Protein AF-A0AAD5XAZ8-F1 (afdb_monomer)

Structure (mmCIF, N/CA/C/O backbone):
data_AF-A0AAD5XAZ8-F1
#
_entry.id   AF-A0AAD5XAZ8-F1
#
loop_
_atom_site.group_PDB
_atom_site.id
_atom_site.type_symbol
_atom_site.label_atom_id
_atom_site.label_alt_id
_atom_site.label_comp_id
_atom_site.label_asym_id
_atom_site.label_entity_id
_atom_site.label_seq_id
_atom_site.pdbx_PDB_ins_code
_atom_site.Cartn_x
_atom_site.Cartn_y
_atom_site.Cartn_z
_atom_site.occupancy
_atom_site.B_iso_or_equiv
_atom_site.auth_seq_id
_atom_site.auth_comp_id
_atom_site.auth_asym_id
_atom_site.auth_atom_id
_atom_site.pdbx_PDB_model_num
ATOM 1 N N . MET A 1 1 ? -7.446 -19.702 -5.631 1.00 97.00 1 MET A N 1
ATOM 2 C CA . MET A 1 1 ? -8.464 -20.771 -5.507 1.00 97.00 1 MET A CA 1
ATOM 3 C C . MET A 1 1 ? -9.709 -20.394 -6.298 1.00 97.00 1 MET A C 1
ATOM 5 O O . MET A 1 1 ? -10.242 -19.309 -6.096 1.00 97.00 1 MET A O 1
ATOM 9 N N . ILE A 1 2 ? -10.179 -21.262 -7.196 1.00 97.81 2 ILE A N 1
ATOM 10 C CA . ILE A 1 2 ? -11.350 -20.998 -8.049 1.00 97.81 2 ILE A CA 1
ATOM 11 C C . ILE A 1 2 ? -12.289 -22.202 -7.958 1.00 97.81 2 ILE A C 1
ATOM 13 O O . ILE A 1 2 ? -11.904 -23.303 -8.342 1.00 97.81 2 ILE A O 1
ATOM 17 N N . GLY A 1 3 ? -13.490 -22.002 -7.421 1.00 98.31 3 GLY A N 1
ATOM 18 C CA . GLY A 1 3 ? -14.563 -22.990 -7.459 1.00 98.31 3 GLY A CA 1
ATOM 19 C C . GLY A 1 3 ? -15.395 -22.882 -8.738 1.00 98.31 3 GLY A C 1
ATOM 20 O O . GLY A 1 3 ? -15.303 -21.898 -9.480 1.00 98.31 3 GLY A O 1
ATOM 21 N N . ASP A 1 4 ? -16.225 -23.891 -8.993 1.00 97.62 4 ASP A N 1
ATOM 22 C CA . ASP A 1 4 ? -17.149 -23.888 -10.128 1.00 97.62 4 ASP A CA 1
ATOM 23 C C . ASP A 1 4 ? -18.215 -22.791 -9.952 1.00 97.62 4 ASP A C 1
ATOM 25 O O . ASP A 1 4 ? -18.988 -22.790 -8.994 1.00 97.62 4 ASP A O 1
ATOM 29 N N . ALA A 1 5 ? -18.258 -21.846 -10.892 1.00 96.56 5 ALA A N 1
ATOM 30 C CA . ALA A 1 5 ? -19.189 -20.723 -10.880 1.00 96.56 5 ALA A CA 1
ATOM 31 C C . ALA A 1 5 ? -20.644 -21.111 -11.219 1.00 96.56 5 ALA A C 1
ATOM 33 O O . ALA A 1 5 ? -21.550 -20.329 -10.930 1.00 96.56 5 ALA A O 1
ATOM 34 N N . ASN A 1 6 ? -20.876 -22.280 -11.829 1.00 96.25 6 ASN A N 1
ATOM 35 C CA . ASN A 1 6 ? -22.208 -22.831 -12.104 1.00 96.25 6 ASN A CA 1
ATOM 36 C C . ASN A 1 6 ? -22.762 -23.639 -10.923 1.00 96.25 6 ASN A C 1
ATOM 38 O O . ASN A 1 6 ? -23.977 -23.786 -10.790 1.00 96.25 6 ASN A O 1
ATOM 42 N N . SER A 1 7 ? -21.884 -24.164 -10.067 1.00 97.44 7 SER A N 1
ATOM 43 C CA . SER A 1 7 ? -22.250 -24.977 -8.909 1.00 97.44 7 SER A CA 1
ATOM 44 C C . SER A 1 7 ? -21.228 -24.789 -7.791 1.00 97.44 7 SER A C 1
ATOM 46 O O . SER A 1 7 ? -20.277 -25.562 -7.683 1.00 97.44 7 SER A O 1
ATOM 48 N N . LEU A 1 8 ? -21.446 -23.773 -6.950 1.00 98.31 8 LEU A N 1
ATOM 49 C CA . LEU A 1 8 ? -20.491 -23.370 -5.915 1.00 98.31 8 LEU A CA 1
ATOM 50 C C . LEU A 1 8 ? -20.098 -24.553 -5.007 1.00 98.31 8 LEU A C 1
ATOM 52 O O . LEU A 1 8 ? -20.958 -25.067 -4.283 1.00 98.31 8 LEU A O 1
ATOM 56 N N . PRO A 1 9 ? -18.824 -24.986 -4.996 1.00 98.62 9 PRO A N 1
ATOM 57 C CA . PRO A 1 9 ? -18.359 -25.998 -4.057 1.00 98.62 9 PRO A CA 1
ATOM 58 C C . PRO A 1 9 ? -18.433 -25.501 -2.608 1.00 98.62 9 PRO A C 1
ATOM 60 O O . PRO A 1 9 ? -18.215 -24.321 -2.322 1.00 98.62 9 PRO A O 1
ATOM 63 N N . VAL A 1 10 ? -18.706 -26.430 -1.687 1.00 98.75 10 VAL A N 1
ATOM 64 C CA . VAL A 1 10 ? -18.794 -26.154 -0.247 1.00 98.75 10 VAL A CA 1
ATOM 65 C C . VAL A 1 10 ? -17.496 -26.557 0.451 1.00 98.75 10 VAL A C 1
ATOM 67 O O . VAL A 1 10 ? -17.138 -27.734 0.476 1.00 98.75 10 VAL A O 1
ATOM 70 N N . LEU A 1 11 ? -16.826 -25.596 1.082 1.00 98.56 11 LEU A N 1
ATOM 71 C CA . LEU A 1 11 ? -15.763 -25.830 2.055 1.00 98.56 11 LEU A CA 1
ATOM 72 C C . LEU A 1 11 ? -16.400 -25.937 3.442 1.00 98.56 11 LEU A C 1
ATOM 74 O O . LEU A 1 11 ? -16.709 -24.930 4.080 1.00 98.56 11 LEU A O 1
ATOM 78 N N . LYS A 1 12 ? -16.654 -27.174 3.879 1.00 98.06 12 LYS A N 1
ATOM 79 C CA . LYS A 1 12 ? -17.297 -27.471 5.163 1.00 98.06 12 LYS A CA 1
ATOM 80 C C . LYS A 1 12 ? -16.255 -27.686 6.256 1.00 98.06 12 LYS A C 1
ATOM 82 O O . LYS A 1 12 ? -15.464 -28.625 6.170 1.00 98.06 12 LYS A O 1
ATOM 87 N N . ALA A 1 13 ? -16.306 -26.884 7.316 1.00 97.44 13 ALA A N 1
ATOM 88 C CA . ALA A 1 13 ? -15.501 -27.128 8.506 1.00 97.44 13 ALA A CA 1
ATOM 89 C C . ALA A 1 13 ? -15.924 -28.439 9.188 1.00 97.44 13 ALA A C 1
ATOM 91 O O . ALA A 1 13 ? -17.114 -28.665 9.440 1.00 97.44 13 ALA A O 1
ATOM 92 N N . SER A 1 14 ? -14.958 -29.302 9.514 1.00 96.62 14 SER A N 1
ATOM 93 C CA . SER A 1 14 ? -15.217 -30.446 10.391 1.00 96.62 14 SER A CA 1
ATOM 94 C C . SER A 1 14 ? -15.480 -29.953 11.814 1.00 96.62 14 SER A C 1
ATOM 96 O O . SER A 1 14 ? -14.933 -28.936 12.225 1.00 96.62 14 SER A O 1
ATOM 98 N N . ALA A 1 15 ? -16.273 -30.680 12.604 1.00 94.50 15 ALA A N 1
ATOM 99 C CA . ALA A 1 15 ? -16.580 -30.273 13.981 1.00 94.50 15 ALA A CA 1
ATOM 100 C C . ALA A 1 15 ? -15.336 -30.150 14.887 1.00 94.50 15 ALA A C 1
ATOM 102 O O . ALA A 1 15 ? -15.384 -29.480 15.915 1.00 94.50 15 ALA A O 1
ATOM 103 N N . SER A 1 16 ? -14.229 -30.792 14.502 1.00 94.50 16 SER A N 1
ATOM 104 C CA . SER A 1 16 ? -12.941 -30.766 15.197 1.00 94.50 16 SER A CA 1
ATOM 105 C C . SER A 1 16 ? -11.898 -29.873 14.516 1.00 94.50 16 SER A C 1
ATOM 107 O O . SER A 1 16 ? -10.712 -30.023 14.805 1.00 94.50 16 SER A O 1
ATOM 109 N N . PHE A 1 17 ? -12.289 -29.019 13.563 1.00 96.94 17 PHE A N 1
ATOM 110 C CA . PHE A 1 17 ? -11.355 -28.113 12.898 1.00 96.94 17 PHE A CA 1
ATOM 111 C C . PHE A 1 17 ? -10.649 -27.219 13.925 1.00 96.94 17 PHE A C 1
ATOM 113 O O . PHE A 1 17 ? -11.262 -26.717 14.868 1.00 96.94 17 PHE A O 1
ATOM 120 N N . SER A 1 18 ? -9.355 -27.009 13.711 1.00 93.19 18 SER A N 1
ATOM 121 C CA . SER A 1 18 ? -8.515 -26.122 14.503 1.00 93.19 18 SER A CA 1
ATOM 122 C C . SER A 1 18 ? -7.542 -25.421 13.562 1.00 93.19 18 SER A C 1
ATOM 124 O O . SER A 1 18 ? -6.947 -26.064 12.700 1.00 93.19 18 SER A O 1
ATOM 126 N N . GLY A 1 19 ? -7.425 -24.106 13.706 1.00 93.00 19 GLY A N 1
ATOM 127 C CA . GLY A 1 19 ? -6.648 -23.236 12.831 1.00 93.00 19 GLY A CA 1
ATOM 128 C C . GLY A 1 19 ? -7.197 -21.813 12.881 1.00 93.00 19 GLY A C 1
ATOM 129 O O . GLY A 1 19 ? -8.274 -21.590 13.440 1.00 93.00 19 GLY A O 1
ATOM 130 N N . ILE A 1 20 ? -6.466 -20.862 12.299 1.00 95.12 20 ILE A N 1
ATOM 131 C CA . ILE A 1 20 ? -6.882 -19.454 12.264 1.00 95.12 20 ILE A CA 1
ATOM 132 C C . ILE A 1 20 ? -8.148 -19.254 11.419 1.00 95.12 20 ILE A C 1
ATOM 134 O O . ILE A 1 20 ? -9.040 -18.517 11.836 1.00 95.12 20 ILE A O 1
ATOM 138 N N . ALA A 1 21 ? -8.255 -19.957 10.281 1.00 98.25 21 ALA A N 1
ATOM 139 C CA . ALA A 1 21 ? -9.383 -19.934 9.349 1.00 98.25 21 ALA A CA 1
ATOM 140 C C . ALA A 1 21 ? -9.379 -21.151 8.401 1.00 98.25 21 ALA A C 1
ATOM 142 O O . ALA A 1 21 ? -8.353 -21.812 8.257 1.00 98.25 21 ALA A O 1
ATOM 143 N N . LEU A 1 22 ? -10.504 -21.444 7.728 1.00 98.06 22 LEU A N 1
ATOM 144 C CA . LEU A 1 22 ? -10.569 -22.518 6.715 1.00 98.06 22 LEU A CA 1
ATOM 145 C C . LEU A 1 22 ? -9.684 -22.251 5.492 1.00 98.06 22 LEU A C 1
ATOM 147 O O . LEU A 1 22 ? -9.173 -23.194 4.888 1.00 98.06 22 LEU A O 1
ATOM 151 N N . ILE A 1 23 ? -9.541 -20.982 5.114 1.00 98.75 23 ILE A N 1
ATOM 152 C CA . ILE A 1 23 ? -8.578 -20.526 4.113 1.00 98.75 23 ILE A CA 1
ATOM 153 C C . ILE A 1 23 ? -7.664 -19.521 4.794 1.00 98.75 23 ILE A C 1
ATOM 155 O O . ILE A 1 23 ? -8.148 -18.551 5.374 1.00 98.75 23 ILE A O 1
ATOM 159 N N . ASP A 1 24 ? -6.364 -19.750 4.684 1.00 98.38 24 ASP A N 1
ATOM 160 C CA . ASP A 1 24 ? -5.335 -18.890 5.244 1.00 98.38 24 ASP A CA 1
ATOM 161 C C . ASP A 1 24 ? -4.472 -18.321 4.111 1.00 98.38 24 ASP A C 1
ATOM 163 O O . ASP A 1 24 ? -3.846 -19.076 3.360 1.00 98.38 24 ASP A O 1
ATOM 167 N N . ALA A 1 25 ? -4.527 -17.002 3.917 1.00 97.81 25 ALA A N 1
ATOM 168 C CA . ALA A 1 25 ? -3.749 -16.311 2.894 1.00 97.81 25 ALA A CA 1
ATOM 169 C C . ALA A 1 25 ? -2.329 -15.957 3.358 1.00 97.81 25 ALA A C 1
ATOM 171 O O . ALA A 1 25 ? -1.488 -15.680 2.497 1.00 97.81 25 ALA A O 1
ATOM 172 N N . ASP A 1 26 ? -2.065 -15.996 4.665 1.00 97.44 26 ASP A N 1
ATOM 173 C CA . ASP A 1 26 ? -0.755 -15.722 5.243 1.00 97.44 26 ASP A CA 1
ATOM 174 C C . ASP A 1 26 ? -0.593 -16.439 6.588 1.00 97.44 26 ASP A C 1
ATOM 176 O O . ASP A 1 26 ? -1.217 -16.105 7.591 1.00 97.44 26 ASP A O 1
ATOM 180 N N . VAL A 1 27 ? 0.206 -17.500 6.593 1.00 95.56 27 VAL A N 1
ATOM 181 C CA . VAL A 1 27 ? 0.241 -18.424 7.724 1.00 95.56 27 VAL A CA 1
ATOM 182 C C . VAL A 1 27 ? 1.220 -17.916 8.772 1.00 95.56 27 VAL A C 1
ATOM 184 O O . VAL A 1 27 ? 2.419 -17.799 8.513 1.00 95.56 27 VAL A O 1
ATOM 187 N N . TYR A 1 28 ? 0.737 -17.745 10.000 1.00 84.56 28 TYR A N 1
ATOM 188 C CA . TYR A 1 28 ? 1.612 -17.579 11.156 1.00 84.56 28 TYR A CA 1
ATOM 189 C C . TYR A 1 28 ? 2.487 -18.814 11.358 1.00 84.56 28 TYR A C 1
ATOM 191 O O . TYR A 1 28 ? 1.994 -19.932 11.540 1.00 84.56 28 TYR A O 1
ATOM 199 N N . ILE A 1 29 ? 3.802 -18.611 11.385 1.00 82.62 29 ILE A N 1
ATOM 200 C CA . ILE A 1 29 ? 4.776 -19.675 11.604 1.00 82.62 29 ILE A CA 1
ATOM 201 C C . ILE A 1 29 ? 4.674 -20.129 13.069 1.00 82.62 29 ILE A C 1
ATOM 203 O O . ILE A 1 29 ? 4.911 -19.328 13.980 1.00 82.62 29 ILE A O 1
ATOM 207 N N . PRO A 1 30 ? 4.341 -21.407 13.349 1.00 80.25 30 PRO A N 1
ATOM 208 C CA . PRO A 1 30 ? 4.254 -21.896 14.720 1.00 80.25 30 PRO A CA 1
ATOM 209 C C . PRO A 1 30 ? 5.579 -21.711 15.468 1.00 80.25 30 PRO A C 1
ATOM 211 O O . PRO A 1 30 ? 6.621 -22.186 15.026 1.00 80.25 30 PRO A O 1
ATOM 214 N N . GLY A 1 31 ? 5.537 -21.023 16.612 1.00 73.12 31 GLY A N 1
ATOM 215 C CA . GLY A 1 31 ? 6.739 -20.685 17.383 1.00 73.12 31 GLY A CA 1
ATOM 216 C C . GLY A 1 31 ? 7.594 -19.558 16.785 1.00 73.12 31 GLY A C 1
ATOM 217 O O . GLY A 1 31 ? 8.662 -19.284 17.316 1.00 73.12 31 GLY A O 1
ATOM 218 N N . GLY A 1 32 ? 7.132 -18.891 15.722 1.00 59.06 32 GLY A N 1
ATOM 219 C CA . GLY A 1 32 ? 7.834 -17.799 15.042 1.00 59.06 32 GLY A CA 1
ATOM 220 C C . GLY A 1 32 ? 7.610 -16.406 15.640 1.00 59.06 32 GLY A C 1
ATOM 221 O O . GLY A 1 32 ? 7.909 -15.427 14.973 1.00 59.06 32 GLY A O 1
ATOM 222 N N . ASN A 1 33 ? 7.048 -16.286 16.851 1.00 71.44 33 ASN A N 1
ATOM 223 C CA . ASN A 1 33 ? 6.768 -15.004 17.528 1.00 71.44 33 ASN A CA 1
ATOM 224 C C . ASN A 1 33 ? 6.029 -13.956 16.666 1.00 71.44 33 ASN A C 1
ATOM 226 O O . ASN A 1 33 ? 6.310 -12.763 16.745 1.00 71.44 33 ASN A O 1
ATOM 230 N N . GLY A 1 34 ? 5.059 -14.400 15.863 1.00 73.44 34 GLY A N 1
ATOM 231 C CA . GLY A 1 34 ? 4.304 -13.527 14.958 1.00 73.44 34 GLY A CA 1
ATOM 232 C C . GLY A 1 34 ? 4.903 -13.408 13.557 1.00 73.44 34 GLY A C 1
ATOM 233 O O . GLY A 1 34 ? 4.327 -12.708 12.739 1.00 73.44 34 GLY A O 1
ATOM 234 N N . ALA A 1 35 ? 6.007 -14.104 13.261 1.00 71.06 35 ALA A N 1
ATOM 235 C CA . ALA A 1 35 ? 6.478 -14.264 11.892 1.00 71.06 35 ALA A CA 1
ATOM 236 C C . ALA A 1 35 ? 5.418 -14.966 11.032 1.00 71.06 35 ALA A C 1
ATOM 238 O O . ALA A 1 35 ? 4.795 -15.950 11.447 1.00 71.06 35 ALA A O 1
ATOM 239 N N . GLU A 1 36 ? 5.261 -14.451 9.825 1.00 88.06 36 GLU A N 1
ATOM 240 C CA . GLU A 1 36 ? 4.282 -14.857 8.823 1.00 88.06 36 GLU A CA 1
ATOM 241 C C . GLU A 1 36 ? 5.024 -15.481 7.630 1.00 88.06 36 GLU A C 1
ATOM 243 O O . GLU A 1 36 ? 6.251 -15.378 7.521 1.00 88.06 36 GLU A O 1
ATOM 248 N N . TRP A 1 37 ? 4.316 -16.185 6.747 1.00 91.69 37 TRP A N 1
ATOM 249 C CA . TRP A 1 37 ? 4.935 -16.726 5.530 1.00 91.69 37 TRP A CA 1
ATOM 250 C C . TRP A 1 37 ? 5.331 -15.619 4.563 1.00 91.69 37 TRP A C 1
ATOM 252 O O . TRP A 1 37 ? 6.312 -15.770 3.833 1.00 91.69 37 TRP A O 1
ATOM 262 N N . TYR A 1 38 ? 4.569 -14.530 4.557 1.00 92.38 38 TYR A N 1
ATOM 263 C CA . TYR A 1 38 ? 4.797 -13.383 3.705 1.00 92.38 38 TYR A CA 1
ATOM 264 C C . TYR A 1 38 ? 4.782 -12.108 4.545 1.00 92.38 38 TYR A C 1
ATOM 266 O O . TYR A 1 38 ? 4.091 -11.999 5.549 1.00 92.38 38 TYR A O 1
ATOM 274 N N . THR A 1 39 ? 5.542 -11.103 4.119 1.00 90.25 39 THR A N 1
ATOM 275 C CA . THR A 1 39 ? 5.297 -9.743 4.598 1.00 90.25 39 THR A CA 1
ATOM 276 C C . THR A 1 39 ? 3.933 -9.322 4.068 1.00 90.25 39 THR A C 1
ATOM 278 O O . THR A 1 39 ? 3.741 -9.293 2.852 1.00 90.25 39 THR A O 1
ATOM 281 N N . ASN A 1 40 ? 2.989 -8.982 4.945 1.00 89.19 40 ASN A N 1
ATOM 282 C CA . ASN A 1 40 ? 1.613 -8.680 4.545 1.00 89.19 40 ASN A CA 1
ATOM 283 C C . ASN A 1 40 ? 1.515 -7.596 3.452 1.00 89.19 40 ASN A C 1
ATOM 285 O O . ASN A 1 40 ? 0.736 -7.771 2.512 1.00 89.19 40 ASN A O 1
ATOM 289 N N . GLN A 1 41 ? 2.343 -6.540 3.497 1.00 91.62 41 GLN A N 1
ATOM 290 C CA . GLN A 1 41 ? 2.414 -5.491 2.464 1.00 91.62 41 GLN A CA 1
ATOM 291 C C . GLN A 1 41 ? 2.885 -6.011 1.097 1.00 91.62 41 GLN A C 1
ATOM 293 O O . GLN A 1 41 ? 2.573 -5.392 0.090 1.00 91.62 41 GLN A O 1
ATOM 298 N N . ASN A 1 42 ? 3.560 -7.165 1.057 1.00 95.88 42 ASN A N 1
ATOM 299 C CA . ASN A 1 42 ? 4.051 -7.823 -0.158 1.00 95.88 42 ASN A CA 1
ATOM 300 C C . ASN A 1 42 ? 3.213 -9.051 -0.555 1.00 95.88 42 ASN A C 1
ATOM 302 O O . ASN A 1 42 ? 3.559 -9.784 -1.485 1.00 95.88 42 ASN A O 1
ATOM 306 N N . ASN A 1 43 ? 2.105 -9.313 0.146 1.00 97.56 43 ASN A N 1
ATOM 307 C CA . ASN A 1 43 ? 1.283 -10.495 -0.082 1.00 97.56 43 ASN A CA 1
ATOM 308 C C . ASN A 1 43 ? 0.280 -10.284 -1.239 1.00 97.56 43 ASN A C 1
ATOM 310 O O . ASN A 1 43 ? -0.933 -10.151 -1.040 1.00 97.56 43 ASN A O 1
ATOM 314 N N . PHE A 1 44 ? 0.820 -10.197 -2.456 1.00 98.25 44 PHE A N 1
ATOM 315 C CA . PHE A 1 44 ? 0.128 -9.820 -3.693 1.00 98.25 44 PHE A CA 1
ATOM 316 C C . PHE A 1 44 ? -0.515 -11.002 -4.448 1.00 98.25 44 PHE A C 1
ATOM 318 O O . PHE A 1 44 ? -0.266 -12.170 -4.156 1.00 98.25 44 PHE A O 1
ATOM 325 N N . PHE A 1 45 ? -1.295 -10.693 -5.492 1.00 97.19 45 PHE A N 1
ATOM 326 C CA . PHE A 1 45 ? -1.711 -11.627 -6.556 1.00 97.19 45 PHE A CA 1
ATOM 327 C C . PHE A 1 45 ? -2.418 -12.916 -6.090 1.00 97.19 45 PHE A C 1
ATOM 329 O O . PHE A 1 45 ? -2.067 -14.042 -6.456 1.00 97.19 45 PHE A O 1
ATOM 336 N N . ARG A 1 46 ? -3.483 -12.752 -5.301 1.00 98.25 46 ARG A N 1
ATOM 337 C CA . ARG A 1 46 ? -4.311 -13.839 -4.760 1.00 98.25 46 ARG A CA 1
ATOM 338 C C . ARG A 1 46 ? -5.762 -13.686 -5.166 1.00 98.25 46 ARG A C 1
ATOM 340 O O . ARG A 1 46 ? -6.333 -12.607 -5.095 1.00 98.25 46 ARG A O 1
ATOM 347 N N . GLN A 1 47 ? -6.405 -14.800 -5.487 1.00 97.75 47 GLN A N 1
ATOM 348 C CA . GLN A 1 47 ? -7.844 -14.823 -5.733 1.00 97.75 47 GLN A CA 1
ATOM 349 C C . GLN A 1 47 ? -8.492 -15.978 -4.979 1.00 97.75 47 GLN A C 1
ATOM 351 O O . GLN A 1 47 ? -8.000 -17.111 -5.027 1.00 97.75 47 GLN A O 1
ATOM 356 N N . VAL A 1 48 ? -9.635 -15.721 -4.348 1.00 98.69 48 VAL A N 1
ATOM 357 C CA . VAL A 1 48 ? -10.587 -16.766 -3.950 1.00 98.69 48 VAL A CA 1
ATOM 358 C C . VAL A 1 48 ? -11.937 -16.410 -4.544 1.00 98.69 48 VAL A C 1
ATOM 360 O O . VAL A 1 48 ? -12.484 -15.340 -4.276 1.00 98.69 48 VAL A O 1
ATOM 363 N N . ARG A 1 49 ? -12.487 -17.307 -5.365 1.00 98.00 49 ARG A N 1
ATOM 364 C CA . ARG A 1 49 ? -13.800 -17.082 -5.967 1.00 98.00 49 ARG A CA 1
ATOM 365 C C . ARG A 1 49 ? -14.650 -18.328 -6.103 1.00 98.00 49 ARG A C 1
ATOM 367 O O . ARG A 1 49 ? -14.115 -19.409 -6.332 1.00 98.00 49 ARG A O 1
ATOM 374 N N . ASN A 1 50 ? -15.966 -18.131 -6.024 1.00 98.62 50 ASN A N 1
ATOM 375 C CA . ASN A 1 50 ? -17.007 -19.144 -6.222 1.00 98.62 50 ASN A CA 1
ATOM 376 C C . ASN A 1 50 ? -17.003 -20.259 -5.165 1.00 98.62 50 ASN A C 1
ATOM 378 O O . ASN A 1 50 ? -16.827 -21.428 -5.496 1.00 98.62 50 ASN A O 1
ATOM 382 N N . PHE A 1 51 ? -17.227 -19.922 -3.898 1.00 98.88 51 PHE A N 1
ATOM 383 C CA . PHE A 1 51 ? -17.310 -20.922 -2.827 1.00 98.88 51 PHE A CA 1
ATOM 384 C C . PHE A 1 51 ? -18.491 -20.669 -1.900 1.00 98.88 51 PHE A C 1
ATOM 386 O O . PHE A 1 51 ? -18.884 -19.530 -1.659 1.00 98.88 51 PHE A O 1
ATOM 393 N N . VAL A 1 52 ? -19.010 -21.743 -1.314 1.00 98.94 52 VAL A N 1
ATOM 394 C CA . VAL A 1 52 ? -19.720 -21.670 -0.038 1.00 98.94 52 VAL A CA 1
ATOM 395 C C . VAL A 1 52 ? -18.734 -22.071 1.055 1.00 98.94 52 VAL A C 1
ATOM 397 O O . VAL A 1 52 ? -18.144 -23.143 0.983 1.00 98.94 52 VAL A O 1
ATOM 400 N N . ILE A 1 53 ? -18.546 -21.235 2.067 1.00 98.88 53 ILE A N 1
ATOM 401 C CA . ILE A 1 53 ? -17.697 -21.516 3.226 1.00 98.88 53 ILE A CA 1
ATOM 402 C C . ILE A 1 53 ? -18.612 -21.730 4.425 1.00 98.88 53 ILE A C 1
ATOM 404 O O . ILE A 1 53 ? -19.306 -20.809 4.850 1.00 98.88 53 ILE A O 1
ATOM 408 N N . ASP A 1 54 ? -18.651 -22.954 4.945 1.00 98.81 54 ASP A N 1
ATOM 409 C CA . ASP A 1 54 ? -19.625 -23.371 5.952 1.00 98.81 54 ASP A CA 1
ATOM 410 C C . ASP A 1 54 ? -18.957 -23.723 7.288 1.00 98.81 54 ASP A C 1
ATOM 412 O O . ASP A 1 54 ? -18.308 -24.762 7.438 1.00 98.81 54 ASP A O 1
ATOM 416 N N . LEU A 1 55 ? -19.185 -22.852 8.275 1.00 98.69 55 LEU A N 1
ATOM 417 C CA . LEU A 1 55 ? -18.704 -22.950 9.655 1.00 98.69 55 LEU A CA 1
ATOM 418 C C . LEU A 1 55 ? -19.752 -23.529 10.615 1.00 98.69 55 LEU A C 1
ATOM 420 O O . LEU A 1 55 ? -19.464 -23.731 11.793 1.00 98.69 55 LEU A O 1
ATOM 424 N N . THR A 1 56 ? -20.966 -23.840 10.150 1.00 98.00 56 THR A N 1
ATOM 425 C CA . THR A 1 56 ? -22.076 -24.286 11.019 1.00 98.00 56 THR A CA 1
ATOM 426 C C . THR A 1 56 ? -21.833 -25.636 11.700 1.00 98.00 56 THR A C 1
ATOM 428 O O . THR A 1 56 ? -22.584 -26.017 12.592 1.00 98.00 56 THR A O 1
ATOM 431 N N . GLY A 1 57 ? -20.793 -26.372 11.287 1.00 94.75 57 GLY A N 1
ATOM 432 C CA . GLY A 1 57 ? -20.362 -27.608 11.945 1.00 94.75 57 GLY A CA 1
ATOM 433 C C . GLY A 1 57 ? -19.502 -27.391 13.196 1.00 94.75 57 GLY A C 1
ATOM 434 O O . GLY A 1 57 ? -19.293 -28.347 13.939 1.00 94.75 57 GLY A O 1
ATOM 435 N N . LEU A 1 58 ? -18.997 -26.173 13.420 1.00 96.62 58 LEU A N 1
ATOM 436 C CA . LEU A 1 58 ? -18.152 -25.817 14.564 1.00 96.62 58 LEU A CA 1
ATOM 437 C C . LEU A 1 58 ? -18.972 -25.439 15.798 1.00 96.62 58 LEU A C 1
ATOM 439 O O . LEU A 1 58 ? -20.171 -25.173 15.721 1.00 96.62 58 LEU A O 1
ATOM 443 N N . SER A 1 59 ? -18.298 -25.371 16.949 1.00 94.25 59 SER A N 1
ATOM 444 C CA . SER A 1 59 ? -18.863 -24.746 18.148 1.00 94.25 59 SER A CA 1
ATOM 445 C C . SER A 1 59 ? -19.243 -23.288 17.870 1.00 94.25 59 SER A C 1
ATOM 447 O O . SER A 1 59 ? -18.560 -22.586 17.125 1.00 94.25 59 SER A O 1
ATOM 449 N N . LEU A 1 60 ? -20.289 -22.808 18.548 1.00 95.44 60 LEU A N 1
ATOM 450 C CA . LEU A 1 60 ? -20.733 -21.413 18.507 1.00 95.44 60 LEU A CA 1
ATOM 451 C C . LEU A 1 60 ? -19.600 -20.421 18.822 1.00 95.44 60 LEU A C 1
ATOM 453 O O . LEU A 1 60 ? -19.597 -19.310 18.309 1.00 95.44 60 LEU A O 1
ATOM 457 N N . THR A 1 61 ? -18.638 -20.809 19.656 1.00 95.38 61 THR A N 1
ATOM 458 C CA . THR A 1 61 ? -17.608 -19.919 20.213 1.00 95.38 61 THR A CA 1
ATOM 459 C C . THR A 1 61 ? -16.358 -19.762 19.342 1.00 95.38 61 THR A C 1
ATOM 461 O O . THR A 1 61 ? -15.410 -19.121 19.784 1.00 95.38 61 THR A O 1
ATOM 464 N N . THR A 1 62 ? -16.287 -20.379 18.157 1.00 94.75 62 THR A N 1
ATOM 465 C CA . THR A 1 62 ? -15.076 -20.354 17.315 1.00 94.75 62 THR A CA 1
ATOM 466 C C . THR A 1 62 ? -15.380 -20.589 15.838 1.00 94.75 62 THR A C 1
ATOM 468 O O . THR A 1 62 ? -16.344 -21.274 15.495 1.00 94.75 62 THR A O 1
ATOM 471 N N . GLY A 1 63 ? -14.511 -20.070 14.971 1.00 97.06 63 GLY A N 1
ATOM 472 C CA . GLY A 1 63 ? -14.474 -20.374 13.546 1.00 97.06 63 GLY A CA 1
ATOM 473 C C . GLY A 1 63 ? -14.305 -19.124 12.694 1.00 97.06 63 GLY A C 1
ATOM 474 O O . GLY A 1 63 ? -15.105 -18.199 12.788 1.00 97.06 63 GLY A O 1
ATOM 475 N N . THR A 1 64 ? -13.318 -19.138 11.804 1.00 98.75 64 THR A N 1
ATOM 476 C CA . THR A 1 64 ? -13.135 -18.104 10.780 1.00 98.75 64 THR A CA 1
ATOM 477 C C . THR A 1 64 ? -13.232 -18.742 9.399 1.00 98.75 64 THR A C 1
ATOM 479 O O . THR A 1 64 ? -12.679 -19.820 9.168 1.00 98.75 64 THR A O 1
ATOM 482 N N . GLY A 1 65 ? -13.923 -18.088 8.468 1.00 98.81 65 GLY A N 1
ATOM 483 C CA . GLY A 1 65 ? -13.995 -18.544 7.082 1.00 98.81 65 GLY A CA 1
ATOM 484 C C . GLY A 1 65 ? -12.666 -18.344 6.359 1.00 98.81 65 GLY A C 1
ATOM 485 O O . GLY A 1 65 ? -12.041 -19.314 5.938 1.00 98.81 65 GLY A O 1
ATOM 486 N N . ILE A 1 66 ? -12.226 -17.091 6.243 1.00 98.88 66 ILE A N 1
ATOM 487 C CA . ILE A 1 66 ? -10.978 -16.720 5.565 1.00 98.88 66 ILE A CA 1
ATOM 488 C C . ILE A 1 66 ? -10.150 -15.791 6.460 1.00 98.88 66 ILE A C 1
ATOM 490 O O . ILE A 1 66 ? -10.666 -14.772 6.915 1.00 98.88 66 ILE A O 1
ATOM 494 N N . HIS A 1 67 ? -8.878 -16.126 6.668 1.00 98.69 67 HIS A N 1
ATOM 495 C CA . HIS A 1 67 ? -7.839 -15.197 7.104 1.00 98.69 67 HIS A CA 1
ATOM 496 C C . HIS A 1 67 ? -7.258 -14.545 5.841 1.00 98.69 67 HIS A C 1
ATOM 498 O O . HIS A 1 67 ? -6.651 -15.223 5.010 1.00 98.69 67 HIS A O 1
ATOM 504 N N . TRP A 1 68 ? -7.571 -13.265 5.624 1.00 98.75 68 TRP A N 1
ATOM 505 C CA . TRP A 1 68 ? -7.312 -12.547 4.371 1.00 98.75 68 TRP A CA 1
ATOM 506 C C . TRP A 1 68 ? -6.342 -11.379 4.567 1.00 98.75 68 TRP A C 1
ATOM 508 O O . TRP A 1 68 ? -6.640 -10.247 4.200 1.00 98.75 68 TRP A O 1
ATOM 518 N N . GLN A 1 69 ? -5.183 -11.657 5.155 1.00 98.19 69 GLN A N 1
ATOM 519 C CA . GLN A 1 69 ? -4.080 -10.711 5.314 1.00 98.19 69 GLN A CA 1
ATOM 520 C C . GLN A 1 69 ? -3.305 -10.578 3.995 1.00 98.19 69 GLN A C 1
ATOM 522 O O . GLN A 1 69 ? -2.460 -11.404 3.663 1.00 98.19 69 GLN A O 1
ATOM 527 N N . VAL A 1 70 ? -3.668 -9.586 3.178 1.00 98.62 70 VAL A N 1
ATOM 528 C CA . VAL A 1 70 ? -3.187 -9.451 1.791 1.00 98.62 70 VAL A CA 1
ATOM 529 C C . VAL A 1 70 ? -2.961 -7.995 1.378 1.00 98.62 70 VAL A C 1
ATOM 531 O O . VAL A 1 70 ? -3.399 -7.070 2.070 1.00 98.62 70 VAL A O 1
ATOM 534 N N . SER A 1 71 ? -2.359 -7.814 0.197 1.00 98.56 71 SER A N 1
ATOM 535 C CA . SER A 1 71 ? -2.117 -6.505 -0.426 1.00 98.56 71 SER A CA 1
ATOM 536 C C . SER A 1 71 ? -2.730 -6.356 -1.831 1.00 98.56 71 SER A C 1
ATOM 538 O O . SER A 1 71 ? -3.789 -6.938 -2.097 1.00 98.56 71 SER A O 1
ATOM 540 N N . GLN A 1 72 ? -2.169 -5.523 -2.713 1.00 98.50 72 GLN A N 1
ATOM 541 C CA . GLN A 1 72 ? -2.717 -5.210 -4.039 1.00 98.50 72 GLN A CA 1
ATOM 542 C C . GLN A 1 72 ? -2.826 -6.442 -4.965 1.00 98.50 72 GLN A C 1
ATOM 544 O O . GLN A 1 72 ? -2.258 -7.511 -4.724 1.00 98.50 72 GLN A O 1
ATOM 549 N N . ALA A 1 73 ? -3.602 -6.289 -6.048 1.00 98.25 73 ALA A N 1
ATOM 550 C CA . ALA A 1 73 ? -3.927 -7.349 -7.010 1.00 98.25 73 ALA A CA 1
ATOM 551 C C . ALA A 1 73 ? -4.516 -8.613 -6.360 1.00 98.25 73 ALA A C 1
ATOM 553 O O . ALA A 1 73 ? -4.304 -9.736 -6.818 1.00 98.25 73 ALA A O 1
ATOM 554 N N . THR A 1 74 ? -5.286 -8.432 -5.286 1.00 98.69 74 THR A N 1
ATOM 555 C CA . THR A 1 74 ? -5.990 -9.524 -4.617 1.00 98.69 74 THR A CA 1
ATOM 556 C C . THR A 1 74 ? -7.497 -9.326 -4.645 1.00 98.69 74 THR A C 1
ATOM 558 O O . THR A 1 74 ? -7.990 -8.200 -4.536 1.00 98.69 74 THR A O 1
ATOM 561 N N . SER A 1 75 ? -8.243 -10.422 -4.810 1.00 98.44 75 SER A N 1
ATOM 562 C CA . SER A 1 75 ? -9.703 -10.368 -4.837 1.00 98.44 75 SER A CA 1
ATOM 563 C C . SER A 1 75 ? -10.403 -11.532 -4.139 1.00 98.44 75 SER A C 1
ATOM 565 O O . SER A 1 75 ? -10.020 -12.701 -4.244 1.00 98.44 75 SER A O 1
ATOM 567 N N . LEU A 1 76 ? -11.497 -11.191 -3.452 1.00 98.88 76 LEU A N 1
ATOM 568 C CA . LEU A 1 76 ? -12.542 -12.135 -3.056 1.00 98.88 76 LEU A CA 1
ATOM 569 C C . LEU A 1 76 ? -13.784 -11.883 -3.908 1.00 98.88 76 LEU A C 1
ATOM 571 O O . LEU A 1 76 ? -14.283 -10.754 -3.952 1.00 98.88 76 LEU A O 1
ATOM 575 N N . GLN A 1 77 ? -14.301 -12.929 -4.557 1.00 98.56 77 GLN A N 1
ATOM 576 C CA . GLN A 1 77 ? -15.459 -12.807 -5.444 1.00 98.56 77 GLN A CA 1
ATOM 577 C C . GLN A 1 77 ? -16.460 -13.956 -5.297 1.00 98.56 77 GLN A C 1
ATOM 579 O O . GLN A 1 77 ? -16.092 -15.122 -5.384 1.00 98.56 77 GLN A O 1
ATOM 584 N N . ASN A 1 78 ? -17.759 -13.653 -5.210 1.00 98.56 78 ASN A N 1
ATOM 585 C CA . ASN A 1 78 ? -18.820 -14.670 -5.283 1.00 98.56 78 ASN A CA 1
ATOM 586 C C . ASN A 1 78 ? -18.663 -15.775 -4.217 1.00 98.56 78 ASN A C 1
ATOM 588 O O . ASN A 1 78 ? -18.581 -16.962 -4.538 1.00 98.56 78 ASN A O 1
ATOM 592 N N . ILE A 1 79 ? -18.567 -15.370 -2.949 1.00 98.94 79 ILE A N 1
ATOM 593 C CA . ILE A 1 79 ? -18.419 -16.285 -1.809 1.00 98.94 79 ILE A CA 1
ATOM 594 C C . ILE A 1 79 ? -19.620 -16.140 -0.878 1.00 98.94 79 ILE A C 1
ATOM 596 O O . ILE A 1 79 ? -20.030 -15.025 -0.553 1.00 98.94 79 ILE A O 1
ATOM 600 N N . ILE A 1 80 ? -20.166 -17.273 -0.437 1.00 98.94 80 ILE A N 1
ATOM 601 C CA . ILE A 1 80 ? -21.243 -17.340 0.551 1.00 98.94 80 ILE A CA 1
ATOM 602 C C . ILE A 1 80 ? -20.686 -17.920 1.849 1.00 98.94 80 ILE A C 1
ATOM 604 O O . ILE A 1 80 ? -20.294 -19.081 1.890 1.00 98.94 80 ILE A O 1
ATOM 608 N N . PHE A 1 81 ? -20.706 -17.146 2.925 1.00 98.94 81 PHE A N 1
ATOM 609 C CA . PHE A 1 81 ? -20.335 -17.587 4.264 1.00 98.94 81 PHE A CA 1
ATOM 610 C C . PHE A 1 81 ? -21.584 -18.043 5.021 1.00 98.94 81 PHE A C 1
ATOM 612 O O . PHE A 1 81 ? -22.549 -17.286 5.149 1.00 98.94 81 PHE A O 1
ATOM 619 N N . GLN A 1 82 ? -21.569 -19.279 5.517 1.00 98.88 82 GLN A N 1
ATOM 620 C CA . GLN A 1 82 ? -22.629 -19.868 6.334 1.00 98.88 82 GLN A CA 1
ATOM 621 C C . GLN A 1 82 ? -22.123 -20.077 7.760 1.00 98.88 82 GLN A C 1
ATOM 623 O O . GLN A 1 82 ? -21.219 -20.879 8.001 1.00 98.88 82 GLN A O 1
ATOM 628 N N . MET A 1 83 ? -22.718 -19.357 8.703 1.00 98.81 83 MET A N 1
ATOM 629 C CA . MET A 1 83 ? -22.344 -19.334 10.115 1.00 98.81 83 MET A CA 1
ATOM 630 C C . MET A 1 83 ? -23.580 -19.514 11.002 1.00 98.81 83 MET A C 1
ATOM 632 O O . MET A 1 83 ? -24.721 -19.343 10.568 1.00 98.81 83 MET A O 1
ATOM 636 N N . ILE A 1 84 ? -23.368 -19.871 12.267 1.00 98.31 84 ILE A N 1
ATOM 637 C CA . ILE A 1 84 ? -24.451 -20.028 13.244 1.00 98.31 84 ILE A CA 1
ATOM 638 C C . ILE A 1 84 ? -25.080 -18.659 13.529 1.00 98.31 84 ILE A C 1
ATOM 640 O O . ILE A 1 84 ? -24.377 -17.690 13.810 1.00 98.31 84 ILE A O 1
ATOM 644 N N . VAL A 1 85 ? -26.410 -18.574 13.463 1.00 96.75 85 VAL A N 1
ATOM 645 C CA . VAL A 1 85 ? -27.171 -17.331 13.670 1.00 96.75 85 VAL A CA 1
ATOM 646 C C . VAL A 1 85 ? -27.366 -17.043 15.163 1.00 96.75 85 VAL A C 1
ATOM 648 O O . VAL A 1 85 ? -27.839 -17.901 15.908 1.00 96.75 85 VAL A O 1
ATOM 651 N N . GLY A 1 86 ? -27.078 -15.807 15.582 1.00 89.88 86 GLY A N 1
ATOM 652 C CA . GLY A 1 86 ? -27.329 -15.315 16.940 1.00 89.88 86 GLY A CA 1
ATOM 653 C C . GLY A 1 86 ? -26.465 -15.967 18.028 1.00 89.88 86 GLY A C 1
ATOM 654 O O . GLY A 1 86 ? -25.393 -16.506 17.757 1.00 89.88 86 GLY A O 1
ATOM 655 N N . GLY A 1 87 ? -26.945 -15.900 19.276 1.00 84.50 87 GLY A N 1
ATOM 656 C CA . GLY A 1 87 ? -26.296 -16.478 20.459 1.00 84.50 87 GLY A CA 1
ATOM 657 C C . GLY A 1 87 ? -25.300 -15.537 21.151 1.00 84.50 87 GLY A C 1
ATOM 658 O O . GLY A 1 87 ? -24.425 -14.946 20.520 1.00 84.50 87 GLY A O 1
ATOM 659 N N . SER A 1 88 ? -25.413 -15.408 22.477 1.00 86.62 88 SER A N 1
ATOM 660 C CA . SER A 1 88 ? -24.412 -14.713 23.296 1.00 86.62 88 SER A CA 1
ATOM 661 C C . SER A 1 88 ? -23.107 -15.511 23.316 1.00 86.62 88 SER A C 1
ATOM 663 O O . SER A 1 88 ? -23.135 -16.700 23.631 1.00 86.62 88 SER A O 1
ATOM 665 N N . GLY A 1 89 ? -21.977 -14.869 23.017 1.00 88.56 89 GLY A N 1
ATOM 666 C CA . GLY A 1 89 ? -20.677 -15.547 22.939 1.00 88.56 89 GLY A CA 1
ATOM 667 C C . GLY A 1 89 ? -20.427 -16.274 21.614 1.00 88.56 89 GLY A C 1
ATOM 668 O O . GLY A 1 89 ? -19.543 -17.126 21.555 1.00 88.56 89 GLY A O 1
ATOM 669 N N . ASN A 1 90 ? -21.190 -15.954 20.561 1.00 96.69 90 ASN A N 1
ATOM 670 C CA . ASN A 1 90 ? -20.836 -16.360 19.206 1.00 96.69 90 ASN A CA 1
ATOM 671 C C . ASN A 1 90 ? -19.441 -15.815 18.861 1.00 96.69 90 ASN A C 1
ATOM 673 O O . ASN A 1 90 ? -19.189 -14.622 19.011 1.00 96.69 90 ASN A O 1
ATOM 677 N N . GLY A 1 91 ? -18.536 -16.702 18.460 1.00 96.38 91 GLY A N 1
ATOM 678 C CA . GLY A 1 91 ? -17.161 -16.386 18.073 1.00 96.38 91 GLY A CA 1
ATOM 679 C C . GLY A 1 91 ? -16.890 -16.626 16.590 1.00 96.38 91 GLY A C 1
ATOM 680 O O . GLY A 1 91 ? -15.736 -16.581 16.181 1.00 96.38 91 GLY A O 1
ATOM 681 N N . GLN A 1 92 ? -17.924 -16.918 15.792 1.00 98.50 92 GLN A N 1
ATOM 682 C CA . GLN A 1 92 ? -17.769 -17.147 14.359 1.00 98.50 92 GLN A CA 1
ATOM 683 C C . GLN A 1 92 ? -17.638 -15.834 13.592 1.00 98.50 92 GLN A C 1
ATOM 685 O O . GLN A 1 92 ? -18.382 -14.880 13.847 1.00 98.50 92 GLN A O 1
ATOM 690 N N . GLN A 1 93 ? -16.735 -15.815 12.616 1.00 98.31 93 GLN A N 1
ATOM 691 C CA . GLN A 1 93 ? -16.572 -14.701 11.693 1.00 98.31 93 GLN A CA 1
ATOM 692 C C . GLN A 1 93 ? -16.316 -15.162 10.255 1.00 98.31 93 GLN A C 1
ATOM 694 O O . GLN A 1 93 ? -15.656 -16.173 10.017 1.00 98.31 93 GLN A O 1
ATOM 699 N N . GLY A 1 94 ? -16.851 -14.438 9.271 1.00 98.81 94 GLY A N 1
ATOM 700 C CA . GLY A 1 94 ? -16.673 -14.797 7.863 1.00 98.81 94 GLY A CA 1
ATOM 701 C C . GLY A 1 94 ? -15.241 -14.538 7.405 1.00 98.81 94 GLY A C 1
ATOM 702 O O . GLY A 1 94 ? -14.542 -15.463 6.991 1.00 98.81 94 GLY A O 1
ATOM 703 N N . ILE A 1 95 ? -14.798 -13.288 7.533 1.00 98.94 95 ILE A N 1
ATOM 704 C CA . ILE A 1 95 ? -13.434 -12.855 7.204 1.00 98.94 95 ILE A CA 1
ATOM 705 C C . ILE A 1 95 ? -12.761 -12.279 8.447 1.00 98.94 95 ILE A C 1
ATOM 707 O O . ILE A 1 95 ? -13.372 -11.499 9.181 1.00 98.94 95 ILE A O 1
ATOM 711 N N . TYR A 1 96 ? -11.497 -12.637 8.630 1.00 98.81 96 TYR A N 1
ATOM 712 C CA . TYR A 1 96 ? -10.567 -11.989 9.539 1.00 98.81 96 TYR A CA 1
ATOM 713 C C . TYR A 1 96 ? -9.409 -11.406 8.734 1.00 98.81 96 TYR A C 1
ATOM 715 O O . TYR A 1 96 ? -8.851 -12.085 7.873 1.00 98.81 96 TYR A O 1
ATOM 723 N N . MET A 1 97 ? -9.104 -10.140 8.969 1.00 98.50 97 MET A N 1
ATOM 724 C CA . MET A 1 97 ? -7.980 -9.436 8.368 1.00 98.50 97 MET A CA 1
ATOM 725 C C . MET A 1 97 ? -7.486 -8.426 9.393 1.00 98.50 97 MET A C 1
ATOM 727 O O . MET A 1 97 ? -8.222 -7.527 9.786 1.00 98.50 97 MET A O 1
ATOM 731 N N . GLU A 1 98 ? -6.260 -8.589 9.845 1.00 95.31 98 GLU A N 1
ATOM 732 C CA . GLU A 1 98 ? -5.649 -7.800 10.905 1.00 95.31 98 GLU A CA 1
ATOM 733 C C . GLU A 1 98 ? -4.760 -6.685 10.374 1.00 95.31 98 GLU A C 1
ATOM 735 O O . GLU A 1 98 ? -4.545 -5.722 11.103 1.00 95.31 98 GLU A O 1
ATOM 740 N N . ASN A 1 99 ? -4.236 -6.800 9.150 1.00 94.38 99 ASN A N 1
ATOM 741 C CA . ASN A 1 99 ? -3.437 -5.786 8.458 1.00 94.38 99 ASN A CA 1
ATOM 742 C C . ASN A 1 99 ? -3.284 -6.125 6.949 1.00 94.38 99 ASN A C 1
ATOM 744 O O . ASN A 1 99 ? -3.952 -7.023 6.426 1.00 94.38 99 ASN A O 1
ATOM 748 N N . GLY A 1 100 ? -2.444 -5.359 6.244 1.00 97.06 100 GLY A N 1
ATOM 749 C CA . GLY A 1 100 ? -2.135 -5.482 4.813 1.00 97.06 100 GLY A CA 1
ATOM 750 C C . GLY A 1 100 ? -2.214 -4.137 4.074 1.00 97.06 100 GLY A C 1
ATOM 751 O O . GLY A 1 100 ? -2.445 -3.100 4.703 1.00 97.06 100 GLY A O 1
ATOM 752 N N . SER A 1 101 ? -2.050 -4.162 2.747 1.00 97.88 101 SER A N 1
ATOM 753 C CA . SER A 1 101 ? -2.171 -3.004 1.837 1.00 97.88 101 SER A CA 1
ATOM 754 C C . SER A 1 101 ? -3.072 -3.335 0.640 1.00 97.88 101 SER A C 1
ATOM 756 O O . SER A 1 101 ? -2.682 -3.352 -0.526 1.00 97.88 101 SER A O 1
ATOM 758 N N . GLY A 1 102 ? -4.299 -3.740 0.947 1.00 85.00 102 GLY A N 1
ATOM 759 C CA . GLY A 1 102 ? -5.261 -4.230 -0.025 1.00 85.00 102 GLY A CA 1
ATOM 760 C C . GLY A 1 102 ? -5.856 -3.131 -0.908 1.00 85.00 102 GLY A C 1
ATOM 761 O O . GLY A 1 102 ? -5.526 -1.952 -0.824 1.00 85.00 102 GLY A O 1
ATOM 762 N N . GLY A 1 103 ? -6.769 -3.452 -1.816 1.00 67.19 103 GLY A N 1
ATOM 763 C CA . GLY A 1 103 ? -7.299 -4.758 -2.208 1.00 67.19 103 GLY A CA 1
ATOM 764 C C . GLY A 1 103 ? -8.794 -4.655 -2.538 1.00 67.19 103 GLY A C 1
ATOM 765 O O . GLY A 1 103 ? -9.428 -3.637 -2.237 1.00 67.19 103 GLY A O 1
ATOM 766 N N . PHE A 1 104 ? -9.386 -5.680 -3.162 1.00 98.31 104 PHE A N 1
ATOM 767 C CA . PHE A 1 104 ? -10.768 -5.605 -3.655 1.00 98.31 104 PHE A CA 1
ATOM 768 C C . PHE A 1 104 ? -11.681 -6.758 -3.196 1.00 98.31 104 PHE A C 1
ATOM 770 O O . PHE A 1 104 ? -11.358 -7.932 -3.365 1.00 98.31 104 PHE A O 1
ATOM 777 N N . PHE A 1 105 ? -12.880 -6.445 -2.681 1.00 97.56 105 PHE A N 1
ATOM 778 C CA . PHE A 1 105 ? -13.967 -7.426 -2.495 1.00 97.56 105 PHE A CA 1
ATOM 779 C C . PHE A 1 105 ? -15.152 -7.118 -3.404 1.00 97.56 105 PHE A C 1
ATOM 781 O O . PHE A 1 105 ? -15.627 -5.980 -3.459 1.00 97.56 105 PHE A O 1
ATOM 788 N N . GLY A 1 106 ? -15.712 -8.157 -4.023 1.00 96.44 106 GLY A N 1
ATOM 789 C CA . GLY A 1 106 ? -16.917 -8.043 -4.834 1.00 96.44 106 GLY A CA 1
ATOM 790 C C . GLY A 1 106 ? -17.888 -9.199 -4.624 1.00 96.44 106 GLY A C 1
ATOM 791 O O . GLY A 1 106 ? -17.504 -10.359 -4.707 1.00 96.44 106 GLY A O 1
ATOM 792 N N . ASN A 1 107 ? -19.181 -8.908 -4.466 1.00 98.06 107 ASN A N 1
ATOM 793 C CA . ASN A 1 107 ? -20.237 -9.929 -4.527 1.00 98.06 107 ASN A CA 1
ATOM 794 C C . ASN A 1 107 ? -20.083 -11.039 -3.467 1.00 98.06 107 ASN A C 1
ATOM 796 O O . ASN A 1 107 ? -19.961 -12.212 -3.817 1.00 98.06 107 ASN A O 1
ATOM 800 N N . LEU A 1 108 ? -20.068 -10.685 -2.180 1.00 98.88 108 LEU A N 1
ATOM 801 C CA . LEU A 1 108 ? -20.012 -11.661 -1.080 1.00 98.88 108 LEU A CA 1
ATOM 802 C C . LEU A 1 108 ? -21.327 -11.666 -0.297 1.00 98.88 108 LEU A C 1
ATOM 804 O O . LEU A 1 108 ? -22.004 -10.645 -0.192 1.00 98.88 108 LEU A O 1
ATOM 808 N N . THR A 1 109 ? -21.689 -12.816 0.266 1.00 98.94 109 THR A N 1
ATOM 809 C CA . THR A 1 109 ? -22.870 -12.971 1.126 1.00 98.94 109 THR A CA 1
ATOM 810 C C . THR A 1 109 ? -22.478 -13.615 2.447 1.00 98.94 109 THR A C 1
ATOM 812 O O . THR A 1 109 ? -21.842 -14.661 2.453 1.00 98.94 109 THR A O 1
ATOM 815 N N . PHE A 1 110 ? -22.906 -13.035 3.562 1.00 98.94 110 PHE A N 1
ATOM 816 C CA . PHE A 1 110 ? -22.638 -13.507 4.915 1.00 98.94 110 PHE A CA 1
ATOM 817 C C . PHE A 1 110 ? -23.957 -13.822 5.615 1.00 98.94 110 PHE A C 1
ATOM 819 O O . PHE A 1 110 ? -24.822 -12.953 5.723 1.00 98.94 110 PHE A O 1
ATOM 826 N N . ASN A 1 111 ? -24.120 -15.053 6.095 1.00 98.88 111 ASN A N 1
ATOM 827 C CA . ASN A 1 111 ? -25.309 -15.488 6.822 1.00 98.88 111 ASN A CA 1
ATOM 828 C C . ASN A 1 111 ? -24.916 -15.963 8.225 1.00 98.88 111 ASN A C 1
ATOM 830 O O . ASN A 1 111 ? -24.148 -16.915 8.353 1.00 98.88 111 ASN A O 1
ATOM 834 N N . GLY A 1 112 ? -25.471 -15.334 9.264 1.00 98.31 112 GLY A N 1
ATOM 835 C CA . GLY A 1 112 ? -25.145 -15.645 10.659 1.00 98.31 112 GLY A CA 1
ATOM 836 C C . GLY A 1 112 ? -23.770 -15.133 11.102 1.00 98.31 112 GLY A C 1
ATOM 837 O O . GLY A 1 112 ? -23.141 -14.331 10.419 1.00 98.31 112 GLY A O 1
ATOM 838 N N . GLY A 1 113 ? -23.295 -15.618 12.248 1.00 98.44 113 GLY A N 1
ATOM 839 C CA . GLY A 1 113 ? -21.997 -15.269 12.824 1.00 98.44 113 GLY A CA 1
ATOM 840 C C . GLY A 1 113 ? -22.035 -14.051 13.745 1.00 98.44 113 GLY A C 1
ATOM 841 O O . GLY A 1 113 ? -22.999 -13.279 13.782 1.00 98.44 113 GLY A O 1
ATOM 842 N N . ASN A 1 114 ? -20.959 -13.884 14.510 1.00 98.38 114 ASN A N 1
ATOM 843 C CA . ASN A 1 114 ? -20.762 -12.695 15.326 1.00 98.38 114 ASN A CA 1
ATOM 844 C C . ASN A 1 114 ? -20.312 -11.510 14.474 1.00 98.38 114 ASN A C 1
ATOM 846 O O . ASN A 1 114 ? -20.901 -10.433 14.563 1.00 98.38 114 ASN A O 1
ATOM 850 N N . TYR A 1 115 ? -19.319 -11.744 13.614 1.00 98.62 115 TYR A N 1
ATOM 851 C CA . TYR A 1 115 ? -18.868 -10.779 12.621 1.00 98.62 115 TYR A CA 1
ATOM 852 C C . TYR A 1 115 ? -19.066 -11.325 11.212 1.00 98.62 115 TYR A C 1
ATOM 854 O O . TYR A 1 115 ? -18.698 -12.456 10.915 1.00 98.62 115 TYR A O 1
ATOM 862 N N . GLY A 1 116 ? -19.613 -10.518 10.307 1.00 98.81 116 GLY A N 1
ATOM 863 C CA . GLY A 1 116 ? -19.569 -10.855 8.884 1.00 98.81 116 GLY A CA 1
ATOM 864 C C . GLY A 1 116 ? -18.115 -10.806 8.434 1.00 98.81 116 GLY A C 1
ATOM 865 O O . GLY A 1 116 ? -17.559 -11.794 7.957 1.00 98.81 116 GLY A O 1
ATOM 866 N N . MET A 1 117 ? -17.471 -9.679 8.725 1.00 98.75 117 MET A N 1
ATOM 867 C CA . MET A 1 117 ? -16.029 -9.516 8.610 1.00 98.75 117 MET A CA 1
ATOM 868 C C . MET A 1 117 ? -15.470 -8.629 9.723 1.00 98.75 117 MET A C 1
ATOM 870 O O . MET A 1 117 ? -16.110 -7.656 10.128 1.00 98.75 117 MET A O 1
ATOM 874 N N . SER A 1 118 ? -14.277 -8.974 10.199 1.00 98.56 118 SER A N 1
ATOM 875 C CA . SER A 1 118 ? -13.466 -8.177 11.115 1.00 98.56 118 SER A CA 1
ATOM 876 C C . SER A 1 118 ? -12.162 -7.830 10.408 1.00 98.56 118 SER A C 1
ATOM 878 O O . SER A 1 118 ? -11.398 -8.729 10.068 1.00 98.56 118 SER A O 1
ATOM 880 N N . ILE A 1 119 ? -11.963 -6.547 10.119 1.00 98.75 119 ILE A N 1
ATOM 881 C CA . ILE A 1 119 ? -11.031 -6.076 9.092 1.00 98.75 119 ILE A CA 1
ATOM 882 C C . ILE A 1 119 ? -10.174 -4.909 9.584 1.00 98.75 119 ILE A C 1
ATOM 884 O O . ILE A 1 119 ? -10.680 -3.971 10.196 1.00 98.75 119 ILE A O 1
ATOM 888 N N . GLY A 1 120 ? -8.884 -4.953 9.278 1.00 98.25 120 GLY A N 1
ATOM 889 C CA . GLY A 1 120 ? -7.936 -3.871 9.455 1.00 98.25 120 GLY A CA 1
ATOM 890 C C . GLY A 1 120 ? -6.890 -3.910 8.350 1.00 98.25 120 GLY A C 1
ATOM 891 O O . GLY A 1 120 ? -6.372 -4.975 8.032 1.00 98.25 120 GLY A O 1
ATOM 892 N N . ASN A 1 121 ? -6.650 -2.781 7.694 1.00 98.50 121 ASN A N 1
ATOM 893 C CA . ASN A 1 121 ? -5.795 -2.698 6.508 1.00 98.50 121 ASN A CA 1
ATOM 894 C C . ASN A 1 121 ? -5.480 -1.230 6.199 1.00 98.50 121 ASN A C 1
ATOM 896 O O . ASN A 1 121 ? -6.276 -0.368 6.561 1.00 98.50 121 ASN A O 1
ATOM 900 N N . GLN A 1 122 ? -4.387 -0.923 5.495 1.00 98.25 122 GLN A N 1
ATOM 901 C CA . GLN A 1 122 ? -4.103 0.460 5.085 1.00 98.25 122 GLN A CA 1
ATOM 902 C C . GLN A 1 122 ? -5.279 1.059 4.304 1.00 98.25 122 GLN A C 1
ATOM 904 O O . GLN A 1 122 ? -5.830 2.097 4.686 1.00 98.25 122 GLN A O 1
ATOM 909 N N . GLN A 1 123 ? -5.710 0.364 3.252 1.00 98.50 123 GLN A N 1
ATOM 910 C CA . GLN A 1 123 ? -6.857 0.762 2.457 1.00 98.50 123 GLN A CA 1
ATOM 911 C C . GLN A 1 123 ? -7.560 -0.424 1.809 1.00 98.50 123 GLN A C 1
ATOM 913 O O . GLN A 1 123 ? -6.979 -1.492 1.645 1.00 98.50 123 GLN A O 1
ATOM 918 N N . PHE A 1 124 ? -8.817 -0.240 1.407 1.00 98.75 124 PHE A N 1
ATOM 919 C CA . PHE A 1 124 ? -9.528 -1.266 0.647 1.00 98.75 124 PHE A CA 1
ATOM 920 C C . PHE A 1 124 ? -10.758 -0.715 -0.080 1.00 98.75 124 PHE A C 1
ATOM 922 O O . PHE A 1 124 ? -11.405 0.246 0.352 1.00 98.75 124 PHE A O 1
ATOM 929 N N . THR A 1 125 ? -11.146 -1.398 -1.159 1.00 98.81 125 THR A N 1
ATOM 930 C CA . THR A 1 125 ? -12.436 -1.190 -1.827 1.00 98.81 125 THR A CA 1
ATOM 931 C C . THR A 1 125 ? -13.294 -2.433 -1.719 1.00 98.81 125 THR A C 1
ATOM 933 O O . THR A 1 125 ? -12.892 -3.528 -2.104 1.00 98.81 125 THR A O 1
ATOM 936 N N . THR A 1 126 ? -14.526 -2.270 -1.251 1.00 98.50 126 THR A N 1
ATOM 937 C CA . THR A 1 126 ? -15.465 -3.385 -1.140 1.00 98.50 126 THR A CA 1
ATOM 938 C C . THR A 1 126 ? -16.813 -2.996 -1.703 1.00 98.50 126 THR A C 1
ATOM 940 O O . THR A 1 126 ? -17.344 -1.922 -1.404 1.00 98.50 126 THR A O 1
ATOM 943 N N . ARG A 1 127 ? -17.386 -3.864 -2.540 1.00 98.25 127 ARG A N 1
ATOM 944 C CA . ARG A 1 127 ? -18.699 -3.596 -3.114 1.00 98.25 127 ARG A CA 1
ATOM 945 C C . ARG A 1 127 ? -19.603 -4.808 -3.238 1.00 98.25 127 ARG A C 1
ATOM 947 O O . ARG A 1 127 ? -19.146 -5.935 -3.421 1.00 98.25 127 ARG A O 1
ATOM 954 N N . ASN A 1 128 ? -20.907 -4.536 -3.241 1.00 98.31 128 ASN A N 1
ATOM 955 C CA . ASN A 1 128 ? -21.953 -5.540 -3.414 1.00 98.31 128 ASN A CA 1
ATOM 956 C C . ASN A 1 128 ? -21.833 -6.660 -2.364 1.00 98.31 128 ASN A C 1
ATOM 958 O O . ASN A 1 128 ? -21.595 -7.818 -2.703 1.00 98.31 128 ASN A O 1
ATOM 962 N N . LEU A 1 129 ? -21.918 -6.292 -1.084 1.00 98.88 129 LEU A N 1
ATOM 963 C CA . LEU A 1 129 ? -21.833 -7.235 0.033 1.00 98.88 129 LEU A CA 1
ATOM 964 C C . LEU A 1 129 ? -23.190 -7.352 0.726 1.00 98.88 129 LEU A C 1
ATOM 966 O O . LEU A 1 129 ? -23.821 -6.340 1.035 1.00 98.88 129 LEU A O 1
ATOM 970 N N . ILE A 1 130 ? -23.619 -8.581 0.994 1.00 98.94 130 ILE A N 1
ATOM 971 C CA . ILE A 1 130 ? -24.898 -8.881 1.642 1.00 98.94 130 ILE A CA 1
ATOM 972 C C . ILE A 1 130 ? -24.632 -9.510 3.007 1.00 98.94 130 ILE A C 1
ATOM 974 O O . ILE A 1 130 ? -23.909 -10.495 3.096 1.00 98.94 130 ILE A O 1
ATOM 978 N N . PHE A 1 131 ? -25.254 -8.991 4.062 1.00 98.94 131 PHE A N 1
ATOM 979 C CA . PHE A 1 131 ? -25.143 -9.516 5.422 1.00 98.94 131 PHE A CA 1
ATOM 980 C C . PHE A 1 131 ? -26.535 -9.819 5.965 1.00 98.94 131 PHE A C 1
ATOM 982 O O . PHE A 1 131 ? -27.389 -8.936 5.989 1.00 98.94 131 PHE A O 1
ATOM 989 N N . ASN A 1 132 ? -26.769 -11.051 6.410 1.00 98.88 132 ASN A N 1
ATOM 990 C CA . ASN A 1 132 ? -28.064 -11.504 6.904 1.00 98.88 132 ASN A CA 1
ATOM 991 C C . ASN A 1 132 ? -27.929 -12.119 8.296 1.00 98.88 132 ASN A C 1
ATOM 993 O O . ASN A 1 132 ? -27.264 -13.144 8.467 1.00 98.88 132 ASN A O 1
ATOM 997 N N . ASN A 1 133 ? -28.649 -11.560 9.270 1.00 98.56 133 ASN A N 1
ATOM 998 C CA . ASN A 1 133 ? -28.753 -12.104 10.630 1.00 98.56 133 ASN A CA 1
ATOM 999 C C . ASN A 1 133 ? -27.387 -12.264 11.327 1.00 98.56 133 ASN A C 1
ATOM 1001 O O . ASN A 1 133 ? -27.152 -13.238 12.044 1.00 98.56 133 ASN A O 1
ATOM 1005 N N . VAL A 1 134 ? -26.479 -11.324 11.073 1.00 98.31 134 VAL A N 1
ATOM 1006 C CA . VAL A 1 134 ? -25.159 -11.239 11.709 1.00 98.31 134 VAL A CA 1
ATOM 1007 C C . VAL A 1 134 ? -25.281 -10.364 12.959 1.00 98.31 134 VAL A C 1
ATOM 1009 O O . VAL A 1 134 ? -26.026 -9.385 12.936 1.00 98.31 134 VAL A O 1
ATOM 1012 N N . ASN A 1 135 ? -24.558 -10.648 14.046 1.00 98.12 135 ASN A N 1
ATOM 1013 C CA . ASN A 1 135 ? -24.599 -9.745 15.207 1.00 98.12 135 ASN A CA 1
ATOM 1014 C C . ASN A 1 135 ? -24.066 -8.348 14.830 1.00 98.12 135 ASN A C 1
ATOM 1016 O O . ASN A 1 135 ? -24.780 -7.355 14.981 1.00 98.12 135 ASN A O 1
ATOM 1020 N N . THR A 1 136 ? -22.858 -8.295 14.267 1.00 98.56 136 THR A N 1
ATOM 1021 C CA . THR A 1 136 ? -22.242 -7.092 13.698 1.00 98.56 136 THR A CA 1
ATOM 1022 C C . THR A 1 136 ? -21.784 -7.396 12.275 1.00 98.56 136 THR A C 1
ATOM 1024 O O . THR A 1 136 ? -20.935 -8.260 12.074 1.00 98.56 136 THR A O 1
ATOM 1027 N N . ALA A 1 137 ? -22.329 -6.716 11.265 1.00 98.88 137 ALA A N 1
ATOM 1028 C CA . ALA A 1 137 ? -21.987 -7.040 9.878 1.00 98.88 137 ALA A CA 1
ATOM 1029 C C . ALA A 1 137 ? -20.499 -6.781 9.575 1.00 98.88 137 ALA A C 1
ATOM 1031 O O . ALA A 1 137 ? -19.821 -7.663 9.045 1.00 98.88 137 ALA A O 1
ATOM 1032 N N . ILE A 1 138 ? -19.981 -5.612 9.960 1.00 98.94 138 ILE A N 1
ATOM 1033 C CA . ILE A 1 138 ? -18.602 -5.195 9.683 1.00 98.94 138 ILE A CA 1
ATOM 1034 C C . ILE A 1 138 ? -17.969 -4.605 10.946 1.00 98.94 138 ILE A C 1
ATOM 1036 O O . ILE A 1 138 ? -18.485 -3.638 11.507 1.00 98.94 138 ILE A O 1
ATOM 1040 N N . ASN A 1 139 ? -16.834 -5.160 11.364 1.00 98.69 139 ASN A N 1
ATOM 1041 C CA . ASN A 1 139 ? -15.975 -4.603 12.404 1.00 98.69 139 ASN A CA 1
ATOM 1042 C C . ASN A 1 139 ? -14.687 -4.057 11.782 1.00 98.69 139 ASN A C 1
ATOM 1044 O O . ASN A 1 139 ? -13.837 -4.838 11.369 1.00 98.69 139 ASN A O 1
ATOM 1048 N N . VAL A 1 140 ? -14.550 -2.732 11.710 1.00 98.62 140 VAL A N 1
ATOM 1049 C CA . VAL A 1 140 ? -13.323 -2.065 11.254 1.00 98.62 140 VAL A CA 1
ATOM 1050 C C . VAL A 1 140 ? -12.419 -1.840 12.463 1.00 98.62 140 VAL A C 1
ATOM 1052 O O . VAL A 1 140 ? -12.709 -1.011 13.329 1.00 98.62 140 VAL A O 1
ATOM 1055 N N . ILE A 1 141 ? -11.345 -2.624 12.531 1.00 97.25 141 ILE A N 1
ATOM 1056 C CA . ILE A 1 141 ? -10.368 -2.637 13.621 1.00 97.25 141 ILE A CA 1
ATOM 1057 C C . ILE A 1 141 ? -9.444 -1.421 13.496 1.00 97.25 141 ILE A C 1
ATOM 1059 O O . ILE A 1 141 ? -9.274 -0.679 14.459 1.00 97.25 141 ILE A O 1
ATOM 1063 N N . TRP A 1 142 ? -8.876 -1.198 12.310 1.00 98.12 142 TRP A N 1
ATOM 1064 C CA . TRP A 1 142 ? -8.052 -0.032 11.990 1.00 98.12 142 TRP A CA 1
ATOM 1065 C C . TRP A 1 142 ? -7.981 0.182 10.474 1.00 98.12 142 TRP A C 1
ATOM 1067 O O . TRP A 1 142 ? -8.102 -0.777 9.721 1.00 98.12 142 TRP A O 1
ATOM 1077 N N . ASP A 1 143 ? -7.772 1.415 10.018 1.00 98.56 143 ASP A N 1
ATOM 1078 C CA . ASP A 1 143 ? -7.423 1.692 8.618 1.00 98.56 143 ASP A CA 1
ATOM 1079 C C . ASP A 1 143 ? -6.764 3.066 8.440 1.00 98.56 143 ASP A C 1
ATOM 1081 O O . ASP A 1 143 ? -6.614 3.845 9.394 1.00 98.56 143 ASP A O 1
ATOM 1085 N N . TRP A 1 144 ? -6.358 3.373 7.207 1.00 98.44 144 TRP A N 1
ATOM 1086 C CA . TRP A 1 144 ? -6.166 4.754 6.758 1.00 98.44 144 TRP A CA 1
ATOM 1087 C C . TRP A 1 144 ? -7.397 5.233 5.983 1.00 98.44 144 TRP A C 1
ATOM 1089 O O . TRP A 1 144 ? -7.893 6.337 6.242 1.00 98.44 144 TRP A O 1
ATOM 1099 N N . GLY A 1 145 ? -7.935 4.388 5.095 1.00 98.19 145 GLY A N 1
ATOM 1100 C CA . GLY A 1 145 ? -9.221 4.647 4.457 1.00 98.19 145 GLY A CA 1
ATOM 1101 C C . GLY A 1 145 ? -9.869 3.455 3.759 1.00 98.19 145 GLY A C 1
ATOM 1102 O O . GLY A 1 145 ? -9.225 2.734 3.007 1.00 98.19 145 GLY A O 1
ATOM 1103 N N . TRP A 1 146 ? -11.178 3.289 3.943 1.00 98.75 146 TRP A N 1
ATOM 1104 C CA . TRP A 1 146 ? -11.942 2.183 3.365 1.00 98.75 146 TRP A CA 1
ATOM 1105 C C . TRP A 1 146 ? -13.198 2.665 2.640 1.00 98.75 146 TRP A C 1
ATOM 1107 O O . TRP A 1 146 ? -13.991 3.438 3.180 1.00 98.75 146 TRP A O 1
ATOM 1117 N N . THR A 1 147 ? -13.435 2.164 1.424 1.00 98.88 147 THR A N 1
ATOM 1118 C CA . THR A 1 147 ? -14.663 2.469 0.671 1.00 98.88 147 THR A CA 1
ATOM 1119 C C . THR A 1 147 ? -15.589 1.260 0.567 1.00 98.88 147 THR A C 1
ATOM 1121 O O . THR A 1 147 ? -15.234 0.220 0.007 1.00 98.88 147 THR A O 1
ATOM 1124 N N . PHE A 1 148 ? -16.804 1.413 1.092 1.00 98.88 148 PHE A N 1
ATOM 1125 C CA . PHE A 1 148 ? -17.903 0.456 1.022 1.00 98.88 148 PHE A CA 1
ATOM 1126 C C . PHE A 1 148 ? -18.982 0.960 0.061 1.00 98.88 148 PHE A C 1
ATOM 1128 O O . PHE A 1 148 ? -19.498 2.070 0.211 1.00 98.88 148 PHE A O 1
ATOM 1135 N N . LYS A 1 149 ? -19.382 0.131 -0.905 1.00 98.44 149 LYS A N 1
ATOM 1136 C CA . LYS A 1 149 ? -20.457 0.465 -1.851 1.00 98.44 149 LYS A CA 1
ATOM 1137 C C . LYS A 1 149 ? -21.453 -0.676 -2.019 1.00 98.44 149 LYS A C 1
ATOM 1139 O O . LYS A 1 149 ? -21.062 -1.830 -2.151 1.00 98.44 149 LYS A O 1
ATOM 1144 N N . GLY A 1 150 ? -22.746 -0.379 -2.119 1.00 98.38 150 GLY A N 1
ATOM 1145 C CA . GLY A 1 150 ? -23.728 -1.419 -2.430 1.00 98.38 150 GLY A CA 1
ATOM 1146 C C . GLY A 1 150 ? -23.849 -2.455 -1.317 1.00 98.38 150 GLY A C 1
ATOM 1147 O O . GLY A 1 150 ? -23.934 -3.649 -1.603 1.00 98.38 150 GLY A O 1
ATOM 1148 N N . LEU A 1 151 ? -23.782 -2.030 -0.054 1.00 98.88 151 LEU A N 1
ATOM 1149 C CA . LEU A 1 151 ? -24.031 -2.918 1.075 1.00 98.88 151 LEU A CA 1
ATOM 1150 C C . LEU A 1 151 ? -25.531 -3.185 1.196 1.00 98.88 151 LEU A C 1
ATOM 1152 O O . LEU A 1 151 ? -26.340 -2.264 1.108 1.00 98.88 151 LEU A O 1
ATOM 1156 N N . THR A 1 152 ? -25.895 -4.436 1.457 1.00 98.88 152 THR A N 1
ATOM 1157 C CA . THR A 1 152 ? -27.244 -4.824 1.882 1.00 98.88 152 THR A CA 1
ATOM 1158 C C . THR A 1 152 ? -27.138 -5.516 3.235 1.00 98.88 152 THR A C 1
ATOM 1160 O O . THR A 1 152 ? -26.712 -6.665 3.312 1.00 98.88 152 THR A O 1
ATOM 1163 N N . ILE A 1 153 ? -27.490 -4.819 4.313 1.00 98.94 153 ILE A N 1
ATOM 1164 C CA . ILE A 1 153 ? -27.368 -5.329 5.685 1.00 98.94 153 ILE A CA 1
ATOM 1165 C C . ILE A 1 153 ? -28.765 -5.553 6.256 1.00 98.94 153 ILE A C 1
ATOM 1167 O O . ILE A 1 153 ? -29.535 -4.605 6.395 1.00 98.94 153 ILE A O 1
ATOM 1171 N N . ASN A 1 154 ? -29.086 -6.800 6.597 1.00 98.88 154 ASN A N 1
ATOM 1172 C CA . ASN A 1 154 ? -30.421 -7.233 6.991 1.00 98.88 154 ASN A CA 1
ATOM 1173 C C . ASN A 1 154 ? -30.419 -7.907 8.365 1.00 98.88 154 ASN A C 1
ATOM 1175 O O . ASN A 1 154 ? -29.718 -8.899 8.579 1.00 98.88 154 ASN A O 1
ATOM 1179 N N . ASN A 1 155 ? -31.306 -7.442 9.247 1.00 98.62 155 ASN A N 1
ATOM 1180 C CA . ASN A 1 155 ? -31.594 -8.065 10.543 1.00 98.62 155 ASN A CA 1
ATOM 1181 C C . ASN A 1 155 ? -30.342 -8.223 11.432 1.00 98.62 155 ASN A C 1
ATOM 1183 O O . ASN A 1 155 ? -30.160 -9.259 12.071 1.00 98.62 155 ASN A O 1
ATOM 1187 N N . CYS A 1 156 ? -29.464 -7.218 11.442 1.00 98.50 156 CYS A N 1
ATOM 1188 C CA . CYS A 1 156 ? -28.241 -7.223 12.247 1.00 98.50 156 CYS A CA 1
ATOM 1189 C C . CYS A 1 156 ? -28.402 -6.391 13.528 1.00 98.50 156 CYS A C 1
ATOM 1191 O O . CYS A 1 156 ? -29.193 -5.449 13.577 1.00 98.50 156 CYS A O 1
ATOM 1193 N N . GLY A 1 157 ? -27.621 -6.691 14.567 1.00 97.50 157 GLY A N 1
ATOM 1194 C CA . GLY A 1 157 ? -27.546 -5.825 15.750 1.00 97.50 157 GLY A CA 1
ATOM 1195 C C . GLY A 1 157 ? -26.900 -4.485 15.396 1.00 97.50 157 GLY A C 1
ATOM 1196 O O . GLY A 1 157 ? -27.526 -3.430 15.518 1.00 97.50 157 GLY A O 1
ATOM 1197 N N . THR A 1 158 ? -25.682 -4.558 14.864 1.00 98.56 158 THR A N 1
ATOM 1198 C CA . THR A 1 158 ? -24.919 -3.418 14.348 1.00 98.56 158 THR A CA 1
ATOM 1199 C C . THR A 1 158 ? -24.581 -3.645 12.877 1.00 98.56 158 THR A C 1
ATOM 1201 O O . THR A 1 158 ? -24.228 -4.752 12.471 1.00 98.56 158 THR A O 1
ATOM 1204 N N . GLY A 1 159 ? -24.679 -2.604 12.054 1.00 98.81 159 GLY A N 1
ATOM 1205 C CA . GLY A 1 159 ? -24.199 -2.654 10.678 1.00 98.81 159 GLY A CA 1
ATOM 1206 C C . GLY A 1 159 ? -22.675 -2.577 10.633 1.00 98.81 159 GLY A C 1
ATOM 1207 O O . GLY A 1 159 ? -22.005 -3.595 10.488 1.00 98.81 159 GLY A O 1
ATOM 1208 N N . ILE A 1 160 ? -22.124 -1.379 10.798 1.00 98.94 160 ILE A N 1
ATOM 1209 C CA . ILE A 1 160 ? -20.678 -1.135 10.784 1.00 98.94 160 ILE A CA 1
ATOM 1210 C C . ILE A 1 160 ? -20.249 -0.599 12.143 1.00 98.94 160 ILE A C 1
ATOM 1212 O O . ILE A 1 160 ? -20.852 0.338 12.658 1.00 98.94 160 ILE A O 1
ATOM 1216 N N . THR A 1 161 ? -19.180 -1.142 12.709 1.00 98.38 161 THR A N 1
ATOM 1217 C CA . THR A 1 161 ? -18.470 -0.487 13.807 1.00 98.38 161 THR A CA 1
ATOM 1218 C C . THR A 1 161 ? -17.104 -0.020 13.330 1.00 98.38 161 THR A C 1
ATOM 1220 O O . THR A 1 161 ? -16.319 -0.804 12.810 1.00 98.38 161 THR A O 1
ATOM 1223 N N . MET A 1 162 ? -16.841 1.273 13.495 1.00 97.62 162 MET A N 1
ATOM 1224 C CA . MET A 1 162 ? -15.550 1.922 13.255 1.00 97.62 162 MET A CA 1
ATOM 1225 C C . MET A 1 162 ? -15.007 2.467 14.581 1.00 97.62 162 MET A C 1
ATOM 1227 O O . MET A 1 162 ? -14.726 3.656 14.742 1.00 97.62 162 MET A O 1
ATOM 1231 N N . SER A 1 163 ? -14.974 1.593 15.586 1.00 93.62 163 SER A N 1
ATOM 1232 C CA . SER A 1 163 ? -14.668 1.940 16.977 1.00 93.62 163 SER A CA 1
ATOM 1233 C C . SER A 1 163 ? -13.365 1.324 17.487 1.00 93.62 163 SER A C 1
ATOM 1235 O O . SER A 1 163 ? -13.223 1.111 18.688 1.00 93.62 163 SER A O 1
ATOM 1237 N N . GLY A 1 164 ? -12.412 1.049 16.594 1.00 92.19 164 GLY A N 1
ATOM 1238 C CA . GLY A 1 164 ? -11.056 0.663 16.976 1.00 92.19 164 GLY A CA 1
ATOM 1239 C C . GLY A 1 164 ? -10.360 1.740 17.813 1.00 92.19 164 GLY A C 1
ATOM 1240 O O . GLY A 1 164 ? -10.360 2.923 17.453 1.00 92.19 164 GLY A O 1
ATOM 1241 N N . GLY A 1 165 ? -9.757 1.332 18.930 1.00 93.81 165 GLY A N 1
ATOM 1242 C CA . GLY A 1 165 ? -9.058 2.217 19.861 1.00 93.81 165 GLY A CA 1
ATOM 1243 C C . GLY A 1 165 ? -9.976 2.937 20.857 1.00 93.81 165 GLY A C 1
ATOM 1244 O O . GLY A 1 165 ? -10.877 2.346 21.449 1.00 93.81 165 GLY A O 1
ATOM 1245 N N . SER A 1 166 ? -9.708 4.223 21.095 1.00 95.25 166 SER A N 1
ATOM 1246 C CA . SER A 1 166 ? -10.477 5.069 22.022 1.00 95.25 166 SER A CA 1
ATOM 1247 C C . SER A 1 166 ? -10.741 6.450 21.425 1.00 95.25 166 SER A C 1
ATOM 1249 O O . SER A 1 166 ? -10.139 6.827 20.426 1.00 95.25 166 SER A O 1
ATOM 1251 N N . THR A 1 167 ? -11.594 7.263 22.052 1.00 94.31 167 THR A N 1
ATOM 1252 C CA . THR A 1 167 ? -11.802 8.651 21.605 1.00 94.31 167 THR A CA 1
ATOM 1253 C C . THR A 1 167 ? -10.522 9.492 21.651 1.00 94.31 167 THR A C 1
ATOM 1255 O O . THR A 1 167 ? -10.452 10.499 20.959 1.00 94.31 167 THR A O 1
ATOM 1258 N N . ALA A 1 168 ? -9.525 9.116 22.459 1.00 93.56 168 ALA A N 1
ATOM 1259 C CA . ALA A 1 168 ? -8.231 9.797 22.545 1.00 93.56 168 ALA A CA 1
ATOM 1260 C C . ALA A 1 168 ? -7.165 9.207 21.599 1.00 93.56 168 ALA A C 1
ATOM 1262 O O . ALA A 1 168 ? -6.109 9.807 21.428 1.00 93.56 168 ALA A O 1
ATOM 1263 N N . ALA A 1 169 ? -7.431 8.040 21.010 1.00 91.50 169 ALA A N 1
ATOM 1264 C CA . ALA A 1 169 ? -6.518 7.314 20.134 1.00 91.50 169 ALA A CA 1
ATOM 1265 C C . ALA A 1 169 ? -7.333 6.406 19.202 1.00 91.50 169 ALA A C 1
ATOM 1267 O O . ALA A 1 169 ? -7.389 5.188 19.390 1.00 91.50 169 ALA A O 1
ATOM 1268 N N . GLN A 1 170 ? -8.054 7.011 18.260 1.00 97.00 170 GLN A N 1
ATOM 1269 C CA . GLN A 1 170 ? -8.824 6.269 17.264 1.00 97.00 170 GLN A CA 1
ATOM 1270 C C . GLN A 1 170 ? -7.869 5.523 16.326 1.00 97.00 170 GLN A C 1
ATOM 1272 O O . GLN A 1 170 ? -6.867 6.091 15.897 1.00 97.00 170 GLN A O 1
ATOM 1277 N N . GLN A 1 171 ? -8.197 4.274 15.995 1.00 95.69 171 GLN A N 1
ATOM 1278 C CA . GLN A 1 171 ? -7.410 3.436 15.079 1.00 95.69 171 GLN A CA 1
ATOM 1279 C C . GLN A 1 171 ? -8.000 3.362 13.665 1.00 95.69 171 GLN A C 1
ATOM 1281 O O . GLN A 1 171 ? -7.323 2.919 12.745 1.00 95.69 171 GLN A O 1
ATOM 1286 N N . VAL A 1 172 ? -9.238 3.818 13.469 1.00 98.50 172 VAL A N 1
ATOM 1287 C CA . VAL A 1 172 ? -9.863 3.908 12.142 1.00 98.50 172 VAL A CA 1
ATOM 1288 C C . VAL A 1 172 ? -9.637 5.307 11.579 1.00 98.50 172 VAL A C 1
ATOM 1290 O O . VAL A 1 172 ? -10.024 6.302 12.202 1.00 98.50 172 VAL A O 1
ATOM 1293 N N . GLY A 1 173 ? -8.999 5.390 10.417 1.00 98.38 173 GLY A N 1
ATOM 1294 C CA . GLY A 1 173 ? -8.700 6.633 9.728 1.00 98.38 173 GLY A CA 1
ATOM 1295 C C . GLY A 1 173 ? -9.941 7.195 9.048 1.00 98.38 173 GLY A C 1
ATOM 1296 O O . GLY A 1 173 ? -10.400 8.284 9.413 1.00 98.38 173 GLY A O 1
ATOM 1297 N N . SER A 1 174 ? -10.504 6.457 8.088 1.00 98.56 174 SER A N 1
ATOM 1298 C CA . SER A 1 174 ? -11.688 6.899 7.348 1.00 98.56 174 SER A CA 1
ATOM 1299 C C . SER A 1 174 ? -12.519 5.771 6.747 1.00 98.56 174 SER A C 1
ATOM 1301 O O . SER A 1 174 ? -11.992 4.788 6.248 1.00 98.56 174 SER A O 1
ATOM 1303 N N . ALA A 1 175 ? -13.838 5.953 6.714 1.00 98.56 175 ALA A N 1
ATOM 1304 C CA . ALA A 1 175 ? -14.753 5.038 6.042 1.00 98.56 175 ALA A CA 1
ATOM 1305 C C . ALA A 1 175 ? -15.724 5.786 5.122 1.00 98.56 175 ALA A C 1
ATOM 1307 O O . ALA A 1 175 ? -16.174 6.892 5.414 1.00 98.56 175 ALA A O 1
ATOM 1308 N N . ILE A 1 176 ? -16.112 5.167 4.015 1.00 98.81 176 ILE A N 1
ATOM 1309 C CA . ILE A 1 176 ? -17.126 5.701 3.103 1.00 98.81 176 ILE A CA 1
ATOM 1310 C C . ILE A 1 176 ? -18.191 4.638 2.874 1.00 98.81 176 ILE A C 1
ATOM 1312 O O . ILE A 1 176 ? -17.856 3.500 2.573 1.00 98.81 176 ILE A O 1
ATOM 1316 N N . VAL A 1 177 ? -19.469 5.009 2.967 1.00 98.88 177 VAL A N 1
ATOM 1317 C CA . VAL A 1 177 ? -20.609 4.129 2.682 1.00 98.88 177 VAL A CA 1
ATOM 1318 C C . VAL A 1 177 ? -21.481 4.748 1.592 1.00 98.88 177 VAL A C 1
ATOM 1320 O O . VAL A 1 177 ? -22.071 5.814 1.778 1.00 98.88 177 VAL A O 1
ATOM 1323 N N . LEU A 1 178 ? -21.555 4.061 0.453 1.00 98.19 178 LEU A N 1
ATOM 1324 C CA . LEU A 1 178 ? -22.205 4.512 -0.779 1.00 98.19 178 LEU A CA 1
ATOM 1325 C C . LEU A 1 178 ? -23.314 3.559 -1.221 1.00 98.19 178 LEU A C 1
ATOM 1327 O O . LEU A 1 178 ? -23.134 2.341 -1.149 1.00 98.19 178 LEU A O 1
ATOM 1331 N N . ASP A 1 179 ? -24.408 4.091 -1.766 1.00 98.25 179 ASP A N 1
ATOM 1332 C CA . ASP A 1 179 ? -25.441 3.327 -2.491 1.00 98.25 179 ASP A CA 1
ATOM 1333 C C . ASP A 1 179 ? -25.893 2.059 -1.738 1.00 98.25 179 ASP A C 1
ATOM 1335 O O . ASP A 1 179 ? -25.885 0.959 -2.287 1.00 98.25 179 ASP A O 1
ATOM 1339 N N . SER A 1 180 ? -26.177 2.181 -0.442 1.00 98.88 180 SER A N 1
ATOM 1340 C CA . SER A 1 180 ? -26.336 1.035 0.467 1.00 98.88 180 SER A CA 1
ATOM 1341 C C . SER A 1 180 ? -27.701 1.014 1.152 1.00 98.88 180 SER A C 1
ATOM 1343 O O . SER A 1 180 ? -28.375 2.037 1.262 1.00 98.88 180 SER A O 1
ATOM 1345 N N . VAL A 1 181 ? -28.110 -0.151 1.655 1.00 98.88 181 VAL A N 1
ATOM 1346 C CA . VAL A 1 181 ? -29.380 -0.338 2.366 1.00 98.88 181 VAL A CA 1
ATOM 1347 C C . VAL A 1 181 ? -29.165 -1.124 3.659 1.00 98.88 181 VAL A C 1
ATOM 1349 O O . VAL A 1 181 ? -28.567 -2.198 3.663 1.00 98.88 181 VAL A O 1
ATOM 1352 N N . PHE A 1 182 ? -29.694 -0.589 4.758 1.00 98.94 182 PHE A N 1
ATOM 1353 C CA . PHE A 1 182 ? -29.670 -1.180 6.094 1.00 98.94 182 PHE A CA 1
ATOM 1354 C C . PHE A 1 182 ? -31.118 -1.422 6.528 1.00 98.94 182 PHE A C 1
ATOM 1356 O O . PHE A 1 182 ? -31.852 -0.468 6.787 1.00 98.94 182 PHE A O 1
ATOM 1363 N N . THR A 1 183 ? -31.539 -2.684 6.596 1.00 98.94 183 THR A N 1
ATOM 1364 C CA . THR A 1 183 ? -32.922 -3.081 6.887 1.00 98.94 183 THR A CA 1
ATOM 1365 C C . THR A 1 183 ? -33.016 -3.831 8.211 1.00 98.94 183 THR A C 1
ATOM 1367 O O . THR A 1 183 ? -32.361 -4.856 8.394 1.00 98.94 183 THR A O 1
ATOM 1370 N N . ASN A 1 184 ? -33.878 -3.360 9.118 1.00 98.75 184 ASN A N 1
ATOM 1371 C CA . ASN A 1 184 ? -34.083 -3.941 10.452 1.00 98.75 184 ASN A CA 1
ATOM 1372 C C . ASN A 1 184 ? -32.772 -4.072 11.252 1.00 98.75 184 ASN A C 1
ATOM 1374 O O . ASN A 1 184 ? -32.510 -5.113 11.857 1.00 98.75 184 ASN A O 1
ATOM 1378 N N . VAL A 1 185 ? -31.923 -3.045 11.218 1.00 98.81 185 VAL A N 1
ATOM 1379 C CA . VAL A 1 185 ? -30.654 -3.023 11.952 1.00 98.81 185 VAL A CA 1
ATOM 1380 C C . VAL A 1 185 ? -30.835 -2.227 13.245 1.00 98.81 185 VAL A C 1
ATOM 1382 O O . VAL A 1 185 ? -31.472 -1.176 13.238 1.00 98.81 185 VAL A O 1
ATOM 1385 N N . GLY A 1 186 ? -30.296 -2.700 14.370 1.00 98.38 186 GLY A N 1
ATOM 1386 C CA . GLY A 1 186 ? -30.390 -1.971 15.644 1.00 98.38 186 GLY A CA 1
ATOM 1387 C C . GLY A 1 186 ? -29.694 -0.607 15.579 1.00 98.38 186 GLY A C 1
ATOM 1388 O O . GLY A 1 186 ? -30.306 0.430 15.847 1.00 98.38 186 GLY A O 1
ATOM 1389 N N . VAL A 1 187 ? -28.426 -0.613 15.163 1.00 98.75 187 VAL A N 1
ATOM 1390 C CA . VAL A 1 187 ? -27.614 0.583 14.899 1.00 98.75 187 VAL A CA 1
ATOM 1391 C C . VAL A 1 187 ? -26.907 0.438 13.556 1.00 98.75 187 VAL A C 1
ATOM 1393 O O . VAL A 1 187 ? -26.178 -0.524 13.337 1.00 98.75 187 VAL A O 1
ATOM 1396 N N . GLY A 1 188 ? -27.092 1.404 12.659 1.00 98.81 188 GLY A N 1
ATOM 1397 C CA . GLY A 1 188 ? -26.450 1.434 11.348 1.00 98.81 188 GLY A CA 1
ATOM 1398 C C . GLY A 1 188 ? -24.927 1.452 11.453 1.00 98.81 188 GLY A C 1
ATOM 1399 O O . GLY A 1 188 ? -24.275 0.486 11.064 1.00 98.81 188 GLY A O 1
ATOM 1400 N N . ILE A 1 189 ? -24.369 2.538 11.992 1.00 98.88 189 ILE A N 1
ATOM 1401 C CA . ILE A 1 189 ? -22.925 2.747 12.133 1.00 98.88 189 ILE A CA 1
ATOM 1402 C C . ILE A 1 189 ? -22.588 3.233 13.550 1.00 98.88 189 ILE A C 1
ATOM 1404 O O . ILE A 1 189 ? -23.193 4.188 14.038 1.00 98.88 189 ILE A O 1
ATOM 1408 N N . THR A 1 190 ? -21.610 2.614 14.213 1.00 98.69 190 THR A N 1
ATOM 1409 C CA . THR A 1 190 ? -21.028 3.106 15.476 1.00 98.69 190 THR A CA 1
ATOM 1410 C C . THR A 1 190 ? -19.644 3.696 15.248 1.00 98.69 190 THR A C 1
ATOM 1412 O O . THR A 1 190 ? -18.822 3.118 14.542 1.00 98.69 190 THR A O 1
ATOM 1415 N N . THR A 1 191 ? -19.367 4.844 15.865 1.00 98.56 191 THR A N 1
ATOM 1416 C CA . THR A 1 191 ? -18.101 5.573 15.724 1.00 98.56 191 THR A CA 1
ATOM 1417 C C . THR A 1 191 ? -17.594 6.096 17.068 1.00 98.56 191 THR A C 1
ATOM 1419 O O . THR A 1 191 ? -18.374 6.329 17.991 1.00 98.56 191 THR A O 1
ATOM 1422 N N . LEU A 1 192 ? -16.276 6.286 17.180 1.00 97.62 192 LEU A N 1
ATOM 1423 C CA . LEU A 1 192 ? -15.636 6.987 18.303 1.00 97.62 192 LEU A CA 1
ATOM 1424 C C . LEU A 1 192 ? -15.461 8.490 18.044 1.00 97.62 192 LEU A C 1
ATOM 1426 O O . LEU A 1 192 ? -14.972 9.223 18.908 1.00 97.62 192 LEU A O 1
ATOM 1430 N N . PHE A 1 193 ? -15.873 8.968 16.872 1.00 97.94 193 PHE A N 1
ATOM 1431 C CA . PHE A 1 193 ? -15.756 10.371 16.529 1.00 97.94 193 PHE A CA 1
ATOM 1432 C C . PHE A 1 193 ? -16.630 11.240 17.435 1.00 97.94 193 PHE A C 1
ATOM 1434 O O . PHE A 1 193 ? -17.834 11.017 17.608 1.00 97.94 193 PHE A O 1
ATOM 1441 N N . THR A 1 194 ? -16.012 12.285 17.968 1.00 94.44 194 THR A N 1
ATOM 1442 C CA . THR A 1 194 ? -16.657 13.421 18.637 1.00 94.44 194 THR A CA 1
ATOM 1443 C C . THR A 1 194 ? -15.888 14.674 18.254 1.00 94.44 194 THR A C 1
ATOM 1445 O O . THR A 1 194 ? -14.752 14.548 17.815 1.00 94.44 194 THR A O 1
ATOM 1448 N N . SER A 1 195 ? -16.410 15.882 18.484 1.00 89.69 195 SER A N 1
ATOM 1449 C CA . SER A 1 195 ? -15.698 17.136 18.164 1.00 89.69 195 SER A CA 1
ATOM 1450 C C . SER A 1 195 ? -14.320 17.288 18.833 1.00 89.69 195 SER A C 1
ATOM 1452 O O . SER A 1 195 ? -13.507 18.062 18.332 1.00 89.69 195 SER A O 1
ATOM 1454 N N . GLY A 1 196 ? -14.039 16.535 19.904 1.00 93.06 196 GLY A N 1
ATOM 1455 C CA . GLY A 1 196 ? -12.749 16.507 20.602 1.00 93.06 196 GLY A CA 1
ATOM 1456 C C . GLY A 1 196 ? -11.967 15.195 20.481 1.00 93.06 196 GLY A C 1
ATOM 1457 O O . GLY A 1 196 ? -10.963 15.052 21.172 1.00 93.06 196 GLY A O 1
ATOM 1458 N N . SER A 1 197 ? -12.414 14.230 19.666 1.00 96.38 197 SER A N 1
ATOM 1459 C CA . SER A 1 197 ? -11.678 12.972 19.502 1.00 96.38 197 SER A CA 1
ATOM 1460 C C . SER A 1 197 ? -10.353 13.165 18.758 1.00 96.38 197 SER A C 1
ATOM 1462 O O . SER A 1 197 ? -10.220 14.061 17.920 1.00 96.38 197 SER A O 1
ATOM 1464 N N . LEU A 1 198 ? -9.387 12.306 19.076 1.00 96.00 198 LEU A N 1
ATOM 1465 C CA . LEU A 1 198 ? -8.029 12.315 18.550 1.00 96.00 198 LEU A CA 1
ATOM 1466 C C . LEU A 1 198 ? -7.674 10.963 17.906 1.00 96.00 198 LEU A C 1
ATOM 1468 O O . LEU A 1 198 ? -8.230 9.934 18.303 1.00 96.00 198 LEU A O 1
ATOM 1472 N N . PRO A 1 199 ? -6.733 10.945 16.949 1.00 96.62 199 PRO A N 1
ATOM 1473 C CA . PRO A 1 199 ? -6.158 12.108 16.257 1.00 96.62 199 PRO A CA 1
ATOM 1474 C C . PRO A 1 199 ? -7.207 12.906 15.458 1.00 96.62 199 PRO A C 1
ATOM 1476 O O . PRO A 1 199 ? -8.292 12.400 15.170 1.00 96.62 199 PRO A O 1
ATOM 1479 N N . THR A 1 200 ? -6.939 14.180 15.152 1.00 94.88 200 THR A N 1
ATOM 1480 C CA . THR A 1 200 ? -7.954 15.118 14.625 1.00 94.88 200 THR A CA 1
ATOM 1481 C C . THR A 1 200 ? -8.584 14.661 13.306 1.00 94.88 200 THR A C 1
ATOM 1483 O O . THR A 1 200 ? -9.794 14.830 13.121 1.00 94.88 200 THR A O 1
ATOM 1486 N N . GLY A 1 201 ? -7.780 14.082 12.411 1.00 96.19 201 GLY A N 1
ATOM 1487 C CA . GLY A 1 201 ? -8.219 13.541 11.124 1.00 96.19 201 GLY A CA 1
ATOM 1488 C C . GLY A 1 201 ? -8.836 12.140 11.200 1.00 96.19 201 GLY A C 1
ATOM 1489 O O . GLY A 1 201 ? -9.389 11.682 10.206 1.00 96.19 201 GLY A O 1
ATOM 1490 N N . ALA A 1 202 ? -8.765 11.462 12.350 1.00 98.00 202 ALA A N 1
ATOM 1491 C CA . ALA A 1 202 ? -9.237 10.088 12.499 1.00 98.00 202 ALA A CA 1
ATOM 1492 C C . ALA A 1 202 ? -10.747 9.998 12.747 1.00 98.00 202 ALA A C 1
ATOM 1494 O O . ALA A 1 202 ? -11.376 10.899 13.322 1.00 98.00 202 ALA A O 1
ATOM 1495 N N . GLY A 1 203 ? -11.320 8.861 12.358 1.00 98.19 203 GLY A N 1
ATOM 1496 C CA . GLY A 1 203 ? -12.749 8.590 12.437 1.00 98.19 203 GLY A CA 1
ATOM 1497 C C . GLY A 1 203 ? -13.572 9.335 11.385 1.00 98.19 203 GLY A C 1
ATOM 1498 O O . GLY A 1 203 ? -14.752 9.595 11.626 1.00 98.19 203 GLY A O 1
ATOM 1499 N N . SER A 1 204 ? -12.973 9.706 10.249 1.00 98.44 204 SER A N 1
ATOM 1500 C CA . SER A 1 204 ? -13.705 10.320 9.133 1.00 98.44 204 SER A CA 1
ATOM 1501 C C . SER A 1 204 ? -14.764 9.352 8.601 1.00 98.44 204 SER A C 1
ATOM 1503 O O . SER A 1 204 ? -14.508 8.152 8.505 1.00 98.44 204 SER A O 1
ATOM 1505 N N . LEU A 1 205 ? -15.957 9.843 8.274 1.00 98.75 205 LEU A N 1
ATOM 1506 C CA . LEU A 1 205 ? -17.007 9.005 7.701 1.00 98.75 205 LEU A CA 1
ATOM 1507 C C . LEU A 1 205 ? -17.861 9.784 6.705 1.00 98.75 205 LEU A C 1
ATOM 1509 O O . LEU A 1 205 ? -18.456 10.798 7.073 1.00 98.75 205 LEU A O 1
ATOM 1513 N N . ARG A 1 206 ? -18.022 9.220 5.502 1.00 98.38 206 ARG A N 1
ATOM 1514 C CA . ARG A 1 206 ? -18.989 9.658 4.487 1.00 98.38 206 ARG A CA 1
ATOM 1515 C C . ARG A 1 206 ? -20.154 8.680 4.382 1.00 98.38 206 ARG A C 1
ATOM 1517 O O . ARG A 1 206 ? -19.947 7.479 4.237 1.00 98.38 206 ARG A O 1
ATOM 1524 N N . ILE A 1 207 ? -21.376 9.202 4.352 1.00 98.75 207 ILE A N 1
ATOM 1525 C CA . ILE A 1 207 ? -22.599 8.468 4.003 1.00 98.75 207 ILE A CA 1
ATOM 1526 C C . ILE A 1 207 ? -23.242 9.175 2.810 1.00 98.75 207 ILE A C 1
ATOM 1528 O O . ILE A 1 207 ? -23.584 10.355 2.901 1.00 98.75 207 ILE A O 1
ATOM 1532 N N . ASP A 1 208 ? -23.412 8.471 1.694 1.00 97.75 208 ASP A N 1
ATOM 1533 C CA . ASP A 1 208 ? -23.963 9.044 0.464 1.00 97.75 208 ASP A CA 1
ATOM 1534 C C . ASP A 1 208 ? -24.906 8.052 -0.225 1.00 97.75 208 ASP A C 1
ATOM 1536 O O . ASP A 1 208 ? -24.507 6.935 -0.553 1.00 97.75 208 ASP A O 1
ATOM 1540 N N . ASN A 1 209 ? -26.165 8.452 -0.413 1.00 97.69 209 ASN A N 1
ATOM 1541 C CA . ASN A 1 209 ? -27.232 7.596 -0.939 1.00 97.69 209 ASN A CA 1
ATOM 1542 C C . ASN A 1 209 ? -27.391 6.272 -0.151 1.00 97.69 209 ASN A C 1
ATOM 1544 O O . ASN A 1 209 ? -27.286 5.176 -0.701 1.00 97.69 209 ASN A O 1
ATOM 1548 N N . VAL A 1 210 ? -27.626 6.366 1.164 1.00 98.75 210 VAL A N 1
ATOM 1549 C CA . VAL A 1 210 ? -27.786 5.190 2.042 1.00 98.75 210 VAL A CA 1
ATOM 1550 C C . VAL A 1 210 ? -29.154 5.177 2.707 1.00 98.75 210 VAL A C 1
ATOM 1552 O O . VAL A 1 210 ? -29.521 6.115 3.415 1.00 98.75 210 VAL A O 1
ATOM 1555 N N . ASN A 1 211 ? -29.916 4.107 2.495 1.00 98.69 211 ASN A N 1
ATOM 1556 C CA . ASN A 1 211 ? -31.263 3.961 3.031 1.00 98.69 211 ASN A CA 1
ATOM 1557 C C . ASN A 1 211 ? -31.276 3.124 4.314 1.00 98.69 211 ASN A C 1
ATOM 1559 O O . ASN A 1 211 ? -30.905 1.952 4.307 1.00 98.69 211 ASN A O 1
ATOM 1563 N N . PHE A 1 212 ? -31.756 3.713 5.404 1.00 98.88 212 PHE A N 1
ATOM 1564 C CA . PHE A 1 212 ? -31.960 3.034 6.679 1.00 98.88 212 PHE A CA 1
ATOM 1565 C C . PHE A 1 212 ? -33.447 2.715 6.832 1.00 98.88 212 PHE A C 1
ATOM 1567 O O . PHE A 1 212 ? -34.238 3.591 7.161 1.00 98.88 212 PHE A O 1
ATOM 1574 N N . VAL A 1 213 ? -33.841 1.464 6.604 1.00 98.81 213 VAL A N 1
ATOM 1575 C CA . VAL A 1 213 ? -35.232 0.989 6.676 1.00 98.81 213 VAL A CA 1
ATOM 1576 C C . VAL A 1 213 ? -35.435 0.231 7.983 1.00 98.81 213 VAL A C 1
ATOM 1578 O O . VAL A 1 213 ? -34.721 -0.730 8.255 1.00 98.81 213 VAL A O 1
ATOM 1581 N N . ASN A 1 214 ? -36.394 0.647 8.817 1.00 98.62 214 ASN A N 1
ATOM 1582 C CA . ASN A 1 214 ? -36.613 0.073 10.158 1.00 98.62 214 ASN A CA 1
ATOM 1583 C C . ASN A 1 214 ? -35.326 -0.014 11.004 1.00 98.62 214 ASN A C 1
ATOM 1585 O O . ASN A 1 214 ? -35.148 -0.925 11.809 1.00 98.62 214 ASN A O 1
ATOM 1589 N N . THR A 1 215 ? -34.420 0.932 10.784 1.00 98.75 215 THR A N 1
ATOM 1590 C CA . THR A 1 215 ? -33.145 1.073 11.475 1.00 98.75 215 THR A CA 1
ATOM 1591 C C . THR A 1 215 ? -33.184 2.437 12.157 1.00 98.75 215 THR A C 1
ATOM 1593 O O . THR A 1 215 ? -32.969 3.444 11.483 1.00 98.75 215 THR A O 1
ATOM 1596 N N . PRO A 1 216 ? -33.548 2.525 13.450 1.00 98.50 216 PRO A N 1
ATOM 1597 C CA . PRO A 1 216 ? -33.870 3.799 14.098 1.00 98.50 216 PRO A CA 1
ATOM 1598 C C . PRO A 1 216 ? -32.657 4.716 14.292 1.00 98.50 216 PRO A C 1
ATOM 1600 O O . PRO A 1 216 ? -32.813 5.936 14.337 1.00 98.50 216 PRO A O 1
ATOM 1603 N N . ILE A 1 217 ? -31.453 4.150 14.380 1.00 98.81 217 ILE A N 1
ATOM 1604 C CA . ILE A 1 217 ? -30.203 4.881 14.594 1.00 98.81 217 ILE A CA 1
ATOM 1605 C C . ILE A 1 217 ? -29.314 4.639 13.376 1.00 98.81 217 ILE A C 1
ATOM 1607 O O . ILE A 1 217 ? -28.828 3.527 13.194 1.00 98.81 217 ILE A O 1
ATOM 1611 N N . ALA A 1 218 ? -29.097 5.657 12.541 1.00 98.81 218 ALA A N 1
ATOM 1612 C CA . ALA A 1 218 ? -28.177 5.556 11.407 1.00 98.81 218 ALA A CA 1
ATOM 1613 C C . ALA A 1 218 ? -26.720 5.664 11.872 1.00 98.81 218 ALA A C 1
ATOM 1615 O O . ALA A 1 218 ? -25.895 4.849 11.471 1.00 98.81 218 ALA A O 1
ATOM 1616 N N . VAL A 1 219 ? -26.418 6.625 12.754 1.00 98.81 219 VAL A N 1
ATOM 1617 C CA . VAL A 1 219 ? -25.079 6.806 13.340 1.00 98.81 219 VAL A CA 1
ATOM 1618 C C . VAL A 1 219 ? -25.182 6.997 14.850 1.00 98.81 219 VAL A C 1
ATOM 1620 O O . VAL A 1 219 ? -26.013 7.772 15.332 1.00 98.81 219 VAL A O 1
ATOM 1623 N N . SER A 1 220 ? -24.314 6.312 15.590 1.00 98.25 220 SER A N 1
ATOM 1624 C CA . SER A 1 220 ? -24.169 6.385 17.045 1.00 98.25 220 SER A CA 1
ATOM 1625 C C . SER A 1 220 ? -22.723 6.690 17.436 1.00 98.25 220 SER A C 1
ATOM 1627 O O . SER A 1 220 ? -21.791 6.145 16.847 1.00 98.25 220 SER A O 1
ATOM 1629 N N . SER A 1 221 ? -22.542 7.528 18.456 1.00 96.25 221 SER A N 1
ATOM 1630 C CA . SER A 1 221 ? -21.248 7.785 19.097 1.00 96.25 221 SER A CA 1
ATOM 1631 C C . SER A 1 221 ? -21.414 7.731 20.612 1.00 96.25 221 SER A C 1
ATOM 1633 O O . SER A 1 221 ? -22.328 8.346 21.164 1.00 96.25 221 SER A O 1
ATOM 1635 N N . SER A 1 222 ? -20.566 6.953 21.294 1.00 88.25 222 SER A N 1
ATOM 1636 C CA . SER A 1 222 ? -20.630 6.738 22.753 1.00 88.25 222 SER A CA 1
ATOM 1637 C C . SER A 1 222 ? -22.035 6.369 23.273 1.00 88.25 222 SER A C 1
ATOM 1639 O O . SER A 1 222 ? -22.489 6.874 24.298 1.00 88.25 222 SER A O 1
ATOM 1641 N N . GLY A 1 223 ? -22.768 5.530 22.530 1.00 88.50 223 GLY A N 1
ATOM 1642 C CA . GLY A 1 223 ? -24.131 5.098 22.878 1.00 88.50 223 GLY A CA 1
ATOM 1643 C C . GLY A 1 223 ? -25.231 6.142 22.638 1.00 88.50 223 GLY A C 1
ATOM 1644 O O . GLY A 1 223 ? -26.404 5.847 22.858 1.00 88.50 223 GLY A O 1
ATOM 1645 N N . SER A 1 224 ? -24.882 7.340 22.162 1.00 95.31 224 SER A N 1
ATOM 1646 C CA . SER A 1 224 ? -25.828 8.405 21.818 1.00 95.31 224 SER A CA 1
ATOM 1647 C C . SER A 1 224 ? -26.110 8.431 20.317 1.00 95.31 224 SER A C 1
ATOM 1649 O O . SER A 1 224 ? -25.214 8.220 19.502 1.00 95.31 224 SER A O 1
ATOM 1651 N N . THR A 1 225 ? -27.356 8.726 19.936 1.00 98.31 225 THR A N 1
ATOM 1652 C CA . THR A 1 225 ? -27.728 8.901 18.522 1.00 98.31 225 THR A CA 1
ATOM 1653 C C . THR A 1 225 ? -27.147 10.206 17.985 1.00 98.31 225 THR A C 1
ATOM 1655 O O . THR A 1 225 ? -27.461 11.278 18.493 1.00 98.31 225 THR A O 1
ATOM 1658 N N . VAL A 1 226 ? -26.330 10.101 16.938 1.00 98.06 226 VAL A N 1
ATOM 1659 C CA . VAL A 1 226 ? -25.745 11.229 16.197 1.00 98.06 226 VAL A CA 1
ATOM 1660 C C . VAL A 1 226 ? -26.592 11.561 14.968 1.00 98.06 226 VAL A C 1
ATOM 1662 O O . VAL A 1 226 ? -26.845 12.727 14.676 1.00 98.06 226 VAL A O 1
ATOM 1665 N N . LEU A 1 227 ? -27.057 10.530 14.259 1.00 98.62 227 LEU A N 1
ATOM 1666 C CA . LEU A 1 227 ? -27.929 10.655 13.095 1.00 98.62 227 LEU A CA 1
ATOM 1667 C C . LEU A 1 227 ? -29.087 9.667 13.230 1.00 98.62 227 LEU A C 1
ATOM 1669 O O . LEU A 1 227 ? -28.872 8.456 13.339 1.00 98.62 227 LEU A O 1
ATOM 1673 N N . ALA A 1 228 ? -30.316 10.183 13.214 1.00 98.62 228 ALA A N 1
ATOM 1674 C CA . ALA A 1 228 ? -31.517 9.356 13.195 1.00 98.62 228 ALA A CA 1
ATOM 1675 C C . ALA A 1 228 ? -31.614 8.580 11.871 1.00 98.62 228 ALA A C 1
ATOM 1677 O O . ALA A 1 228 ? -31.326 9.127 10.806 1.00 98.62 228 ALA A O 1
ATOM 1678 N N . GLY A 1 229 ? -32.023 7.315 11.937 1.00 98.44 229 GLY A N 1
ATOM 1679 C CA . GLY A 1 229 ? -32.271 6.486 10.758 1.00 98.44 229 GLY A CA 1
ATOM 1680 C C . GLY A 1 229 ? -33.730 6.540 10.302 1.00 98.44 229 GLY A C 1
ATOM 1681 O O . GLY A 1 229 ? -34.354 7.598 10.355 1.00 98.44 229 GLY A O 1
ATOM 1682 N N . ASN A 1 230 ? -34.273 5.408 9.845 1.00 98.62 230 ASN A N 1
ATOM 1683 C CA . ASN A 1 230 ? -35.614 5.295 9.246 1.00 98.62 230 ASN A CA 1
ATOM 1684 C C . ASN A 1 230 ? -35.852 6.253 8.065 1.00 98.62 230 ASN A C 1
ATOM 1686 O O . ASN A 1 230 ? -36.959 6.758 7.873 1.00 98.62 230 ASN A O 1
ATOM 1690 N N . GLN A 1 231 ? -34.803 6.522 7.289 1.00 98.50 231 GLN A N 1
ATOM 1691 C CA . GLN A 1 231 ? -34.824 7.445 6.162 1.00 98.50 231 GLN A CA 1
ATOM 1692 C C . GLN A 1 231 ? -33.691 7.156 5.172 1.00 98.50 231 GLN A C 1
ATOM 1694 O O . GLN A 1 231 ? -32.682 6.531 5.512 1.00 98.50 231 GLN A O 1
ATOM 1699 N N . LEU A 1 232 ? -33.847 7.685 3.958 1.00 98.06 232 LEU A N 1
ATOM 1700 C CA . LEU A 1 232 ? -32.764 7.806 2.992 1.00 98.06 232 LEU A CA 1
ATOM 1701 C C . LEU A 1 232 ? -31.865 8.987 3.371 1.00 98.06 232 LEU A C 1
ATOM 1703 O O . LEU A 1 232 ? -32.317 10.130 3.426 1.00 98.06 232 LEU A O 1
ATOM 1707 N N . ILE A 1 233 ? -30.582 8.714 3.582 1.00 98.19 233 ILE A N 1
ATOM 1708 C CA . ILE A 1 233 ? -29.548 9.724 3.789 1.00 98.19 233 ILE A CA 1
ATOM 1709 C C . ILE A 1 233 ? -28.889 10.019 2.443 1.00 98.19 233 ILE A C 1
ATOM 1711 O O . ILE A 1 233 ? -28.155 9.194 1.903 1.00 98.19 233 ILE A O 1
ATOM 1715 N N . GLY A 1 234 ? -29.162 11.207 1.897 1.00 95.25 234 GLY A N 1
ATOM 1716 C CA . GLY A 1 234 ? -28.590 11.650 0.623 1.00 95.25 234 GLY A CA 1
ATOM 1717 C C . GLY A 1 234 ? -27.097 11.970 0.723 1.00 95.25 234 GLY A C 1
ATOM 1718 O O . GLY A 1 234 ? -26.314 11.451 -0.061 1.00 95.25 234 GLY A O 1
ATOM 1719 N N . ALA A 1 235 ? -26.704 12.805 1.690 1.00 95.69 235 ALA A N 1
ATOM 1720 C CA . ALA A 1 235 ? -25.307 13.123 1.983 1.00 95.69 235 ALA A CA 1
ATOM 1721 C C . ALA A 1 235 ? -25.138 13.557 3.446 1.00 95.69 235 ALA A C 1
ATOM 1723 O O . ALA A 1 235 ? -25.739 14.532 3.903 1.00 95.69 235 ALA A O 1
ATOM 1724 N N . TRP A 1 236 ? -24.296 12.847 4.181 1.00 98.38 236 TRP A N 1
ATOM 1725 C CA . TRP A 1 236 ? -23.932 13.152 5.559 1.00 98.38 236 TRP A CA 1
ATOM 1726 C C . TRP A 1 236 ? -22.473 12.772 5.777 1.00 98.38 236 TRP A C 1
ATOM 1728 O O . TRP A 1 236 ? -21.966 11.859 5.126 1.00 98.38 236 TRP A O 1
ATOM 1738 N N . GLY A 1 237 ? -21.791 13.450 6.689 1.00 97.44 237 GLY A N 1
ATOM 1739 C CA . GLY A 1 237 ? -20.472 13.001 7.090 1.00 97.44 237 GLY A CA 1
ATOM 1740 C C . GLY A 1 237 ? -19.967 13.608 8.381 1.00 97.44 237 GLY A C 1
ATOM 1741 O O . GLY A 1 237 ? -20.562 14.514 8.971 1.00 97.44 237 GLY A O 1
ATOM 1742 N N . GLN A 1 238 ? -18.829 13.084 8.807 1.00 98.19 238 GLN A N 1
ATOM 1743 C CA . GLN A 1 238 ? -18.067 13.569 9.942 1.00 98.19 238 GLN A CA 1
ATOM 1744 C C . GLN A 1 238 ? -16.578 13.559 9.621 1.00 98.19 238 GLN A C 1
ATOM 1746 O O . GLN A 1 238 ? -16.107 12.707 8.875 1.00 98.19 238 GLN A O 1
ATOM 1751 N N . GLY A 1 239 ? -15.846 14.503 10.197 1.00 97.56 239 GLY A N 1
ATOM 1752 C CA . GLY A 1 239 ? -14.428 14.702 9.919 1.00 97.56 239 GLY A CA 1
ATOM 1753 C C . GLY A 1 239 ? -14.115 16.146 9.560 1.00 97.56 239 GLY A C 1
ATOM 1754 O O . GLY A 1 239 ? -14.924 17.052 9.776 1.00 97.56 239 GLY A O 1
ATOM 1755 N N . SER A 1 240 ? -12.911 16.373 9.052 1.00 96.12 240 SER A N 1
ATOM 1756 C CA . SER A 1 240 ? -12.457 17.703 8.647 1.00 96.12 240 SER A CA 1
ATOM 1757 C C . SER A 1 240 ? -12.871 17.992 7.211 1.00 96.12 240 SER A C 1
ATOM 1759 O O . SER A 1 240 ? -12.507 17.251 6.304 1.00 96.12 240 SER A O 1
ATOM 1761 N N . VAL A 1 241 ? -13.591 19.088 6.987 1.00 95.06 241 VAL A N 1
ATOM 1762 C CA . VAL A 1 241 ? -13.982 19.543 5.647 1.00 95.06 241 VAL A CA 1
ATOM 1763 C C . VAL A 1 241 ? -13.243 20.816 5.276 1.00 95.06 241 VAL A C 1
ATOM 1765 O O . VAL A 1 241 ? -12.985 21.669 6.128 1.00 95.06 241 VAL A O 1
ATOM 1768 N N . TYR A 1 242 ? -12.900 20.945 4.000 1.00 91.75 242 TYR A N 1
ATOM 1769 C CA . TYR A 1 242 ? -12.292 22.152 3.461 1.00 91.75 242 TYR A CA 1
ATOM 1770 C C . TYR A 1 242 ? -13.323 23.283 3.376 1.00 91.75 242 TYR A C 1
ATOM 1772 O O . TYR A 1 242 ? -14.419 23.084 2.853 1.00 91.75 242 TYR A O 1
ATOM 1780 N N . SER A 1 243 ? -12.974 24.473 3.870 1.00 79.38 243 SER A N 1
ATOM 1781 C CA . SER A 1 243 ? -13.858 25.651 3.851 1.00 79.38 243 SER A CA 1
ATOM 1782 C C . SER A 1 243 ? -13.267 26.829 3.071 1.00 79.38 243 SER A C 1
ATOM 1784 O O . SER A 1 243 ? -13.979 27.493 2.319 1.00 79.38 243 SER A O 1
ATOM 1786 N N . SER A 1 244 ? -11.965 27.074 3.206 1.00 77.56 244 SER A N 1
ATOM 1787 C CA . SER A 1 244 ? -11.200 28.067 2.444 1.00 77.56 244 SER A CA 1
ATOM 1788 C C . SER A 1 244 ? -9.715 27.684 2.440 1.00 77.56 244 SER A C 1
ATOM 1790 O O . SER A 1 244 ? -9.331 26.788 3.194 1.00 77.56 244 SER A O 1
ATOM 1792 N N . PRO A 1 245 ? -8.843 28.335 1.642 1.00 77.25 245 PRO A N 1
ATOM 1793 C CA . PRO A 1 245 ? -7.414 28.023 1.641 1.00 77.25 245 PRO A CA 1
ATOM 1794 C C . PRO A 1 245 ? -6.826 27.983 3.056 1.00 77.25 245 PRO A C 1
ATOM 1796 O O . PRO A 1 245 ? -7.080 28.869 3.875 1.00 77.25 245 PRO A O 1
ATOM 1799 N N . SER A 1 246 ? -6.093 26.910 3.345 1.00 75.81 246 SER A N 1
ATOM 1800 C CA . SER A 1 246 ? -5.457 26.601 4.631 1.00 75.81 246 SER A CA 1
ATOM 1801 C C . SER A 1 246 ? -6.408 26.498 5.828 1.00 75.81 246 SER A C 1
ATOM 1803 O O . SER A 1 246 ? -5.954 26.484 6.969 1.00 75.81 246 SER A O 1
ATOM 1805 N N . THR A 1 247 ? -7.721 26.427 5.591 1.00 82.62 247 THR A N 1
ATOM 1806 C CA . THR A 1 247 ? -8.743 26.397 6.639 1.00 82.62 247 THR A CA 1
ATOM 1807 C C . THR A 1 247 ? -9.631 25.174 6.472 1.00 82.62 247 THR A C 1
ATOM 1809 O O . THR A 1 247 ? -10.221 24.939 5.414 1.00 82.62 247 THR A O 1
ATOM 1812 N N . THR A 1 248 ? -9.761 24.412 7.550 1.00 90.81 248 THR A N 1
ATOM 1813 C CA . THR A 1 248 ? -10.699 23.299 7.652 1.00 90.81 248 THR A CA 1
ATOM 1814 C C . THR A 1 248 ? -11.636 23.521 8.828 1.00 90.81 248 THR A C 1
ATOM 1816 O O . THR A 1 248 ? -11.313 24.224 9.786 1.00 90.81 248 THR A O 1
ATOM 1819 N N . SER A 1 249 ? -12.824 22.934 8.758 1.00 91.62 249 SER A N 1
ATOM 1820 C CA . SER A 1 249 ? -13.740 22.860 9.894 1.00 91.62 249 SER A CA 1
ATOM 1821 C C . SER A 1 249 ? -14.099 21.415 10.170 1.00 91.62 249 SER A C 1
ATOM 1823 O O . SER A 1 249 ? -14.386 20.658 9.246 1.00 91.62 249 SER A O 1
ATOM 1825 N N . ARG A 1 250 ? -14.115 21.036 11.444 1.00 94.50 250 ARG A N 1
ATOM 1826 C CA . ARG A 1 250 ? -14.513 19.697 11.865 1.00 94.50 250 ARG A CA 1
ATOM 1827 C C . ARG A 1 250 ? -16.027 19.642 12.019 1.00 94.50 250 ARG A C 1
ATOM 1829 O O . ARG A 1 250 ? -16.605 20.485 12.703 1.00 94.50 250 ARG A O 1
ATOM 1836 N N . VAL A 1 251 ? -16.665 18.682 11.364 1.00 95.81 251 VAL A N 1
ATOM 1837 C CA . VAL A 1 251 ? -18.128 18.574 11.284 1.00 95.81 251 VAL A CA 1
ATOM 1838 C C . VAL A 1 251 ? -18.595 17.176 11.672 1.00 95.81 251 VAL A C 1
ATOM 1840 O O . VAL A 1 251 ? -17.816 16.226 11.661 1.00 95.81 251 VAL A O 1
ATOM 1843 N N . GLN A 1 252 ? -19.872 17.073 12.033 1.00 97.12 252 GLN A N 1
ATOM 1844 C CA . GLN A 1 252 ? -20.614 15.826 12.213 1.00 97.12 252 GLN A CA 1
ATOM 1845 C C . GLN A 1 252 ? -22.076 16.130 11.876 1.00 97.12 252 GLN A C 1
ATOM 1847 O O . GLN A 1 252 ? -22.838 16.602 12.719 1.00 97.12 252 GLN A O 1
ATOM 1852 N N . GLY A 1 253 ? -22.439 15.997 10.603 1.00 96.56 253 GLY A N 1
ATOM 1853 C CA . GLY A 1 253 ? -23.690 16.551 10.100 1.00 96.56 253 GLY A CA 1
ATOM 1854 C C . GLY A 1 253 ? -23.891 16.381 8.599 1.00 96.56 253 GLY A C 1
ATOM 1855 O O . GLY A 1 253 ? -23.115 15.734 7.900 1.00 96.56 253 GLY A O 1
ATOM 1856 N N . THR A 1 254 ? -24.967 16.984 8.098 1.00 94.62 254 THR A N 1
ATOM 1857 C CA . THR A 1 254 ? -25.266 17.024 6.665 1.00 94.62 254 THR A CA 1
ATOM 1858 C C . THR A 1 254 ? -24.125 17.690 5.902 1.00 94.62 254 THR A C 1
ATOM 1860 O O . THR A 1 254 ? -23.674 18.776 6.267 1.00 94.62 254 THR A O 1
ATOM 1863 N N . LEU A 1 255 ? -23.696 17.051 4.817 1.00 90.69 255 LEU A N 1
ATOM 1864 C CA . LEU A 1 255 ? -22.693 17.579 3.897 1.00 90.69 255 LEU A CA 1
ATOM 1865 C C . LEU A 1 255 ? -23.332 17.899 2.543 1.00 90.69 255 LEU A C 1
ATOM 1867 O O . LEU A 1 255 ? -24.406 17.378 2.238 1.00 90.69 255 LEU A O 1
ATOM 1871 N N . PRO A 1 256 ? -22.681 18.720 1.700 1.00 86.31 256 PRO A N 1
ATOM 1872 C CA . PRO A 1 256 ? -23.128 18.911 0.330 1.00 86.31 256 PRO A CA 1
ATOM 1873 C C . PRO A 1 256 ? -23.247 17.572 -0.408 1.00 86.31 256 PRO A C 1
ATOM 1875 O O . PRO A 1 256 ? -22.348 16.720 -0.364 1.00 86.31 256 PRO A O 1
ATOM 1878 N N . SER A 1 257 ? -24.370 17.390 -1.099 1.00 83.31 257 SER A N 1
ATOM 1879 C CA . SER A 1 257 ? -24.529 16.295 -2.050 1.00 83.31 257 SER A CA 1
ATOM 1880 C C . SER A 1 257 ? -23.624 16.539 -3.251 1.00 83.31 257 SER A C 1
ATOM 1882 O O . SER A 1 257 ? -23.622 17.627 -3.826 1.00 83.31 257 SER A O 1
ATOM 1884 N N . VAL A 1 258 ? -22.872 15.515 -3.645 1.00 86.81 258 VAL A N 1
ATOM 1885 C CA . VAL A 1 258 ? -22.098 15.550 -4.885 1.00 86.81 258 VAL A CA 1
ATOM 1886 C C . VAL A 1 258 ? -23.033 15.167 -6.025 1.00 86.81 258 VAL A C 1
ATOM 1888 O O . VAL A 1 258 ? -23.585 14.064 -6.034 1.00 86.81 258 VAL A O 1
ATOM 1891 N N . SER A 1 259 ? -23.242 16.087 -6.968 1.00 88.31 259 SER A N 1
ATOM 1892 C CA . SER A 1 259 ? -24.012 15.798 -8.179 1.00 88.31 259 SER A CA 1
ATOM 1893 C C . SER A 1 259 ? -23.258 14.771 -9.017 1.00 88.31 259 SER A C 1
ATOM 1895 O O . SER A 1 259 ? -22.110 15.004 -9.392 1.00 88.31 259 SER A O 1
ATOM 1897 N N . LYS A 1 260 ? -23.898 13.635 -9.299 1.00 94.06 260 LYS A N 1
ATOM 1898 C CA . LYS A 1 260 ? -23.322 12.555 -10.102 1.00 94.06 260 LYS A CA 1
ATOM 1899 C C . LYS A 1 260 ? -23.968 12.583 -11.494 1.00 94.06 260 LYS A C 1
ATOM 1901 O O . LYS A 1 260 ? -25.185 12.408 -11.577 1.00 94.06 260 LYS A O 1
ATOM 1906 N N . PRO A 1 261 ? -23.210 12.829 -12.580 1.00 95.62 261 PRO A N 1
ATOM 1907 C CA . PRO A 1 261 ? -23.731 12.769 -13.944 1.00 95.62 261 PRO A CA 1
ATOM 1908 C C . PRO A 1 261 ? -24.476 11.463 -14.221 1.00 95.62 261 PRO A C 1
ATOM 1910 O O . PRO A 1 261 ? -23.975 10.391 -13.895 1.00 95.62 261 PRO A O 1
ATOM 1913 N N . SER A 1 262 ? -25.633 11.530 -14.884 1.00 96.75 262 SER A N 1
ATOM 1914 C CA . SER A 1 262 ? -26.466 10.348 -15.166 1.00 96.75 262 SER A CA 1
ATOM 1915 C C . SER A 1 262 ? -25.746 9.268 -15.974 1.00 96.75 262 SER A C 1
ATOM 1917 O O . SER A 1 262 ? -26.055 8.093 -15.826 1.00 96.75 262 SER A O 1
ATOM 1919 N N . ILE A 1 263 ? -24.750 9.643 -16.782 1.00 97.00 263 ILE A N 1
ATOM 1920 C CA . ILE A 1 263 ? -23.923 8.700 -17.546 1.00 97.00 263 ILE A CA 1
ATOM 1921 C C . ILE A 1 263 ? -23.104 7.754 -16.645 1.00 97.00 263 ILE A C 1
ATOM 1923 O O . ILE A 1 263 ? -22.761 6.655 -17.076 1.00 97.00 263 ILE A O 1
ATOM 1927 N N . LEU A 1 264 ? -22.840 8.153 -15.393 1.00 98.38 264 LEU A N 1
ATOM 1928 C CA . LEU A 1 264 ? -22.160 7.349 -14.372 1.00 98.38 264 LEU A CA 1
ATOM 1929 C C . LEU A 1 264 ? -23.114 6.477 -13.545 1.00 98.38 264 LEU A C 1
ATOM 1931 O O . LEU A 1 264 ? -22.643 5.661 -12.749 1.00 98.38 264 LEU A O 1
ATOM 1935 N N . LEU A 1 265 ? -24.429 6.662 -13.695 1.00 98.19 265 LEU A N 1
ATOM 1936 C CA . LEU A 1 265 ? -25.448 6.036 -12.858 1.00 98.19 265 LEU A CA 1
ATOM 1937 C C . LEU A 1 265 ? -26.179 4.915 -13.599 1.00 98.19 265 LEU A C 1
ATOM 1939 O O . LEU A 1 265 ? -26.406 5.002 -14.804 1.00 98.19 265 LEU A O 1
ATOM 1943 N N . ASP A 1 266 ? -26.573 3.878 -12.867 1.00 97.31 266 ASP A N 1
ATOM 1944 C CA . ASP A 1 266 ? -27.481 2.845 -13.352 1.00 97.31 266 ASP A CA 1
ATOM 1945 C C . ASP A 1 266 ? -28.947 3.327 -13.357 1.00 97.31 266 ASP A C 1
ATOM 1947 O O . ASP A 1 266 ? -29.277 4.446 -12.953 1.00 97.31 266 ASP A O 1
ATOM 1951 N N . SER A 1 267 ? -29.867 2.467 -13.804 1.00 96.00 267 SER A N 1
ATOM 1952 C CA . SER A 1 267 ? -31.301 2.784 -13.871 1.00 96.00 267 SER A CA 1
ATOM 1953 C C . SER A 1 267 ? -31.959 3.053 -12.513 1.00 96.00 267 SER A C 1
ATOM 1955 O O . SER A 1 267 ? -33.071 3.574 -12.474 1.00 96.00 267 SER A O 1
ATOM 1957 N N . SER A 1 268 ? -31.307 2.672 -11.413 1.00 94.62 268 SER A N 1
ATOM 1958 C CA . SER A 1 268 ? -31.773 2.904 -10.042 1.00 94.62 268 SER A CA 1
ATOM 1959 C C . SER A 1 268 ? -31.208 4.201 -9.453 1.00 94.62 268 SER A C 1
ATOM 1961 O O . SER A 1 268 ? -31.549 4.552 -8.327 1.00 94.62 268 SER A O 1
ATOM 1963 N N . GLY A 1 269 ? -30.356 4.918 -10.197 1.00 94.75 269 GLY A N 1
ATOM 1964 C CA . GLY A 1 269 ? -29.687 6.135 -9.741 1.00 94.75 269 GLY A CA 1
ATOM 1965 C C . GLY A 1 269 ? -28.450 5.886 -8.874 1.00 94.75 269 GLY A C 1
ATOM 1966 O O . GLY A 1 269 ? -27.873 6.849 -8.372 1.00 94.75 269 GLY A O 1
ATOM 1967 N N . ASN A 1 270 ? -28.024 4.630 -8.712 1.00 97.12 270 ASN A N 1
ATOM 1968 C CA . ASN A 1 270 ? -26.773 4.291 -8.035 1.00 97.12 270 ASN A CA 1
ATOM 1969 C C . ASN A 1 270 ? -25.612 4.431 -9.013 1.00 97.12 270 ASN A C 1
ATOM 1971 O O . ASN A 1 270 ? -25.806 4.330 -10.222 1.00 97.12 270 ASN A O 1
ATOM 1975 N N . VAL A 1 271 ? -24.386 4.597 -8.523 1.00 98.19 271 VAL A N 1
ATOM 1976 C CA . VAL A 1 271 ? -23.230 4.563 -9.424 1.00 98.19 271 VAL A CA 1
ATOM 1977 C C . VAL A 1 271 ? -23.107 3.165 -10.024 1.00 98.19 271 VAL A C 1
ATOM 1979 O O . VAL A 1 271 ? -23.130 2.167 -9.292 1.00 98.19 271 VAL A O 1
ATOM 1982 N N . PHE A 1 272 ? -22.994 3.107 -11.351 1.00 98.50 272 PHE A N 1
ATOM 1983 C CA . PHE A 1 272 ? -22.946 1.861 -12.102 1.00 98.50 272 PHE A CA 1
ATOM 1984 C C . PHE A 1 272 ? -21.789 0.967 -11.636 1.00 98.50 272 PHE A C 1
ATOM 1986 O O . PHE A 1 272 ? -20.672 1.428 -11.415 1.00 98.50 272 PHE A O 1
ATOM 1993 N N . GLN A 1 273 ? -22.056 -0.331 -11.514 1.00 96.69 273 GLN A N 1
ATOM 1994 C CA . GLN A 1 273 ? -21.076 -1.333 -11.104 1.00 96.69 273 GLN A CA 1
ATOM 1995 C C . GLN A 1 273 ? -21.259 -2.624 -11.901 1.00 96.69 273 GLN A C 1
ATOM 1997 O O . GLN A 1 273 ? -22.380 -2.994 -12.254 1.00 96.69 273 GLN A O 1
ATOM 2002 N N . ARG A 1 274 ? -20.163 -3.349 -12.137 1.00 96.50 274 ARG A N 1
ATOM 2003 C CA . ARG A 1 274 ? -20.175 -4.622 -12.861 1.00 96.50 274 ARG A CA 1
ATOM 2004 C C . ARG A 1 274 ? -19.128 -5.581 -12.300 1.00 96.50 274 ARG A C 1
ATOM 2006 O O . ARG A 1 274 ? -17.949 -5.248 -12.232 1.00 96.50 274 ARG A O 1
ATOM 2013 N N . ASN A 1 275 ? -19.563 -6.788 -11.935 1.00 95.62 275 ASN A N 1
ATOM 2014 C CA . ASN A 1 275 ? -18.672 -7.865 -11.492 1.00 95.62 275 ASN A CA 1
ATOM 2015 C C . ASN A 1 275 ? -17.765 -8.342 -12.627 1.00 95.62 275 ASN A C 1
ATOM 2017 O O . ASN A 1 275 ? -18.207 -8.410 -13.777 1.00 95.62 275 ASN A O 1
ATOM 2021 N N . LYS A 1 276 ? -16.554 -8.779 -12.265 1.00 97.00 276 LYS A N 1
ATOM 2022 C CA . LYS A 1 276 ? -15.661 -9.514 -13.162 1.00 97.00 276 LYS A CA 1
ATOM 2023 C C . LYS A 1 276 ? -16.408 -10.648 -13.878 1.00 97.00 276 LYS A C 1
ATOM 2025 O O . LYS A 1 276 ? -16.986 -11.504 -13.189 1.00 97.00 276 LYS A O 1
ATOM 2030 N N . PRO A 1 277 ? -16.425 -10.666 -15.225 1.00 96.81 277 PRO A N 1
ATOM 2031 C CA . PRO A 1 277 ? -17.084 -11.717 -15.986 1.00 96.81 277 PRO A CA 1
ATOM 2032 C C . PRO A 1 277 ? -16.379 -13.064 -15.778 1.00 96.81 277 PRO A C 1
ATOM 2034 O O . PRO A 1 277 ? -15.158 -13.135 -15.695 1.00 96.81 277 PRO A O 1
ATOM 2037 N N . GLN A 1 278 ? -17.164 -14.140 -15.684 1.00 97.25 278 GLN A N 1
ATOM 2038 C CA . GLN A 1 278 ? -16.653 -15.512 -15.526 1.00 97.25 278 GLN A CA 1
ATOM 2039 C C . GLN A 1 278 ? -17.152 -16.470 -16.620 1.00 97.25 278 GLN A C 1
ATOM 2041 O O . GLN A 1 278 ? -16.840 -17.655 -16.593 1.00 97.25 278 GLN A O 1
ATOM 2046 N N . TYR A 1 279 ? -17.929 -15.959 -17.581 1.00 97.06 279 TYR A N 1
ATOM 2047 C CA . TYR A 1 279 ? -18.363 -16.670 -18.790 1.00 97.06 279 TYR A CA 1
ATOM 2048 C C . TYR A 1 279 ? -19.071 -18.017 -18.552 1.00 97.06 279 TYR A C 1
ATOM 2050 O O . TYR A 1 279 ? -18.980 -18.916 -19.380 1.00 97.06 279 TYR A O 1
ATOM 2058 N N . GLN A 1 280 ? -19.839 -18.148 -17.467 1.00 95.56 280 GLN A N 1
ATOM 2059 C CA . GLN A 1 280 ? -20.483 -19.404 -17.046 1.00 95.56 280 GLN A CA 1
ATOM 2060 C C . GLN A 1 280 ? -21.368 -20.073 -18.110 1.00 95.56 280 GLN A C 1
ATOM 2062 O O . GLN A 1 280 ? -21.543 -21.289 -18.091 1.00 95.56 280 GLN A O 1
ATOM 2067 N N . SER A 1 281 ? -21.937 -19.281 -19.025 1.00 95.25 281 SER A N 1
ATOM 2068 C CA . SER A 1 281 ? -22.803 -19.751 -20.109 1.00 95.25 281 SER A CA 1
ATOM 2069 C C . SER A 1 281 ? -22.054 -20.225 -21.361 1.00 95.25 281 SER A C 1
ATOM 2071 O O . SER A 1 281 ? -22.699 -20.688 -22.302 1.00 95.25 281 SER A O 1
ATOM 2073 N N . TYR A 1 282 ? -20.726 -20.095 -21.410 1.00 96.56 282 TYR A N 1
ATOM 2074 C CA . TYR A 1 282 ? -19.915 -20.487 -22.561 1.00 96.56 282 TYR A CA 1
ATOM 2075 C C . TYR A 1 282 ? -19.446 -21.935 -22.422 1.00 96.56 282 TYR A C 1
ATOM 2077 O O . TYR A 1 282 ? -19.027 -22.384 -21.358 1.00 96.56 282 TYR A O 1
ATOM 2085 N N . SER A 1 283 ? -19.494 -22.671 -23.530 1.00 96.00 283 SER A N 1
ATOM 2086 C CA . SER A 1 283 ? -18.917 -24.015 -23.620 1.00 96.00 283 SER A CA 1
ATOM 2087 C C . SER A 1 283 ? -17.410 -23.961 -23.881 1.00 96.00 283 SER A C 1
ATOM 2089 O O . SER A 1 283 ? -16.912 -23.000 -24.467 1.00 96.00 283 SER A O 1
ATOM 2091 N N . ALA A 1 284 ? -16.685 -25.034 -23.550 1.00 94.62 284 ALA A N 1
ATOM 2092 C CA . ALA A 1 284 ? -15.250 -25.142 -23.831 1.00 94.62 284 ALA A CA 1
ATOM 2093 C C . ALA A 1 284 ? -14.907 -24.945 -25.323 1.00 94.62 284 ALA A C 1
ATOM 2095 O O . ALA A 1 284 ? -13.882 -24.358 -25.645 1.00 94.62 284 ALA A O 1
ATOM 2096 N N . SER A 1 285 ? -15.787 -25.350 -26.249 1.00 96.50 285 SER A N 1
ATOM 2097 C CA . SER A 1 285 ? -15.593 -25.135 -27.694 1.00 96.50 285 SER A CA 1
ATOM 2098 C C . SER A 1 285 ? -15.656 -23.668 -28.135 1.00 96.50 285 SER A C 1
ATOM 2100 O O . SER A 1 285 ? -15.271 -23.350 -29.257 1.00 96.50 285 SER A O 1
ATOM 2102 N N . GLN A 1 286 ? -16.163 -22.774 -27.284 1.00 98.19 286 GLN A N 1
ATOM 2103 C CA . GLN A 1 286 ? -16.185 -21.331 -27.536 1.00 98.19 286 GLN A CA 1
ATOM 2104 C C . GLN A 1 286 ? -14.974 -20.613 -26.929 1.00 98.19 286 GLN A C 1
ATOM 2106 O O . GLN A 1 286 ? -14.857 -19.395 -27.070 1.00 98.19 286 GLN A O 1
ATOM 2111 N N . ILE A 1 287 ? -14.083 -21.348 -26.264 1.00 98.00 287 ILE A N 1
ATOM 2112 C CA . ILE A 1 287 ? -12.851 -20.824 -25.688 1.00 98.00 287 ILE A CA 1
ATOM 2113 C C . ILE A 1 287 ? -11.721 -21.008 -26.703 1.00 98.00 287 ILE A C 1
ATOM 2115 O O . ILE A 1 287 ? -11.434 -22.119 -27.146 1.00 98.00 287 ILE A O 1
ATOM 2119 N N . LEU A 1 288 ? -11.094 -19.902 -27.094 1.00 98.19 288 LEU A N 1
ATOM 2120 C CA . LEU A 1 288 ? -10.015 -19.862 -28.077 1.00 98.19 288 LEU A CA 1
ATOM 2121 C C . LEU A 1 288 ? -8.669 -19.741 -27.354 1.00 98.19 288 LEU A C 1
ATOM 2123 O O . LEU A 1 288 ? -8.231 -18.636 -27.048 1.00 98.19 288 LEU A O 1
ATOM 2127 N N . SER A 1 289 ? -8.033 -20.880 -27.066 1.00 98.62 289 SER A N 1
ATOM 2128 C CA . SER A 1 289 ? -6.703 -20.929 -26.431 1.00 98.62 289 SER A CA 1
ATOM 2129 C C . SER A 1 289 ? -5.638 -20.284 -27.322 1.00 98.62 289 SER A C 1
ATOM 2131 O O . SER A 1 289 ? -5.551 -20.585 -28.516 1.00 98.62 289 SER A O 1
ATOM 2133 N N . ALA A 1 290 ? -4.810 -19.421 -26.740 1.00 98.81 290 ALA A N 1
ATOM 2134 C CA . ALA A 1 290 ? -3.710 -18.766 -27.430 1.00 98.81 290 ALA A CA 1
ATOM 2135 C C . ALA A 1 290 ? -2.664 -19.777 -27.914 1.00 98.81 290 ALA A C 1
ATOM 2137 O O . ALA A 1 290 ? -2.264 -19.733 -29.083 1.00 98.81 290 ALA A O 1
ATOM 2138 N N . LYS A 1 291 ? -2.290 -20.746 -27.069 1.00 98.69 291 LYS A N 1
ATOM 2139 C CA . LYS A 1 291 ? -1.321 -21.791 -27.434 1.00 98.69 291 LYS A CA 1
ATOM 2140 C C . LYS A 1 291 ? -1.841 -22.717 -28.526 1.00 98.69 291 LYS A C 1
ATOM 2142 O O . LYS A 1 291 ? -1.119 -23.031 -29.472 1.00 98.69 291 LYS A O 1
ATOM 2147 N N . ALA A 1 292 ? -3.120 -23.089 -28.467 1.00 98.31 292 ALA A N 1
ATOM 2148 C CA . ALA A 1 292 ? -3.751 -23.886 -29.520 1.00 98.31 292 ALA A CA 1
ATOM 2149 C C . ALA A 1 292 ? -3.828 -23.153 -30.876 1.00 98.31 292 ALA A C 1
ATOM 2151 O O . ALA A 1 292 ? -3.976 -23.799 -31.912 1.00 98.31 292 ALA A O 1
ATOM 2152 N N . ASN A 1 293 ? -3.709 -21.822 -30.876 1.00 98.38 293 ASN A N 1
ATOM 2153 C CA . ASN A 1 293 ? -3.734 -20.970 -32.067 1.00 98.38 293 ASN A CA 1
ATOM 2154 C C . ASN A 1 293 ? -2.352 -20.385 -32.416 1.00 98.38 293 ASN A C 1
ATOM 2156 O O . ASN A 1 293 ? -2.260 -19.378 -33.116 1.00 98.38 293 ASN A O 1
ATOM 2160 N N . GLY A 1 294 ? -1.276 -21.043 -31.977 1.00 98.25 294 GLY A N 1
ATOM 2161 C CA . GLY A 1 294 ? 0.079 -20.795 -32.469 1.00 98.25 294 GLY A CA 1
ATOM 2162 C C . GLY A 1 294 ? 0.916 -19.808 -31.660 1.00 98.25 294 GLY A C 1
ATOM 2163 O O . GLY A 1 294 ? 2.032 -19.523 -32.083 1.00 98.25 294 GLY A O 1
ATOM 2164 N N . CYS A 1 295 ? 0.423 -19.309 -30.523 1.00 98.75 295 CYS A N 1
ATOM 2165 C CA . CYS A 1 295 ? 1.261 -18.564 -29.582 1.00 98.75 295 CYS A CA 1
ATOM 2166 C C . CYS A 1 295 ? 2.129 -19.544 -28.773 1.00 98.75 295 CYS A C 1
ATOM 2168 O O . CYS A 1 295 ? 1.649 -20.596 -28.354 1.00 98.75 295 CYS A O 1
ATOM 2170 N N . ALA A 1 296 ? 3.388 -19.215 -28.520 1.00 98.56 296 ALA A N 1
ATOM 2171 C CA . ALA A 1 296 ? 4.288 -20.033 -27.719 1.00 98.56 296 ALA A CA 1
ATOM 2172 C C . ALA A 1 296 ? 4.096 -19.786 -26.215 1.00 98.56 296 ALA A C 1
ATOM 2174 O O . ALA A 1 296 ? 3.951 -20.741 -25.445 1.00 98.56 296 ALA A O 1
ATOM 2175 N N . GLY A 1 297 ? 4.067 -18.517 -25.791 1.00 98.19 297 GLY A N 1
ATOM 2176 C CA . GLY A 1 297 ? 3.963 -18.140 -24.380 1.00 98.19 297 GLY A CA 1
ATOM 2177 C C . GLY A 1 297 ? 5.149 -18.611 -23.528 1.00 98.19 297 GLY A C 1
ATOM 2178 O O . GLY A 1 297 ? 4.966 -18.941 -22.355 1.00 98.19 297 GLY A O 1
ATOM 2179 N N . ASP A 1 298 ? 6.342 -18.708 -24.119 1.00 97.75 298 ASP A N 1
ATOM 2180 C CA . ASP A 1 298 ? 7.552 -19.294 -23.523 1.00 97.75 298 ASP A CA 1
ATOM 2181 C C . ASP A 1 298 ? 8.558 -18.259 -22.977 1.00 97.75 298 ASP A C 1
ATOM 2183 O O . ASP A 1 298 ? 9.608 -18.632 -22.455 1.00 97.75 298 ASP A O 1
ATOM 2187 N N . GLY A 1 299 ? 8.258 -16.963 -23.087 1.00 96.81 299 GLY A N 1
ATOM 2188 C CA . GLY A 1 299 ? 9.138 -15.882 -22.645 1.00 96.81 299 GLY A CA 1
ATOM 2189 C C . GLY A 1 299 ? 10.307 -15.580 -23.591 1.00 96.81 299 GLY A C 1
ATOM 2190 O O . GLY A 1 299 ? 11.186 -14.793 -23.234 1.00 96.81 299 GLY A O 1
ATOM 2191 N N . VAL A 1 300 ? 10.343 -16.182 -24.786 1.00 96.50 300 VAL A N 1
ATOM 2192 C CA . VAL A 1 300 ? 11.452 -16.044 -25.746 1.00 96.50 300 VAL A CA 1
ATOM 2193 C C . VAL A 1 300 ? 10.960 -15.821 -27.175 1.00 96.50 300 VAL A C 1
ATOM 2195 O O . VAL A 1 300 ? 11.495 -14.969 -27.885 1.00 96.50 300 VAL A O 1
ATOM 2198 N N . THR A 1 301 ? 9.966 -16.587 -27.611 1.00 98.31 301 THR A N 1
ATOM 2199 C CA . THR A 1 301 ? 9.389 -16.520 -28.950 1.00 98.31 301 THR A CA 1
ATOM 2200 C C . THR A 1 301 ? 8.576 -15.238 -29.108 1.00 98.31 301 THR A C 1
ATOM 2202 O O . THR A 1 301 ? 7.763 -14.891 -28.255 1.00 98.31 301 THR A O 1
ATOM 2205 N N . ASP A 1 302 ? 8.790 -14.531 -30.218 1.00 98.50 302 ASP A N 1
ATOM 2206 C CA . ASP A 1 302 ? 7.980 -13.370 -30.583 1.00 98.50 302 ASP A CA 1
ATOM 2207 C C . ASP A 1 302 ? 6.587 -13.823 -31.045 1.00 98.50 302 ASP A C 1
ATOM 2209 O O . ASP A 1 302 ? 6.403 -14.311 -32.163 1.00 98.50 302 ASP A O 1
ATOM 2213 N N . ASP A 1 303 ? 5.603 -13.636 -30.172 1.00 98.88 303 ASP A N 1
ATOM 2214 C CA . ASP A 1 303 ? 4.216 -14.043 -30.363 1.00 98.88 303 ASP A CA 1
ATOM 2215 C C . ASP A 1 303 ? 3.370 -12.982 -31.078 1.00 98.88 303 ASP A C 1
ATOM 2217 O O . ASP A 1 303 ? 2.173 -13.185 -31.290 1.00 98.88 303 ASP A O 1
ATOM 2221 N N . THR A 1 304 ? 3.960 -11.863 -31.517 1.00 98.88 304 THR A N 1
ATOM 2222 C CA . THR A 1 304 ? 3.210 -10.718 -32.067 1.00 98.88 304 THR A CA 1
ATOM 2223 C C . THR A 1 304 ? 2.271 -11.119 -33.203 1.00 98.88 304 THR A C 1
ATOM 2225 O O . THR A 1 304 ? 1.087 -10.774 -33.208 1.00 98.88 304 THR A O 1
ATOM 2228 N N . ALA A 1 305 ? 2.787 -11.867 -34.182 1.00 98.81 305 ALA A N 1
ATOM 2229 C CA . ALA A 1 305 ? 2.009 -12.275 -35.348 1.00 98.81 305 ALA A CA 1
ATOM 2230 C C . ALA A 1 305 ? 0.924 -13.305 -34.991 1.00 98.81 305 ALA A C 1
ATOM 2232 O O . ALA A 1 305 ? -0.190 -13.223 -35.514 1.00 98.81 305 ALA A O 1
ATOM 2233 N N . ALA A 1 306 ? 1.236 -14.245 -34.094 1.00 98.81 306 ALA A N 1
ATOM 2234 C CA . ALA A 1 306 ? 0.309 -15.282 -33.653 1.00 98.81 306 ALA A CA 1
ATOM 2235 C C . ALA A 1 306 ? -0.843 -14.685 -32.834 1.00 98.81 306 ALA A C 1
ATOM 2237 O O . ALA A 1 306 ? -2.008 -14.945 -33.134 1.00 98.81 306 ALA A O 1
ATOM 2238 N N . ILE A 1 307 ? -0.533 -13.794 -31.887 1.00 98.94 307 ILE A N 1
ATOM 2239 C CA . ILE A 1 307 ? -1.529 -13.050 -31.110 1.00 98.94 307 ILE A CA 1
ATOM 2240 C C . ILE A 1 307 ? -2.411 -12.226 -32.038 1.00 98.94 307 ILE A C 1
ATOM 2242 O O . ILE A 1 307 ? -3.636 -12.297 -31.950 1.00 98.94 307 ILE A O 1
ATOM 2246 N N . GLN A 1 308 ? -1.825 -11.466 -32.966 1.00 98.88 308 GLN A N 1
ATOM 2247 C CA . GLN A 1 308 ? -2.624 -10.645 -33.870 1.00 98.88 308 GLN A CA 1
ATOM 2248 C C . GLN A 1 308 ? -3.561 -11.501 -34.737 1.00 98.88 308 GLN A C 1
ATOM 2250 O O . GLN A 1 308 ? -4.71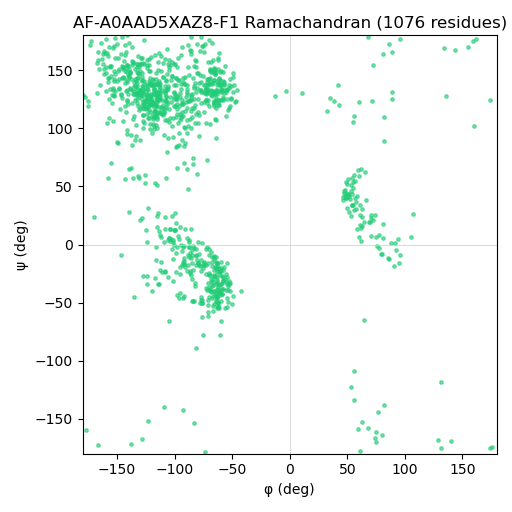8 -11.125 -34.937 1.00 98.88 308 GLN A O 1
ATOM 2255 N N . ALA A 1 309 ? -3.094 -12.650 -35.237 1.00 98.81 309 ALA A N 1
ATOM 2256 C CA . ALA A 1 309 ? -3.918 -13.587 -35.997 1.00 98.81 309 ALA A CA 1
ATOM 2257 C C . ALA A 1 309 ? -5.053 -14.179 -35.144 1.00 98.81 309 ALA A C 1
ATOM 2259 O O . ALA A 1 309 ? -6.201 -14.200 -35.596 1.00 98.81 309 ALA A O 1
ATOM 2260 N N . LEU A 1 310 ? -4.758 -14.579 -33.904 1.00 98.81 310 LEU A N 1
ATOM 2261 C CA . LEU A 1 310 ? -5.742 -15.060 -32.936 1.00 98.81 310 LEU A CA 1
ATOM 2262 C C . LEU A 1 310 ? -6.844 -14.022 -32.708 1.00 98.81 310 LEU A C 1
ATOM 2264 O O . LEU A 1 310 ? -8.018 -14.328 -32.926 1.00 98.81 310 LEU A O 1
ATOM 2268 N N . LEU A 1 311 ? -6.479 -12.787 -32.345 1.00 98.81 311 LEU A N 1
ATOM 2269 C CA . LEU A 1 311 ? -7.451 -11.722 -32.083 1.00 98.81 311 LEU A CA 1
ATOM 2270 C C . LEU A 1 311 ? -8.283 -11.382 -33.326 1.00 98.81 311 LEU A C 1
ATOM 2272 O O . LEU A 1 311 ? -9.481 -11.141 -33.207 1.00 98.81 311 LEU A O 1
ATOM 2276 N N . ASN A 1 312 ? -7.681 -11.410 -34.518 1.00 98.50 312 ASN A N 1
ATOM 2277 C CA . ASN A 1 312 ? -8.394 -11.175 -35.777 1.00 98.50 312 ASN A CA 1
ATOM 2278 C C . ASN A 1 312 ? -9.386 -12.295 -36.126 1.00 98.50 312 ASN A C 1
ATOM 2280 O O . ASN A 1 312 ? -10.378 -12.041 -36.807 1.00 98.50 312 ASN A O 1
ATOM 2284 N N . SER A 1 313 ? -9.105 -13.532 -35.707 1.00 97.94 313 SER A N 1
ATOM 2285 C CA . SER A 1 313 ? -9.946 -14.700 -35.997 1.00 97.94 313 SER A CA 1
ATOM 2286 C C . SER A 1 313 ? -11.116 -14.874 -35.023 1.00 97.94 313 SER A C 1
ATOM 2288 O O . SER A 1 313 ? -12.099 -15.538 -35.358 1.00 97.94 313 SER A O 1
ATOM 2290 N N . ALA A 1 314 ? -11.020 -14.288 -33.826 1.00 98.00 314 ALA A N 1
ATOM 2291 C CA . ALA A 1 314 ? -12.015 -14.441 -32.777 1.00 98.00 314 ALA A CA 1
ATOM 2292 C C . ALA A 1 314 ? -13.354 -13.791 -33.161 1.00 98.00 314 ALA A C 1
ATOM 2294 O O . ALA A 1 314 ? -13.421 -12.637 -33.584 1.00 98.00 314 ALA A O 1
ATOM 2295 N N . THR A 1 315 ? -14.450 -14.526 -32.970 1.00 97.44 315 THR A N 1
ATOM 2296 C CA . THR A 1 315 ? -15.811 -14.000 -33.151 1.00 97.44 315 THR A CA 1
ATOM 2297 C C . THR A 1 315 ? -16.395 -13.502 -31.829 1.00 97.44 315 THR A C 1
ATOM 2299 O O . THR A 1 315 ? -15.971 -13.902 -30.747 1.00 97.44 315 THR A O 1
ATOM 2302 N N . THR A 1 316 ? -17.458 -12.697 -31.884 1.00 95.44 316 THR A N 1
ATOM 2303 C CA . THR A 1 316 ? -18.152 -12.187 -30.682 1.00 95.44 316 THR A CA 1
ATOM 2304 C C . THR A 1 316 ? -18.808 -13.276 -29.822 1.00 95.44 316 THR A C 1
ATOM 2306 O O . THR A 1 316 ? -19.161 -13.018 -28.666 1.00 95.44 316 THR A O 1
ATOM 2309 N N . SER A 1 317 ? -18.968 -14.483 -30.378 1.00 96.38 317 SER A N 1
ATOM 2310 C CA . SER A 1 317 ? -19.517 -15.670 -29.712 1.00 96.38 317 SER A CA 1
ATOM 2311 C C . SER A 1 317 ? -18.469 -16.505 -28.966 1.00 96.38 317 SER A C 1
ATOM 2313 O O . SER A 1 317 ? -18.820 -17.508 -28.340 1.00 96.38 317 SER A O 1
ATOM 2315 N N . GLN A 1 318 ? -17.200 -16.099 -29.042 1.00 98.50 318 GLN A N 1
ATOM 2316 C CA . GLN A 1 318 ? -16.053 -16.772 -28.443 1.00 98.50 318 GLN A CA 1
ATOM 2317 C C . GLN A 1 318 ? -15.384 -15.887 -27.385 1.00 98.50 318 GLN A C 1
ATOM 2319 O O . GLN A 1 318 ? -15.603 -14.673 -27.334 1.00 98.50 318 GLN A O 1
ATOM 2324 N N . VAL A 1 319 ? -14.567 -16.515 -26.543 1.00 98.75 319 VAL A N 1
ATOM 2325 C CA . VAL A 1 319 ? -13.686 -15.851 -25.576 1.00 98.75 319 VAL A CA 1
ATOM 2326 C C . VAL A 1 319 ? -12.257 -16.257 -25.905 1.00 98.75 319 VAL A C 1
ATOM 2328 O O . VAL A 1 319 ? -11.948 -17.447 -25.942 1.00 98.75 319 VAL A O 1
ATOM 2331 N N . VAL A 1 320 ? -11.390 -15.281 -26.162 1.00 98.88 320 VAL A N 1
ATOM 2332 C CA . VAL A 1 320 ? -9.953 -15.521 -26.311 1.00 98.88 320 VAL A CA 1
ATOM 2333 C C . VAL A 1 320 ? -9.374 -15.825 -24.937 1.00 98.88 320 VAL A C 1
ATOM 2335 O O . VAL A 1 320 ? -9.610 -15.089 -23.980 1.00 98.88 320 VAL A O 1
ATOM 2338 N N . PHE A 1 321 ? -8.626 -16.913 -24.845 1.00 98.81 321 PHE A N 1
ATOM 2339 C CA . PHE A 1 321 ? -8.065 -17.416 -23.605 1.00 98.81 321 PHE A CA 1
ATOM 2340 C C . PHE A 1 321 ? -6.549 -17.446 -23.704 1.00 98.81 321 PHE A C 1
ATOM 2342 O O . PHE A 1 321 ? -5.988 -18.235 -24.462 1.00 98.81 321 PHE A O 1
ATOM 2349 N N . PHE A 1 322 ? -5.889 -16.576 -22.949 1.00 98.88 322 PHE A N 1
ATOM 2350 C CA . PHE A 1 322 ? -4.444 -16.628 -22.805 1.00 98.88 322 PHE A CA 1
ATOM 2351 C C . PHE A 1 322 ? -4.098 -17.671 -21.749 1.00 98.88 322 PHE A C 1
ATOM 2353 O O . PHE A 1 322 ? -4.263 -17.437 -20.551 1.00 98.88 322 PHE A O 1
ATOM 2360 N N . ASP A 1 323 ? -3.628 -18.826 -22.216 1.00 98.75 323 ASP A N 1
ATOM 2361 C CA . ASP A 1 323 ? -3.058 -19.863 -21.359 1.00 98.75 323 ASP A CA 1
ATOM 2362 C C . ASP A 1 323 ? -1.897 -19.278 -20.539 1.00 98.75 323 ASP A C 1
ATOM 2364 O O . ASP A 1 323 ? -1.229 -18.342 -20.989 1.00 98.75 323 ASP A O 1
ATOM 2368 N N . HIS A 1 324 ? -1.602 -19.832 -19.365 1.00 98.62 324 HIS A N 1
ATOM 2369 C CA . HIS A 1 324 ? -0.499 -19.346 -18.536 1.00 98.62 324 HIS A CA 1
ATOM 2370 C C . HIS A 1 324 ? 0.830 -19.368 -19.316 1.00 98.62 324 HIS A C 1
ATOM 2372 O O . HIS A 1 324 ? 1.175 -20.364 -19.968 1.00 98.62 324 HIS A O 1
ATOM 2378 N N . GLY A 1 325 ? 1.589 -18.276 -19.254 1.00 97.94 325 GLY A N 1
ATOM 2379 C CA . GLY A 1 325 ? 2.844 -18.128 -19.989 1.00 97.94 325 GLY A CA 1
ATOM 2380 C C . GLY A 1 325 ? 3.262 -16.675 -20.178 1.00 97.94 325 GLY A C 1
ATOM 2381 O O . GLY A 1 325 ? 2.529 -15.753 -19.826 1.00 97.94 325 GLY A O 1
ATOM 2382 N N . ALA A 1 326 ? 4.442 -16.482 -20.759 1.00 98.31 326 ALA A N 1
ATOM 2383 C CA . ALA A 1 326 ? 5.009 -15.175 -21.067 1.00 98.31 326 ALA A CA 1
ATOM 2384 C C . ALA A 1 326 ? 5.051 -14.972 -22.587 1.00 98.31 326 ALA A C 1
ATOM 2386 O O . ALA A 1 326 ? 5.779 -15.663 -23.295 1.00 98.31 326 ALA A O 1
ATOM 2387 N N . TYR A 1 327 ? 4.259 -14.037 -23.093 1.00 98.75 327 TYR A N 1
ATOM 2388 C CA . TYR A 1 327 ? 4.055 -13.799 -24.516 1.00 98.75 327 TYR A CA 1
ATOM 2389 C C . TYR A 1 327 ? 4.782 -12.525 -24.936 1.00 98.75 327 TYR A C 1
ATOM 2391 O O . TYR A 1 327 ? 4.357 -11.417 -24.592 1.00 98.75 327 TYR A O 1
ATOM 2399 N N . LEU A 1 328 ? 5.889 -12.665 -25.666 1.00 98.62 328 LEU A N 1
ATOM 2400 C CA . LEU A 1 328 ? 6.654 -11.505 -26.120 1.00 98.62 328 LEU A CA 1
ATOM 2401 C C . LEU A 1 328 ? 5.956 -10.868 -27.312 1.00 98.62 328 LEU A C 1
ATOM 2403 O O . LEU A 1 328 ? 5.606 -11.539 -28.279 1.00 98.62 328 LEU A O 1
ATOM 2407 N N . VAL A 1 329 ? 5.816 -9.551 -27.260 1.00 98.75 329 VAL A N 1
ATOM 2408 C CA . VAL A 1 329 ? 5.307 -8.743 -28.364 1.00 98.75 329 VAL A CA 1
ATOM 2409 C C . VAL A 1 329 ? 6.346 -7.695 -28.733 1.00 98.75 329 VAL A C 1
ATOM 2411 O O . VAL A 1 329 ? 6.840 -6.966 -27.875 1.00 98.75 329 VAL A O 1
ATOM 2414 N N . SER A 1 330 ? 6.731 -7.642 -30.003 1.00 98.50 330 SER A N 1
ATOM 2415 C CA . SER A 1 330 ? 7.762 -6.744 -30.534 1.00 98.50 330 SER A CA 1
ATOM 2416 C C . SER A 1 330 ? 7.193 -5.536 -31.281 1.00 98.50 330 SER A C 1
ATOM 2418 O O . SER A 1 330 ? 7.944 -4.662 -31.719 1.00 98.50 330 SER A O 1
ATOM 2420 N N . ASN A 1 331 ? 5.866 -5.481 -31.439 1.00 98.62 331 ASN A N 1
ATOM 2421 C CA . ASN A 1 331 ? 5.139 -4.391 -32.080 1.00 98.62 331 ASN A CA 1
ATOM 2422 C C . ASN A 1 331 ? 3.696 -4.306 -31.547 1.00 98.62 331 ASN A C 1
ATOM 2424 O O . ASN A 1 331 ? 3.232 -5.209 -30.852 1.00 98.62 331 ASN A O 1
ATOM 2428 N N . THR A 1 332 ? 2.988 -3.224 -31.873 1.00 98.88 332 THR A N 1
ATOM 2429 C CA . THR A 1 332 ? 1.601 -2.985 -31.459 1.00 98.88 332 THR A CA 1
ATOM 2430 C C . THR A 1 332 ? 0.678 -4.140 -31.846 1.00 98.88 332 THR A C 1
ATOM 2432 O O . THR A 1 332 ? 0.523 -4.455 -33.029 1.00 98.88 332 THR A O 1
ATOM 2435 N N . ILE A 1 333 ? -0.028 -4.684 -30.858 1.00 98.94 333 ILE A N 1
ATOM 2436 C CA . ILE A 1 333 ? -1.180 -5.561 -31.045 1.00 98.94 333 ILE A CA 1
ATOM 2437 C C . ILE A 1 333 ? -2.445 -4.711 -31.132 1.00 98.94 333 ILE A C 1
ATOM 2439 O O . ILE A 1 333 ? -2.775 -3.952 -30.220 1.00 98.94 333 ILE A O 1
ATOM 2443 N N . LYS A 1 334 ? -3.181 -4.858 -32.232 1.00 98.81 334 LYS A N 1
ATOM 2444 C CA . LYS A 1 334 ? -4.468 -4.197 -32.457 1.00 98.81 334 LYS A CA 1
ATOM 2445 C C . LYS A 1 334 ? -5.593 -5.106 -32.001 1.00 98.81 334 LYS A C 1
ATOM 2447 O O . LYS A 1 334 ? -5.877 -6.123 -32.637 1.00 98.81 334 LYS A O 1
ATOM 2452 N N . VAL A 1 335 ? -6.258 -4.716 -30.923 1.00 98.88 335 VAL A N 1
ATOM 2453 C CA . VAL A 1 335 ? -7.381 -5.454 -30.353 1.00 98.88 335 VAL A CA 1
ATOM 2454 C C . VAL A 1 335 ? -8.691 -4.959 -30.976 1.00 98.88 335 VAL A C 1
ATOM 2456 O O . VAL A 1 335 ? -8.953 -3.752 -30.969 1.00 98.88 335 VAL A O 1
ATOM 2459 N N . PRO A 1 336 ? -9.532 -5.855 -31.526 1.00 98.56 336 PRO A N 1
ATOM 2460 C CA . PRO A 1 336 ? -10.824 -5.479 -32.093 1.00 98.56 336 PRO A CA 1
ATOM 2461 C C . PRO A 1 336 ? -11.756 -4.825 -31.066 1.00 98.56 336 PRO A C 1
ATOM 2463 O O . PRO A 1 336 ? -11.777 -5.203 -29.900 1.00 98.56 336 PRO A O 1
ATOM 2466 N N . ALA A 1 337 ? -12.618 -3.913 -31.520 1.00 98.00 337 ALA A N 1
ATOM 2467 C CA . ALA A 1 337 ? -13.590 -3.236 -30.655 1.00 98.00 337 ALA A CA 1
ATOM 2468 C C . ALA A 1 337 ? -14.703 -4.154 -30.104 1.00 98.00 337 ALA A C 1
ATOM 2470 O O . ALA A 1 337 ? -15.516 -3.702 -29.309 1.00 98.00 337 ALA A O 1
ATOM 2471 N N . ASN A 1 338 ? -14.789 -5.418 -30.532 1.00 98.44 338 ASN A N 1
ATOM 2472 C CA . ASN A 1 338 ? -15.782 -6.379 -30.045 1.00 98.44 338 ASN A CA 1
ATOM 2473 C C . ASN A 1 338 ? -15.117 -7.723 -29.750 1.00 98.44 338 ASN A C 1
ATOM 2475 O O . ASN A 1 338 ? -15.024 -8.570 -30.638 1.00 98.44 338 ASN A O 1
ATOM 2479 N N . ILE A 1 339 ? -14.641 -7.909 -28.522 1.00 98.69 339 ILE A N 1
ATOM 2480 C CA . ILE A 1 339 ? -13.874 -9.092 -28.132 1.00 98.69 339 ILE A CA 1
ATOM 2481 C C . ILE A 1 339 ? -13.967 -9.344 -26.626 1.00 98.69 339 ILE A C 1
ATOM 2483 O O . ILE A 1 339 ? -14.154 -8.422 -25.835 1.00 98.69 339 ILE A O 1
ATOM 2487 N N . LYS A 1 340 ? -13.830 -10.606 -26.228 1.00 98.81 340 LYS A N 1
ATOM 2488 C CA . LYS A 1 340 ? -13.695 -11.013 -24.828 1.00 98.81 340 LYS A CA 1
ATOM 2489 C C . LYS A 1 340 ? -12.373 -11.742 -24.684 1.00 98.81 340 LYS A C 1
ATOM 2491 O O . LYS A 1 340 ? -12.098 -12.639 -25.480 1.00 98.81 340 LYS A O 1
ATOM 2496 N N . ILE A 1 341 ? -11.569 -11.345 -23.712 1.00 98.88 341 ILE A N 1
ATOM 2497 C CA . ILE A 1 341 ? -10.237 -11.875 -23.447 1.00 98.88 341 ILE A CA 1
ATOM 2498 C C . ILE A 1 341 ? -10.163 -12.221 -21.964 1.00 98.88 341 ILE A C 1
ATOM 2500 O O . ILE A 1 341 ? -10.549 -11.421 -21.115 1.00 98.88 341 ILE A O 1
ATOM 2504 N N . THR A 1 342 ? -9.668 -13.408 -21.640 1.00 98.75 342 THR A N 1
ATOM 2505 C CA . THR A 1 342 ? -9.362 -13.771 -20.258 1.00 98.75 342 THR A CA 1
ATOM 2506 C C . THR A 1 342 ? -8.074 -14.566 -20.172 1.00 98.75 342 THR A C 1
ATOM 2508 O O . THR A 1 342 ? -7.698 -15.240 -21.130 1.00 98.75 342 THR A O 1
ATOM 2511 N N . GLY A 1 343 ? -7.413 -14.498 -19.026 1.00 98.50 343 GLY A N 1
ATOM 2512 C CA . GLY A 1 343 ? -6.205 -15.254 -18.759 1.00 98.50 343 GLY A CA 1
ATOM 2513 C C . GLY A 1 343 ? -6.353 -16.406 -17.774 1.00 98.50 343 GLY A C 1
ATOM 2514 O O . GLY A 1 343 ? -7.271 -16.449 -16.952 1.00 98.50 343 GLY A O 1
ATOM 2515 N N . GLU A 1 344 ? -5.411 -17.340 -17.849 1.00 97.69 344 GLU A N 1
ATOM 2516 C CA . GLU A 1 344 ? -5.244 -18.431 -16.894 1.00 97.69 344 GLU A CA 1
ATOM 2517 C C . GLU A 1 344 ? -4.286 -18.034 -15.764 1.00 97.69 344 GLU A C 1
ATOM 2519 O O . GLU A 1 344 ? -3.090 -18.313 -15.833 1.00 97.69 344 GLU A O 1
ATOM 2524 N N . ILE A 1 345 ? -4.812 -17.413 -14.702 1.00 90.75 345 ILE A N 1
ATOM 2525 C CA . ILE A 1 345 ? -4.069 -16.999 -13.493 1.00 90.75 345 ILE A CA 1
ATOM 2526 C C . ILE A 1 345 ? -3.002 -15.925 -13.776 1.00 90.75 345 ILE A C 1
ATOM 2528 O O . ILE A 1 345 ? -3.120 -14.822 -13.259 1.00 90.75 345 ILE A O 1
ATOM 2532 N N . TRP A 1 346 ? -1.970 -16.245 -14.561 1.00 91.25 346 TRP A N 1
ATOM 2533 C CA . TRP A 1 346 ? -0.786 -15.416 -14.794 1.00 91.25 346 TRP A CA 1
ATOM 2534 C C . TRP A 1 346 ? -0.238 -15.465 -16.238 1.00 91.25 346 TRP A C 1
ATOM 2536 O O . TRP A 1 346 ? 0.920 -15.826 -16.452 1.00 91.25 346 TRP A O 1
ATOM 2546 N N . PRO A 1 347 ? -1.031 -15.162 -17.276 1.00 97.94 347 PRO A N 1
ATOM 2547 C CA . PRO A 1 347 ? -0.475 -14.842 -18.583 1.00 97.94 347 PRO A CA 1
ATOM 2548 C C . PRO A 1 347 ? 0.081 -13.415 -18.610 1.00 97.94 347 PRO A C 1
ATOM 2550 O O . PRO A 1 347 ? -0.576 -12.453 -18.200 1.00 97.94 347 PRO A O 1
ATOM 2553 N N . ILE A 1 348 ? 1.292 -13.291 -19.140 1.00 98.31 348 ILE A N 1
ATOM 2554 C CA . ILE A 1 348 ? 2.052 -12.047 -19.175 1.00 98.31 348 ILE A CA 1
ATOM 2555 C C . ILE A 1 348 ? 2.244 -11.622 -20.627 1.00 98.31 348 ILE A C 1
ATOM 2557 O O . ILE A 1 348 ? 2.824 -12.366 -21.413 1.00 98.31 348 ILE A O 1
ATOM 2561 N N . ILE A 1 349 ? 1.794 -10.424 -20.987 1.00 98.75 349 ILE A N 1
ATOM 2562 C CA . ILE A 1 349 ? 2.107 -9.790 -22.269 1.00 98.75 349 ILE A CA 1
ATOM 2563 C C . ILE A 1 349 ? 3.336 -8.903 -22.068 1.00 98.75 349 ILE A C 1
ATOM 2565 O O . ILE A 1 349 ? 3.277 -7.912 -21.340 1.00 98.75 349 ILE A O 1
ATOM 2569 N N . ILE A 1 350 ? 4.454 -9.256 -22.704 1.00 98.62 350 ILE A N 1
ATOM 2570 C CA . ILE A 1 350 ? 5.750 -8.612 -22.469 1.00 98.62 350 ILE A CA 1
ATOM 2571 C C . ILE A 1 350 ? 6.167 -7.801 -23.695 1.00 98.62 350 ILE A C 1
ATOM 2573 O O . ILE A 1 350 ? 6.503 -8.357 -24.743 1.00 98.62 350 ILE A O 1
ATOM 2577 N N . ALA A 1 351 ? 6.204 -6.477 -23.556 1.00 98.62 351 ALA A N 1
ATOM 2578 C CA . ALA A 1 351 ? 6.740 -5.592 -24.583 1.00 98.62 351 ALA A CA 1
ATOM 2579 C C . ALA A 1 351 ? 8.245 -5.824 -24.769 1.00 98.62 351 ALA A C 1
ATOM 2581 O O . ALA A 1 351 ? 9.014 -5.822 -23.808 1.00 98.62 351 ALA A O 1
ATOM 2582 N N . SER A 1 352 ? 8.678 -6.012 -26.009 1.00 96.62 352 SER A N 1
ATOM 2583 C CA . SER A 1 352 ? 10.057 -6.345 -26.362 1.00 96.62 352 SER A CA 1
ATOM 2584 C C . SER A 1 352 ? 10.466 -5.707 -27.695 1.00 96.62 352 SER A C 1
ATOM 2586 O O . SER A 1 352 ? 9.680 -5.040 -28.362 1.00 96.62 352 SER A O 1
ATOM 2588 N N . GLY A 1 353 ? 11.714 -5.913 -28.114 1.00 92.88 353 GLY A N 1
ATOM 2589 C CA . GLY A 1 353 ? 12.186 -5.442 -29.416 1.00 92.88 353 GLY A CA 1
ATOM 2590 C C . GLY A 1 353 ? 12.447 -3.933 -29.482 1.00 92.88 353 GLY A C 1
ATOM 2591 O O . GLY A 1 353 ? 12.523 -3.235 -28.472 1.00 92.88 353 GLY A O 1
ATOM 2592 N N . THR A 1 354 ? 12.678 -3.435 -30.698 1.00 96.50 354 THR A N 1
ATOM 2593 C CA . THR A 1 354 ? 13.147 -2.059 -30.939 1.00 96.50 354 THR A CA 1
ATOM 2594 C C . THR A 1 354 ? 12.023 -1.047 -31.153 1.00 96.50 354 THR A C 1
ATOM 2596 O O . THR A 1 354 ? 12.271 0.153 -31.038 1.00 96.50 354 THR A O 1
ATOM 2599 N N . ALA A 1 355 ? 10.797 -1.498 -31.442 1.00 97.94 355 ALA A N 1
ATOM 2600 C CA . ALA A 1 355 ? 9.669 -0.616 -31.744 1.00 97.94 355 ALA A CA 1
ATOM 2601 C C . ALA A 1 355 ? 9.297 0.289 -30.556 1.00 97.94 355 ALA A C 1
ATOM 2603 O O . ALA A 1 355 ? 8.916 1.440 -30.754 1.00 97.94 355 ALA A O 1
ATOM 2604 N N . PHE A 1 356 ? 9.486 -0.199 -29.327 1.00 98.50 356 PHE A N 1
ATOM 2605 C CA . PHE A 1 356 ? 9.129 0.506 -28.094 1.00 98.50 356 PHE A CA 1
ATOM 2606 C C . PHE A 1 356 ? 10.310 1.214 -27.411 1.00 98.50 356 PHE A C 1
ATOM 2608 O O . PHE A 1 356 ? 10.242 1.542 -26.230 1.00 98.50 356 PHE A O 1
ATOM 2615 N N . GLN A 1 357 ? 11.411 1.466 -28.121 1.00 97.69 357 GLN A N 1
ATOM 2616 C CA . GLN A 1 357 ? 12.613 2.075 -27.528 1.00 97.69 357 GLN A CA 1
ATOM 2617 C C . GLN A 1 357 ? 12.608 3.609 -27.550 1.00 97.69 357 GLN A C 1
ATOM 2619 O O . GLN A 1 357 ? 13.383 4.244 -26.839 1.00 97.69 357 GLN A O 1
ATOM 2624 N N . ASN A 1 358 ? 11.769 4.237 -28.378 1.00 96.38 358 ASN A N 1
ATOM 2625 C CA . ASN A 1 358 ? 11.818 5.682 -28.586 1.00 96.38 358 ASN A CA 1
ATOM 2626 C C . ASN A 1 358 ? 10.812 6.438 -27.704 1.00 96.38 358 ASN A C 1
ATOM 2628 O O . ASN A 1 358 ? 9.665 6.638 -28.095 1.00 96.38 358 ASN A O 1
ATOM 2632 N N . ALA A 1 359 ? 11.265 6.945 -26.557 1.00 95.50 359 ALA A N 1
ATOM 2633 C CA . ALA A 1 359 ? 10.445 7.757 -25.651 1.00 95.50 359 ALA A CA 1
ATOM 2634 C C . ALA A 1 359 ? 9.915 9.071 -26.265 1.00 95.50 359 ALA A C 1
ATOM 2636 O O . ALA A 1 359 ? 8.941 9.632 -25.769 1.00 95.50 359 ALA A O 1
ATOM 2637 N N . ALA A 1 360 ? 10.540 9.583 -27.333 1.00 94.56 360 ALA A N 1
ATOM 2638 C CA . ALA A 1 360 ? 10.073 10.788 -28.025 1.00 94.56 360 ALA A CA 1
ATOM 2639 C C . ALA A 1 360 ? 8.928 10.507 -29.015 1.00 94.56 360 ALA A C 1
ATOM 2641 O O . ALA A 1 360 ? 8.230 11.433 -29.425 1.00 94.56 360 ALA A O 1
ATOM 2642 N N . ALA A 1 361 ? 8.734 9.244 -29.399 1.00 96.19 361 ALA A N 1
ATOM 2643 C CA . ALA A 1 361 ? 7.648 8.792 -30.262 1.00 96.19 361 ALA A CA 1
ATOM 2644 C C . ALA A 1 361 ? 7.075 7.475 -29.711 1.00 96.19 361 ALA A C 1
ATOM 2646 O O . ALA A 1 361 ? 7.254 6.426 -30.336 1.00 96.19 361 ALA A O 1
ATOM 2647 N N . PRO A 1 362 ? 6.455 7.512 -28.518 1.00 98.31 362 PRO A N 1
ATOM 2648 C CA . PRO A 1 362 ? 5.962 6.309 -27.874 1.00 98.31 362 PRO A CA 1
ATOM 2649 C C . PRO A 1 362 ? 4.780 5.722 -28.655 1.00 98.31 362 PRO A C 1
ATOM 2651 O O . PRO A 1 362 ? 4.013 6.459 -29.279 1.00 98.31 362 PRO A O 1
ATOM 2654 N N . ILE A 1 363 ? 4.638 4.397 -28.626 1.00 98.62 363 ILE A N 1
ATOM 2655 C CA . ILE A 1 363 ? 3.582 3.661 -29.335 1.00 98.62 363 ILE A CA 1
ATOM 2656 C C . ILE A 1 363 ? 2.912 2.637 -28.407 1.00 98.62 363 ILE A C 1
ATOM 2658 O O . ILE A 1 363 ? 3.559 2.138 -27.478 1.00 98.62 363 ILE A O 1
ATOM 2662 N N . PRO A 1 364 ? 1.638 2.283 -28.653 1.00 98.81 364 PRO A N 1
ATOM 2663 C CA . PRO A 1 364 ? 0.943 1.290 -27.849 1.00 98.81 364 PRO A CA 1
ATOM 2664 C C . PRO A 1 364 ? 1.471 -0.124 -28.070 1.00 98.81 364 PRO A C 1
ATOM 2666 O O . PRO A 1 364 ? 1.681 -0.550 -29.204 1.00 98.81 364 PRO A O 1
ATOM 2669 N N . VAL A 1 365 ? 1.622 -0.881 -26.989 1.00 98.88 365 VAL A N 1
ATOM 2670 C CA . VAL A 1 365 ? 1.835 -2.332 -27.013 1.00 98.88 365 VAL A CA 1
ATOM 2671 C C . VAL A 1 365 ? 0.496 -3.011 -27.272 1.00 98.88 365 VAL A C 1
ATOM 2673 O O . VAL A 1 365 ? 0.372 -3.798 -28.208 1.00 98.88 365 VAL A O 1
ATOM 2676 N N . TRP A 1 366 ? -0.527 -2.644 -26.498 1.00 98.88 366 TRP A N 1
ATOM 2677 C CA . TRP A 1 366 ? -1.887 -3.156 -26.611 1.00 98.88 366 TRP A CA 1
ATOM 2678 C C . TRP A 1 366 ? -2.853 -2.024 -26.964 1.00 98.88 366 TRP A C 1
ATOM 2680 O O . TRP A 1 366 ? -3.223 -1.214 -26.115 1.00 98.88 366 TRP A O 1
ATOM 2690 N N . GLN A 1 367 ? -3.251 -1.943 -28.234 1.00 98.88 367 GLN A N 1
ATOM 2691 C CA . GLN A 1 367 ? -4.159 -0.908 -28.727 1.00 98.88 367 GLN A CA 1
ATOM 2692 C C . GLN A 1 367 ? -5.598 -1.436 -28.765 1.00 98.88 367 GLN A C 1
ATOM 2694 O O . GLN A 1 367 ? -5.965 -2.199 -29.662 1.00 98.88 367 GLN A O 1
ATOM 2699 N N . VAL A 1 368 ? -6.423 -1.019 -27.803 1.00 98.88 368 VAL A N 1
ATOM 2700 C CA . VAL A 1 368 ? -7.807 -1.483 -27.646 1.00 98.88 368 VAL A CA 1
ATOM 2701 C C . VAL A 1 368 ? -8.783 -0.640 -28.446 1.00 98.88 368 VAL A C 1
ATOM 2703 O O . VAL A 1 368 ? -9.185 0.450 -28.034 1.00 98.88 368 VAL A O 1
ATOM 2706 N N . GLY A 1 369 ? -9.199 -1.186 -29.589 1.00 98.38 369 GLY A N 1
ATOM 2707 C CA . GLY A 1 369 ? -9.989 -0.468 -30.578 1.00 98.38 369 GLY A CA 1
ATOM 2708 C C . GLY A 1 369 ? -9.193 0.650 -31.254 1.00 98.38 369 GLY A C 1
ATOM 2709 O O . GLY A 1 369 ? -8.027 0.906 -30.959 1.00 98.38 369 GLY A O 1
ATOM 2710 N N . GLN A 1 370 ? -9.838 1.325 -32.195 1.00 97.12 370 GLN A N 1
ATOM 2711 C CA . GLN A 1 370 ? -9.330 2.546 -32.819 1.00 97.12 370 GLN A CA 1
ATOM 2712 C C . GLN A 1 370 ? -10.096 3.756 -32.281 1.00 97.12 370 GLN A C 1
ATOM 2714 O O . GLN A 1 370 ? -11.245 3.624 -31.854 1.00 97.12 370 GLN A O 1
ATOM 2719 N N . SER A 1 371 ? -9.478 4.937 -32.324 1.00 95.44 371 SER A N 1
ATOM 2720 C CA . SER A 1 371 ? -10.132 6.179 -31.894 1.00 95.44 371 SER A CA 1
ATOM 2721 C C . SER A 1 371 ? -11.484 6.372 -32.597 1.00 95.44 371 SER A C 1
ATOM 2723 O O . SER A 1 371 ? -11.622 6.131 -33.799 1.00 95.44 371 SER A O 1
ATOM 2725 N N . GLY A 1 372 ? -12.500 6.756 -31.821 1.00 95.06 372 GLY A N 1
ATOM 2726 C CA . GLY A 1 372 ? -13.879 6.918 -32.284 1.00 95.06 372 GLY A CA 1
ATOM 2727 C C . GLY A 1 372 ? -14.682 5.622 -32.464 1.00 95.06 372 GLY A C 1
ATOM 2728 O O . GLY A 1 372 ? -15.867 5.700 -32.784 1.00 95.06 372 GLY A O 1
ATOM 2729 N N . GLN A 1 373 ? -14.099 4.435 -32.260 1.00 98.00 373 GLN A N 1
ATOM 2730 C CA . GLN A 1 373 ? -14.864 3.187 -32.311 1.00 98.00 373 GLN A CA 1
ATOM 2731 C C . GLN A 1 373 ? -15.712 2.990 -31.054 1.00 98.00 373 GLN A C 1
ATOM 2733 O O . GLN A 1 373 ? -15.305 3.313 -29.942 1.00 98.00 373 GLN A O 1
ATOM 2738 N N . THR A 1 374 ? -16.887 2.392 -31.235 1.00 98.56 374 THR A N 1
ATOM 2739 C CA . THR A 1 374 ? -17.754 1.925 -30.150 1.00 98.56 374 THR A CA 1
ATOM 2740 C C . THR A 1 374 ? -17.877 0.409 -30.219 1.00 98.56 374 THR A C 1
ATOM 2742 O O . THR A 1 374 ? -18.020 -0.151 -31.309 1.00 98.56 374 THR A O 1
ATOM 2745 N N . GLY A 1 375 ? -17.845 -0.267 -29.075 1.00 97.69 375 GLY A N 1
ATOM 2746 C CA . GLY A 1 375 ? -18.000 -1.712 -29.029 1.00 97.69 375 GLY A CA 1
ATOM 2747 C C . GLY A 1 375 ? -18.007 -2.294 -27.620 1.00 97.69 375 GLY A C 1
ATOM 2748 O O . GLY A 1 375 ? -18.341 -1.613 -26.651 1.00 97.69 375 GLY A O 1
ATOM 2749 N N . ASN A 1 376 ? -17.715 -3.588 -27.533 1.00 98.06 376 ASN A N 1
ATOM 2750 C CA . ASN A 1 376 ? -17.770 -4.385 -26.314 1.00 98.06 376 ASN A CA 1
ATOM 2751 C C . ASN A 1 376 ? -16.442 -5.109 -26.123 1.00 98.06 376 ASN A C 1
ATOM 2753 O O . ASN A 1 376 ? -16.158 -6.064 -26.847 1.00 98.06 376 ASN A O 1
ATOM 2757 N N . VAL A 1 377 ? -15.638 -4.653 -25.168 1.00 98.75 377 VAL A N 1
ATOM 2758 C CA . VAL A 1 377 ? -14.322 -5.230 -24.891 1.00 98.75 377 VAL A CA 1
ATOM 2759 C C . VAL A 1 377 ? -14.223 -5.628 -23.429 1.00 98.75 377 VAL A C 1
ATOM 2761 O O . VAL A 1 377 ? -14.267 -4.786 -22.541 1.00 98.75 377 VAL A O 1
ATOM 2764 N N . GLU A 1 378 ? -14.056 -6.917 -23.175 1.00 98.81 378 GLU A N 1
ATOM 2765 C CA . GLU A 1 378 ? -13.860 -7.447 -21.827 1.00 98.81 378 GLU A CA 1
ATOM 2766 C C . GLU A 1 378 ? -12.465 -8.045 -21.744 1.00 98.81 378 GLU A C 1
ATOM 2768 O O . GLU A 1 378 ? -12.129 -8.901 -22.561 1.00 98.81 378 GLU A O 1
ATOM 2773 N N . ILE A 1 379 ? -11.652 -7.589 -20.791 1.00 98.88 379 ILE A N 1
ATOM 2774 C CA . ILE A 1 379 ? -10.329 -8.163 -20.531 1.00 98.88 379 ILE A CA 1
ATOM 2775 C C . ILE A 1 379 ? -10.219 -8.482 -19.043 1.00 98.88 379 ILE A C 1
ATOM 2777 O O . ILE A 1 379 ? -10.489 -7.624 -18.198 1.00 98.88 379 ILE A O 1
ATOM 2781 N N . SER A 1 380 ? -9.822 -9.711 -18.728 1.00 98.69 380 SER A N 1
ATOM 2782 C CA . SER A 1 380 ? -9.609 -10.146 -17.351 1.00 98.69 380 SER A CA 1
ATOM 2783 C C . SER A 1 380 ? -8.405 -11.062 -17.172 1.00 98.69 380 SER A C 1
ATOM 2785 O O . SER A 1 380 ? -8.041 -11.783 -18.095 1.00 98.69 380 SER A O 1
ATOM 2787 N N . ASP A 1 381 ? -7.832 -11.086 -15.967 1.00 98.56 381 ASP A N 1
ATOM 2788 C CA . ASP A 1 381 ? -6.752 -12.009 -15.582 1.00 98.56 381 ASP A CA 1
ATOM 2789 C C . ASP A 1 381 ? -5.490 -11.896 -16.473 1.00 98.56 381 ASP A C 1
ATOM 2791 O O . ASP A 1 381 ? -4.919 -12.910 -16.859 1.00 98.56 381 ASP A O 1
ATOM 2795 N N . LEU A 1 382 ? -5.057 -10.678 -16.831 1.00 98.69 382 LEU A N 1
ATOM 2796 C CA . LEU A 1 382 ? -3.838 -10.441 -17.631 1.00 98.69 382 LEU A CA 1
ATOM 2797 C C . LEU A 1 382 ? -2.835 -9.542 -16.902 1.00 98.69 382 LEU A C 1
ATOM 2799 O O . LEU A 1 382 ? -3.223 -8.617 -16.187 1.00 98.69 382 LEU A O 1
ATOM 2803 N N . ILE A 1 383 ? -1.546 -9.747 -17.172 1.00 98.81 383 ILE A N 1
ATOM 2804 C CA . ILE A 1 383 ? -0.465 -8.871 -16.706 1.00 98.81 383 ILE A CA 1
ATOM 2805 C C . ILE A 1 383 ? 0.300 -8.312 -17.909 1.00 98.81 383 ILE A C 1
ATOM 2807 O O . ILE A 1 383 ? 0.581 -9.036 -18.862 1.00 98.81 383 ILE A O 1
ATOM 2811 N N . PHE A 1 384 ? 0.635 -7.024 -17.872 1.00 98.81 384 PHE A N 1
ATOM 2812 C CA . PHE A 1 384 ? 1.443 -6.340 -18.882 1.00 98.81 384 PHE A CA 1
ATOM 2813 C C . PHE A 1 384 ? 2.798 -5.926 -18.303 1.00 98.81 384 PHE A C 1
ATOM 2815 O O . PHE A 1 384 ? 2.857 -5.297 -17.245 1.00 98.81 384 PHE A O 1
ATOM 2822 N N . GLU A 1 385 ? 3.882 -6.242 -19.014 1.00 97.94 385 GLU A N 1
ATOM 2823 C CA . GLU A 1 385 ? 5.261 -5.982 -18.579 1.00 97.94 385 GLU A CA 1
ATOM 2824 C C . GLU A 1 385 ? 6.164 -5.536 -19.738 1.00 97.94 385 GLU A C 1
ATOM 2826 O O . GLU A 1 385 ? 5.754 -5.453 -20.900 1.00 97.94 385 GLU A O 1
ATOM 2831 N N . THR A 1 386 ? 7.433 -5.278 -19.422 1.00 98.19 386 THR A N 1
ATOM 2832 C CA . THR A 1 386 ? 8.489 -4.953 -20.384 1.00 98.19 386 THR A CA 1
ATOM 2833 C C . THR A 1 386 ? 9.683 -5.892 -20.218 1.00 98.19 386 THR A C 1
ATOM 2835 O O . THR A 1 386 ? 10.125 -6.164 -19.103 1.00 98.19 386 THR A O 1
ATOM 2838 N N . LEU A 1 387 ? 10.254 -6.349 -21.335 1.00 97.31 387 LEU A N 1
ATOM 2839 C CA . LEU A 1 387 ? 11.535 -7.049 -21.361 1.00 97.31 387 LEU A CA 1
ATOM 2840 C C . LEU A 1 387 ? 12.666 -6.021 -21.433 1.00 97.31 387 LEU A C 1
ATOM 2842 O O . LEU A 1 387 ? 12.992 -5.507 -22.509 1.00 97.31 387 LEU A O 1
ATOM 2846 N N . GLY A 1 388 ? 13.284 -5.760 -20.287 1.00 93.44 388 GLY A N 1
ATOM 2847 C CA . GLY A 1 388 ? 14.315 -4.750 -20.111 1.00 93.44 388 GLY A CA 1
ATOM 2848 C C . GLY A 1 388 ? 13.779 -3.345 -20.394 1.00 93.44 388 GLY A C 1
ATOM 2849 O O . GLY A 1 388 ? 12.575 -3.105 -20.261 1.00 93.44 388 GLY A O 1
ATOM 2850 N N . PRO A 1 389 ? 14.657 -2.419 -20.812 1.00 96.94 389 PRO A N 1
ATOM 2851 C CA . PRO A 1 389 ? 14.253 -1.056 -21.099 1.00 96.94 389 PRO A CA 1
ATOM 2852 C C . PRO A 1 389 ? 13.309 -0.984 -22.297 1.00 96.94 389 PRO A C 1
ATOM 2854 O O . PRO A 1 389 ? 13.673 -1.432 -23.380 1.00 96.94 389 PRO A O 1
ATOM 2857 N N . GLN A 1 390 ? 12.117 -0.405 -22.119 1.00 98.31 390 GLN A N 1
ATOM 2858 C CA . GLN A 1 390 ? 11.156 -0.116 -23.200 1.00 98.31 390 GLN A CA 1
ATOM 2859 C C . GLN A 1 390 ? 10.550 1.296 -23.054 1.00 98.31 390 GLN A C 1
ATOM 2861 O O . GLN A 1 390 ? 9.330 1.447 -22.981 1.00 98.31 390 GLN A O 1
ATOM 2866 N N . PRO A 1 391 ? 11.367 2.365 -23.010 1.00 98.44 391 PRO A N 1
ATOM 2867 C CA . PRO A 1 391 ? 10.926 3.704 -22.600 1.00 98.44 391 PRO A CA 1
ATOM 2868 C C . PRO A 1 391 ? 9.991 4.413 -23.595 1.00 98.44 391 PRO A C 1
ATOM 2870 O O . PRO A 1 391 ? 9.529 5.513 -23.313 1.00 98.44 391 PRO A O 1
ATOM 2873 N N . GLY A 1 392 ? 9.718 3.820 -24.758 1.00 98.56 392 GLY A N 1
ATOM 2874 C CA . GLY A 1 392 ? 8.707 4.248 -25.728 1.00 98.56 392 GLY A CA 1
ATOM 2875 C C . GLY A 1 392 ? 7.431 3.394 -25.721 1.00 98.56 392 GLY A C 1
ATOM 2876 O O . GLY A 1 392 ? 6.570 3.604 -26.570 1.00 98.56 392 GLY A O 1
ATOM 2877 N N . ALA A 1 393 ? 7.285 2.427 -24.812 1.00 98.88 393 ALA A N 1
ATOM 2878 C CA . ALA A 1 393 ? 6.065 1.629 -24.702 1.00 98.88 393 ALA A CA 1
ATOM 2879 C C . ALA A 1 393 ? 4.944 2.405 -23.995 1.00 98.88 393 ALA A C 1
ATOM 2881 O O . ALA A 1 393 ? 5.142 2.917 -22.893 1.00 98.88 393 ALA A O 1
ATOM 2882 N N . ILE A 1 394 ? 3.750 2.412 -24.583 1.00 98.94 394 ILE A N 1
ATOM 2883 C CA . ILE A 1 394 ? 2.487 2.632 -23.866 1.00 98.94 394 ILE A CA 1
ATOM 2884 C C . ILE A 1 394 ? 1.858 1.249 -23.692 1.00 98.94 394 ILE A C 1
ATOM 2886 O O . ILE A 1 394 ? 1.467 0.658 -24.694 1.00 98.94 394 ILE A O 1
ATOM 2890 N N . LEU A 1 395 ? 1.805 0.670 -22.488 1.00 98.88 395 LEU A N 1
ATOM 2891 C CA . LEU A 1 395 ? 1.420 -0.753 -22.381 1.00 98.88 395 LEU A CA 1
ATOM 2892 C C . LEU A 1 395 ? -0.007 -0.987 -22.876 1.00 98.88 395 LEU A C 1
ATOM 2894 O O . LEU A 1 395 ? -0.247 -1.897 -23.667 1.00 98.88 395 LEU A O 1
ATOM 2898 N N . ILE A 1 396 ? -0.937 -0.132 -22.454 1.00 98.94 396 ILE A N 1
ATOM 2899 C CA . ILE A 1 396 ? -2.335 -0.189 -22.871 1.00 98.94 396 ILE A CA 1
ATOM 2900 C C . ILE A 1 396 ? -2.764 1.191 -23.368 1.00 98.94 396 ILE A C 1
ATOM 2902 O O . ILE A 1 396 ? -2.764 2.160 -22.614 1.00 98.94 396 ILE A O 1
ATOM 2906 N N . GLU A 1 397 ? -3.188 1.278 -24.625 1.00 98.94 397 GLU A N 1
ATOM 2907 C CA . GLU A 1 397 ? -3.926 2.430 -25.147 1.00 98.94 397 GLU A CA 1
ATOM 2908 C C . GLU A 1 397 ? -5.378 2.013 -25.366 1.00 98.94 397 GLU A C 1
ATOM 2910 O O . GLU A 1 397 ? -5.682 1.130 -26.170 1.00 98.94 397 GLU A O 1
ATOM 2915 N N . TRP A 1 398 ? -6.285 2.639 -24.627 1.00 98.88 398 TRP A N 1
ATOM 2916 C CA . TRP A 1 398 ? -7.704 2.331 -24.634 1.00 98.88 398 TRP A CA 1
ATOM 2917 C C . TRP A 1 398 ? -8.477 3.387 -25.416 1.00 98.88 398 TRP A C 1
ATOM 2919 O O . TRP A 1 398 ? -8.634 4.521 -24.963 1.00 98.88 398 TRP A O 1
ATOM 2929 N N . ASN A 1 399 ? -8.977 3.002 -26.591 1.00 98.88 399 ASN A N 1
ATOM 2930 C CA . ASN A 1 399 ? -9.646 3.910 -27.525 1.00 98.88 399 ASN A CA 1
ATOM 2931 C C . ASN A 1 399 ? -11.156 3.707 -27.620 1.00 98.88 399 ASN A C 1
ATOM 2933 O O . ASN A 1 399 ? -11.881 4.611 -28.044 1.00 98.88 399 ASN A O 1
ATOM 2937 N N . VAL A 1 400 ? -11.622 2.504 -27.285 1.00 98.44 400 VAL A N 1
ATOM 2938 C CA . VAL A 1 400 ? -13.001 2.089 -27.522 1.00 98.44 400 VAL A CA 1
ATOM 2939 C C . VAL A 1 400 ? -13.968 2.781 -26.559 1.00 98.44 400 VAL A C 1
ATOM 2941 O O . VAL A 1 400 ? -13.753 2.844 -25.348 1.00 98.44 400 VAL A O 1
ATOM 2944 N N . GLN A 1 401 ? -15.068 3.290 -27.103 1.00 98.38 401 GLN A N 1
ATOM 2945 C CA . GLN A 1 401 ? -16.245 3.662 -26.327 1.00 98.38 401 GLN A CA 1
ATOM 2946 C C . GLN A 1 401 ? -17.117 2.426 -26.093 1.00 98.38 401 GLN A C 1
ATOM 2948 O O . GLN A 1 401 ? -17.278 1.581 -26.974 1.00 98.38 401 GLN A O 1
ATOM 2953 N N . GLN A 1 402 ? -17.726 2.325 -24.922 1.00 97.56 402 GLN A N 1
ATOM 2954 C CA . GLN A 1 402 ? -18.638 1.231 -24.610 1.00 97.56 402 GLN A CA 1
ATOM 2955 C C . GLN A 1 402 ? -19.960 1.354 -25.381 1.00 97.56 402 GLN A C 1
ATOM 2957 O O . GLN A 1 402 ? -20.530 2.440 -25.491 1.00 97.56 402 GLN A O 1
ATOM 2962 N N . SER A 1 403 ? -20.475 0.238 -25.900 1.00 97.69 403 SER A N 1
ATOM 2963 C CA . SER A 1 403 ? -21.800 0.217 -26.542 1.00 97.69 403 SER A CA 1
ATOM 2964 C C . SER A 1 403 ? -22.958 0.227 -25.533 1.00 97.69 403 SER A C 1
ATOM 2966 O O . SER A 1 403 ? -24.062 0.664 -25.854 1.00 97.69 403 SER A O 1
ATOM 2968 N N . SER A 1 404 ? -22.693 -0.202 -24.297 1.00 97.25 404 SER A N 1
ATOM 2969 C CA . SER A 1 404 ? -23.587 -0.097 -23.141 1.00 97.25 404 SER A CA 1
ATOM 2970 C C . SER A 1 404 ? -22.765 0.046 -21.858 1.00 97.25 404 SER A C 1
ATOM 2972 O O . SER A 1 404 ? -21.595 -0.328 -21.847 1.00 97.25 404 SER A O 1
ATOM 2974 N N . GLN A 1 405 ? -23.358 0.546 -20.768 1.00 96.44 405 GLN A N 1
ATOM 2975 C CA . GLN A 1 405 ? -22.630 0.754 -19.508 1.00 96.44 405 GLN A CA 1
ATOM 2976 C C . GLN A 1 405 ? -21.859 -0.502 -19.061 1.00 96.44 405 GLN A C 1
ATOM 2978 O O . GLN A 1 405 ? -22.417 -1.598 -18.985 1.00 96.44 405 GLN A O 1
ATOM 2983 N N . GLY A 1 406 ? -20.559 -0.344 -18.814 1.00 96.00 406 GLY A N 1
ATOM 2984 C CA . GLY A 1 406 ? -19.648 -1.400 -18.382 1.00 96.00 406 GLY A CA 1
ATOM 2985 C C . GLY A 1 406 ? -19.312 -2.459 -19.428 1.00 96.00 406 GLY A C 1
ATOM 2986 O O . GLY A 1 406 ? -18.685 -3.453 -19.068 1.00 96.00 406 GLY A O 1
ATOM 2987 N N . SER A 1 407 ? -19.719 -2.311 -20.692 1.00 97.75 407 SER A N 1
ATOM 2988 C CA . SER A 1 407 ? -19.435 -3.312 -21.732 1.00 97.75 407 SER A CA 1
ATOM 2989 C C . SER A 1 407 ? -18.014 -3.243 -22.295 1.00 97.75 407 SER A C 1
ATOM 2991 O O . SER A 1 407 ? -17.609 -4.133 -23.041 1.00 97.75 407 SER A O 1
ATOM 2993 N N . ALA A 1 408 ? -17.266 -2.204 -21.927 1.00 98.44 408 ALA A N 1
ATOM 2994 C CA . ALA A 1 408 ? -15.857 -2.033 -22.229 1.00 98.44 408 ALA A CA 1
ATOM 2995 C C . ALA A 1 408 ? -15.090 -1.837 -20.904 1.00 98.44 408 ALA A C 1
ATOM 2997 O O . ALA A 1 408 ? -15.309 -0.838 -20.216 1.00 98.44 408 ALA A O 1
ATOM 2998 N N . GLY A 1 409 ? -14.239 -2.790 -20.509 1.00 98.62 409 GLY A N 1
ATOM 2999 C CA . GLY A 1 409 ? -13.553 -2.720 -19.219 1.00 98.62 409 GLY A CA 1
ATOM 3000 C C . GLY A 1 409 ? -12.479 -3.772 -18.934 1.00 98.62 409 GLY A C 1
ATOM 3001 O O . GLY A 1 409 ? -12.265 -4.707 -19.711 1.00 98.62 409 GLY A O 1
ATOM 3002 N N . LEU A 1 410 ? -11.823 -3.580 -17.788 1.00 98.88 410 LEU A N 1
ATOM 3003 C CA . LEU A 1 410 ? -10.711 -4.357 -17.243 1.00 98.88 410 LEU A CA 1
ATOM 3004 C C . LEU A 1 410 ? -11.066 -4.882 -15.840 1.00 98.88 410 LEU A C 1
ATOM 3006 O O . LEU A 1 410 ? -11.513 -4.104 -14.994 1.00 98.88 410 LEU A O 1
ATOM 3010 N N . TRP A 1 411 ? -10.822 -6.170 -15.579 1.00 98.75 411 TRP A N 1
ATOM 3011 C CA . TRP A 1 411 ? -11.010 -6.796 -14.259 1.00 98.75 411 TRP A CA 1
ATOM 3012 C C . TRP A 1 411 ? -9.849 -7.721 -13.901 1.00 98.75 411 TRP A C 1
ATOM 3014 O O . TRP A 1 411 ? -9.634 -8.699 -14.613 1.00 98.75 411 TRP A O 1
ATOM 3024 N N . ASP A 1 412 ? -9.150 -7.481 -12.788 1.00 98.56 412 ASP A N 1
ATOM 3025 C CA . ASP A 1 412 ? -7.910 -8.214 -12.465 1.00 98.56 412 ASP A CA 1
ATOM 3026 C C . ASP A 1 412 ? -6.913 -8.148 -13.641 1.00 98.56 412 ASP A C 1
ATOM 3028 O O . ASP A 1 412 ? -6.461 -9.162 -14.174 1.00 98.56 412 ASP A O 1
ATOM 3032 N N . VAL A 1 413 ? -6.661 -6.929 -14.129 1.00 98.81 413 VAL A N 1
ATOM 3033 C CA . VAL A 1 413 ? -5.673 -6.651 -15.178 1.00 98.81 413 VAL A CA 1
ATOM 3034 C C . VAL A 1 413 ? -4.646 -5.681 -14.622 1.00 98.81 413 VAL A C 1
ATOM 3036 O O . VAL A 1 413 ? -5.006 -4.610 -14.128 1.00 98.81 413 VAL A O 1
ATOM 3039 N N . HIS A 1 414 ? -3.374 -6.053 -14.696 1.00 98.75 414 HIS A N 1
ATOM 3040 C CA . HIS A 1 414 ? -2.309 -5.364 -13.973 1.00 98.75 414 HIS A CA 1
ATOM 3041 C C . HIS A 1 414 ? -1.158 -4.973 -14.910 1.00 98.75 414 HIS A C 1
ATOM 3043 O O . HIS A 1 414 ? -0.864 -5.675 -15.875 1.00 98.75 414 HIS A O 1
ATOM 3049 N N . GLY A 1 415 ? -0.498 -3.854 -14.624 1.00 98.31 415 GLY A N 1
ATOM 3050 C CA . GLY A 1 415 ? 0.844 -3.546 -15.112 1.00 98.31 415 GLY A CA 1
ATOM 3051 C C . GLY A 1 415 ? 1.858 -3.894 -14.024 1.00 98.31 415 GLY A C 1
ATOM 3052 O O . GLY A 1 415 ? 1.682 -3.464 -12.885 1.00 98.31 415 GLY A O 1
ATOM 3053 N N . ARG A 1 416 ? 2.887 -4.684 -14.349 1.00 98.12 416 ARG A N 1
ATOM 3054 C CA . ARG A 1 416 ? 3.929 -5.109 -13.397 1.00 98.12 416 ARG A CA 1
ATOM 3055 C C . ARG A 1 416 ? 5.315 -4.860 -13.987 1.00 98.12 416 ARG A C 1
ATOM 3057 O O . ARG A 1 416 ? 5.864 -5.685 -14.710 1.00 98.12 416 ARG A O 1
ATOM 3064 N N . ILE A 1 417 ? 5.872 -3.678 -13.748 1.00 98.38 417 ILE A N 1
ATOM 3065 C CA . ILE A 1 417 ? 7.079 -3.243 -14.458 1.00 98.38 417 ILE A CA 1
ATOM 3066 C C . ILE A 1 417 ? 8.329 -3.622 -13.686 1.00 98.38 417 ILE A C 1
ATOM 3068 O O . ILE A 1 417 ? 8.738 -2.922 -12.764 1.00 98.38 417 ILE A O 1
ATOM 3072 N N . GLY A 1 418 ? 8.959 -4.706 -14.132 1.00 96.81 418 GLY A N 1
ATOM 3073 C CA . GLY A 1 418 ? 10.165 -5.238 -13.516 1.00 96.81 418 GLY A CA 1
ATOM 3074 C C . GLY A 1 418 ? 9.894 -5.954 -12.201 1.00 96.81 418 GLY A C 1
ATOM 3075 O O . GLY A 1 418 ? 8.777 -6.412 -11.959 1.00 96.81 418 GLY A O 1
ATOM 3076 N N . GLY A 1 419 ? 10.945 -6.133 -11.398 1.00 94.44 419 GLY A N 1
ATOM 3077 C CA . GLY A 1 419 ? 10.860 -6.823 -10.110 1.00 94.44 419 GLY A CA 1
ATOM 3078 C C . GLY A 1 419 ? 10.422 -8.284 -10.216 1.00 94.44 419 GLY A C 1
ATOM 3079 O O . GLY A 1 419 ? 10.028 -8.868 -9.223 1.00 94.44 419 GLY A O 1
ATOM 3080 N N . SER A 1 420 ? 10.444 -8.884 -11.405 1.00 95.19 420 SER A N 1
ATOM 3081 C CA . SER A 1 420 ? 10.057 -10.280 -11.601 1.00 95.19 420 SER A CA 1
ATOM 3082 C C . SER A 1 420 ? 10.889 -10.963 -12.679 1.00 95.19 420 SER A C 1
ATOM 3084 O O . SER A 1 420 ? 11.463 -10.323 -13.574 1.00 95.19 420 SER A O 1
ATOM 3086 N N . ALA A 1 421 ? 11.020 -12.279 -12.557 1.00 93.56 421 ALA A N 1
ATOM 3087 C CA . ALA A 1 421 ? 11.851 -13.107 -13.405 1.00 93.56 421 ALA A CA 1
ATOM 3088 C C . ALA A 1 421 ? 11.454 -12.954 -14.879 1.00 93.56 421 ALA A C 1
ATOM 3090 O O . ALA A 1 421 ? 10.283 -12.926 -15.243 1.00 93.56 421 ALA A O 1
ATOM 3091 N N . GLY A 1 422 ? 12.459 -12.852 -15.750 1.00 90.94 422 GLY A N 1
ATOM 3092 C CA . GLY A 1 422 ? 12.255 -12.637 -17.184 1.00 90.94 422 GLY A CA 1
ATOM 3093 C C . GLY A 1 422 ? 12.220 -11.167 -17.605 1.00 90.94 422 GLY A C 1
ATOM 3094 O O . GLY A 1 422 ? 12.529 -10.886 -18.757 1.00 90.94 422 GLY A O 1
ATOM 3095 N N . THR A 1 423 ? 11.991 -10.213 -16.698 1.00 95.81 423 THR A N 1
ATOM 3096 C CA . THR A 1 423 ? 11.940 -8.778 -17.053 1.00 95.81 423 THR A CA 1
ATOM 3097 C C . THR A 1 423 ? 13.307 -8.145 -17.313 1.00 95.81 423 THR A C 1
ATOM 3099 O O . THR A 1 423 ? 13.378 -7.099 -17.942 1.00 95.81 423 THR A O 1
ATOM 3102 N N . LYS A 1 424 ? 14.411 -8.732 -16.823 1.00 95.19 424 LYS A N 1
ATOM 3103 C CA . LYS A 1 424 ? 15.770 -8.126 -16.786 1.00 95.19 424 LYS A CA 1
ATOM 3104 C C . LYS A 1 424 ? 15.880 -6.822 -15.975 1.00 95.19 424 LYS A C 1
ATOM 3106 O O . LYS A 1 424 ? 16.956 -6.222 -15.948 1.00 95.19 424 LYS A O 1
ATOM 3111 N N . LEU A 1 425 ? 14.810 -6.432 -15.291 1.00 96.56 425 LEU A N 1
ATOM 3112 C CA . LEU A 1 425 ? 14.708 -5.278 -14.404 1.00 96.56 425 LEU A CA 1
ATOM 3113 C C . LEU A 1 425 ? 14.644 -5.772 -12.950 1.00 96.56 425 LEU A C 1
ATOM 3115 O O . LEU A 1 425 ? 13.666 -5.558 -12.240 1.00 96.56 425 LEU A O 1
ATOM 3119 N N . LEU A 1 426 ? 15.671 -6.524 -12.556 1.00 94.38 426 LEU A N 1
ATOM 3120 C CA . LEU A 1 426 ? 15.803 -7.179 -11.252 1.00 94.38 426 LEU A CA 1
ATOM 3121 C C . LEU A 1 426 ? 16.843 -6.461 -10.393 1.00 94.38 426 LEU A C 1
ATOM 3123 O O . LEU A 1 426 ? 17.643 -5.672 -10.908 1.00 94.38 426 LEU A O 1
ATOM 3127 N N . SER A 1 427 ? 16.893 -6.798 -9.108 1.00 91.75 427 SER A N 1
ATOM 3128 C CA . SER A 1 427 ? 17.888 -6.294 -8.149 1.00 91.75 427 SER A CA 1
ATOM 3129 C C . SER A 1 427 ? 19.333 -6.451 -8.631 1.00 91.75 427 SER A C 1
ATOM 3131 O O . SER A 1 427 ? 20.150 -5.561 -8.423 1.00 91.75 427 SER A O 1
ATOM 3133 N N . THR A 1 428 ? 19.649 -7.501 -9.393 1.00 88.50 428 THR A N 1
ATOM 3134 C CA . THR A 1 428 ? 20.992 -7.707 -9.966 1.00 88.50 428 THR A CA 1
ATOM 3135 C C . THR A 1 428 ? 21.448 -6.595 -10.918 1.00 88.50 428 THR A C 1
ATOM 3137 O O . THR A 1 428 ? 22.647 -6.400 -11.095 1.00 88.50 428 THR A O 1
ATOM 3140 N N . ASN A 1 429 ? 20.509 -5.884 -11.554 1.00 89.50 429 ASN A N 1
ATOM 3141 C CA . ASN A 1 429 ? 20.794 -4.845 -12.550 1.00 89.50 429 ASN A CA 1
ATOM 3142 C C . ASN A 1 429 ? 20.362 -3.450 -12.083 1.00 89.50 429 ASN A C 1
ATOM 3144 O O . ASN A 1 429 ? 21.001 -2.457 -12.432 1.00 89.50 429 ASN A O 1
ATOM 3148 N N . CYS A 1 430 ? 19.275 -3.390 -11.318 1.00 95.31 430 CYS A N 1
ATOM 3149 C CA . CYS A 1 430 ? 18.552 -2.176 -10.966 1.00 95.31 430 CYS A CA 1
ATOM 3150 C C . CYS A 1 430 ? 18.445 -2.002 -9.451 1.00 95.31 430 CYS A C 1
ATOM 3152 O O . CYS A 1 430 ? 17.445 -1.476 -8.986 1.00 95.31 430 CYS A O 1
ATOM 3154 N N . ILE A 1 431 ? 19.433 -2.461 -8.675 1.00 94.12 431 ILE A N 1
ATOM 3155 C CA . ILE A 1 431 ? 19.462 -2.293 -7.213 1.00 94.12 431 ILE A CA 1
ATOM 3156 C C . ILE A 1 431 ? 19.189 -0.837 -6.797 1.00 94.12 431 ILE A C 1
ATOM 3158 O O . ILE A 1 431 ? 19.606 0.099 -7.486 1.00 94.12 431 ILE A O 1
ATOM 3162 N N . ALA A 1 432 ? 18.490 -0.651 -5.676 1.00 90.75 432 ALA A N 1
ATOM 3163 C CA . ALA A 1 432 ? 18.161 0.659 -5.124 1.00 90.75 432 ALA A CA 1
ATOM 3164 C C . ALA A 1 432 ? 19.355 1.631 -5.109 1.00 90.75 432 ALA A C 1
ATOM 3166 O O . ALA A 1 432 ? 20.469 1.288 -4.714 1.00 90.75 432 ALA A O 1
ATOM 3167 N N . GLY A 1 433 ? 19.109 2.860 -5.566 1.00 88.12 433 GLY A N 1
ATOM 3168 C CA . GLY A 1 433 ? 20.101 3.934 -5.653 1.00 88.12 433 GLY A CA 1
ATOM 3169 C C . GLY A 1 433 ? 20.936 3.917 -6.938 1.00 88.12 433 GLY A C 1
ATOM 3170 O O . GLY A 1 433 ? 21.608 4.905 -7.239 1.00 88.12 433 GLY A O 1
ATOM 3171 N N . ASN A 1 434 ? 20.881 2.846 -7.740 1.00 86.94 434 ASN A N 1
ATOM 3172 C CA . ASN A 1 434 ? 21.577 2.787 -9.022 1.00 86.94 434 ASN A CA 1
ATOM 3173 C C . ASN A 1 434 ? 20.779 3.493 -10.134 1.00 86.94 434 ASN A C 1
ATOM 3175 O O . ASN A 1 434 ? 19.744 3.014 -10.593 1.00 86.94 434 ASN A O 1
ATOM 3179 N N . LEU A 1 435 ? 21.300 4.618 -10.630 1.00 90.25 435 LEU A N 1
ATOM 3180 C CA . LEU A 1 435 ? 20.652 5.452 -11.650 1.00 90.25 435 LEU A CA 1
ATOM 3181 C C . LEU A 1 435 ? 20.998 5.039 -13.093 1.00 90.25 435 LEU A C 1
ATOM 3183 O O . LEU A 1 435 ? 21.354 5.870 -13.932 1.00 90.25 435 LEU A O 1
ATOM 3187 N N . ASN A 1 436 ? 20.906 3.744 -13.402 1.00 93.62 436 ASN A N 1
ATOM 3188 C CA . ASN A 1 436 ? 21.187 3.200 -14.735 1.00 93.62 436 ASN A CA 1
ATOM 3189 C C . ASN A 1 436 ? 19.965 3.312 -15.662 1.00 93.62 436 ASN A C 1
ATOM 3191 O O . ASN A 1 436 ? 19.297 2.325 -15.973 1.00 93.62 436 ASN A O 1
ATOM 3195 N N . TYR A 1 437 ? 19.669 4.524 -16.133 1.00 94.56 437 TYR A N 1
ATOM 3196 C CA . TYR A 1 437 ? 18.503 4.782 -16.988 1.00 94.56 437 TYR A CA 1
ATOM 3197 C C . TYR A 1 437 ? 18.499 3.950 -18.277 1.00 94.56 437 TYR A C 1
ATOM 3199 O O . TYR A 1 437 ? 17.435 3.585 -18.770 1.00 94.56 437 TYR A O 1
ATOM 3207 N N . GLN A 1 438 ? 19.672 3.624 -18.826 1.00 91.69 438 GLN A N 1
ATOM 3208 C CA . GLN A 1 438 ? 19.782 2.851 -20.063 1.00 91.69 438 GLN A CA 1
ATOM 3209 C C . GLN A 1 438 ? 19.279 1.419 -19.897 1.00 91.69 438 GLN A C 1
ATOM 3211 O O . GLN A 1 438 ? 18.764 0.860 -20.857 1.00 91.69 438 GLN A O 1
ATOM 3216 N N . SER A 1 439 ? 19.439 0.832 -18.709 1.00 95.06 439 SER A N 1
ATOM 3217 C CA . SER A 1 439 ? 19.096 -0.575 -18.460 1.00 95.06 439 SER A CA 1
ATOM 3218 C C . SER A 1 439 ? 17.846 -0.744 -17.600 1.00 95.06 439 SER A C 1
ATOM 3220 O O . SER A 1 439 ? 17.213 -1.790 -17.682 1.00 95.06 439 SER A O 1
ATOM 3222 N N . CYS A 1 440 ? 17.490 0.273 -16.809 1.00 97.44 440 CYS A N 1
ATOM 3223 C CA . CYS A 1 440 ? 16.447 0.206 -15.784 1.00 97.44 440 CYS A CA 1
ATOM 3224 C C . CYS A 1 440 ? 15.220 1.082 -16.078 1.00 97.44 440 CYS A C 1
ATOM 3226 O O . CYS A 1 440 ? 14.386 1.295 -15.201 1.00 97.44 440 CYS A O 1
ATOM 3228 N N . SER A 1 441 ? 15.088 1.623 -17.292 1.00 97.44 441 SER A N 1
ATOM 3229 C CA . SER A 1 441 ? 13.853 2.319 -17.676 1.00 97.44 441 SER A CA 1
ATOM 3230 C C . SER A 1 441 ? 12.706 1.327 -17.877 1.00 97.44 441 SER A C 1
ATOM 3232 O O . SER A 1 441 ? 12.871 0.318 -18.542 1.00 97.44 441 SER A O 1
ATOM 3234 N N . GLY A 1 442 ? 11.533 1.622 -17.341 1.00 98.00 442 GLY A N 1
ATOM 3235 C CA . GLY A 1 442 ? 10.276 0.957 -17.666 1.00 98.00 442 GLY A CA 1
ATOM 3236 C C . GLY A 1 442 ? 9.629 1.533 -18.937 1.00 98.00 442 GLY A C 1
ATOM 3237 O O . GLY A 1 442 ? 10.331 2.077 -19.797 1.00 98.00 442 GLY A O 1
ATOM 3238 N N . PRO A 1 443 ? 8.293 1.437 -19.078 1.00 98.69 443 PRO A N 1
ATOM 3239 C CA . PRO A 1 443 ? 7.548 2.026 -20.181 1.00 98.69 443 PRO A CA 1
ATOM 3240 C C . PRO A 1 443 ? 7.407 3.551 -20.070 1.00 98.69 443 PRO A C 1
ATOM 3242 O O . PRO A 1 443 ? 7.605 4.162 -19.017 1.00 98.69 443 PRO A O 1
ATOM 3245 N N . PHE A 1 444 ? 7.001 4.174 -21.178 1.00 98.88 444 PHE A N 1
ATOM 3246 C CA . PHE A 1 444 ? 6.631 5.589 -21.232 1.00 98.88 444 PHE A CA 1
ATOM 3247 C C . PHE A 1 444 ? 5.385 5.890 -20.383 1.00 98.88 444 PHE A C 1
ATOM 3249 O O . PHE A 1 444 ? 5.316 6.924 -19.709 1.00 98.88 444 PHE A O 1
ATOM 3256 N N . LEU A 1 445 ? 4.390 5.002 -20.466 1.00 98.94 445 LEU A N 1
ATOM 3257 C CA . LEU A 1 445 ? 3.076 5.119 -19.838 1.00 98.94 445 LEU A CA 1
ATOM 3258 C C . LEU A 1 445 ? 2.464 3.723 -19.664 1.00 98.94 445 LEU A C 1
ATOM 3260 O O . LEU A 1 445 ? 2.480 2.927 -20.603 1.00 98.94 445 LEU A O 1
ATOM 3264 N N . GLN A 1 446 ? 1.916 3.408 -18.490 1.00 98.88 446 GLN A N 1
ATOM 3265 C CA . GLN A 1 446 ? 1.284 2.101 -18.284 1.00 98.88 446 GLN A CA 1
ATOM 3266 C C . GLN A 1 446 ? -0.098 2.025 -18.950 1.00 98.88 446 GLN A C 1
ATOM 3268 O O . GLN A 1 446 ? -0.352 1.090 -19.706 1.00 98.88 446 GLN A O 1
ATOM 3273 N N . ILE A 1 447 ? -0.971 3.019 -18.759 1.00 98.88 447 ILE A N 1
ATOM 3274 C CA . ILE A 1 447 ? -2.270 3.056 -19.451 1.00 98.88 447 ILE A CA 1
ATOM 3275 C C . ILE A 1 447 ? -2.685 4.464 -19.888 1.00 98.88 447 ILE A C 1
ATOM 3277 O O . ILE A 1 447 ? -2.656 5.418 -19.111 1.00 98.88 447 ILE A O 1
ATOM 3281 N N . HIS A 1 448 ? -3.129 4.569 -21.141 1.00 98.94 448 HIS A N 1
ATOM 3282 C CA . HIS A 1 448 ? -3.712 5.768 -21.738 1.00 98.94 448 HIS A CA 1
ATOM 3283 C C . HIS A 1 448 ? -5.169 5.520 -22.120 1.00 98.94 448 HIS A C 1
ATOM 3285 O O . HIS A 1 448 ? -5.447 4.767 -23.048 1.00 98.94 448 HIS A O 1
ATOM 3291 N N . VAL A 1 449 ? -6.110 6.166 -21.437 1.00 98.94 449 VAL A N 1
ATOM 3292 C CA . VAL A 1 449 ? -7.525 6.172 -21.828 1.00 98.94 449 VAL A CA 1
ATOM 3293 C C . VAL A 1 449 ? -7.792 7.430 -22.644 1.00 98.94 449 VAL A C 1
ATOM 3295 O O . VAL A 1 449 ? -7.823 8.537 -22.099 1.00 98.94 449 VAL A O 1
ATOM 3298 N N . THR A 1 450 ? -7.971 7.265 -23.952 1.00 98.75 450 THR A N 1
ATOM 3299 C CA . THR A 1 450 ? -8.040 8.395 -24.884 1.00 98.75 450 THR A CA 1
ATOM 3300 C C . THR A 1 450 ? -9.396 9.100 -24.844 1.00 98.75 450 THR A C 1
ATOM 3302 O O . THR A 1 450 ? -10.379 8.608 -24.283 1.00 98.75 450 THR A O 1
ATOM 3305 N N . SER A 1 451 ? -9.464 10.293 -25.436 1.00 98.25 451 SER A N 1
ATOM 3306 C CA . SER A 1 451 ? -10.600 11.209 -25.274 1.00 98.25 451 SER A CA 1
ATOM 3307 C C . SER A 1 451 ? -11.954 10.661 -25.729 1.00 98.25 451 SER A C 1
ATOM 3309 O O . SER A 1 451 ? -12.973 10.959 -25.103 1.00 98.25 451 SER A O 1
ATOM 3311 N N . SER A 1 452 ? -11.985 9.833 -26.776 1.00 96.06 452 SER A N 1
ATOM 3312 C CA . SER A 1 452 ? -13.223 9.229 -27.287 1.00 96.06 452 SER A CA 1
ATOM 3313 C C . SER A 1 452 ? -13.688 8.001 -26.508 1.00 96.06 452 SER A C 1
ATOM 3315 O O . SER A 1 452 ? -14.777 7.500 -26.780 1.00 96.06 452 SER A O 1
ATOM 3317 N N . ALA A 1 453 ? -12.860 7.475 -25.608 1.00 98.44 453 ALA A N 1
ATOM 3318 C CA . ALA A 1 453 ? -13.087 6.179 -24.997 1.00 98.44 453 ALA A CA 1
ATOM 3319 C C . ALA A 1 453 ? -13.998 6.261 -23.767 1.00 98.44 453 ALA A C 1
ATOM 3321 O O . ALA A 1 453 ? -14.180 7.327 -23.185 1.00 98.44 453 ALA A O 1
ATOM 3322 N N . GLY A 1 454 ? -14.526 5.119 -23.337 1.00 98.38 454 GLY A N 1
ATOM 3323 C CA . GLY A 1 454 ? -15.151 4.943 -22.026 1.00 98.38 454 GLY A CA 1
ATOM 3324 C C . GLY A 1 454 ? -14.740 3.592 -21.459 1.00 98.38 454 GLY A C 1
ATOM 3325 O O . GLY A 1 454 ? -14.522 2.643 -22.218 1.00 98.38 454 GLY A O 1
ATOM 3326 N N . ILE A 1 455 ? -14.565 3.515 -20.142 1.00 98.69 455 ILE A N 1
ATOM 3327 C CA . ILE A 1 455 ? -13.936 2.346 -19.522 1.00 98.69 455 ILE A CA 1
ATOM 3328 C C . ILE A 1 455 ? -14.441 2.093 -18.103 1.00 98.69 455 ILE A C 1
ATOM 3330 O O . ILE A 1 455 ? -14.642 3.012 -17.308 1.00 98.69 455 ILE A O 1
ATOM 3334 N N . TYR A 1 456 ? -14.615 0.816 -17.785 1.00 98.88 456 TYR A N 1
ATOM 3335 C CA . TYR A 1 456 ? -14.796 0.316 -16.429 1.00 98.88 456 TYR A CA 1
ATOM 3336 C C . TYR A 1 456 ? -13.524 -0.414 -15.984 1.00 98.88 456 TYR A C 1
ATOM 3338 O O . TYR A 1 456 ? -13.095 -1.338 -16.667 1.00 98.88 456 TYR A O 1
ATOM 3346 N N . MET A 1 457 ? -12.919 -0.029 -14.864 1.00 98.88 457 MET A N 1
ATOM 3347 C CA . MET A 1 457 ? -11.717 -0.668 -14.322 1.00 98.88 457 MET A CA 1
ATOM 3348 C C . MET A 1 457 ? -11.976 -1.128 -12.896 1.00 98.88 457 MET A C 1
ATOM 3350 O O . MET A 1 457 ? -12.452 -0.354 -12.066 1.00 98.88 457 MET A O 1
ATOM 3354 N N . GLU A 1 458 ? -11.655 -2.384 -12.609 1.00 98.69 458 GLU A N 1
ATOM 3355 C CA . GLU A 1 458 ? -11.838 -2.971 -11.289 1.00 98.69 458 GLU A CA 1
ATOM 3356 C C . GLU A 1 458 ? -10.683 -3.885 -10.910 1.00 98.69 458 GLU A C 1
ATOM 3358 O O . GLU A 1 458 ? -10.308 -4.778 -11.671 1.00 98.69 458 GLU A O 1
ATOM 3363 N N . ASN A 1 459 ? -10.144 -3.660 -9.711 1.00 98.69 459 ASN A N 1
ATOM 3364 C CA . ASN A 1 459 ? -8.960 -4.347 -9.210 1.00 98.69 459 ASN A CA 1
ATOM 3365 C C . ASN A 1 459 ? -7.812 -4.349 -10.233 1.00 98.69 459 ASN A C 1
ATOM 3367 O O . ASN A 1 459 ? -7.306 -5.394 -10.637 1.00 98.69 459 ASN A O 1
ATOM 3371 N N . THR A 1 460 ? -7.441 -3.162 -10.711 1.00 98.88 460 THR A N 1
ATOM 3372 C CA . THR A 1 460 ? -6.320 -2.982 -11.641 1.00 98.88 460 THR A CA 1
ATOM 3373 C C . THR A 1 460 ? -5.163 -2.312 -10.920 1.00 98.88 460 THR A C 1
ATOM 3375 O O . THR A 1 460 ? -5.360 -1.273 -10.284 1.00 98.88 460 THR A O 1
ATOM 3378 N N . TRP A 1 461 ? -3.964 -2.872 -11.050 1.00 98.88 461 TRP A N 1
ATOM 3379 C CA . TRP A 1 461 ? -2.767 -2.378 -10.369 1.00 98.88 461 TRP A CA 1
ATOM 3380 C C . TRP A 1 461 ? -1.676 -2.079 -11.389 1.00 98.88 461 TRP A C 1
ATOM 3382 O O . TRP A 1 461 ? -1.266 -2.982 -12.107 1.00 98.88 461 TRP A O 1
ATOM 3392 N N . PHE A 1 462 ? -1.254 -0.821 -11.491 1.00 98.88 462 PHE A N 1
ATOM 3393 C CA . PHE A 1 462 ? -0.210 -0.345 -12.399 1.00 98.88 462 PHE A CA 1
ATOM 3394 C C . PHE A 1 462 ? 1.055 -0.045 -11.599 1.00 98.88 462 PHE A C 1
ATOM 3396 O O . PHE A 1 462 ? 1.346 1.103 -11.247 1.00 98.88 462 PHE A O 1
ATOM 3403 N N . TRP A 1 463 ? 1.783 -1.105 -11.278 1.00 98.88 463 TRP A N 1
ATOM 3404 C CA . TRP A 1 463 ? 2.924 -1.089 -10.377 1.00 98.88 463 TRP A CA 1
ATOM 3405 C C . TRP A 1 463 ? 4.235 -1.043 -11.150 1.00 98.88 463 TRP A C 1
ATOM 3407 O O . TRP A 1 463 ? 4.505 -1.891 -12.004 1.00 98.88 463 TRP A O 1
ATOM 3417 N N . THR A 1 464 ? 5.061 -0.050 -10.839 1.00 98.81 464 THR A N 1
ATOM 3418 C CA . THR A 1 464 ? 6.480 -0.077 -11.201 1.00 98.81 464 THR A CA 1
ATOM 3419 C C . THR A 1 464 ? 7.261 -0.616 -10.025 1.00 98.81 464 THR A C 1
ATOM 3421 O O . THR A 1 464 ? 7.099 -0.090 -8.934 1.00 98.81 464 THR A O 1
ATOM 3424 N N . ALA A 1 465 ? 8.088 -1.641 -10.231 1.00 98.69 465 ALA A N 1
ATOM 3425 C CA . ALA A 1 465 ? 8.658 -2.341 -9.096 1.00 98.69 465 ALA A CA 1
ATOM 3426 C C . ALA A 1 465 ? 9.529 -1.432 -8.231 1.00 98.69 465 ALA A C 1
ATOM 3428 O O . ALA A 1 465 ? 10.482 -0.817 -8.717 1.00 98.69 465 ALA A O 1
ATOM 3429 N N . ASP A 1 466 ? 9.195 -1.369 -6.949 1.00 98.25 466 ASP A N 1
ATOM 3430 C CA . ASP A 1 466 ? 10.008 -0.764 -5.901 1.00 98.25 466 ASP A CA 1
ATOM 3431 C C . ASP A 1 466 ? 10.955 -1.790 -5.255 1.00 98.25 466 ASP A C 1
ATOM 3433 O O . ASP A 1 466 ? 11.986 -1.406 -4.700 1.00 98.25 466 ASP A O 1
ATOM 3437 N N . HIS A 1 467 ? 10.660 -3.088 -5.403 1.00 97.44 467 HIS A N 1
ATOM 3438 C CA . HIS A 1 467 ? 11.495 -4.208 -4.973 1.00 97.44 467 HIS A CA 1
ATOM 3439 C C . HIS A 1 467 ? 11.392 -5.432 -5.895 1.00 97.44 467 HIS A C 1
ATOM 3441 O O . HIS A 1 467 ? 10.507 -5.550 -6.742 1.00 97.44 467 HIS A O 1
ATOM 3447 N N . ASP A 1 468 ? 12.351 -6.343 -5.750 1.00 95.31 468 ASP A N 1
ATOM 3448 C CA . ASP A 1 468 ? 12.422 -7.604 -6.484 1.00 95.31 468 ASP A CA 1
ATOM 3449 C C . ASP A 1 468 ? 11.548 -8.687 -5.821 1.00 95.31 468 ASP A C 1
ATOM 3451 O O . ASP A 1 468 ? 11.697 -8.988 -4.639 1.00 95.31 468 ASP A O 1
ATOM 3455 N N . LEU A 1 469 ? 10.627 -9.291 -6.569 1.00 94.44 469 LEU A N 1
ATOM 3456 C CA . LEU A 1 469 ? 9.708 -10.322 -6.079 1.00 94.44 469 LEU A CA 1
ATOM 3457 C C . LEU A 1 469 ? 10.311 -11.728 -6.125 1.00 94.44 469 LEU A C 1
ATOM 3459 O O . LEU A 1 469 ? 9.893 -12.582 -5.349 1.00 94.44 469 LEU A O 1
ATOM 3463 N N . ASP A 1 470 ? 11.265 -11.983 -7.024 1.00 91.81 470 ASP A N 1
ATOM 3464 C CA . ASP A 1 470 ? 11.696 -13.348 -7.358 1.00 91.81 470 ASP A CA 1
ATOM 3465 C C . ASP A 1 470 ? 13.135 -13.657 -6.917 1.00 91.81 470 ASP A C 1
ATOM 3467 O O . ASP A 1 470 ? 13.494 -14.825 -6.738 1.00 91.81 470 ASP A O 1
ATOM 3471 N N . THR A 1 471 ? 13.974 -12.637 -6.717 1.00 86.12 471 THR A N 1
ATOM 3472 C CA . THR A 1 471 ? 15.325 -12.826 -6.170 1.00 86.12 471 THR A CA 1
ATOM 3473 C C . THR A 1 471 ? 15.287 -12.923 -4.642 1.00 86.12 471 THR A C 1
ATOM 3475 O O . THR A 1 471 ? 14.584 -12.171 -3.967 1.00 86.12 471 THR A O 1
ATOM 3478 N N . ALA A 1 472 ? 16.085 -13.839 -4.080 1.00 75.69 472 ALA A N 1
ATOM 3479 C CA . ALA A 1 472 ? 16.212 -14.009 -2.635 1.00 75.69 472 ALA A CA 1
ATOM 3480 C C . ALA A 1 472 ? 16.593 -12.688 -1.942 1.00 75.69 472 ALA A C 1
ATOM 3482 O O . ALA A 1 472 ? 17.506 -11.992 -2.383 1.00 75.69 472 ALA A O 1
ATOM 3483 N N . GLY A 1 473 ? 15.897 -12.368 -0.848 1.00 71.94 473 GLY A N 1
ATOM 3484 C CA . GLY A 1 473 ? 16.105 -11.145 -0.066 1.00 71.94 473 GLY A CA 1
ATOM 3485 C C . GLY A 1 473 ? 15.229 -9.960 -0.479 1.00 71.94 473 GLY A C 1
ATOM 3486 O O . GLY A 1 473 ? 15.279 -8.936 0.191 1.00 71.94 473 GLY A O 1
ATOM 3487 N N . HIS A 1 474 ? 14.431 -10.086 -1.547 1.00 85.25 474 HIS A N 1
ATOM 3488 C CA . HIS A 1 474 ? 13.422 -9.103 -1.963 1.00 85.25 474 HIS A CA 1
ATOM 3489 C C . HIS A 1 474 ? 13.907 -7.646 -1.960 1.00 85.25 474 HIS A C 1
ATOM 3491 O O . HIS A 1 474 ? 13.218 -6.733 -1.503 1.00 85.25 474 HIS A O 1
ATOM 3497 N N . SER A 1 475 ? 15.142 -7.429 -2.419 1.00 89.19 475 SER A N 1
ATOM 3498 C CA . SER A 1 475 ? 15.803 -6.131 -2.303 1.00 89.19 475 SER A CA 1
ATOM 3499 C C . SER A 1 475 ? 15.095 -5.055 -3.121 1.00 89.19 475 SER A C 1
ATOM 3501 O O . SER A 1 475 ? 14.591 -5.314 -4.216 1.00 89.19 475 SER A O 1
ATOM 3503 N N . GLN A 1 476 ? 15.125 -3.824 -2.614 1.00 94.12 476 GLN A N 1
ATOM 3504 C CA . GLN A 1 476 ? 14.597 -2.661 -3.320 1.00 94.12 476 GLN A CA 1
ATOM 3505 C C . GLN A 1 476 ? 15.324 -2.418 -4.653 1.00 94.12 476 GLN A C 1
ATOM 3507 O O . GLN A 1 476 ? 16.530 -2.659 -4.784 1.00 94.12 476 GLN A O 1
ATOM 3512 N N . VAL A 1 477 ? 14.597 -1.887 -5.635 1.00 96.00 477 VAL A N 1
ATOM 3513 C CA . VAL A 1 477 ? 15.089 -1.585 -6.985 1.00 96.00 477 VAL A CA 1
ATOM 3514 C C . VAL A 1 477 ? 14.751 -0.153 -7.414 1.00 96.00 477 VAL A C 1
ATOM 3516 O O . VAL A 1 477 ? 13.824 0.475 -6.905 1.00 96.00 477 VAL A O 1
ATOM 3519 N N . SER A 1 478 ? 15.535 0.395 -8.343 1.00 97.69 478 SER A N 1
ATOM 3520 C CA . SER A 1 478 ? 15.318 1.680 -9.015 1.00 97.69 478 SER A CA 1
ATOM 3521 C C . SER A 1 478 ? 14.931 1.440 -10.476 1.00 97.69 478 SER A C 1
ATOM 3523 O O . SER A 1 478 ? 15.797 1.285 -11.339 1.00 97.69 478 SER A O 1
ATOM 3525 N N . ILE A 1 479 ? 13.626 1.408 -10.756 1.00 98.50 479 ILE A N 1
ATOM 3526 C CA . ILE A 1 479 ? 13.072 1.276 -12.111 1.00 98.50 479 ILE A CA 1
ATOM 3527 C C . ILE A 1 479 ? 12.336 2.555 -12.488 1.00 98.50 479 ILE A C 1
ATOM 3529 O O . ILE A 1 479 ? 11.524 3.067 -11.723 1.00 98.50 479 ILE A O 1
ATOM 3533 N N . PHE A 1 480 ? 12.603 3.066 -13.688 1.00 98.38 480 PHE A N 1
ATOM 3534 C CA . PHE A 1 480 ? 12.118 4.376 -14.115 1.00 98.38 480 PHE A CA 1
ATOM 3535 C C . PHE A 1 480 ? 10.980 4.233 -15.126 1.00 98.38 480 PHE A C 1
ATOM 3537 O O . PHE A 1 480 ? 11.231 4.156 -16.326 1.00 98.38 480 PHE A O 1
ATOM 3544 N N . THR A 1 481 ? 9.730 4.208 -14.672 1.00 98.69 481 THR A N 1
ATOM 3545 C CA . THR A 1 481 ? 8.544 4.271 -15.551 1.00 98.69 481 THR A CA 1
ATOM 3546 C C . THR A 1 481 ? 8.068 5.709 -15.675 1.00 98.69 481 THR A C 1
ATOM 3548 O O . THR A 1 481 ? 7.943 6.394 -14.667 1.00 98.69 481 THR A O 1
ATOM 3551 N N . GLY A 1 482 ? 7.762 6.193 -16.880 1.00 98.75 482 GLY A N 1
ATOM 3552 C CA . GLY A 1 482 ? 7.397 7.599 -17.075 1.00 98.75 482 GLY A CA 1
ATOM 3553 C C . GLY A 1 482 ? 6.113 8.012 -16.344 1.00 98.75 482 GLY A C 1
ATOM 3554 O O . GLY A 1 482 ? 6.112 8.986 -15.585 1.00 98.75 482 GLY A O 1
ATOM 3555 N N . ARG A 1 483 ? 5.012 7.294 -16.592 1.00 98.81 483 ARG A N 1
ATOM 3556 C CA . ARG A 1 483 ? 3.645 7.656 -16.171 1.00 98.81 483 ARG A CA 1
ATOM 3557 C C . ARG A 1 483 ? 2.834 6.409 -15.813 1.00 98.81 483 ARG A C 1
ATOM 3559 O O . ARG A 1 483 ? 2.954 5.391 -16.492 1.00 98.81 483 ARG A O 1
ATOM 3566 N N . GLY A 1 484 ? 1.965 6.519 -14.811 1.00 98.88 484 GLY A N 1
ATOM 3567 C CA . GLY A 1 484 ? 1.031 5.452 -14.441 1.00 98.88 484 GLY A CA 1
ATOM 3568 C C . GLY A 1 484 ? -0.207 5.436 -15.339 1.00 98.88 484 GLY A C 1
ATOM 3569 O O . GLY A 1 484 ? -0.239 4.771 -16.375 1.00 98.88 484 GLY A O 1
ATOM 3570 N N . VAL A 1 485 ? -1.227 6.191 -14.936 1.00 98.94 485 VAL A N 1
ATOM 3571 C CA . VAL A 1 485 ? -2.562 6.221 -15.544 1.00 98.94 485 VAL A CA 1
ATOM 3572 C C . VAL A 1 485 ? -2.858 7.619 -16.080 1.00 98.94 485 VAL A C 1
ATOM 3574 O O . VAL A 1 485 ? -2.920 8.579 -15.311 1.00 98.94 485 VAL A O 1
ATOM 3577 N N . LEU A 1 486 ? -3.092 7.739 -17.388 1.00 98.94 486 LEU A N 1
ATOM 3578 C CA . LEU A 1 486 ? -3.568 8.966 -18.032 1.00 98.94 486 LEU A CA 1
ATOM 3579 C C . LEU A 1 486 ? -4.989 8.765 -18.559 1.00 98.94 486 LEU A C 1
ATOM 3581 O O . LEU A 1 486 ? -5.230 7.870 -19.369 1.00 98.94 486 LEU A O 1
ATOM 3585 N N . ILE A 1 487 ? -5.917 9.629 -18.149 1.00 98.94 487 ILE A N 1
ATOM 3586 C CA . ILE A 1 487 ? -7.304 9.624 -18.621 1.00 98.94 487 ILE A CA 1
ATOM 3587 C C . ILE A 1 487 ? -7.634 10.970 -19.250 1.00 98.94 487 ILE A C 1
ATOM 3589 O O . ILE A 1 487 ? -7.597 12.000 -18.582 1.00 98.94 487 ILE A O 1
ATOM 3593 N N . GLU A 1 488 ? -8.015 10.936 -20.523 1.00 98.88 488 GLU A N 1
ATOM 3594 C CA . GLU A 1 488 ? -8.523 12.089 -21.281 1.00 98.88 488 GLU A CA 1
ATOM 3595 C C . GLU A 1 488 ? -9.977 11.901 -21.733 1.00 98.88 488 GLU A C 1
ATOM 3597 O O . GLU A 1 488 ? -10.578 12.777 -22.362 1.00 98.88 488 GLU A O 1
ATOM 3602 N N . SER A 1 489 ? -10.543 10.733 -21.423 1.00 98.69 489 SER A N 1
ATOM 3603 C CA . SER A 1 489 ? -11.910 10.327 -21.735 1.00 98.69 489 SER A CA 1
ATOM 3604 C C . SER A 1 489 ? -12.939 11.396 -21.360 1.00 98.69 489 SER A C 1
ATOM 3606 O O . SER A 1 489 ? -12.911 11.970 -20.271 1.00 98.69 489 SER A O 1
ATOM 3608 N N . GLN A 1 490 ? -13.905 11.617 -22.254 1.00 98.19 490 GLN A N 1
ATOM 3609 C CA . GLN A 1 490 ? -15.112 12.403 -21.959 1.00 98.19 490 GLN A CA 1
ATOM 3610 C C . GLN A 1 490 ? -16.177 11.599 -21.185 1.00 98.19 490 GLN A C 1
ATOM 3612 O O . GLN A 1 490 ? -17.264 12.103 -20.883 1.00 98.19 490 GLN A O 1
ATOM 3617 N N . GLY A 1 491 ? -15.854 10.351 -20.857 1.00 95.88 491 GLY A N 1
ATOM 3618 C CA . GLY A 1 491 ? -16.629 9.458 -20.026 1.00 95.88 491 GLY A CA 1
ATOM 3619 C C . GLY A 1 491 ? -17.552 8.495 -20.784 1.00 95.88 491 GLY A C 1
ATOM 3620 O O . GLY A 1 491 ? -17.685 8.545 -22.012 1.00 95.88 491 GLY A O 1
ATOM 3621 N N . PRO A 1 492 ? -18.221 7.612 -20.027 1.00 98.56 492 PRO A N 1
ATOM 3622 C CA . PRO A 1 492 ? -18.054 7.454 -18.582 1.00 98.56 492 PRO A CA 1
ATOM 3623 C C . PRO A 1 492 ? -16.808 6.624 -18.230 1.00 98.56 492 PRO A C 1
ATOM 3625 O O . PRO A 1 492 ? -16.422 5.709 -18.965 1.00 98.56 492 PRO A O 1
ATOM 3628 N N . VAL A 1 493 ? -16.203 6.955 -17.087 1.00 98.88 493 VAL A N 1
ATOM 3629 C CA . VAL A 1 493 ? -15.070 6.232 -16.495 1.00 98.88 493 VAL A CA 1
ATOM 3630 C C . VAL A 1 493 ? -15.411 5.825 -15.066 1.00 98.88 493 VAL A C 1
ATOM 3632 O O . VAL A 1 493 ? -15.803 6.677 -14.265 1.00 98.88 493 VAL A O 1
ATOM 3635 N N . TRP A 1 494 ? -15.205 4.550 -14.732 1.00 98.88 494 TRP A N 1
ATOM 3636 C CA . TRP A 1 494 ? -15.303 4.048 -13.358 1.00 98.88 494 TRP A CA 1
ATOM 3637 C C . TRP A 1 494 ? -14.013 3.353 -12.945 1.00 98.88 494 TRP A C 1
ATOM 3639 O O . TRP A 1 494 ? -13.579 2.425 -13.625 1.00 98.88 494 TRP A O 1
ATOM 3649 N N . LEU A 1 495 ? -13.441 3.779 -11.821 1.00 98.88 495 LEU A N 1
ATOM 3650 C CA . LEU A 1 495 ? -12.251 3.186 -11.216 1.00 98.88 495 LEU A CA 1
ATOM 3651 C C . LEU A 1 495 ? -12.623 2.592 -9.853 1.00 98.88 495 LEU A C 1
ATOM 3653 O O . LEU A 1 495 ? -12.883 3.337 -8.906 1.00 98.88 495 LEU A O 1
ATOM 3657 N N . TYR A 1 496 ? -12.667 1.264 -9.758 1.00 98.81 496 TYR A N 1
ATOM 3658 C CA . TYR A 1 496 ? -12.976 0.534 -8.530 1.00 98.81 496 TYR A CA 1
ATOM 3659 C C . TYR A 1 496 ? -11.747 -0.187 -7.977 1.00 98.81 496 TYR A C 1
ATOM 3661 O O . TYR A 1 496 ? -11.283 -1.161 -8.569 1.00 98.81 496 TYR A O 1
ATOM 3669 N N . GLY A 1 497 ? -11.241 0.261 -6.826 1.00 98.44 497 GLY A N 1
ATOM 3670 C CA . GLY A 1 497 ? -10.069 -0.335 -6.178 1.00 98.44 497 GLY A CA 1
ATOM 3671 C C . GLY A 1 497 ? -8.856 -0.395 -7.103 1.00 98.44 497 GLY A C 1
ATOM 3672 O O . GLY A 1 497 ? -8.275 -1.464 -7.277 1.00 98.44 497 GLY A O 1
ATOM 3673 N N . THR A 1 498 ? -8.528 0.720 -7.761 1.00 98.88 498 THR A N 1
ATOM 3674 C CA . THR A 1 498 ? -7.393 0.785 -8.691 1.00 98.88 498 THR A CA 1
ATOM 3675 C C . THR A 1 498 ? -6.174 1.395 -8.008 1.00 98.88 498 THR A C 1
ATOM 3677 O O . THR A 1 498 ? -6.292 2.354 -7.249 1.00 98.88 498 THR A O 1
ATOM 3680 N N . ALA A 1 499 ? -4.978 0.905 -8.314 1.00 98.88 499 ALA A N 1
ATOM 3681 C CA . ALA A 1 499 ? -3.730 1.446 -7.780 1.00 98.88 499 ALA A CA 1
ATOM 3682 C C . ALA A 1 499 ? -2.736 1.740 -8.908 1.00 98.88 499 ALA A C 1
ATOM 3684 O O . ALA A 1 499 ? -2.702 1.026 -9.912 1.00 98.88 499 ALA A O 1
ATOM 3685 N N . ALA A 1 500 ? -1.955 2.807 -8.759 1.00 98.88 500 ALA A N 1
ATOM 3686 C CA . ALA A 1 500 ? -0.846 3.126 -9.652 1.00 98.88 500 ALA A CA 1
ATOM 3687 C C . ALA A 1 500 ? 0.304 3.683 -8.819 1.00 98.88 500 ALA A C 1
ATOM 3689 O O . ALA A 1 500 ? 0.113 4.644 -8.074 1.00 98.88 500 ALA A O 1
ATOM 3690 N N . GLU A 1 501 ? 1.478 3.071 -8.922 1.00 98.94 501 GLU A N 1
ATOM 3691 C CA . GLU A 1 501 ? 2.561 3.314 -7.970 1.00 98.94 501 GLU A CA 1
ATOM 3692 C C . GLU A 1 501 ? 3.922 3.413 -8.659 1.00 98.94 501 GLU A C 1
ATOM 3694 O O . GLU A 1 501 ? 4.182 2.770 -9.682 1.00 98.94 501 GLU A O 1
ATOM 3699 N N . HIS A 1 502 ? 4.780 4.243 -8.064 1.00 98.88 502 HIS A N 1
ATOM 3700 C CA . HIS A 1 502 ? 6.195 4.400 -8.389 1.00 98.88 502 HIS A CA 1
ATOM 3701 C C . HIS A 1 502 ? 6.476 4.863 -9.825 1.00 98.88 502 HIS A C 1
ATOM 3703 O O . HIS A 1 502 ? 7.497 4.532 -10.424 1.00 98.88 502 HIS A O 1
ATOM 3709 N N . ASN A 1 503 ? 5.593 5.695 -10.379 1.00 98.88 503 ASN A N 1
ATOM 3710 C CA . ASN A 1 503 ? 5.785 6.298 -11.698 1.00 98.88 503 ASN A CA 1
ATOM 3711 C C . ASN A 1 503 ? 6.461 7.673 -11.579 1.00 98.88 503 ASN A C 1
ATOM 3713 O O . ASN A 1 503 ? 6.167 8.434 -10.660 1.00 98.88 503 ASN A O 1
ATOM 3717 N N . GLN A 1 504 ? 7.348 8.019 -12.511 1.00 98.31 504 GLN A N 1
ATOM 3718 C CA . GLN A 1 504 ? 8.260 9.162 -12.421 1.00 98.31 504 GLN A CA 1
ATOM 3719 C C . GLN A 1 504 ? 7.538 10.520 -12.337 1.00 98.31 504 GLN A C 1
ATOM 3721 O O . GLN A 1 504 ? 7.865 11.328 -11.467 1.00 98.31 504 GLN A O 1
ATOM 3726 N N . LEU A 1 505 ? 6.585 10.787 -13.237 1.00 98.81 505 LEU A N 1
ATOM 3727 C CA . LEU A 1 505 ? 5.915 12.093 -13.352 1.00 98.81 505 LEU A CA 1
ATOM 3728 C C . LEU A 1 505 ? 4.620 12.173 -12.539 1.00 98.81 505 LEU A C 1
ATOM 3730 O O . LEU A 1 505 ? 4.353 13.178 -11.875 1.00 98.81 505 LEU A O 1
ATOM 3734 N N . TYR A 1 506 ? 3.792 11.136 -12.651 1.00 98.94 506 TYR A N 1
ATOM 3735 C CA . TYR A 1 506 ? 2.530 11.001 -11.936 1.00 98.94 506 TYR A CA 1
ATOM 3736 C C . TYR A 1 506 ? 2.055 9.551 -11.930 1.00 98.94 506 TYR A C 1
ATOM 3738 O O . TYR A 1 506 ? 2.283 8.794 -12.881 1.00 98.94 506 TYR A O 1
ATOM 3746 N N . ASN A 1 507 ? 1.316 9.203 -10.884 1.00 98.94 507 ASN A N 1
ATOM 3747 C CA . ASN A 1 507 ? 0.599 7.944 -10.768 1.00 98.94 507 ASN A CA 1
ATOM 3748 C C . ASN A 1 507 ? -0.766 8.015 -11.461 1.00 98.94 507 ASN A C 1
ATOM 3750 O O . ASN A 1 507 ? -1.047 7.180 -12.315 1.00 98.94 507 ASN A O 1
ATOM 3754 N N . TYR A 1 508 ? -1.560 9.057 -11.193 1.00 98.94 508 TYR A N 1
ATOM 3755 C CA . TYR A 1 508 ? -2.791 9.353 -11.931 1.00 98.94 508 TYR A CA 1
ATOM 3756 C C . TYR A 1 508 ? -2.792 10.775 -12.484 1.00 98.94 508 TYR A C 1
ATOM 3758 O O . TYR A 1 508 ? -2.536 11.741 -11.760 1.00 98.94 508 TYR A O 1
ATOM 3766 N N . GLN A 1 509 ? -3.179 10.911 -13.751 1.00 98.94 509 GLN A N 1
ATOM 3767 C CA . GLN A 1 509 ? -3.509 12.189 -14.361 1.00 98.94 509 GLN A CA 1
ATOM 3768 C C . GLN A 1 509 ? -4.849 12.129 -15.092 1.00 98.94 509 GLN A C 1
ATOM 3770 O O . GLN A 1 509 ? -5.052 11.303 -15.981 1.00 98.94 509 GLN A O 1
ATOM 3775 N N . PHE A 1 510 ? -5.745 13.057 -14.762 1.00 98.88 510 PHE A N 1
ATOM 3776 C CA . PHE A 1 510 ? -6.976 13.308 -15.510 1.00 98.88 510 PHE A CA 1
ATOM 3777 C C . PHE A 1 510 ? -6.809 14.625 -16.257 1.00 98.88 510 PHE A C 1
ATOM 3779 O O . PHE A 1 510 ? -6.567 15.659 -15.635 1.00 98.88 510 PHE A O 1
ATOM 3786 N N . SER A 1 511 ? -6.869 14.590 -17.583 1.00 98.56 511 SER A N 1
ATOM 3787 C CA . SER A 1 511 ? -6.490 15.724 -18.420 1.00 98.56 511 SER A CA 1
ATOM 3788 C C . SER A 1 511 ? -7.539 16.001 -19.475 1.00 98.56 511 SER A C 1
ATOM 3790 O O . SER A 1 511 ? -7.825 15.141 -20.297 1.00 98.56 511 SER A O 1
ATOM 3792 N N . ASN A 1 512 ? -8.131 17.196 -19.459 1.00 98.38 512 ASN A N 1
ATOM 3793 C CA . ASN A 1 512 ? -9.250 17.540 -20.340 1.00 98.38 512 ASN A CA 1
ATOM 3794 C C . ASN A 1 512 ? -10.412 16.528 -20.259 1.00 98.38 512 ASN A C 1
ATOM 3796 O O . ASN A 1 512 ? -11.163 16.373 -21.219 1.00 98.38 512 ASN A O 1
ATOM 3800 N N . ALA A 1 513 ? -10.536 15.811 -19.141 1.00 98.56 513 ALA A N 1
ATOM 3801 C CA . ALA A 1 513 ? -11.399 14.650 -19.003 1.00 98.56 513 ALA A CA 1
ATOM 3802 C C . ALA A 1 513 ? -12.737 15.016 -18.359 1.00 98.56 513 ALA A C 1
ATOM 3804 O O . ALA A 1 513 ? -12.864 16.050 -17.693 1.00 98.56 513 ALA A O 1
ATOM 3805 N N . GLN A 1 514 ? -13.748 14.167 -18.543 1.00 97.81 514 GLN A N 1
ATOM 3806 C CA . GLN A 1 514 ? -15.065 14.386 -17.951 1.00 97.81 514 GLN A CA 1
ATOM 3807 C C . GLN A 1 514 ? -15.734 13.104 -17.471 1.00 97.81 514 GLN A C 1
ATOM 3809 O O . GLN A 1 514 ? -15.545 12.037 -18.047 1.00 97.81 514 GLN A O 1
ATOM 3814 N N . ASN A 1 515 ? -16.596 13.249 -16.459 1.00 98.06 515 ASN A N 1
ATOM 3815 C CA . ASN A 1 515 ? -17.478 12.190 -15.959 1.00 98.06 515 ASN A CA 1
ATOM 3816 C C . ASN A 1 515 ? -16.681 10.968 -15.479 1.00 98.06 515 ASN A C 1
ATOM 3818 O O . ASN A 1 515 ? -16.786 9.873 -16.038 1.00 98.06 515 ASN A O 1
ATOM 3822 N N . ILE A 1 516 ? -15.885 11.188 -14.432 1.00 98.75 516 ILE A N 1
ATOM 3823 C CA . ILE A 1 516 ? -15.035 10.171 -13.811 1.00 98.75 516 ILE A CA 1
ATOM 3824 C C . ILE A 1 516 ? -15.562 9.881 -12.411 1.00 98.75 516 ILE A C 1
ATOM 3826 O O . ILE A 1 516 ? -15.727 10.799 -11.606 1.00 98.75 516 ILE A O 1
ATOM 3830 N N . PHE A 1 517 ? -15.782 8.604 -12.117 1.00 98.81 517 PHE A N 1
ATOM 3831 C CA . PHE A 1 517 ? -16.057 8.114 -10.775 1.00 98.81 517 PHE A CA 1
ATOM 3832 C C . PHE A 1 517 ? -14.906 7.242 -10.264 1.00 98.81 517 PHE A C 1
ATOM 3834 O O . PHE A 1 517 ? -14.430 6.358 -10.976 1.00 98.81 517 PHE A O 1
ATOM 3841 N N . VAL A 1 518 ? -14.506 7.454 -9.010 1.00 98.88 518 VAL A N 1
ATOM 3842 C CA . VAL A 1 518 ? -13.418 6.725 -8.347 1.00 98.88 518 VAL A CA 1
ATOM 3843 C C . VAL A 1 518 ? -13.862 6.209 -6.978 1.00 98.88 518 VAL A C 1
ATOM 3845 O O . VAL A 1 518 ? -14.422 6.980 -6.198 1.00 98.88 518 VAL A O 1
ATOM 3848 N N . ALA A 1 519 ? -13.585 4.933 -6.683 1.00 98.25 519 ALA A N 1
ATOM 3849 C CA . ALA A 1 519 ? -13.817 4.313 -5.379 1.00 98.25 519 ALA A CA 1
ATOM 3850 C C . ALA A 1 519 ? -12.974 3.049 -5.134 1.00 98.25 519 ALA A C 1
ATOM 3852 O O . ALA A 1 519 ? -13.318 1.984 -5.630 1.00 98.25 519 ALA A O 1
ATOM 3853 N N . MET A 1 520 ? -11.919 3.063 -4.331 1.00 98.06 520 MET A N 1
ATOM 3854 C CA . MET A 1 520 ? -10.984 4.174 -4.150 1.00 98.06 520 MET A CA 1
ATOM 3855 C C . MET A 1 520 ? -9.787 4.012 -5.095 1.00 98.06 520 MET A C 1
ATOM 3857 O O . MET A 1 520 ? -9.620 2.948 -5.697 1.00 98.06 520 MET A O 1
ATOM 3861 N N . ILE A 1 521 ? -8.951 5.049 -5.201 1.00 98.62 521 ILE A N 1
ATOM 3862 C CA . ILE A 1 521 ? -7.606 4.916 -5.782 1.00 98.62 521 ILE A CA 1
ATOM 3863 C C . ILE A 1 521 ? -6.523 4.946 -4.706 1.00 98.62 521 ILE A C 1
ATOM 3865 O O . ILE A 1 521 ? -6.701 5.576 -3.661 1.00 98.62 521 ILE A O 1
ATOM 3869 N N . GLN A 1 522 ? -5.389 4.310 -4.991 1.00 98.81 522 GLN A N 1
ATOM 3870 C CA . GLN A 1 522 ? -4.195 4.366 -4.151 1.00 98.81 522 GLN A CA 1
ATOM 3871 C C . GLN A 1 522 ? -2.929 4.643 -4.986 1.00 98.81 522 GLN A C 1
ATOM 3873 O O . GLN A 1 522 ? -2.879 4.286 -6.170 1.00 98.81 522 GLN A O 1
ATOM 3878 N N . THR A 1 523 ? -1.945 5.338 -4.393 1.00 98.94 523 THR A N 1
ATOM 3879 C CA . THR A 1 523 ? -0.658 5.651 -5.035 1.00 98.94 523 THR A CA 1
ATOM 3880 C C . THR A 1 523 ? 0.526 5.726 -4.077 1.00 98.94 523 THR A C 1
ATOM 3882 O O . THR A 1 523 ? 0.385 6.289 -2.989 1.00 98.94 523 THR A O 1
ATOM 3885 N N . GLU A 1 524 ? 1.721 5.415 -4.582 1.00 98.94 524 GLU A N 1
ATOM 3886 C CA . GLU A 1 524 ? 3.007 5.700 -3.936 1.00 98.94 524 GLU A CA 1
ATOM 3887 C C . GLU A 1 524 ? 3.987 6.430 -4.859 1.00 98.94 524 GLU A C 1
ATOM 3889 O O . GLU A 1 524 ? 4.083 6.155 -6.060 1.00 98.94 524 GLU A O 1
ATOM 3894 N N . THR A 1 525 ? 4.740 7.371 -4.297 1.00 98.88 525 THR A N 1
ATOM 3895 C CA . THR A 1 525 ? 5.868 8.029 -4.973 1.00 98.88 525 THR A CA 1
ATOM 3896 C C . THR A 1 525 ? 7.048 7.045 -5.106 1.00 98.88 525 THR A C 1
ATOM 3898 O O . THR A 1 525 ? 7.303 6.291 -4.166 1.00 98.88 525 THR A O 1
ATOM 3901 N N . PRO A 1 526 ? 7.789 7.006 -6.236 1.00 98.69 526 PRO A N 1
ATOM 3902 C CA . PRO A 1 526 ? 8.944 6.114 -6.369 1.00 98.69 526 PRO A CA 1
ATOM 3903 C C . PRO A 1 526 ? 10.005 6.393 -5.297 1.00 98.69 526 PRO A C 1
ATOM 3905 O O . PRO A 1 526 ? 10.373 7.548 -5.079 1.00 98.69 526 PRO A O 1
ATOM 3908 N N . TYR A 1 527 ? 10.531 5.347 -4.656 1.00 98.38 527 TYR A N 1
ATOM 3909 C CA . TYR A 1 527 ? 11.340 5.481 -3.433 1.00 98.38 527 TYR A CA 1
ATOM 3910 C C . TYR A 1 527 ? 12.677 6.200 -3.639 1.00 98.38 527 TYR A C 1
ATOM 3912 O O . TYR A 1 527 ? 13.187 6.845 -2.722 1.00 98.38 527 TYR A O 1
ATOM 3920 N N . TYR A 1 528 ? 13.222 6.143 -4.856 1.00 96.12 528 TYR A N 1
ATOM 3921 C CA . TYR A 1 528 ? 14.433 6.872 -5.225 1.00 96.12 528 TYR A CA 1
ATOM 3922 C C . TYR A 1 528 ? 14.216 8.391 -5.306 1.00 96.12 528 TYR A C 1
ATOM 3924 O O . TYR A 1 528 ? 15.166 9.153 -5.129 1.00 96.12 528 TYR A O 1
ATOM 3932 N N . GLN A 1 529 ? 12.990 8.881 -5.543 1.00 97.69 529 GLN A N 1
ATOM 3933 C CA . GLN A 1 529 ? 12.760 10.325 -5.590 1.00 97.69 529 GLN A CA 1
ATOM 3934 C C . GLN A 1 529 ? 13.059 10.936 -4.216 1.00 97.69 529 GLN A C 1
ATOM 3936 O O . GLN A 1 529 ? 12.726 10.375 -3.180 1.00 97.69 529 GLN A O 1
ATOM 3941 N N . SER A 1 530 ? 13.737 12.076 -4.132 1.00 93.75 530 SER A N 1
ATOM 3942 C CA . SER A 1 530 ? 13.983 13.101 -5.155 1.00 93.75 530 SER A CA 1
ATOM 3943 C C . SER A 1 530 ? 15.252 12.949 -6.010 1.00 93.75 530 SER A C 1
ATOM 3945 O O . SER A 1 530 ? 15.626 13.898 -6.706 1.00 93.75 530 SER A O 1
ATOM 3947 N N . VAL A 1 531 ? 15.919 11.790 -5.990 1.00 92.12 531 VAL A N 1
ATOM 3948 C CA . VAL A 1 531 ? 17.173 11.547 -6.717 1.00 92.12 531 VAL A CA 1
ATOM 3949 C C . VAL A 1 531 ? 17.026 10.366 -7.700 1.00 92.12 531 VAL A C 1
ATOM 3951 O O . VAL A 1 531 ? 17.149 9.213 -7.305 1.00 92.12 531 VAL A O 1
ATOM 3954 N N . PRO A 1 532 ? 16.801 10.627 -9.002 1.00 95.00 532 PRO A N 1
ATOM 3955 C CA . PRO A 1 532 ? 16.564 11.936 -9.596 1.00 95.00 532 PRO A CA 1
ATOM 3956 C C . PRO A 1 532 ? 15.150 12.461 -9.300 1.00 95.00 532 PRO A C 1
ATOM 3958 O O . PRO A 1 532 ? 14.277 11.741 -8.814 1.00 95.00 532 PRO A O 1
ATOM 3961 N N . ASN A 1 533 ? 14.911 13.729 -9.637 1.00 95.75 533 ASN A N 1
ATOM 3962 C CA . ASN A 1 533 ? 13.583 14.330 -9.546 1.00 95.75 533 ASN A CA 1
ATOM 3963 C C . ASN A 1 533 ? 12.625 13.763 -10.616 1.00 95.75 533 ASN A C 1
ATOM 3965 O O . ASN A 1 533 ? 13.023 13.012 -11.508 1.00 95.75 533 ASN A O 1
ATOM 3969 N N . ALA A 1 534 ? 11.360 14.175 -10.583 1.00 97.62 534 ALA A N 1
ATOM 3970 C CA . ALA A 1 534 ? 10.311 13.693 -11.484 1.00 97.62 534 ALA A CA 1
ATOM 3971 C C . ALA A 1 534 ? 10.552 13.916 -12.994 1.00 97.62 534 ALA A C 1
ATOM 3973 O O . ALA A 1 534 ? 9.877 13.295 -13.804 1.00 97.62 534 ALA A O 1
ATOM 3974 N N . LEU A 1 535 ? 11.500 14.760 -13.412 1.00 96.88 535 LEU A N 1
ATOM 3975 C CA . LEU A 1 535 ? 11.747 15.068 -14.832 1.00 96.88 535 LEU A CA 1
ATOM 3976 C C . LEU A 1 535 ? 12.889 14.250 -15.458 1.00 96.88 535 LEU A C 1
ATOM 3978 O O . LEU A 1 535 ? 13.321 14.539 -16.573 1.00 96.88 535 LEU A O 1
ATOM 3982 N N . THR A 1 536 ? 13.438 13.269 -14.743 1.00 96.00 536 THR A N 1
ATOM 3983 C CA . THR A 1 536 ? 14.536 12.420 -15.230 1.00 96.00 536 THR A CA 1
ATOM 3984 C C . THR A 1 536 ? 14.244 10.957 -14.902 1.00 96.00 536 THR A C 1
ATOM 3986 O O . THR A 1 536 ? 13.891 10.676 -13.764 1.00 96.00 536 THR A O 1
ATOM 3989 N N . PRO A 1 537 ? 14.392 10.016 -15.853 1.00 96.12 537 PRO A N 1
ATOM 3990 C CA . PRO A 1 537 ? 14.920 10.201 -17.209 1.00 96.12 537 PRO A CA 1
ATOM 3991 C C . PRO A 1 537 ? 13.892 10.714 -18.234 1.00 96.12 537 PRO A C 1
ATOM 3993 O O . PRO A 1 537 ? 14.255 10.972 -19.380 1.00 96.12 537 PRO A O 1
ATOM 3996 N N . PHE A 1 538 ? 12.624 10.889 -17.848 1.00 96.62 538 PHE A N 1
ATOM 3997 C CA . PHE A 1 538 ? 11.568 11.348 -18.753 1.00 96.62 538 PHE A CA 1
ATOM 3998 C C . PHE A 1 538 ? 11.360 12.857 -18.664 1.00 96.62 538 PHE A C 1
ATOM 4000 O O . PHE A 1 538 ? 10.832 13.367 -17.678 1.00 96.62 538 PHE A O 1
ATOM 4007 N N . ALA A 1 539 ? 11.699 13.562 -19.742 1.00 94.69 539 ALA A N 1
ATOM 4008 C CA . ALA A 1 539 ? 11.308 14.954 -19.900 1.00 94.69 539 ALA A CA 1
ATOM 4009 C C . ALA A 1 539 ? 9.779 15.088 -20.027 1.00 94.69 539 ALA A C 1
ATOM 4011 O O . ALA A 1 539 ? 9.100 14.197 -20.550 1.00 94.69 539 ALA A O 1
ATOM 4012 N N . ALA A 1 540 ? 9.250 16.235 -19.597 1.00 96.81 540 ALA A N 1
ATOM 4013 C CA . ALA A 1 540 ? 7.849 16.579 -19.806 1.00 96.81 540 ALA A CA 1
ATOM 4014 C C . ALA A 1 540 ? 7.526 16.644 -21.309 1.00 96.81 540 ALA A C 1
ATOM 4016 O O . ALA A 1 540 ? 8.231 17.290 -22.087 1.00 96.81 540 ALA A O 1
ATOM 4017 N N . ASN A 1 541 ? 6.435 15.997 -21.708 1.00 97.44 541 ASN A N 1
ATOM 4018 C CA . ASN A 1 541 ? 5.915 15.958 -23.063 1.00 97.44 541 ASN A CA 1
ATOM 4019 C C . ASN A 1 541 ? 4.526 16.615 -23.094 1.00 97.44 541 ASN A C 1
ATOM 4021 O O . ASN A 1 541 ? 3.560 16.138 -22.496 1.00 97.44 541 ASN A O 1
ATOM 4025 N N . SER A 1 542 ? 4.411 17.728 -23.818 1.00 96.62 542 SER A N 1
ATOM 4026 C CA . SER A 1 542 ? 3.166 18.498 -23.897 1.00 96.62 542 SER A CA 1
ATOM 4027 C C . SER A 1 542 ? 2.027 17.754 -24.597 1.00 96.62 542 SER A C 1
ATOM 4029 O O . SER A 1 542 ? 0.871 18.071 -24.330 1.00 96.62 542 SER A O 1
ATOM 4031 N N . VAL A 1 543 ? 2.322 16.752 -25.438 1.00 96.44 543 VAL A N 1
ATOM 4032 C CA . VAL A 1 543 ? 1.300 15.908 -26.086 1.00 96.44 543 VAL A CA 1
ATOM 4033 C C . VAL A 1 543 ? 0.481 15.136 -25.049 1.00 96.44 543 VAL A C 1
ATOM 4035 O O . VAL A 1 543 ? -0.715 14.967 -25.236 1.00 96.44 543 VAL A O 1
ATOM 4038 N N . TYR A 1 544 ? 1.104 14.740 -23.936 1.00 97.69 544 TYR A N 1
ATOM 4039 C CA . TYR A 1 544 ? 0.465 14.008 -22.833 1.00 97.69 544 TYR A CA 1
ATOM 4040 C C . TYR A 1 544 ? 0.109 14.924 -21.649 1.00 97.69 544 TYR A C 1
ATOM 4042 O O . TYR A 1 544 ? -0.204 14.452 -20.556 1.00 97.69 544 TYR A O 1
ATOM 4050 N N . ASN A 1 545 ? 0.174 16.246 -21.866 1.00 97.50 545 ASN A N 1
ATOM 4051 C CA . ASN A 1 545 ? -0.055 17.296 -20.874 1.00 97.50 545 ASN A CA 1
ATOM 4052 C C . ASN A 1 545 ? 0.724 17.077 -19.565 1.00 97.50 545 ASN A C 1
ATOM 4054 O O . ASN A 1 545 ? 0.171 17.203 -18.471 1.00 97.50 545 ASN A O 1
ATOM 4058 N N . ASP A 1 546 ? 1.995 16.692 -19.668 1.00 98.62 546 ASP A N 1
ATOM 4059 C CA . ASP A 1 546 ? 2.796 16.358 -18.492 1.00 98.62 546 ASP A CA 1
ATOM 4060 C C . ASP A 1 546 ? 3.049 17.547 -17.560 1.00 98.62 546 ASP A C 1
ATOM 4062 O O . ASP A 1 546 ? 3.150 18.694 -18.014 1.00 98.62 546 ASP A O 1
ATOM 4066 N N . PRO A 1 547 ? 3.223 17.287 -16.252 1.00 97.81 547 PRO A N 1
ATOM 4067 C CA . PRO A 1 547 ? 3.676 18.305 -15.318 1.00 97.81 547 PRO A CA 1
ATOM 4068 C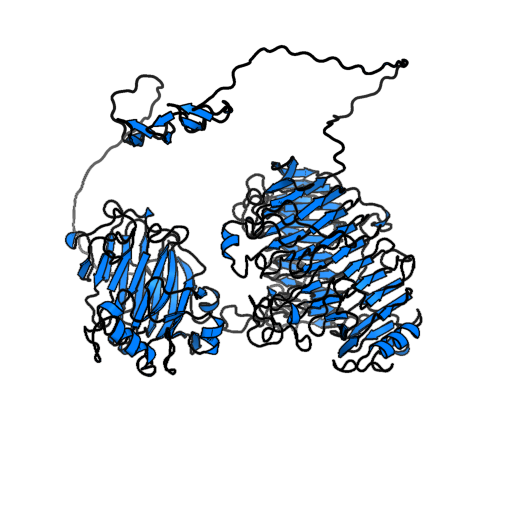 C . PRO A 1 547 ? 5.087 18.782 -15.688 1.00 97.81 547 PRO A C 1
ATOM 4070 O O . PRO A 1 547 ? 6.016 17.993 -15.850 1.00 97.81 547 PRO A O 1
ATOM 4073 N N . THR A 1 548 ? 5.266 20.099 -15.778 1.00 96.12 548 THR A N 1
ATOM 4074 C CA . THR A 1 548 ? 6.572 20.723 -16.060 1.00 96.12 548 THR A CA 1
ATOM 4075 C C . THR A 1 548 ? 7.356 21.068 -14.797 1.00 96.12 548 THR A C 1
ATOM 4077 O O . THR A 1 548 ? 8.534 21.398 -14.885 1.00 96.12 548 THR A O 1
ATOM 4080 N N . PHE A 1 549 ? 6.695 21.057 -13.632 1.00 95.31 549 PHE A N 1
ATOM 4081 C CA . PHE A 1 549 ? 7.243 21.484 -12.338 1.00 95.31 549 PHE A CA 1
ATOM 4082 C C . PHE A 1 549 ? 7.898 22.880 -12.360 1.00 95.31 549 PHE A C 1
ATOM 4084 O O . PHE A 1 549 ? 8.763 23.181 -11.542 1.00 95.31 549 PHE A O 1
ATOM 4091 N N . SER A 1 550 ? 7.460 23.775 -13.254 1.00 89.38 550 SER A N 1
ATOM 4092 C CA . SER A 1 550 ? 8.083 25.092 -13.466 1.00 89.38 550 SER A CA 1
ATOM 4093 C C . SER A 1 550 ? 8.034 26.035 -12.253 1.00 89.38 550 SER A C 1
ATOM 4095 O O . SER A 1 550 ? 8.752 27.029 -12.225 1.00 89.38 550 SER A O 1
ATOM 4097 N N . GLY A 1 551 ? 7.186 25.748 -11.260 1.00 85.56 551 GLY A N 1
ATOM 4098 C CA . GLY A 1 551 ? 7.112 26.479 -9.988 1.00 85.56 551 GLY A CA 1
ATOM 4099 C C . GLY A 1 551 ? 8.060 25.963 -8.897 1.00 85.56 551 GLY A C 1
ATOM 4100 O O . GLY A 1 551 ? 8.085 26.526 -7.804 1.00 85.56 551 GLY A O 1
ATOM 4101 N N . CYS A 1 552 ? 8.820 24.899 -9.160 1.00 93.44 552 CYS A N 1
ATOM 4102 C CA . CYS A 1 552 ? 9.746 24.315 -8.198 1.00 93.44 552 CYS A CA 1
ATOM 4103 C C . CYS A 1 552 ? 11.132 24.949 -8.312 1.00 93.44 552 CYS A C 1
ATOM 4105 O O . CYS A 1 552 ? 11.766 24.914 -9.366 1.00 93.44 552 CYS A O 1
ATOM 4107 N N . ALA A 1 553 ? 11.625 25.508 -7.206 1.00 89.75 553 ALA A N 1
ATOM 4108 C CA . ALA A 1 553 ? 13.010 25.949 -7.120 1.00 89.75 553 ALA A CA 1
ATOM 4109 C C . ALA A 1 553 ? 13.946 24.734 -7.192 1.00 89.75 553 ALA A C 1
ATOM 4111 O O . ALA A 1 553 ? 13.675 23.711 -6.569 1.00 89.75 553 ALA A O 1
ATOM 4112 N N . SER A 1 554 ? 15.080 24.859 -7.883 1.00 82.31 554 SER A N 1
ATOM 4113 C CA . SER A 1 554 ? 16.068 23.774 -7.996 1.00 82.31 554 SER A CA 1
ATOM 4114 C C . SER A 1 554 ? 16.654 23.334 -6.649 1.00 82.31 554 SER A C 1
ATOM 4116 O O . SER A 1 554 ? 17.157 22.224 -6.537 1.00 82.31 554 SER A O 1
ATOM 4118 N N . SER A 1 555 ? 16.598 24.198 -5.632 1.00 87.38 555 SER A N 1
ATOM 4119 C CA . SER A 1 555 ? 17.010 23.896 -4.258 1.00 87.38 555 SER A CA 1
ATOM 4120 C C . SER A 1 555 ? 15.964 23.114 -3.456 1.00 87.38 555 SER A C 1
ATOM 4122 O O . SER A 1 555 ? 16.284 22.599 -2.391 1.00 87.38 555 SER A O 1
ATOM 4124 N N . ASP A 1 556 ? 14.713 23.058 -3.918 1.00 91.69 556 ASP A N 1
ATOM 4125 C CA . ASP A 1 556 ? 13.624 22.361 -3.237 1.00 91.69 556 ASP A CA 1
ATOM 4126 C C . ASP A 1 556 ? 13.448 20.960 -3.823 1.00 91.69 556 ASP A C 1
ATOM 4128 O O . ASP A 1 556 ? 12.635 20.721 -4.722 1.00 91.69 556 ASP A O 1
ATOM 4132 N N . LEU A 1 557 ? 14.236 20.026 -3.292 1.00 91.31 557 LEU A N 1
ATOM 4133 C CA . LEU A 1 557 ? 14.266 18.638 -3.749 1.00 91.31 557 LEU A CA 1
ATOM 4134 C C . LEU A 1 557 ? 12.910 17.933 -3.584 1.00 91.31 557 LEU A C 1
ATOM 4136 O O . LEU A 1 557 ? 12.608 17.002 -4.318 1.00 91.31 557 LEU A O 1
ATOM 4140 N N . THR A 1 558 ? 12.063 18.401 -2.668 1.00 94.69 558 THR A N 1
ATOM 4141 C CA . THR A 1 558 ? 10.766 17.779 -2.356 1.00 94.69 558 THR A CA 1
ATOM 4142 C C . THR A 1 558 ? 9.625 18.262 -3.253 1.00 94.69 558 THR A C 1
ATOM 4144 O O . THR A 1 558 ? 8.505 17.755 -3.169 1.00 94.69 558 THR A O 1
ATOM 4147 N N . CYS A 1 559 ? 9.876 19.273 -4.093 1.00 96.31 559 CYS A N 1
ATOM 4148 C CA . CYS A 1 559 ? 8.848 19.908 -4.914 1.00 96.31 559 CYS A CA 1
ATOM 4149 C C . CYS A 1 559 ? 8.595 19.169 -6.231 1.00 96.31 559 CYS A C 1
ATOM 4151 O O . CYS A 1 559 ? 7.442 18.916 -6.577 1.00 96.31 559 CYS A O 1
ATOM 4153 N N . ALA A 1 560 ? 9.658 18.827 -6.964 1.00 97.25 560 ALA A N 1
ATOM 4154 C CA . ALA A 1 560 ? 9.567 18.152 -8.258 1.00 97.25 560 ALA A CA 1
ATOM 4155 C C . ALA A 1 560 ? 9.556 16.625 -8.082 1.00 97.25 560 ALA A C 1
ATOM 4157 O O . ALA A 1 560 ? 10.491 15.934 -8.482 1.00 97.25 560 ALA A O 1
ATOM 4158 N N . MET A 1 561 ? 8.504 16.118 -7.446 1.00 98.44 561 MET A N 1
ATOM 4159 C CA . MET A 1 561 ? 8.263 14.691 -7.213 1.00 98.44 561 MET A CA 1
ATOM 4160 C C . MET A 1 561 ? 6.940 14.266 -7.854 1.00 98.44 561 MET A C 1
ATOM 4162 O O . MET A 1 561 ? 6.101 15.109 -8.175 1.00 98.44 561 MET A O 1
ATOM 4166 N N . SER A 1 562 ? 6.775 12.963 -8.062 1.00 98.62 562 SER A N 1
ATOM 4167 C CA . SER A 1 562 ? 5.628 12.377 -8.751 1.00 98.62 562 SER A CA 1
ATOM 4168 C C . SER A 1 562 ? 4.304 12.786 -8.116 1.00 98.62 562 SER A C 1
ATOM 4170 O O . SER A 1 562 ? 4.128 12.683 -6.903 1.00 98.62 562 SER A O 1
ATOM 4172 N N . TRP A 1 563 ? 3.344 13.238 -8.920 1.00 98.88 563 TRP A N 1
ATOM 4173 C CA . TRP A 1 563 ? 1.998 13.486 -8.408 1.00 98.88 563 TRP A CA 1
ATOM 4174 C C . TRP A 1 563 ? 1.292 12.165 -8.105 1.00 98.88 563 TRP A C 1
ATOM 4176 O O . TRP A 1 563 ? 1.192 11.305 -8.979 1.00 98.88 563 TRP A O 1
ATOM 4186 N N . GLY A 1 564 ? 0.712 12.032 -6.909 1.00 98.81 564 GLY A N 1
ATOM 4187 C CA . GLY A 1 564 ? -0.250 10.961 -6.644 1.00 98.81 564 GLY A CA 1
ATOM 4188 C C . GLY A 1 564 ? -1.452 11.113 -7.577 1.00 98.81 564 GLY A C 1
ATOM 4189 O O . GLY A 1 564 ? -1.747 10.237 -8.387 1.00 98.81 564 GLY A O 1
ATOM 4190 N N . LEU A 1 565 ? -2.071 12.296 -7.555 1.00 98.88 565 LEU A N 1
ATOM 4191 C CA . LEU A 1 565 ? -3.149 12.661 -8.470 1.00 98.88 565 LEU A CA 1
ATOM 4192 C C . LEU A 1 565 ? -2.946 14.072 -9.026 1.00 98.88 565 LEU A C 1
ATOM 4194 O O . LEU A 1 565 ? -2.800 15.031 -8.271 1.00 98.88 565 LEU A O 1
ATOM 4198 N N . ARG A 1 566 ? -3.030 14.219 -10.349 1.00 98.81 566 ARG A N 1
ATOM 4199 C CA . ARG A 1 566 ? -3.094 15.518 -11.026 1.00 98.81 566 ARG A CA 1
ATOM 4200 C C . ARG A 1 566 ? -4.351 15.618 -11.891 1.00 98.81 566 ARG A C 1
ATOM 4202 O O . ARG A 1 566 ? -4.560 14.809 -12.786 1.00 98.81 566 ARG A O 1
ATOM 4209 N N . VAL A 1 567 ? -5.186 16.624 -11.651 1.00 98.75 567 VAL A N 1
ATOM 4210 C CA . VAL A 1 567 ? -6.421 16.869 -12.412 1.00 98.75 567 VAL A CA 1
ATOM 4211 C C . VAL A 1 567 ? -6.302 18.202 -13.137 1.00 98.75 567 VAL A C 1
ATOM 4213 O O . VAL A 1 567 ? -6.133 19.232 -12.493 1.00 98.75 567 VAL A O 1
ATOM 4216 N N . VAL A 1 568 ? -6.382 18.191 -14.466 1.00 98.25 568 VAL A N 1
ATOM 4217 C CA . VAL A 1 568 ? -6.126 19.355 -15.323 1.00 98.25 568 VAL A CA 1
ATOM 4218 C C . VAL A 1 568 ? -7.289 19.565 -16.275 1.00 98.25 568 VAL A C 1
ATOM 4220 O O . VAL A 1 568 ? -7.644 18.653 -17.021 1.00 98.25 568 VAL A O 1
ATOM 4223 N N . ASN A 1 569 ? -7.860 20.770 -16.276 1.00 97.62 569 ASN A N 1
ATOM 4224 C CA . ASN A 1 569 ? -8.946 21.178 -17.171 1.00 97.62 569 ASN A CA 1
ATOM 4225 C C . ASN A 1 569 ? -10.082 20.137 -17.288 1.00 97.62 569 ASN A C 1
ATOM 4227 O O . ASN A 1 569 ? -10.582 19.860 -18.376 1.00 97.62 569 ASN A O 1
ATOM 4231 N N . SER A 1 570 ? -10.433 19.484 -16.181 1.00 97.88 570 SER A N 1
ATOM 4232 C CA . SER A 1 570 ? -11.360 18.350 -16.163 1.00 97.88 570 SER A CA 1
ATOM 4233 C C . SER A 1 570 ? -12.622 18.684 -15.373 1.00 97.88 570 SER A C 1
ATOM 4235 O O . SER A 1 570 ? -12.573 19.432 -14.398 1.00 97.88 570 SER A O 1
ATOM 4237 N N . ASN A 1 571 ? -13.760 18.122 -15.774 1.00 95.88 571 ASN A N 1
ATOM 4238 C CA . ASN A 1 571 ? -15.065 18.422 -15.175 1.00 95.88 571 ASN A CA 1
ATOM 4239 C C . ASN A 1 571 ? -15.749 17.146 -14.673 1.00 95.88 571 ASN A C 1
ATOM 4241 O O . ASN A 1 571 ? -15.554 16.065 -15.221 1.00 95.88 571 ASN A O 1
ATOM 4245 N N . ASN A 1 572 ? -16.599 17.262 -13.653 1.00 95.25 572 ASN A N 1
ATOM 4246 C CA . ASN A 1 572 ? -17.320 16.124 -13.066 1.00 95.25 572 ASN A CA 1
ATOM 4247 C C . ASN A 1 572 ? -16.395 14.963 -12.642 1.00 95.25 572 ASN A C 1
ATOM 4249 O O . ASN A 1 572 ? -16.667 13.799 -12.949 1.00 95.25 572 ASN A O 1
ATOM 4253 N N . VAL A 1 573 ? -15.296 15.286 -11.955 1.00 97.94 573 VAL A N 1
ATOM 4254 C CA . VAL A 1 573 ? -14.412 14.291 -11.334 1.00 97.94 573 VAL A CA 1
ATOM 4255 C C . VAL A 1 573 ? -14.877 14.051 -9.899 1.00 97.94 573 VAL A C 1
ATOM 4257 O O . VAL A 1 573 ? -14.849 14.959 -9.065 1.00 97.94 573 VAL A O 1
ATOM 4260 N N . ILE A 1 574 ? -15.333 12.832 -9.622 1.00 98.06 574 ILE A N 1
ATOM 4261 C CA . ILE A 1 574 ? -15.975 12.454 -8.362 1.00 98.06 574 ILE A CA 1
ATOM 4262 C C . ILE A 1 574 ? -15.186 11.315 -7.728 1.00 98.06 574 ILE A C 1
ATOM 4264 O O . ILE A 1 574 ? -15.146 10.205 -8.258 1.00 98.06 574 ILE A O 1
ATOM 4268 N N . ILE A 1 575 ? -14.571 11.596 -6.583 1.00 98.69 575 ILE A N 1
ATOM 4269 C CA . ILE A 1 575 ? -13.666 10.677 -5.899 1.00 98.69 575 ILE A CA 1
ATOM 4270 C C . ILE A 1 575 ? -14.216 10.370 -4.513 1.00 98.69 575 ILE A C 1
ATOM 4272 O O . ILE A 1 575 ? -14.383 11.267 -3.690 1.00 98.69 575 ILE A O 1
ATOM 4276 N N . TYR A 1 576 ? -14.473 9.094 -4.254 1.00 98.56 576 TYR A N 1
ATOM 4277 C CA . TYR A 1 576 ? -14.804 8.578 -2.936 1.00 98.56 576 TYR A CA 1
ATOM 4278 C C . TYR A 1 576 ? -13.698 7.634 -2.485 1.00 98.56 576 TYR A C 1
ATOM 4280 O O . TYR A 1 576 ? -13.645 6.481 -2.894 1.00 98.56 576 TYR A O 1
ATOM 4288 N N . GLY A 1 577 ? -12.821 8.143 -1.633 1.00 98.25 577 GLY A N 1
ATOM 4289 C CA . GLY A 1 577 ? -11.657 7.440 -1.135 1.00 98.25 577 GLY A CA 1
ATOM 4290 C C . GLY A 1 577 ? -10.469 7.664 -2.058 1.00 98.25 577 GLY A C 1
ATOM 4291 O O . GLY A 1 577 ? -10.523 7.401 -3.263 1.00 98.25 577 GLY A O 1
ATOM 4292 N N . ILE A 1 578 ? -9.376 8.141 -1.478 1.00 98.38 578 ILE A N 1
ATOM 4293 C CA . ILE A 1 578 ? -8.080 8.230 -2.140 1.00 98.38 578 ILE A CA 1
ATOM 4294 C C . ILE A 1 578 ? -6.971 8.154 -1.090 1.00 98.38 578 ILE A C 1
ATOM 4296 O O . ILE A 1 578 ? -6.995 8.902 -0.115 1.00 98.38 578 ILE A O 1
ATOM 4300 N N . GLY A 1 579 ? -6.004 7.266 -1.309 1.00 98.69 579 GLY A N 1
ATOM 4301 C CA . GLY A 1 579 ? -4.786 7.155 -0.507 1.00 98.69 579 GLY A CA 1
ATOM 4302 C C . GLY A 1 579 ? -3.551 7.502 -1.336 1.00 98.69 579 GLY A C 1
ATOM 4303 O O . GLY A 1 579 ? -3.238 6.782 -2.275 1.00 98.69 579 GLY A O 1
ATOM 4304 N N . THR A 1 580 ? -2.844 8.592 -1.033 1.00 98.69 580 THR A N 1
ATOM 4305 C CA . THR A 1 580 ? -1.615 8.962 -1.768 1.00 98.69 580 THR A CA 1
ATOM 4306 C C . THR A 1 580 ? -0.425 9.125 -0.834 1.00 98.69 580 THR A C 1
ATOM 4308 O O . THR A 1 580 ? -0.444 9.992 0.046 1.00 98.69 580 THR A O 1
ATOM 4311 N N . TYR A 1 581 ? 0.617 8.318 -1.015 1.00 98.75 581 TYR A N 1
ATOM 4312 C CA . TYR A 1 581 ? 1.673 8.154 -0.021 1.00 98.75 581 TYR A CA 1
ATOM 4313 C C . TYR A 1 581 ? 3.055 8.517 -0.573 1.00 98.75 581 TYR A C 1
ATOM 4315 O O . TYR A 1 581 ? 3.417 8.166 -1.694 1.00 98.75 581 TYR A O 1
ATOM 4323 N N . SER A 1 582 ? 3.847 9.208 0.245 1.00 98.69 582 SER A N 1
ATOM 4324 C CA . SER A 1 582 ? 5.262 9.463 -0.008 1.00 98.69 582 SER A CA 1
ATOM 4325 C C . SER A 1 582 ? 6.059 9.034 1.215 1.00 98.69 582 SER A C 1
ATOM 4327 O O . SER A 1 582 ? 6.119 9.761 2.203 1.00 98.69 582 SER A O 1
ATOM 4329 N N . PHE A 1 583 ? 6.672 7.856 1.152 1.00 97.44 583 PHE A N 1
ATOM 4330 C CA . PHE A 1 583 ? 7.383 7.274 2.294 1.00 97.44 583 PHE A CA 1
ATOM 4331 C C . PHE A 1 583 ? 8.854 7.662 2.385 1.00 97.44 583 PHE A C 1
ATOM 4333 O O . PHE A 1 583 ? 9.429 7.598 3.471 1.00 97.44 583 PHE A O 1
ATOM 4340 N N . PHE A 1 584 ? 9.453 8.054 1.260 1.00 93.62 584 PHE A N 1
ATOM 4341 C CA . PHE A 1 584 ? 10.897 8.164 1.137 1.00 93.62 584 PHE A CA 1
ATOM 4342 C C . PHE A 1 584 ? 11.343 9.501 0.552 1.00 93.62 584 PHE A C 1
ATOM 4344 O O . PHE A 1 584 ? 10.624 10.157 -0.203 1.00 93.62 584 PHE A O 1
ATOM 4351 N N . GLN A 1 585 ? 12.581 9.851 0.885 1.00 91.44 585 GLN A N 1
ATOM 4352 C CA . GLN A 1 585 ? 13.449 10.700 0.085 1.00 91.44 585 GLN A CA 1
ATOM 4353 C C . GLN A 1 585 ? 14.722 9.912 -0.201 1.00 91.44 585 GLN A C 1
ATOM 4355 O O . GLN A 1 585 ? 15.522 9.691 0.711 1.00 91.44 585 GLN A O 1
ATOM 4360 N N . ASN A 1 586 ? 14.905 9.481 -1.452 1.00 92.31 586 ASN A N 1
ATOM 4361 C CA . ASN A 1 586 ? 16.072 8.703 -1.875 1.00 92.31 586 ASN A CA 1
ATOM 4362 C C . ASN A 1 586 ? 16.323 7.490 -0.954 1.00 92.31 586 ASN A C 1
ATOM 4364 O O . ASN A 1 586 ? 17.374 7.382 -0.326 1.00 92.31 586 ASN A O 1
ATOM 4368 N N . TYR A 1 587 ? 15.308 6.634 -0.809 1.00 88.62 587 TYR A N 1
ATOM 4369 C CA . TYR A 1 587 ? 15.292 5.446 0.059 1.00 88.62 587 TYR A CA 1
ATOM 4370 C C . TYR A 1 587 ? 15.455 5.698 1.569 1.00 88.62 587 TYR A C 1
ATOM 4372 O O . TYR A 1 587 ? 15.403 4.756 2.354 1.00 88.62 587 TYR A O 1
ATOM 4380 N N . THR A 1 588 ? 15.540 6.954 2.020 1.00 83.94 588 THR A N 1
ATOM 4381 C CA . THR A 1 588 ? 15.516 7.292 3.453 1.00 83.94 588 THR A CA 1
ATOM 4382 C C . THR A 1 588 ? 14.115 7.679 3.917 1.00 83.94 588 THR A C 1
ATOM 4384 O O . THR A 1 588 ? 13.395 8.378 3.206 1.00 83.94 588 THR A O 1
ATOM 4387 N N . GLN A 1 589 ? 13.731 7.263 5.126 1.00 85.38 589 GLN A N 1
ATOM 4388 C CA . GLN A 1 589 ? 12.399 7.527 5.694 1.00 85.38 589 GLN A CA 1
ATOM 4389 C C . GLN A 1 589 ? 12.387 8.607 6.784 1.00 85.38 589 GLN A C 1
ATOM 4391 O O . GLN A 1 589 ? 11.342 8.876 7.372 1.00 85.38 589 GLN A O 1
ATOM 4396 N N . THR A 1 590 ? 13.516 9.277 7.048 1.00 79.44 590 THR A N 1
ATOM 4397 C CA . THR A 1 590 ? 13.635 10.314 8.095 1.00 79.44 590 THR A CA 1
ATOM 4398 C C . THR A 1 590 ? 12.560 11.401 7.964 1.00 79.44 590 THR A C 1
ATOM 4400 O O . THR A 1 590 ? 12.034 11.895 8.962 1.00 79.44 590 THR A O 1
ATOM 4403 N N . CYS A 1 591 ? 12.174 11.716 6.727 1.00 82.06 591 CYS A N 1
ATOM 4404 C CA . CYS A 1 591 ? 11.148 12.693 6.370 1.00 82.06 591 CYS A CA 1
ATOM 4405 C C . CYS A 1 591 ? 9.722 12.359 6.857 1.00 82.06 591 CYS A C 1
ATOM 4407 O O . CYS A 1 591 ? 8.867 13.250 6.890 1.00 82.06 591 CYS A O 1
ATOM 4409 N N . LEU A 1 592 ? 9.441 11.107 7.248 1.00 80.81 592 LEU A N 1
ATOM 4410 C CA . LEU A 1 592 ? 8.140 10.708 7.796 1.00 80.81 592 LEU A CA 1
ATOM 4411 C C . LEU A 1 592 ? 7.878 11.347 9.161 1.00 80.81 592 LEU A C 1
ATOM 4413 O O . LEU A 1 592 ? 6.753 11.755 9.433 1.00 80.81 592 LEU A O 1
ATOM 4417 N N . THR A 1 593 ? 8.920 11.513 9.982 1.00 76.94 593 THR A N 1
ATOM 4418 C CA . THR A 1 593 ? 8.814 12.129 11.320 1.00 76.94 593 THR A CA 1
ATOM 4419 C C . THR A 1 593 ? 8.358 13.589 11.264 1.00 76.94 593 THR A C 1
ATOM 4421 O O . THR A 1 593 ? 7.705 14.090 12.178 1.00 76.94 593 THR A O 1
ATOM 4424 N N . THR A 1 594 ? 8.669 14.264 10.158 1.00 80.44 594 THR A N 1
ATOM 4425 C CA . THR A 1 594 ? 8.331 15.660 9.874 1.00 80.44 594 THR A CA 1
ATOM 4426 C C . THR A 1 594 ? 7.206 15.812 8.850 1.00 80.44 594 THR A C 1
ATOM 4428 O O . THR A 1 594 ? 6.872 16.939 8.487 1.00 80.44 594 THR A O 1
ATOM 4431 N N . TYR A 1 595 ? 6.610 14.704 8.392 1.00 86.25 595 TYR A N 1
ATOM 4432 C CA . TYR A 1 595 ? 5.524 14.668 7.407 1.00 86.25 595 TYR A CA 1
ATOM 4433 C C . TYR A 1 595 ? 5.830 15.457 6.121 1.00 86.25 595 TYR A C 1
ATOM 4435 O O . TYR A 1 595 ? 4.966 16.150 5.589 1.00 86.25 595 TYR A O 1
ATOM 4443 N N . ASN A 1 596 ? 7.068 15.401 5.624 1.00 91.81 596 ASN A N 1
ATOM 4444 C CA . ASN A 1 596 ? 7.528 16.258 4.524 1.00 91.81 596 ASN A CA 1
ATOM 4445 C C . ASN A 1 596 ? 8.425 15.535 3.505 1.00 91.81 596 ASN A C 1
ATOM 4447 O O . ASN A 1 596 ? 9.248 16.180 2.855 1.00 91.81 596 ASN A O 1
ATOM 4451 N N . CYS A 1 597 ? 8.253 14.222 3.334 1.00 95.00 597 CYS A N 1
ATOM 4452 C CA . CYS A 1 597 ? 8.918 13.456 2.278 1.00 95.00 597 CYS A CA 1
ATOM 4453 C C . CYS A 1 597 ? 8.702 14.090 0.902 1.00 95.00 597 CYS A C 1
ATOM 4455 O O . CYS A 1 597 ? 9.653 14.244 0.142 1.00 95.00 597 CYS A O 1
ATOM 4457 N N . GLN A 1 598 ? 7.490 14.583 0.651 1.00 97.56 598 GLN A N 1
ATOM 4458 C CA . GLN A 1 598 ? 7.132 15.303 -0.565 1.00 97.56 598 GLN A CA 1
ATOM 4459 C C . GLN A 1 598 ? 6.371 16.594 -0.253 1.00 97.56 598 GLN A C 1
ATOM 4461 O O . GLN A 1 598 ? 5.515 16.642 0.631 1.00 97.56 598 GLN A O 1
ATOM 4466 N N . LYS A 1 599 ? 6.616 17.660 -1.018 1.00 97.06 599 LYS A N 1
ATOM 4467 C CA . LYS A 1 599 ? 5.987 18.965 -0.778 1.00 97.06 599 LYS A CA 1
ATOM 4468 C C . LYS A 1 599 ? 4.493 18.987 -1.085 1.00 97.06 599 LYS A C 1
ATOM 4470 O O . LYS A 1 599 ? 3.735 19.564 -0.310 1.00 97.06 599 LYS A O 1
ATOM 4475 N N . ASN A 1 600 ? 4.092 18.422 -2.221 1.00 97.50 600 ASN A N 1
ATOM 4476 C CA . ASN A 1 600 ? 2.719 18.433 -2.728 1.00 97.50 600 ASN A CA 1
ATOM 4477 C C . ASN A 1 600 ? 2.420 17.090 -3.402 1.00 97.50 600 ASN A C 1
ATOM 4479 O O . ASN A 1 600 ? 3.278 16.622 -4.147 1.00 97.50 600 ASN A O 1
ATOM 4483 N N . ILE A 1 601 ? 1.226 16.518 -3.203 1.00 98.50 601 ILE A N 1
ATOM 4484 C CA . ILE A 1 601 ? 0.896 15.186 -3.753 1.00 98.50 601 ILE A CA 1
ATOM 4485 C C . ILE A 1 601 ? -0.402 15.114 -4.577 1.00 98.50 601 ILE A C 1
ATOM 4487 O O . ILE A 1 601 ? -0.473 14.309 -5.507 1.00 98.50 601 ILE A O 1
ATOM 4491 N N . VAL A 1 602 ? -1.385 15.990 -4.325 1.00 98.75 602 VAL A N 1
ATOM 4492 C CA . VAL A 1 602 ? -2.557 16.181 -5.200 1.00 98.75 602 VAL A CA 1
ATOM 4493 C C . VAL A 1 602 ? -2.525 17.576 -5.825 1.00 98.75 602 VAL A C 1
ATOM 4495 O O . VAL A 1 602 ? -2.437 18.574 -5.107 1.00 98.75 602 VAL A O 1
ATOM 4498 N N . SER A 1 603 ? -2.635 17.658 -7.153 1.00 98.31 603 SER A N 1
ATOM 4499 C CA . SER A 1 603 ? -2.765 18.914 -7.904 1.00 98.31 603 SER A CA 1
ATOM 4500 C C . SER A 1 603 ? -4.119 18.992 -8.605 1.00 98.31 603 SER A C 1
ATOM 4502 O O . SER A 1 603 ? -4.517 18.064 -9.309 1.00 98.31 603 SER A O 1
ATOM 4504 N N . ILE A 1 604 ? -4.823 20.110 -8.437 1.00 97.81 604 ILE A N 1
ATOM 4505 C CA . ILE A 1 604 ? -6.077 20.413 -9.131 1.00 97.81 604 ILE A CA 1
ATOM 4506 C C . ILE A 1 604 ? -5.898 21.728 -9.885 1.00 97.81 604 ILE A C 1
ATOM 4508 O O . ILE A 1 604 ? -5.643 22.775 -9.293 1.00 97.81 604 ILE A O 1
ATOM 4512 N N . GLU A 1 605 ? -6.040 21.681 -11.203 1.00 96.19 605 GLU A N 1
ATOM 4513 C CA . GLU A 1 605 ? -5.732 22.772 -12.121 1.00 96.19 605 GLU A CA 1
ATOM 4514 C C . GLU A 1 605 ? -6.943 23.033 -13.018 1.00 96.19 605 GLU A C 1
ATOM 4516 O O . GLU A 1 605 ? -7.303 22.202 -13.851 1.00 96.19 605 GLU A O 1
ATOM 4521 N N . SER A 1 606 ? -7.595 24.185 -12.841 1.00 95.19 606 SER A N 1
ATOM 4522 C CA . SER A 1 606 ? -8.755 24.631 -13.634 1.00 95.19 606 SER A CA 1
ATOM 4523 C C . SER A 1 606 ? -9.828 23.547 -13.820 1.00 95.19 606 SER A C 1
ATOM 4525 O O . SER A 1 606 ? -10.273 23.301 -14.934 1.00 95.19 606 SER A O 1
ATOM 4527 N N . SER A 1 607 ? -10.189 22.847 -12.741 1.00 95.31 607 SER A N 1
ATOM 4528 C CA . SER A 1 607 ? -11.034 21.647 -12.797 1.00 95.31 607 SER A CA 1
ATOM 4529 C C . SER A 1 607 ? -12.158 21.667 -11.763 1.00 95.31 607 SER A C 1
ATOM 4531 O O . SER A 1 607 ? -12.022 22.285 -10.704 1.00 95.31 607 SER A O 1
ATOM 4533 N N . THR A 1 608 ? -13.235 20.932 -12.045 1.00 93.00 608 THR A N 1
ATOM 4534 C CA . THR A 1 608 ? -14.347 20.658 -11.123 1.00 93.00 608 THR A CA 1
ATOM 4535 C C . THR A 1 608 ? -14.153 19.283 -10.491 1.00 93.00 608 THR A C 1
ATOM 4537 O O . THR A 1 608 ? -14.279 18.253 -11.161 1.00 93.00 608 THR A O 1
ATOM 4540 N N . VAL A 1 609 ? -13.846 19.259 -9.194 1.00 95.31 609 VAL A N 1
ATOM 4541 C CA . VAL A 1 609 ? -13.508 18.027 -8.467 1.00 95.31 609 VAL A CA 1
ATOM 4542 C C . VAL A 1 609 ? -14.232 18.004 -7.130 1.00 95.31 609 VAL A C 1
ATOM 4544 O O . VAL A 1 609 ? -14.248 19.011 -6.421 1.00 95.31 609 VAL A O 1
ATOM 4547 N N . ALA A 1 610 ? -14.790 16.849 -6.773 1.00 96.12 610 ALA A N 1
ATOM 4548 C CA . ALA A 1 610 ? -15.250 16.544 -5.424 1.00 96.12 610 ALA A CA 1
ATOM 4549 C C . ALA A 1 610 ? -14.515 15.305 -4.905 1.00 96.12 610 ALA A C 1
ATOM 45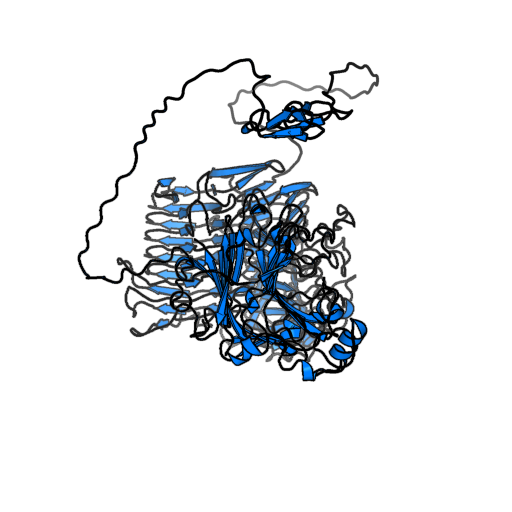51 O O . ALA A 1 610 ? -14.476 14.279 -5.584 1.00 96.12 610 ALA A O 1
ATOM 4552 N N . ILE A 1 611 ? -13.935 15.412 -3.711 1.00 97.88 611 ILE A N 1
ATOM 4553 C CA . ILE A 1 611 ? -13.174 14.349 -3.057 1.00 97.88 611 ILE A CA 1
ATOM 4554 C C . ILE A 1 611 ? -13.759 14.125 -1.669 1.00 97.88 611 ILE A C 1
ATOM 4556 O O . ILE A 1 611 ? -13.805 15.055 -0.864 1.00 97.88 611 ILE A O 1
ATOM 4560 N N . SER A 1 612 ? -14.174 12.894 -1.391 1.00 97.69 612 SER A N 1
ATOM 4561 C CA . SER A 1 612 ? -14.494 12.410 -0.052 1.00 97.69 612 SER A CA 1
ATOM 4562 C C . SER A 1 612 ? -13.421 11.438 0.425 1.00 97.69 612 SER A C 1
ATOM 4564 O O . SER A 1 612 ? -13.020 10.580 -0.353 1.00 97.69 612 SER A O 1
ATOM 4566 N N . GLY A 1 613 ? -12.973 11.550 1.677 1.00 97.56 613 GLY A N 1
ATOM 4567 C CA . GLY A 1 613 ? -11.975 10.653 2.273 1.00 97.56 613 GLY A CA 1
ATOM 4568 C C . GLY A 1 613 ? -10.618 10.685 1.561 1.00 97.56 613 GLY A C 1
ATOM 4569 O O . GLY A 1 613 ? -10.206 9.691 0.965 1.00 97.56 613 GLY A O 1
ATOM 4570 N N . LEU A 1 614 ? -9.935 11.834 1.600 1.00 98.62 614 LEU A N 1
ATOM 4571 C CA . LEU A 1 614 ? -8.551 11.966 1.135 1.00 98.62 614 LEU A CA 1
ATOM 4572 C C . LEU A 1 614 ? -7.582 11.681 2.272 1.00 98.62 614 LEU A C 1
ATOM 4574 O O . LEU A 1 614 ? -7.523 12.457 3.226 1.00 98.62 614 LEU A O 1
ATOM 4578 N N . SER A 1 615 ? -6.771 10.642 2.111 1.00 98.69 615 SER A N 1
ATOM 4579 C CA . SER A 1 615 ? -5.690 10.282 3.019 1.00 98.69 615 SER A CA 1
ATOM 4580 C C . SER A 1 615 ? -4.331 10.433 2.345 1.00 98.69 615 SER A C 1
ATOM 4582 O O . SER A 1 615 ? -4.112 9.957 1.232 1.00 98.69 615 SER A O 1
ATOM 4584 N N . THR A 1 616 ? -3.394 11.095 3.024 1.00 98.69 616 THR A N 1
ATOM 4585 C CA . THR A 1 616 ? -2.028 11.288 2.523 1.00 98.69 616 THR A CA 1
ATOM 4586 C C . THR A 1 616 ? -0.983 10.940 3.569 1.00 98.69 616 THR A C 1
ATOM 4588 O O . THR A 1 616 ? -1.155 11.296 4.732 1.00 98.69 616 THR A O 1
ATOM 4591 N N . VAL A 1 617 ? 0.135 10.348 3.158 1.00 98.25 617 VAL A N 1
ATOM 4592 C CA . VAL A 1 617 ? 1.268 10.024 4.043 1.00 98.25 617 VAL A CA 1
ATOM 4593 C C . VAL A 1 617 ? 2.508 10.795 3.604 1.00 98.25 617 VAL A C 1
ATOM 4595 O O . VAL A 1 617 ? 2.783 10.889 2.408 1.00 98.25 617 VAL A O 1
ATOM 4598 N N . GLY A 1 618 ? 3.257 11.336 4.572 1.00 94.75 618 GLY A N 1
ATOM 4599 C CA . GLY A 1 618 ? 4.580 11.923 4.337 1.00 94.75 618 GLY A CA 1
ATOM 4600 C C . GLY A 1 618 ? 4.594 13.136 3.402 1.00 94.75 618 GLY A C 1
ATOM 4601 O O . GLY A 1 618 ? 5.622 13.436 2.802 1.00 94.75 618 GLY A O 1
ATOM 4602 N N . THR A 1 619 ? 3.475 13.852 3.259 1.00 96.38 619 THR A N 1
ATOM 4603 C CA . THR A 1 619 ? 3.399 15.054 2.420 1.00 96.38 619 THR A CA 1
ATOM 4604 C C . THR A 1 619 ? 3.166 16.314 3.237 1.00 96.38 619 THR A C 1
ATOM 4606 O O . THR A 1 619 ? 2.349 16.303 4.154 1.00 96.38 619 THR A O 1
ATOM 4609 N N . ALA A 1 620 ? 3.818 17.421 2.876 1.00 96.25 620 ALA A N 1
ATOM 4610 C CA . ALA A 1 620 ? 3.593 18.705 3.538 1.00 96.25 620 ALA A CA 1
ATOM 4611 C C . ALA A 1 620 ? 2.226 19.313 3.165 1.00 96.25 620 ALA A C 1
ATOM 4613 O O . ALA A 1 620 ? 1.554 19.910 4.010 1.00 96.25 620 ALA A O 1
ATOM 4614 N N . ASN A 1 621 ? 1.795 19.150 1.908 1.00 97.25 621 ASN A N 1
ATOM 4615 C CA . ASN A 1 621 ? 0.539 19.689 1.390 1.00 97.25 621 ASN A CA 1
ATOM 4616 C C . ASN A 1 621 ? -0.261 18.603 0.675 1.00 97.25 621 ASN A C 1
ATOM 4618 O O . ASN A 1 621 ? 0.142 18.087 -0.369 1.00 97.25 621 ASN A O 1
ATOM 4622 N N . MET A 1 622 ? -1.443 18.320 1.217 1.00 98.19 622 MET A N 1
ATOM 4623 C CA . MET A 1 622 ? -2.366 17.324 0.690 1.00 98.19 622 MET A CA 1
ATOM 4624 C C . MET A 1 622 ? -2.919 17.754 -0.670 1.00 98.19 622 MET A C 1
ATOM 4626 O O . MET A 1 622 ? -2.947 16.945 -1.587 1.00 98.19 622 MET A O 1
ATOM 4630 N N . ILE A 1 623 ? -3.320 19.026 -0.819 1.00 98.00 623 ILE A N 1
ATOM 4631 C CA . ILE A 1 623 ? -3.893 19.577 -2.059 1.00 98.00 623 ILE A CA 1
ATOM 4632 C C . ILE A 1 623 ? -3.209 20.893 -2.433 1.00 98.00 623 ILE A C 1
ATOM 4634 O O . ILE A 1 623 ? -3.116 21.829 -1.631 1.00 98.00 623 ILE A O 1
ATOM 4638 N N . SER A 1 624 ? -2.806 20.975 -3.699 1.00 95.38 624 SER A N 1
ATOM 4639 C CA . SER A 1 624 ? -2.485 22.211 -4.406 1.00 95.38 624 SER A CA 1
ATOM 4640 C C . SER A 1 624 ? -3.590 22.545 -5.408 1.00 95.38 624 SER A C 1
ATOM 4642 O O . SER A 1 624 ? -4.025 21.688 -6.172 1.00 95.38 624 SER A O 1
ATOM 4644 N N . LEU A 1 625 ? -4.038 23.798 -5.417 1.00 93.81 625 LEU A N 1
ATOM 4645 C CA . LEU A 1 625 ? -5.066 24.311 -6.318 1.00 93.81 625 LEU A CA 1
ATOM 4646 C C . LEU A 1 625 ? -4.461 25.406 -7.198 1.00 93.81 625 LEU A C 1
ATOM 4648 O O . LEU A 1 625 ? -4.058 26.453 -6.695 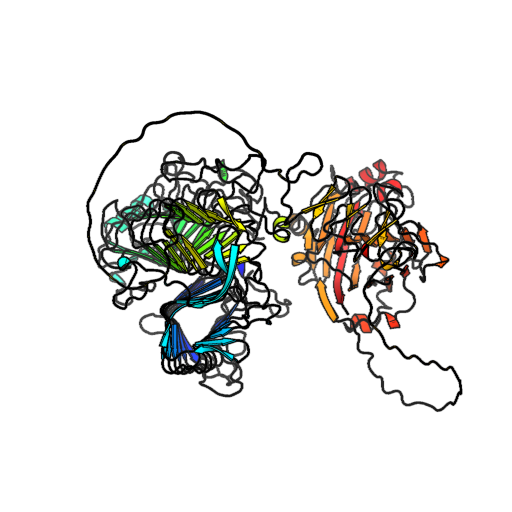1.00 93.81 625 LEU A O 1
ATOM 4652 N N . ASN A 1 626 ? -4.392 25.171 -8.509 1.00 92.44 626 ASN A N 1
ATOM 4653 C CA . ASN A 1 626 ? -3.793 26.082 -9.493 1.00 92.44 626 ASN A CA 1
ATOM 4654 C C . ASN A 1 626 ? -2.373 26.539 -9.100 1.00 92.44 626 ASN A C 1
ATOM 4656 O O . ASN A 1 626 ? -2.030 27.716 -9.206 1.00 92.44 626 ASN A O 1
ATOM 4660 N N . GLY A 1 627 ? -1.562 25.611 -8.583 1.00 90.06 627 GLY A N 1
ATOM 4661 C CA . GLY A 1 627 ? -0.201 25.878 -8.107 1.00 90.06 627 GLY A CA 1
ATOM 4662 C C . GLY A 1 627 ? -0.102 26.501 -6.708 1.00 90.06 627 GLY A C 1
ATOM 4663 O O . GLY A 1 627 ? 1.000 26.583 -6.170 1.00 90.06 627 GLY A O 1
ATOM 4664 N N . ALA A 1 628 ? -1.217 26.902 -6.087 1.00 92.19 628 ALA A N 1
ATOM 4665 C CA . ALA A 1 628 ? -1.236 27.382 -4.709 1.00 92.19 628 ALA A CA 1
ATOM 4666 C C . ALA A 1 628 ? -1.448 26.226 -3.725 1.00 92.19 628 ALA A C 1
ATOM 4668 O O . ALA A 1 628 ? -2.346 25.406 -3.895 1.00 92.19 628 ALA A O 1
ATOM 4669 N N . GLN A 1 629 ? -0.658 26.187 -2.658 1.00 93.81 629 GLN A N 1
ATOM 4670 C CA . GLN A 1 629 ? -0.810 25.216 -1.576 1.00 93.81 629 GLN A CA 1
ATOM 4671 C C . GLN A 1 629 ? -2.012 25.607 -0.718 1.00 93.81 629 GLN A C 1
ATOM 4673 O O . GLN A 1 629 ? -2.005 26.670 -0.100 1.00 93.81 629 GLN A O 1
ATOM 4678 N N . VAL A 1 630 ? -3.062 24.785 -0.713 1.00 94.56 630 VAL A N 1
ATOM 4679 C CA . VAL A 1 630 ? -4.331 25.145 -0.055 1.00 94.56 630 VAL A CA 1
ATOM 4680 C C . VAL A 1 630 ? -4.693 24.244 1.112 1.00 94.56 630 VAL A C 1
ATOM 4682 O O . VAL A 1 630 ? -5.597 24.601 1.865 1.00 94.56 630 VAL A O 1
ATOM 4685 N N . LEU A 1 631 ? -4.028 23.100 1.276 1.00 95.81 631 LEU A N 1
ATOM 4686 C CA . LEU A 1 631 ? -4.344 22.165 2.349 1.00 95.81 631 LEU A CA 1
ATOM 4687 C C . LEU A 1 631 ? -3.078 21.537 2.951 1.00 95.81 631 LEU A C 1
ATOM 4689 O O . LEU A 1 631 ? -2.589 20.544 2.410 1.00 95.81 631 LEU A O 1
ATOM 4693 N N . PRO A 1 632 ? -2.541 22.088 4.053 1.00 95.19 632 PRO A N 1
ATOM 4694 C CA . PRO A 1 632 ? -1.434 21.468 4.777 1.00 95.19 632 PRO A CA 1
ATOM 4695 C C . PRO A 1 632 ? -1.882 20.182 5.491 1.00 95.19 632 PRO A C 1
ATOM 4697 O O . PRO A 1 632 ? -3.030 20.076 5.925 1.00 95.19 632 PRO A O 1
ATOM 4700 N N . SER A 1 633 ? -0.973 19.219 5.643 1.00 94.94 633 SER A N 1
ATOM 4701 C CA . SER A 1 633 ? -1.267 17.892 6.213 1.00 94.94 633 SER A CA 1
ATOM 4702 C C . SER A 1 633 ? -1.288 17.848 7.745 1.00 94.94 633 SER A C 1
ATOM 4704 O O . SER A 1 633 ? -2.107 17.137 8.328 1.00 94.94 633 SER A O 1
ATOM 4706 N N . THR A 1 634 ? -0.423 18.614 8.419 1.00 93.25 634 THR A N 1
ATOM 4707 C CA . THR A 1 634 ? -0.215 18.545 9.879 1.00 93.25 634 THR A CA 1
ATOM 4708 C C . THR A 1 634 ? -1.479 18.805 10.714 1.00 93.25 634 THR A C 1
ATOM 4710 O O . THR A 1 634 ? -1.689 18.106 11.702 1.00 93.25 634 THR A O 1
ATOM 4713 N N . PRO A 1 635 ? -2.381 19.742 10.355 1.00 93.38 635 PRO A N 1
ATOM 4714 C CA . PRO A 1 635 ? -3.635 19.925 11.098 1.00 93.38 635 PRO A CA 1
ATOM 4715 C C . PRO A 1 635 ? -4.619 18.752 10.969 1.00 93.38 635 PRO A C 1
ATOM 4717 O O . PRO A 1 635 ? -5.634 18.717 11.662 1.00 93.38 635 PRO A O 1
ATOM 4720 N N . LEU A 1 636 ? -4.353 17.827 10.048 1.00 96.19 636 LEU A N 1
ATOM 4721 C CA . LEU A 1 636 ? -5.238 16.736 9.661 1.00 96.19 636 LEU A CA 1
ATOM 4722 C C . LEU A 1 636 ? -4.663 15.360 9.993 1.00 96.19 636 LEU A C 1
ATOM 4724 O O . LEU A 1 636 ? -5.177 14.368 9.482 1.00 96.19 636 LEU A O 1
ATOM 4728 N N . LEU A 1 637 ? -3.632 15.288 10.844 1.00 95.56 637 LEU A N 1
ATOM 4729 C CA . LEU A 1 637 ? -3.077 14.017 11.310 1.00 95.56 637 LEU A CA 1
ATOM 4730 C C . LEU A 1 637 ? -4.194 13.106 11.835 1.00 95.56 637 LEU A C 1
ATOM 4732 O O . LEU A 1 637 ? -5.010 13.495 12.679 1.00 95.56 637 LEU A O 1
ATOM 4736 N N . SER A 1 638 ? -4.238 11.912 11.266 1.00 96.25 638 SER A N 1
ATOM 4737 C CA . SER A 1 638 ? -5.169 10.830 11.549 1.00 96.25 638 SER A CA 1
ATOM 4738 C C . SER A 1 638 ? -4.395 9.718 12.263 1.00 96.25 638 SER A C 1
ATOM 4740 O O . SER A 1 638 ? -3.580 10.020 13.128 1.00 96.25 638 SER A O 1
ATOM 4742 N N . THR A 1 639 ? -4.649 8.452 11.937 1.00 91.88 639 THR A N 1
ATOM 4743 C CA . THR A 1 639 ? -3.947 7.285 12.484 1.00 91.88 639 THR A CA 1
ATOM 4744 C C . THR A 1 639 ? -2.453 7.342 12.153 1.00 91.88 639 THR A C 1
ATOM 4746 O O . THR A 1 639 ? -1.644 7.743 12.981 1.00 91.88 639 THR A O 1
ATOM 4749 N N . PHE A 1 640 ? -2.094 6.996 10.920 1.00 90.75 640 PHE A N 1
ATOM 4750 C CA . PHE A 1 640 ? -0.745 7.140 10.370 1.00 90.75 640 PHE A CA 1
ATOM 4751 C C . PHE A 1 640 ? -0.705 8.181 9.239 1.00 90.75 640 PHE A C 1
ATOM 4753 O O . PHE A 1 640 ? 0.260 8.929 9.098 1.00 90.75 640 PHE A O 1
ATOM 4760 N N . ALA A 1 641 ? -1.780 8.272 8.454 1.00 96.38 641 ALA A N 1
ATOM 4761 C CA . ALA A 1 641 ? -1.959 9.294 7.428 1.00 96.38 641 ALA A CA 1
ATOM 4762 C C . ALA A 1 641 ? -2.450 10.633 8.015 1.00 96.38 641 ALA A C 1
ATOM 4764 O O . ALA A 1 641 ? -2.858 10.721 9.171 1.00 96.38 641 ALA A O 1
ATOM 4765 N N . SER A 1 642 ? -2.497 11.669 7.182 1.00 98.25 642 SER A N 1
ATOM 4766 C CA . SER A 1 642 ? -3.391 12.818 7.358 1.00 98.25 642 SER A CA 1
ATOM 4767 C C . SER A 1 642 ? -4.665 12.601 6.553 1.00 98.25 642 SER A C 1
ATOM 4769 O O . SER A 1 642 ? -4.570 12.180 5.403 1.00 98.25 642 SER A O 1
ATOM 4771 N N . THR A 1 643 ? -5.835 12.926 7.109 1.00 98.44 643 THR A N 1
ATOM 4772 C CA . THR A 1 643 ? -7.134 12.642 6.479 1.00 98.44 643 THR A CA 1
ATOM 4773 C C . THR A 1 643 ? -8.043 13.873 6.423 1.00 98.44 643 THR A C 1
ATOM 4775 O O . THR A 1 643 ? -8.282 14.547 7.429 1.00 98.44 643 THR A O 1
ATOM 4778 N N . LEU A 1 644 ? -8.598 14.137 5.239 1.00 98.12 644 LEU A N 1
ATOM 4779 C CA . LEU A 1 644 ? -9.658 15.110 4.986 1.00 98.12 644 LEU A CA 1
ATOM 4780 C C . LEU A 1 644 ? -10.948 14.383 4.576 1.00 98.12 644 LEU A C 1
ATOM 4782 O O . LEU A 1 644 ? -10.942 13.591 3.637 1.00 98.12 644 LEU A O 1
ATOM 4786 N N . GLU A 1 645 ? -12.068 14.718 5.216 1.00 97.88 645 GLU A N 1
ATOM 4787 C CA . GLU A 1 645 ? -13.376 14.135 4.904 1.00 97.88 645 GLU A CA 1
ATOM 4788 C C . GLU A 1 645 ? -13.916 14.616 3.564 1.00 97.88 645 GLU A C 1
ATOM 4790 O O . GLU A 1 645 ? -14.393 13.808 2.778 1.00 97.88 645 GLU A O 1
ATOM 4795 N N . PHE A 1 646 ? -13.888 15.923 3.299 1.00 97.00 646 PHE A N 1
ATOM 4796 C CA . PHE A 1 646 ? -14.508 16.464 2.094 1.00 97.00 646 PHE A CA 1
ATOM 4797 C C . PHE A 1 646 ? -13.789 17.694 1.551 1.00 97.00 646 PHE A C 1
ATOM 4799 O O . PHE A 1 646 ? -13.504 18.651 2.279 1.00 97.00 646 PHE A O 1
ATOM 4806 N N . PHE A 1 647 ? -13.572 17.677 0.241 1.00 95.44 647 PHE A N 1
ATOM 4807 C CA . PHE A 1 647 ? -13.097 18.784 -0.571 1.00 95.44 647 PHE A CA 1
ATOM 4808 C C . PHE A 1 647 ? -13.971 18.906 -1.816 1.00 95.44 647 PHE A C 1
ATOM 4810 O O . PHE A 1 647 ? -14.294 17.907 -2.456 1.00 95.44 647 PHE A O 1
ATOM 4817 N N . SER A 1 648 ? -14.304 20.131 -2.211 1.00 91.50 648 SER A N 1
ATOM 4818 C CA . SER A 1 648 ? -14.929 20.371 -3.507 1.00 91.50 648 SER A CA 1
ATOM 4819 C C . SER A 1 648 ? -14.538 21.723 -4.077 1.00 91.50 648 SER A C 1
ATOM 4821 O O . SER A 1 648 ? -14.506 22.715 -3.347 1.00 91.50 648 SER A O 1
ATOM 4823 N N . VAL A 1 649 ? -14.345 21.773 -5.390 1.00 85.81 649 VAL A N 1
ATOM 4824 C CA . VAL A 1 649 ? -14.220 23.008 -6.170 1.00 85.81 649 VAL A CA 1
ATOM 4825 C C . VAL A 1 649 ? -15.204 22.949 -7.333 1.00 85.81 649 VAL A C 1
ATOM 4827 O O . VAL A 1 649 ? -15.183 22.001 -8.114 1.00 85.81 649 VAL A O 1
ATOM 4830 N N . SER A 1 650 ? -16.097 23.937 -7.421 1.00 65.44 650 SER A N 1
ATOM 4831 C CA . SER A 1 650 ? -17.192 23.981 -8.401 1.00 65.44 650 SER A CA 1
ATOM 4832 C C . SER A 1 650 ? -17.194 25.278 -9.225 1.00 65.44 650 SER A C 1
ATOM 4834 O O . SER A 1 650 ? -18.208 25.956 -9.280 1.00 65.44 650 SER A O 1
ATOM 4836 N N . ASP A 1 651 ? -16.057 25.618 -9.838 1.00 47.19 651 ASP A N 1
ATOM 4837 C CA . ASP A 1 651 ? -15.764 26.849 -10.603 1.00 47.19 651 ASP A CA 1
ATOM 4838 C C . ASP A 1 651 ? -15.379 28.081 -9.767 1.00 47.19 651 ASP A C 1
ATOM 4840 O O . ASP A 1 651 ? -16.195 28.730 -9.114 1.00 47.19 651 ASP A O 1
ATOM 4844 N N . PHE A 1 652 ? -14.102 28.470 -9.859 1.00 38.75 652 PHE A N 1
ATOM 4845 C CA . PHE A 1 652 ? -13.638 29.799 -9.466 1.00 38.75 652 PHE A CA 1
ATOM 4846 C C . PHE A 1 652 ? -13.679 30.721 -10.690 1.00 38.75 652 PHE A C 1
ATOM 4848 O O . PHE A 1 652 ? -12.673 30.954 -11.354 1.00 38.75 652 PHE A O 1
ATOM 4855 N N . ALA A 1 653 ? -14.851 31.295 -10.950 1.00 29.98 653 ALA A N 1
ATOM 4856 C CA . ALA A 1 653 ? -14.953 32.604 -11.585 1.00 29.98 653 ALA A CA 1
ATOM 4857 C C . ALA A 1 653 ? -15.176 33.660 -10.490 1.00 29.98 653 ALA A C 1
ATOM 4859 O O . ALA A 1 653 ? -16.228 34.279 -10.409 1.00 29.98 653 ALA A O 1
ATOM 4860 N N . GLY A 1 654 ? -14.170 33.852 -9.631 1.00 27.30 654 GLY A N 1
ATOM 4861 C CA . GLY A 1 654 ? -14.128 34.949 -8.665 1.00 27.30 654 GLY A CA 1
ATOM 4862 C C . GLY A 1 654 ? -15.091 34.835 -7.477 1.00 27.30 654 GLY A C 1
ATOM 4863 O O . GLY A 1 654 ? -16.144 34.210 -7.505 1.00 27.30 654 GLY A O 1
ATOM 4864 N N . ILE A 1 655 ? -14.701 35.484 -6.388 1.00 35.03 655 ILE A N 1
ATOM 4865 C CA . ILE A 1 655 ? -15.514 35.698 -5.194 1.00 35.03 655 ILE A CA 1
ATOM 4866 C C . ILE A 1 655 ? -16.872 36.307 -5.584 1.00 35.03 655 ILE A C 1
ATOM 4868 O O . ILE A 1 655 ? -16.925 37.435 -6.068 1.00 35.03 655 ILE A O 1
ATOM 4872 N N . SER A 1 656 ? -17.970 35.611 -5.288 1.00 23.30 656 SER A N 1
ATOM 4873 C CA . SER A 1 656 ? -19.264 36.239 -5.002 1.00 23.30 656 SER A CA 1
ATOM 4874 C C . SER A 1 656 ? -20.129 35.301 -4.166 1.00 23.30 656 SER A C 1
ATOM 4876 O O . SER A 1 656 ? -20.620 34.272 -4.626 1.00 23.30 656 SER A O 1
ATOM 4878 N N . THR A 1 657 ? -20.312 35.666 -2.902 1.00 32.56 657 THR A N 1
ATOM 4879 C CA . THR A 1 657 ? -21.326 35.086 -2.031 1.00 32.56 657 THR A CA 1
ATOM 4880 C C . THR A 1 657 ? -22.711 35.561 -2.477 1.00 32.56 657 THR A C 1
ATOM 4882 O O . THR A 1 657 ? -23.001 36.755 -2.488 1.00 32.56 657 THR A O 1
ATOM 4885 N N . SER A 1 658 ? -23.623 34.633 -2.766 1.00 26.05 658 SER A N 1
ATOM 4886 C CA . SER A 1 658 ? -25.065 34.898 -2.651 1.00 26.05 658 SER A CA 1
ATOM 4887 C C . SER A 1 658 ? -25.692 33.712 -1.917 1.00 26.05 658 SER A C 1
ATOM 4889 O O . SER A 1 658 ? -25.684 32.590 -2.401 1.00 26.05 658 SER A O 1
ATOM 4891 N N . LYS A 1 659 ? -25.824 33.803 -0.590 1.00 28.83 659 LYS A N 1
ATOM 4892 C CA . LYS A 1 659 ? -26.915 34.409 0.196 1.00 28.83 659 LYS A CA 1
ATOM 4893 C C . LYS A 1 659 ? -28.275 33.760 -0.071 1.00 28.83 659 LYS A C 1
ATOM 4895 O O . LYS A 1 659 ? -28.770 33.717 -1.189 1.00 28.83 659 LYS A O 1
ATOM 4900 N N . ALA A 1 660 ? -28.831 33.280 1.034 1.00 27.84 660 ALA A N 1
ATOM 4901 C CA . ALA A 1 660 ? -30.094 32.592 1.174 1.00 27.84 660 ALA A CA 1
ATOM 4902 C C . ALA A 1 660 ? -31.279 33.303 0.503 1.00 27.84 660 ALA A C 1
ATOM 4904 O O . ALA A 1 660 ? -31.379 34.528 0.474 1.00 27.84 660 ALA A O 1
ATOM 4905 N N . SER A 1 661 ? -32.193 32.454 0.043 1.00 23.98 661 SER A N 1
ATOM 4906 C CA . SER A 1 661 ? -33.539 32.739 -0.439 1.00 23.98 661 SER A CA 1
ATOM 4907 C C . SER A 1 661 ? -34.335 33.680 0.474 1.00 23.98 661 SER A C 1
ATOM 4909 O O . SER A 1 661 ? -34.633 33.323 1.613 1.00 23.98 661 SER A O 1
ATOM 4911 N N . THR A 1 662 ? -34.809 34.798 -0.083 1.00 26.75 662 THR A N 1
ATOM 4912 C CA . THR A 1 662 ? -36.077 35.435 0.303 1.00 26.75 662 THR A CA 1
ATOM 4913 C C . THR A 1 662 ? -36.800 36.004 -0.926 1.00 26.75 662 THR A C 1
ATOM 4915 O O . THR A 1 662 ? -36.333 36.919 -1.591 1.00 26.75 662 THR A O 1
ATOM 4918 N N . THR A 1 663 ? -37.948 35.390 -1.203 1.00 25.55 663 THR A N 1
ATOM 4919 C CA . THR A 1 663 ? -39.230 35.911 -1.707 1.00 25.55 663 THR A CA 1
ATOM 4920 C C . THR A 1 663 ? -39.267 37.114 -2.671 1.00 25.55 663 THR A C 1
ATOM 4922 O O . THR A 1 663 ? -39.027 38.260 -2.308 1.00 25.55 663 THR A O 1
ATOM 4925 N N . THR A 1 664 ? -39.738 36.801 -3.881 1.00 24.75 664 THR A N 1
ATOM 4926 C CA . THR A 1 664 ? -40.462 37.578 -4.905 1.00 24.75 664 THR A CA 1
ATOM 4927 C C . THR A 1 664 ? -41.042 38.943 -4.501 1.00 24.75 664 THR A C 1
ATOM 4929 O O . THR A 1 664 ? -41.892 38.970 -3.621 1.00 24.75 664 THR A O 1
ATOM 4932 N N . VAL A 1 665 ? -40.740 40.008 -5.268 1.00 25.55 665 VAL A N 1
ATOM 4933 C CA . VAL A 1 665 ? -41.721 40.915 -5.926 1.00 25.55 665 VAL A CA 1
ATOM 4934 C C . VAL A 1 665 ? -41.070 41.570 -7.160 1.00 25.55 665 VAL A C 1
ATOM 4936 O O . VAL A 1 665 ? -39.985 42.140 -7.098 1.00 25.55 665 VAL A O 1
ATOM 4939 N N . THR A 1 666 ? -41.771 41.472 -8.286 1.00 24.44 666 THR A N 1
ATOM 4940 C CA . THR A 1 666 ? -41.512 42.059 -9.609 1.00 24.44 666 THR A CA 1
ATOM 4941 C C . THR A 1 666 ? -41.719 43.579 -9.626 1.00 24.44 666 THR A C 1
ATOM 4943 O O . THR A 1 666 ? -42.755 44.010 -9.145 1.00 24.44 666 THR A O 1
ATOM 4946 N N . THR A 1 667 ? -40.840 44.357 -10.282 1.00 23.80 667 THR A N 1
ATOM 4947 C CA . THR A 1 667 ? -41.215 45.408 -11.268 1.00 23.80 667 THR A CA 1
ATOM 4948 C C . THR A 1 667 ? -39.989 46.057 -11.935 1.00 23.80 667 THR A C 1
ATOM 4950 O O . THR A 1 667 ? -39.119 46.600 -11.266 1.00 23.80 667 THR A O 1
ATOM 4953 N N . THR A 1 668 ? -39.978 45.982 -13.272 1.00 23.69 668 THR A N 1
ATOM 4954 C CA . THR A 1 668 ? -39.489 46.935 -14.299 1.00 23.69 668 THR A CA 1
ATOM 4955 C C . THR A 1 668 ? -38.661 48.159 -13.883 1.00 23.69 668 THR A C 1
ATOM 4957 O O . THR A 1 668 ? -39.167 48.980 -13.132 1.00 23.69 668 THR A O 1
ATOM 4960 N N . THR A 1 669 ? -37.511 48.385 -14.547 1.00 25.50 669 THR A N 1
ATOM 4961 C CA . THR A 1 669 ? -37.312 49.462 -15.560 1.00 25.50 669 THR A CA 1
ATOM 4962 C C . THR A 1 669 ? -35.899 49.432 -16.189 1.00 25.50 669 THR A C 1
ATOM 4964 O O . THR A 1 669 ? -34.902 49.411 -15.483 1.00 25.50 669 THR A O 1
ATOM 4967 N N . THR A 1 670 ? -35.875 49.411 -17.526 1.00 24.27 670 THR A N 1
ATOM 4968 C CA . THR A 1 670 ? -35.095 50.210 -18.504 1.00 24.27 670 THR A CA 1
ATOM 4969 C C . THR A 1 670 ? -33.599 50.557 -18.336 1.00 24.27 670 THR A C 1
ATOM 4971 O O . THR A 1 670 ? -33.117 51.020 -17.312 1.00 24.27 670 THR A O 1
ATOM 4974 N N . ALA A 1 671 ? -32.912 50.414 -19.474 1.00 24.41 671 ALA A N 1
ATOM 4975 C CA . ALA A 1 671 ? -31.495 50.593 -19.780 1.00 24.41 671 ALA A CA 1
ATOM 4976 C C . ALA A 1 671 ? -30.953 52.040 -19.801 1.00 24.41 671 ALA A C 1
ATOM 4978 O O . ALA A 1 671 ? -31.684 52.962 -20.145 1.00 24.41 671 ALA A O 1
ATOM 4979 N N . ALA A 1 672 ? -29.631 52.180 -19.608 1.00 23.56 672 ALA A N 1
ATOM 4980 C CA . ALA A 1 672 ? -28.696 53.034 -20.377 1.00 23.56 672 ALA A CA 1
ATOM 4981 C C . ALA A 1 672 ? -27.251 52.788 -19.869 1.00 23.56 672 ALA A C 1
ATOM 4983 O O . ALA A 1 672 ? -27.010 52.824 -18.669 1.00 23.56 672 ALA A O 1
ATOM 4984 N N . LYS A 1 673 ? -26.303 52.323 -20.704 1.00 24.34 673 LYS A N 1
ATOM 4985 C CA . LYS A 1 673 ? -25.262 53.115 -21.414 1.00 24.34 673 LYS A CA 1
ATOM 4986 C C . LYS A 1 673 ? -24.619 54.175 -20.496 1.00 24.34 673 LYS A C 1
ATOM 4988 O O . LYS A 1 673 ? -25.315 55.072 -20.038 1.00 24.34 673 LYS A O 1
ATOM 4993 N N . THR A 1 674 ? -23.307 54.173 -20.237 1.00 21.72 674 THR A N 1
ATOM 4994 C CA . THR A 1 674 ? -22.317 54.896 -21.067 1.00 21.72 674 THR A CA 1
ATOM 4995 C C . THR A 1 674 ? -20.887 54.691 -20.520 1.00 21.72 674 THR A C 1
ATOM 4997 O O . THR A 1 674 ? -20.637 54.885 -19.338 1.00 21.72 674 THR A O 1
ATOM 5000 N N . THR A 1 675 ? -19.999 54.282 -21.427 1.00 22.64 675 THR A N 1
ATOM 5001 C CA . THR A 1 675 ? -18.615 54.717 -21.709 1.00 22.64 675 THR A CA 1
ATOM 5002 C C . THR A 1 675 ? -17.625 55.089 -20.592 1.00 22.64 675 THR A C 1
ATOM 5004 O O . THR A 1 675 ? -17.773 56.058 -19.857 1.00 22.64 675 THR A O 1
ATOM 5007 N N . THR A 1 676 ? -16.506 54.368 -20.649 1.00 24.42 676 THR A N 1
ATOM 5008 C CA . THR A 1 676 ? -15.172 54.600 -20.088 1.00 24.42 676 THR A CA 1
ATOM 5009 C C . THR A 1 676 ? -14.523 55.898 -20.586 1.00 24.42 676 THR A C 1
ATOM 5011 O O . THR A 1 676 ? -14.431 56.110 -21.794 1.00 24.42 676 THR A O 1
ATOM 5014 N N . THR A 1 677 ? -13.937 56.709 -19.700 1.00 21.17 677 THR A N 1
ATOM 5015 C CA . THR A 1 677 ? -12.700 57.448 -20.023 1.00 21.17 677 THR A CA 1
ATOM 5016 C C . THR A 1 677 ? -11.891 57.752 -18.764 1.00 21.17 677 THR A C 1
ATOM 5018 O O . THR A 1 677 ? -12.414 58.153 -17.730 1.00 21.17 677 THR A O 1
ATOM 5021 N N . THR A 1 678 ? -10.598 57.507 -18.901 1.00 29.45 678 THR A N 1
ATOM 5022 C CA . THR A 1 678 ? -9.492 57.663 -17.961 1.00 29.45 678 THR A CA 1
ATOM 5023 C C . THR A 1 678 ? -9.170 59.132 -17.677 1.00 29.45 678 THR A C 1
ATOM 5025 O O . THR A 1 678 ? -9.094 59.914 -18.618 1.00 29.45 678 THR A O 1
ATOM 5028 N N . THR A 1 679 ? -8.824 59.466 -16.428 1.00 20.09 679 THR A N 1
ATOM 5029 C CA . THR A 1 679 ? -7.853 60.535 -16.117 1.00 20.09 679 THR A CA 1
ATOM 5030 C C . THR A 1 679 ? -7.145 60.265 -14.792 1.00 20.09 679 THR A C 1
ATOM 5032 O O . THR A 1 679 ? -7.760 59.947 -13.778 1.00 20.09 679 THR A O 1
ATOM 5035 N N . THR A 1 680 ? -5.828 60.404 -14.846 1.00 27.14 680 THR A N 1
ATOM 5036 C CA . THR A 1 680 ? -4.826 60.373 -13.781 1.00 27.14 680 THR A CA 1
ATOM 5037 C C . THR A 1 680 ? -4.870 61.650 -12.932 1.00 27.14 680 THR A C 1
ATOM 5039 O O . THR A 1 680 ? -4.885 62.729 -13.509 1.00 27.14 680 THR A O 1
ATOM 5042 N N . SER A 1 681 ? -4.771 61.541 -11.599 1.00 21.47 681 SER A N 1
ATOM 5043 C CA . SER A 1 681 ? -3.808 62.293 -10.761 1.00 21.47 681 SER A CA 1
ATOM 5044 C C . SER A 1 681 ? -4.034 62.054 -9.259 1.00 21.47 681 SER A C 1
ATOM 5046 O O . SER A 1 681 ? -5.115 62.296 -8.733 1.00 21.47 681 SER A O 1
ATOM 5048 N N . THR A 1 682 ? -2.963 61.617 -8.598 1.00 26.42 682 THR A N 1
ATOM 5049 C CA . THR A 1 682 ? -2.545 61.862 -7.204 1.00 26.42 682 THR A CA 1
ATOM 5050 C C . THR A 1 682 ? -3.387 62.813 -6.331 1.00 26.42 682 THR A C 1
ATOM 5052 O O . THR A 1 682 ? -3.542 63.979 -6.675 1.00 26.42 682 THR A O 1
ATOM 5055 N N . THR A 1 683 ? -3.722 62.387 -5.107 1.00 22.36 683 THR A N 1
ATOM 5056 C CA . THR A 1 683 ? -3.209 62.997 -3.859 1.00 22.36 683 THR A CA 1
ATOM 5057 C C . THR A 1 683 ? -3.383 62.056 -2.661 1.00 22.36 683 THR A C 1
ATOM 5059 O O . THR A 1 683 ? -4.298 61.248 -2.565 1.00 22.36 683 THR A O 1
ATOM 5062 N N . THR A 1 684 ? -2.403 62.179 -1.781 1.00 29.19 684 THR A N 1
ATOM 5063 C CA . THR A 1 684 ? -2.121 61.541 -0.497 1.00 29.19 684 THR A CA 1
ATOM 5064 C C . THR A 1 684 ? -3.106 61.876 0.625 1.00 29.19 684 THR A C 1
ATOM 5066 O O . THR A 1 684 ? -3.456 63.042 0.788 1.00 29.19 684 THR A O 1
ATOM 5069 N N . SER A 1 685 ? -3.332 60.927 1.537 1.00 26.02 685 SER A N 1
ATOM 5070 C CA . SER A 1 685 ? -3.139 61.156 2.978 1.00 26.02 685 SER A CA 1
ATOM 5071 C C . SER A 1 685 ? -2.971 59.827 3.724 1.00 26.02 685 SER A C 1
ATOM 5073 O O . SER A 1 685 ? -3.677 58.849 3.495 1.00 26.02 685 SER A O 1
ATOM 5075 N N . ALA A 1 686 ? -1.939 59.791 4.563 1.00 33.88 686 ALA A N 1
ATOM 5076 C CA . ALA A 1 686 ? -1.477 58.645 5.323 1.00 33.88 686 ALA A CA 1
ATOM 5077 C C . ALA A 1 686 ? -2.427 58.278 6.475 1.00 33.88 686 ALA A C 1
ATOM 5079 O O . ALA A 1 686 ? -2.913 59.156 7.185 1.00 33.88 686 ALA A O 1
ATOM 5080 N N . ALA A 1 687 ? -2.580 56.974 6.715 1.00 33.25 687 ALA A N 1
ATOM 5081 C CA . ALA A 1 687 ? -2.940 56.417 8.013 1.00 33.25 687 ALA A CA 1
ATOM 5082 C C . ALA A 1 687 ? -1.779 55.518 8.466 1.00 33.25 687 ALA A C 1
ATOM 5084 O O . ALA A 1 687 ? -1.369 54.596 7.764 1.00 33.25 687 ALA A O 1
ATOM 5085 N N . SER A 1 688 ? -1.201 55.875 9.607 1.00 44.97 688 SER A N 1
ATOM 5086 C CA . SER A 1 688 ? -0.013 55.306 10.241 1.00 44.97 688 SER A CA 1
ATOM 5087 C C . SER A 1 688 ? -0.118 53.794 10.474 1.00 44.97 688 SER A C 1
ATOM 5089 O O . SER A 1 688 ? -0.869 53.351 11.342 1.00 44.97 688 SER A O 1
ATOM 5091 N N . GLY A 1 689 ? 0.664 53.002 9.738 1.00 51.59 689 GLY A N 1
ATOM 5092 C CA . GLY A 1 689 ? 0.922 51.606 10.084 1.00 51.59 689 GLY A CA 1
ATOM 5093 C C . GLY A 1 689 ? 1.850 51.538 11.294 1.00 51.59 689 GLY A C 1
ATOM 5094 O O . GLY A 1 689 ? 2.851 52.250 11.342 1.00 51.59 689 GLY A O 1
ATOM 5095 N N . ASN A 1 690 ? 1.526 50.704 12.281 1.00 72.69 690 ASN A N 1
ATOM 5096 C CA . ASN A 1 690 ? 2.410 50.488 13.422 1.00 72.69 690 ASN A CA 1
ATOM 5097 C C . ASN A 1 690 ? 3.711 49.841 12.929 1.00 72.69 690 ASN A C 1
ATOM 5099 O O . ASN A 1 690 ? 3.681 48.795 12.279 1.00 72.69 690 ASN A O 1
ATOM 5103 N N . THR A 1 691 ? 4.849 50.474 13.213 1.00 76.56 691 THR A N 1
ATOM 5104 C CA . THR A 1 691 ? 6.176 49.986 12.816 1.00 76.56 691 THR A CA 1
ATOM 5105 C C . THR A 1 691 ? 7.014 49.628 14.037 1.00 76.56 691 THR A C 1
ATOM 5107 O O . THR A 1 691 ? 7.029 50.382 15.007 1.00 76.56 691 THR A O 1
ATOM 5110 N N . CYS A 1 692 ? 7.734 48.508 13.982 1.00 84.12 692 CYS A N 1
ATOM 5111 C CA . CYS A 1 692 ? 8.729 48.097 14.971 1.00 84.12 692 CYS A CA 1
ATOM 5112 C C . CYS A 1 692 ? 10.051 47.837 14.253 1.00 84.12 692 CYS A C 1
ATOM 5114 O O . CYS A 1 692 ? 10.074 47.057 13.305 1.00 84.12 692 CYS A O 1
ATOM 5116 N N . ASN A 1 693 ? 11.128 48.517 14.653 1.00 82.62 693 ASN A N 1
ATOM 5117 C CA . ASN A 1 693 ? 12.428 48.446 13.971 1.00 82.62 693 ASN A CA 1
ATOM 5118 C C . ASN A 1 693 ? 12.335 48.609 12.432 1.00 82.62 693 ASN A C 1
ATOM 5120 O O . ASN A 1 693 ? 12.935 47.862 11.666 1.00 82.62 693 ASN A O 1
ATOM 5124 N N . GLY A 1 694 ? 11.507 49.551 11.969 1.00 74.12 694 GLY A N 1
ATOM 5125 C CA . GLY A 1 694 ? 11.306 49.823 10.540 1.00 74.12 694 GLY A CA 1
ATOM 5126 C C . GLY A 1 694 ? 10.378 48.852 9.794 1.00 74.12 694 GLY A C 1
ATOM 5127 O O . GLY A 1 694 ? 10.003 49.154 8.665 1.00 74.12 694 GLY A O 1
ATOM 5128 N N . ALA A 1 695 ? 9.944 47.746 10.409 1.00 68.69 695 ALA A N 1
ATOM 5129 C CA . ALA A 1 695 ? 8.995 46.802 9.818 1.00 68.69 695 ALA A CA 1
ATOM 5130 C C . ALA A 1 695 ? 7.554 47.101 10.259 1.00 68.69 695 ALA A C 1
ATOM 5132 O O . ALA A 1 695 ? 7.278 47.264 11.451 1.00 68.69 695 ALA A O 1
ATOM 5133 N N . THR A 1 696 ? 6.620 47.171 9.310 1.00 78.06 696 THR A N 1
ATOM 5134 C CA . THR A 1 696 ? 5.185 47.312 9.603 1.00 78.06 696 THR A CA 1
ATOM 5135 C C . THR A 1 696 ? 4.636 45.999 10.157 1.00 78.06 696 THR A C 1
ATOM 5137 O O . THR A 1 696 ? 4.908 44.940 9.597 1.00 78.06 696 THR A O 1
ATOM 5140 N N . TYR A 1 697 ? 3.854 46.049 11.236 1.00 80.44 697 TYR A N 1
ATOM 5141 C CA . TYR A 1 697 ? 3.291 44.853 11.864 1.00 80.44 697 TYR A CA 1
ATOM 5142 C C . TYR A 1 697 ? 1.799 44.991 12.172 1.00 80.44 697 TYR A C 1
ATOM 5144 O O . TYR A 1 697 ? 1.274 46.093 12.342 1.00 80.44 697 TYR A O 1
ATOM 5152 N N . ASN A 1 698 ? 1.112 43.848 12.257 1.00 78.81 698 ASN A N 1
ATOM 5153 C CA . ASN A 1 698 ? -0.295 43.780 12.636 1.00 78.81 698 ASN A CA 1
ATOM 5154 C C . ASN A 1 698 ? -0.441 43.879 14.171 1.00 78.81 698 ASN A C 1
ATOM 5156 O O . ASN A 1 698 ? -0.035 42.941 14.867 1.00 78.81 698 ASN A O 1
ATOM 5160 N N . PRO A 1 699 ? -1.054 44.948 14.716 1.00 73.38 699 PRO A N 1
ATOM 5161 C CA . PRO A 1 699 ? -1.208 45.126 16.161 1.00 73.38 699 PRO A CA 1
ATOM 5162 C C . PRO A 1 699 ? -2.129 44.090 16.829 1.00 73.38 699 PRO A C 1
ATOM 5164 O O . PRO A 1 699 ? -2.140 43.995 18.050 1.00 73.38 699 PRO A O 1
ATOM 5167 N N . ALA A 1 700 ? -2.899 43.307 16.060 1.00 73.94 700 ALA A N 1
ATOM 5168 C CA . ALA A 1 700 ? -3.712 42.214 16.600 1.00 73.94 700 ALA A CA 1
ATOM 5169 C C . ALA A 1 700 ? -2.894 40.951 16.931 1.00 73.94 700 ALA A C 1
ATOM 5171 O O . ALA A 1 700 ? -3.365 40.094 17.673 1.00 73.94 700 ALA A O 1
ATOM 5172 N N . GLN A 1 701 ? -1.688 40.815 16.368 1.00 68.81 701 GLN A N 1
ATOM 5173 C CA . GLN A 1 701 ? -0.836 39.630 16.530 1.00 68.81 701 GLN A CA 1
ATOM 5174 C C . GLN A 1 701 ? 0.476 39.947 17.243 1.00 68.81 701 GLN A C 1
ATOM 5176 O O . GLN A 1 701 ? 1.013 39.088 17.943 1.00 68.81 701 GLN A O 1
ATOM 5181 N N . TYR A 1 702 ? 0.968 41.179 17.110 1.00 83.75 702 TYR A N 1
ATOM 5182 C CA . TYR A 1 702 ? 2.249 41.594 17.662 1.00 83.75 702 TYR A CA 1
ATOM 5183 C C . TYR A 1 702 ? 2.165 42.962 18.337 1.00 83.75 702 TYR A C 1
ATOM 5185 O O . TYR A 1 702 ? 1.323 43.791 18.004 1.00 83.75 702 TYR A O 1
ATOM 5193 N N . VAL A 1 703 ? 3.085 43.203 19.261 1.00 90.19 703 VAL A N 1
ATOM 5194 C CA . VAL A 1 703 ? 3.354 44.471 19.927 1.00 90.19 703 VAL A CA 1
ATOM 5195 C C . VAL A 1 703 ? 4.847 44.765 19.813 1.00 90.19 703 VAL A C 1
ATOM 5197 O O . VAL A 1 703 ? 5.684 43.869 19.902 1.00 90.19 703 VAL A O 1
ATOM 5200 N N . CYS A 1 704 ? 5.204 46.025 19.593 1.00 90.31 704 CYS A N 1
ATOM 5201 C CA . CYS A 1 704 ? 6.603 46.433 19.609 1.00 90.31 704 CYS A CA 1
ATOM 5202 C C . CYS A 1 704 ? 7.046 46.733 21.044 1.00 90.31 704 CYS A C 1
ATOM 5204 O O . CYS A 1 704 ? 6.630 47.742 21.611 1.00 90.31 704 CYS A O 1
ATOM 5206 N N . ALA A 1 705 ? 7.901 45.888 21.619 1.00 87.19 705 ALA A N 1
ATOM 5207 C CA . ALA A 1 705 ? 8.463 46.078 22.953 1.00 87.19 705 ALA A CA 1
ATOM 5208 C C . ALA A 1 705 ? 9.984 46.254 22.859 1.00 87.19 705 ALA A C 1
ATOM 5210 O O . ALA A 1 705 ? 10.687 45.367 22.386 1.00 87.19 705 ALA A O 1
ATOM 5211 N N . ASN A 1 706 ? 10.509 47.405 23.296 1.00 85.12 706 ASN A N 1
ATOM 5212 C CA . ASN A 1 706 ? 11.940 47.751 23.222 1.00 85.12 706 ASN A CA 1
ATOM 5213 C C . ASN A 1 706 ? 12.558 47.556 21.818 1.00 85.12 706 ASN A C 1
ATOM 5215 O O . ASN A 1 706 ? 13.651 47.012 21.690 1.00 85.12 706 ASN A O 1
ATOM 5219 N N . ASN A 1 707 ? 11.848 47.982 20.763 1.00 82.06 707 ASN A N 1
ATOM 5220 C CA . ASN A 1 707 ? 12.215 47.774 19.349 1.00 82.06 707 ASN A CA 1
ATOM 5221 C C . ASN A 1 707 ? 12.310 46.302 18.900 1.00 82.06 707 ASN A C 1
ATOM 5223 O O . ASN A 1 707 ? 12.839 46.023 17.827 1.00 82.06 707 ASN A O 1
ATOM 5227 N N . VAL A 1 708 ? 11.747 45.371 19.672 1.00 83.75 708 VAL A N 1
ATOM 5228 C CA . VAL A 1 708 ? 11.593 43.957 19.314 1.00 83.75 708 VAL A CA 1
ATOM 5229 C C . VAL A 1 708 ? 10.121 43.681 19.037 1.00 83.75 708 VAL A C 1
ATOM 5231 O O . VAL A 1 708 ? 9.249 44.070 19.817 1.00 83.75 708 VAL A O 1
ATOM 5234 N N . LEU A 1 709 ? 9.834 43.023 17.915 1.00 90.50 709 LEU A N 1
ATOM 5235 C CA . LEU A 1 709 ? 8.474 42.649 17.554 1.00 90.50 709 LEU A CA 1
ATOM 5236 C C . LEU A 1 709 ? 8.065 41.390 18.329 1.00 90.50 709 LEU A C 1
ATOM 5238 O O . LEU A 1 709 ? 8.503 40.290 18.004 1.00 90.50 709 LEU A O 1
ATOM 5242 N N . CYS A 1 710 ? 7.231 41.561 19.350 1.00 90.69 710 CYS A N 1
ATOM 5243 C CA . CYS A 1 710 ? 6.818 40.497 20.254 1.00 90.69 710 CYS A CA 1
ATOM 5244 C C . CYS A 1 710 ? 5.369 40.075 20.016 1.00 90.69 710 CYS A C 1
ATOM 5246 O O . CYS A 1 710 ? 4.535 40.933 19.749 1.00 90.69 710 CYS A O 1
ATOM 5248 N N . PRO A 1 711 ? 5.020 38.780 20.094 1.00 88.25 711 PRO A N 1
ATOM 5249 C CA . PRO A 1 711 ? 3.633 38.354 19.949 1.00 88.25 711 PRO A CA 1
ATOM 5250 C C . PRO A 1 711 ? 2.784 38.888 21.110 1.00 88.25 711 PRO A C 1
ATOM 5252 O O . PRO A 1 711 ? 3.272 39.039 22.230 1.00 88.25 711 PRO A O 1
ATOM 5255 N N . VAL A 1 712 ? 1.493 39.129 20.876 1.00 88.00 712 VAL A N 1
ATOM 5256 C CA . VAL A 1 712 ? 0.564 39.615 21.922 1.00 88.00 712 VAL A CA 1
ATOM 5257 C C . VAL A 1 712 ? 0.465 38.681 23.140 1.00 88.00 712 VAL A C 1
ATOM 5259 O O . VAL A 1 712 ? 0.121 39.138 24.227 1.00 88.00 712 VAL A O 1
ATOM 5262 N N . SER A 1 713 ? 0.812 37.396 22.993 1.00 82.75 713 SER A N 1
ATOM 5263 C CA . SER A 1 713 ? 0.904 36.413 24.085 1.00 82.75 713 SER A CA 1
ATOM 5264 C C . SER A 1 713 ? 2.138 36.584 24.984 1.00 82.75 713 SER A C 1
ATOM 5266 O O . SER A 1 713 ? 2.156 36.066 26.099 1.00 82.75 713 SER A O 1
ATOM 5268 N N . ALA A 1 714 ? 3.158 37.313 24.529 1.00 89.31 714 ALA A N 1
ATOM 5269 C CA . ALA A 1 714 ? 4.391 37.593 25.259 1.00 89.31 714 ALA A CA 1
ATOM 5270 C C . ALA A 1 714 ? 4.810 39.059 25.032 1.00 89.31 714 ALA A C 1
ATOM 5272 O O . ALA A 1 714 ? 5.833 39.321 24.399 1.00 89.31 714 ALA A O 1
ATOM 5273 N N . PRO A 1 715 ? 4.007 40.031 25.506 1.00 90.44 715 PRO A N 1
ATOM 5274 C CA . PRO A 1 715 ? 4.036 41.401 25.001 1.00 90.44 715 PRO A CA 1
ATOM 5275 C C . PRO A 1 715 ? 5.218 42.254 25.493 1.00 90.44 715 PRO A C 1
ATOM 5277 O O . PRO A 1 715 ? 5.295 43.432 25.155 1.00 90.44 715 PRO A O 1
ATOM 5280 N N . ASN A 1 716 ? 6.123 41.701 26.303 1.00 92.25 716 ASN A N 1
ATOM 5281 C CA . ASN A 1 716 ? 7.259 42.421 26.882 1.00 92.25 716 ASN A CA 1
ATOM 5282 C C . ASN A 1 716 ? 8.570 41.939 26.263 1.00 92.25 716 ASN A C 1
ATOM 5284 O O . ASN A 1 716 ? 8.651 40.800 25.826 1.00 92.25 716 ASN A O 1
ATOM 5288 N N . SER A 1 717 ? 9.617 42.765 26.283 1.00 90.75 717 SER A N 1
ATOM 5289 C CA . SER A 1 717 ? 10.946 42.407 25.770 1.00 90.75 717 SER A CA 1
ATOM 5290 C C . SER A 1 717 ? 12.017 42.589 26.843 1.00 90.75 717 SER A C 1
ATOM 5292 O O . SER A 1 717 ? 12.048 43.621 27.517 1.00 90.75 717 SER A O 1
ATOM 5294 N N . CYS A 1 718 ? 12.893 41.597 27.000 1.00 89.44 718 CYS A N 1
ATOM 5295 C CA . CYS A 1 718 ? 14.076 41.636 27.856 1.00 89.44 718 CYS A CA 1
ATOM 5296 C C . CYS A 1 718 ? 15.295 41.227 27.023 1.00 89.44 718 CYS A C 1
ATOM 5298 O O . CYS A 1 718 ? 15.381 40.082 26.589 1.00 89.44 718 CYS A O 1
ATOM 5300 N N . ASN A 1 719 ? 16.204 42.169 26.753 1.00 86.50 719 ASN A N 1
ATOM 5301 C CA . ASN A 1 719 ? 17.410 41.952 25.941 1.00 86.50 719 ASN A CA 1
ATOM 5302 C C . ASN A 1 719 ? 17.175 41.196 24.611 1.00 86.50 719 ASN A C 1
ATOM 5304 O O . ASN A 1 719 ? 17.903 40.267 24.276 1.00 86.50 719 ASN A O 1
ATOM 5308 N N . GLY A 1 720 ? 16.128 41.556 23.861 1.00 80.06 720 GLY A N 1
ATOM 5309 C CA . GLY A 1 720 ? 15.822 40.900 22.583 1.00 80.06 720 GLY A CA 1
ATOM 5310 C C . GLY A 1 720 ? 14.811 39.755 22.672 1.00 80.06 720 GLY A C 1
ATOM 5311 O O . GLY A 1 720 ? 14.249 39.37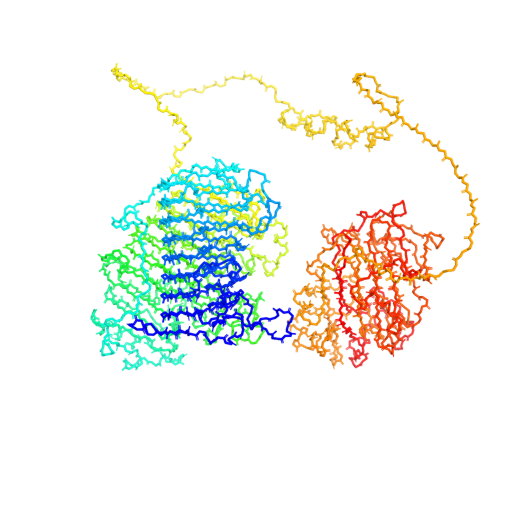9 21.648 1.00 80.06 720 GLY A O 1
ATOM 5312 N N . ALA A 1 721 ? 14.540 39.224 23.868 1.00 81.88 721 ALA A N 1
ATOM 5313 C CA . ALA A 1 721 ? 13.628 38.100 24.062 1.00 81.88 721 ALA A CA 1
ATOM 5314 C C . ALA A 1 721 ? 12.233 38.558 24.502 1.00 81.88 721 ALA A C 1
ATOM 5316 O O . ALA A 1 721 ? 12.084 39.293 25.482 1.00 81.88 721 ALA A O 1
ATOM 5317 N N . CYS A 1 722 ? 11.209 38.084 23.795 1.00 90.94 722 CYS A N 1
ATOM 5318 C CA . CYS A 1 722 ? 9.815 38.363 24.113 1.00 90.94 722 CYS A CA 1
ATOM 5319 C C . CYS A 1 722 ? 9.310 37.464 25.244 1.00 90.94 722 CYS A C 1
ATOM 5321 O O . CYS A 1 722 ? 9.547 36.258 25.228 1.00 90.94 722 CYS A O 1
ATOM 5323 N N . TYR A 1 723 ? 8.596 38.028 26.217 1.00 90.69 723 TYR A N 1
ATOM 5324 C CA . TYR A 1 723 ? 8.118 37.287 27.380 1.00 90.69 723 TYR A CA 1
ATOM 5325 C C . TYR A 1 723 ? 6.756 37.763 27.894 1.00 90.69 723 TYR A C 1
ATOM 5327 O O . TYR A 1 723 ? 6.363 38.927 27.757 1.00 90.69 723 TYR A O 1
ATOM 5335 N N . SER A 1 724 ? 6.033 36.844 28.538 1.00 88.62 724 SER A N 1
ATOM 5336 C CA . SER A 1 724 ? 4.826 37.176 29.294 1.00 88.62 724 SER A CA 1
ATOM 5337 C C . SER A 1 724 ? 5.176 37.526 30.738 1.00 88.62 724 SER A C 1
ATOM 5339 O O . SER A 1 724 ? 5.816 36.734 31.433 1.00 88.62 724 SER A O 1
ATOM 5341 N N . ALA A 1 725 ? 4.674 38.668 31.214 1.00 83.38 725 ALA A N 1
ATOM 5342 C CA . ALA A 1 725 ? 4.815 39.103 32.604 1.00 83.38 725 ALA A CA 1
ATOM 5343 C C . ALA A 1 725 ? 4.108 38.171 33.613 1.00 83.38 725 ALA A C 1
ATOM 5345 O O . ALA A 1 725 ? 4.320 38.286 34.815 1.00 83.38 725 ALA A O 1
ATOM 5346 N N . THR A 1 726 ? 3.277 37.233 33.140 1.00 79.75 726 THR A N 1
ATOM 5347 C CA . THR A 1 726 ? 2.659 36.192 33.980 1.00 79.75 726 THR A CA 1
ATOM 5348 C C . THR A 1 726 ? 3.604 35.035 34.293 1.00 79.75 726 THR A C 1
ATOM 5350 O O . THR A 1 726 ? 3.328 34.255 35.198 1.00 79.75 726 THR A O 1
ATOM 5353 N N . SER A 1 727 ? 4.685 34.890 33.527 1.00 77.31 727 SER A N 1
ATOM 5354 C CA . SER A 1 727 ? 5.576 33.725 33.576 1.00 77.31 727 SER A CA 1
ATOM 5355 C C . SER A 1 727 ? 7.027 34.116 33.853 1.00 77.31 727 SER A C 1
ATOM 5357 O O . SER A 1 727 ? 7.762 33.334 34.456 1.00 77.31 727 SER A O 1
ATOM 5359 N N . TYR A 1 728 ? 7.424 35.337 33.483 1.00 84.31 728 TYR A N 1
ATOM 5360 C CA . TYR A 1 728 ? 8.779 35.862 33.645 1.00 84.31 728 TYR A CA 1
ATOM 5361 C C . TYR A 1 728 ? 8.760 37.360 33.994 1.00 84.31 728 TYR A C 1
ATOM 5363 O O . TYR A 1 728 ? 7.801 38.060 33.681 1.00 84.31 728 TYR A O 1
ATOM 5371 N N . CYS A 1 729 ? 9.828 37.871 34.600 1.00 86.88 729 CYS A N 1
ATOM 5372 C CA . CYS A 1 729 ? 10.134 39.297 34.707 1.00 86.88 729 CYS A CA 1
ATOM 5373 C C . CYS A 1 729 ? 11.521 39.581 34.116 1.00 86.88 729 CYS A C 1
ATOM 5375 O O . CYS A 1 729 ? 12.368 38.696 34.028 1.00 86.88 729 CYS A O 1
ATOM 5377 N N . CYS A 1 730 ? 11.774 40.830 33.735 1.00 87.56 730 CYS A N 1
ATOM 5378 C CA . CYS A 1 730 ? 13.101 41.274 33.320 1.00 87.56 730 CYS A CA 1
ATOM 5379 C C . CYS A 1 730 ? 13.803 41.964 34.496 1.00 87.56 730 CYS A C 1
ATOM 5381 O O . CYS A 1 730 ? 13.376 43.042 34.913 1.00 87.56 730 CYS A O 1
ATOM 5383 N N . GLN A 1 731 ? 14.867 41.367 35.034 1.00 81.50 731 GLN A N 1
ATOM 5384 C CA . GLN A 1 731 ? 15.701 41.977 36.076 1.00 81.50 731 GLN A CA 1
ATOM 5385 C C . GLN A 1 731 ? 17.124 42.134 35.558 1.00 81.50 731 GLN A C 1
ATOM 5387 O O . GLN A 1 731 ? 17.747 41.164 35.146 1.00 81.50 731 GLN A O 1
ATOM 5392 N N . ASN A 1 732 ? 17.641 43.366 35.560 1.00 79.62 732 ASN A N 1
ATOM 5393 C CA . ASN A 1 732 ? 18.984 43.687 35.060 1.00 79.62 732 ASN A CA 1
ATOM 5394 C C . ASN A 1 732 ? 19.256 43.155 33.635 1.00 79.62 732 ASN A C 1
ATOM 5396 O O . ASN A 1 732 ? 20.337 42.642 33.366 1.00 79.62 732 ASN A O 1
ATOM 5400 N N . ASN A 1 733 ? 18.276 43.268 32.727 1.00 76.69 733 ASN A N 1
ATOM 5401 C CA . ASN A 1 733 ? 18.322 42.730 31.355 1.00 76.69 733 ASN A CA 1
ATOM 5402 C C . ASN A 1 733 ? 18.435 41.196 31.248 1.00 76.69 733 ASN A C 1
ATOM 5404 O O . ASN A 1 733 ? 18.719 40.682 30.167 1.00 76.69 733 ASN A O 1
ATOM 5408 N N . VAL A 1 734 ? 18.165 40.465 32.332 1.00 73.50 734 VAL A N 1
ATOM 5409 C CA . VAL A 1 734 ? 18.057 39.003 32.342 1.00 73.50 734 VAL A CA 1
ATOM 5410 C C . VAL A 1 734 ? 16.595 38.612 32.517 1.00 73.50 734 VAL A C 1
ATOM 5412 O O . VAL A 1 734 ? 15.882 39.166 33.360 1.00 73.50 734 VAL A O 1
ATOM 5415 N N . LEU A 1 735 ? 16.142 37.672 31.689 1.00 82.50 735 LEU A N 1
ATOM 5416 C CA . LEU A 1 735 ? 14.801 37.122 31.780 1.00 82.50 735 LEU A CA 1
ATOM 5417 C C . LEU A 1 735 ? 14.753 36.087 32.910 1.00 82.50 735 LEU A C 1
ATOM 5419 O O . LEU A 1 735 ? 15.346 35.017 32.811 1.00 82.50 735 LEU A O 1
ATOM 5423 N N . THR A 1 736 ? 14.036 36.413 33.976 1.00 83.06 736 THR A N 1
ATOM 5424 C CA . THR A 1 736 ? 13.958 35.628 35.211 1.00 83.06 736 THR A CA 1
ATOM 5425 C C . THR A 1 736 ? 12.548 35.074 35.366 1.00 83.06 736 THR A C 1
ATOM 5427 O O . THR A 1 736 ? 11.577 35.778 35.100 1.00 83.06 736 THR A O 1
ATOM 5430 N N . GLN A 1 737 ? 12.392 33.816 35.780 1.00 79.94 737 GLN A N 1
ATOM 5431 C CA . GLN A 1 737 ? 11.062 33.233 35.995 1.00 79.94 737 GLN A CA 1
ATOM 5432 C C . GLN A 1 737 ? 10.308 34.006 37.087 1.00 79.94 737 GLN A C 1
ATOM 5434 O O . GLN A 1 737 ? 10.910 34.416 38.076 1.00 79.94 737 GLN A O 1
ATOM 5439 N N . ILE A 1 738 ? 8.992 34.197 36.931 1.00 80.62 738 ILE A N 1
ATOM 5440 C CA . ILE A 1 738 ? 8.202 35.095 37.795 1.00 80.62 738 ILE A CA 1
ATOM 5441 C C . ILE A 1 738 ? 8.311 34.754 39.295 1.00 80.62 738 ILE A C 1
ATOM 5443 O O . ILE A 1 738 ? 8.265 35.639 40.144 1.00 80.62 738 ILE A O 1
ATOM 5447 N N . SER A 1 739 ? 8.524 33.475 39.618 1.00 73.62 739 SER A N 1
ATOM 5448 C CA . SER A 1 739 ? 8.731 32.938 40.970 1.00 73.62 739 SER A CA 1
ATOM 5449 C C . SER A 1 739 ? 10.044 33.370 41.635 1.00 73.62 739 SER A C 1
ATOM 5451 O O . SER A 1 739 ? 10.169 33.265 42.853 1.00 73.62 739 SER A O 1
ATOM 5453 N N . GLN A 1 740 ? 11.016 33.846 40.856 1.00 70.50 740 GLN A N 1
ATOM 5454 C CA . GLN A 1 740 ? 12.354 34.253 41.298 1.00 70.50 740 GLN A CA 1
ATOM 5455 C C . GLN A 1 740 ? 12.558 35.777 41.244 1.00 70.50 740 GLN A C 1
ATOM 5457 O O . GLN A 1 740 ? 13.634 36.278 41.564 1.00 70.50 740 GLN A O 1
ATOM 5462 N N . CYS A 1 741 ? 11.530 36.530 40.856 1.00 76.25 741 CYS A N 1
ATOM 5463 C CA . CYS A 1 741 ? 11.581 37.983 40.781 1.00 76.25 741 CYS A CA 1
ATOM 5464 C C . CYS A 1 741 ? 11.583 38.601 42.186 1.00 76.25 741 CYS A C 1
ATOM 5466 O O . CYS A 1 741 ? 10.682 38.359 42.989 1.00 76.25 741 CYS A O 1
ATOM 5468 N N . SER A 1 742 ? 12.589 39.420 42.498 1.00 59.12 742 SER A N 1
ATOM 5469 C CA . SER A 1 742 ? 12.672 40.111 43.791 1.00 59.12 742 SER A CA 1
ATOM 5470 C C . SER A 1 742 ? 11.513 41.102 44.004 1.00 59.12 742 SER A C 1
ATOM 5472 O O . SER A 1 742 ? 11.175 41.910 43.137 1.00 59.12 742 SER A O 1
ATOM 5474 N N . ALA A 1 743 ? 10.894 41.037 45.188 1.00 47.09 743 ALA A N 1
ATOM 5475 C CA . ALA A 1 743 ? 9.747 41.847 45.593 1.00 47.09 743 ALA A CA 1
ATOM 5476 C C . ALA A 1 743 ? 10.145 43.312 45.852 1.00 47.09 743 ALA A C 1
ATOM 5478 O O . ALA A 1 743 ? 10.243 43.751 46.994 1.00 47.09 743 ALA A O 1
ATOM 5479 N N . SER A 1 744 ? 10.424 44.073 44.796 1.00 41.38 744 SER A N 1
ATOM 5480 C CA . SER A 1 744 ? 10.584 45.534 44.836 1.00 41.38 744 SER A CA 1
ATOM 5481 C C . SER A 1 744 ? 10.363 46.150 43.449 1.00 41.38 744 SER A C 1
ATOM 5483 O O . SER A 1 744 ? 11.241 46.822 42.925 1.00 41.38 744 SER A O 1
ATOM 5485 N N . SER A 1 745 ? 9.191 45.914 42.845 1.00 33.72 745 SER A N 1
ATOM 5486 C CA . SER A 1 745 ? 8.624 46.774 41.779 1.00 33.72 745 SER A CA 1
ATOM 5487 C C . SER A 1 745 ? 7.166 46.447 41.394 1.00 33.72 745 SER A C 1
ATOM 5489 O O . SER A 1 745 ? 6.734 46.794 40.299 1.00 33.72 745 SER A O 1
ATOM 5491 N N . VAL A 1 746 ? 6.363 45.827 42.274 1.00 33.41 746 VAL A N 1
ATOM 5492 C CA . VAL A 1 746 ? 4.950 45.517 41.971 1.00 33.41 746 VAL A CA 1
ATOM 5493 C C . VAL A 1 746 ? 4.008 46.238 42.941 1.00 33.41 746 VAL A C 1
ATOM 5495 O O . VAL A 1 746 ? 3.763 45.787 44.055 1.00 33.41 746 VAL A O 1
ATOM 5498 N N . ALA A 1 747 ? 3.456 47.359 42.485 1.00 28.31 747 ALA A N 1
ATOM 5499 C CA . ALA A 1 747 ? 2.143 47.874 42.874 1.00 28.31 747 ALA A CA 1
ATOM 5500 C C . ALA A 1 747 ? 1.445 48.227 41.543 1.00 28.31 747 ALA A C 1
ATOM 5502 O O . ALA A 1 747 ? 2.064 48.866 40.703 1.00 28.31 747 ALA A O 1
ATOM 5503 N N . ALA A 1 748 ? 0.218 47.821 41.225 1.00 27.75 748 ALA A N 1
ATOM 5504 C CA . ALA A 1 748 ? -0.910 47.497 42.079 1.00 27.75 748 ALA A CA 1
ATOM 5505 C C . ALA A 1 748 ? -1.938 46.593 41.361 1.00 27.75 748 ALA A C 1
ATOM 5507 O O . ALA A 1 748 ? -1.977 46.551 40.136 1.00 27.75 748 ALA A O 1
ATOM 5508 N N . GLN A 1 749 ? -2.825 46.015 42.186 1.00 25.91 749 GLN A N 1
ATOM 5509 C CA . GLN A 1 749 ? -4.106 45.353 41.876 1.00 25.91 749 GLN A CA 1
ATOM 5510 C C . GLN A 1 749 ? -3.973 43.985 41.173 1.00 25.91 749 GLN A C 1
ATOM 5512 O O . GLN A 1 749 ? -3.351 43.866 40.135 1.00 25.91 749 GLN A O 1
ATOM 5517 N N . VAL A 1 750 ? -4.517 42.874 41.676 1.00 26.34 750 VAL A N 1
ATOM 5518 C CA . VAL A 1 750 ? -5.859 42.673 42.240 1.00 26.34 750 VAL A CA 1
ATOM 5519 C C . VAL A 1 750 ? -5.851 41.535 43.278 1.00 26.34 750 VAL A C 1
ATOM 5521 O O . VAL A 1 750 ? -5.177 40.519 43.143 1.00 26.34 750 VAL A O 1
ATOM 5524 N N . THR A 1 751 ? -6.639 41.757 44.324 1.00 25.45 751 THR A N 1
ATOM 5525 C CA . THR A 1 751 ? -6.938 40.931 45.499 1.00 25.45 751 THR A CA 1
ATOM 5526 C C . THR A 1 751 ? -7.771 39.683 45.166 1.00 25.45 751 THR A C 1
ATOM 5528 O O . THR A 1 751 ? -8.706 39.799 44.382 1.00 25.45 751 THR A O 1
ATOM 5531 N N . THR A 1 752 ? -7.515 38.540 45.826 1.00 24.95 752 THR A N 1
ATOM 5532 C CA . THR A 1 752 ? -8.469 37.718 46.638 1.00 24.95 752 THR A CA 1
ATOM 5533 C C . THR A 1 752 ? -7.967 36.267 46.815 1.00 24.95 752 THR A C 1
ATOM 5535 O O . THR A 1 752 ? -7.833 35.509 45.867 1.00 24.95 752 THR A O 1
ATOM 5538 N N . THR A 1 753 ? -7.412 35.946 47.989 1.00 24.31 753 THR A N 1
ATOM 5539 C CA . THR A 1 753 ? -7.983 35.120 49.086 1.00 24.31 753 THR A CA 1
ATOM 5540 C C . THR A 1 753 ? -7.854 33.596 48.918 1.00 24.31 753 THR A C 1
ATOM 5542 O O . THR A 1 753 ? -8.768 32.910 48.478 1.00 24.31 753 THR A O 1
ATOM 5545 N N . THR A 1 754 ? -6.737 33.045 49.403 1.00 24.38 754 THR A N 1
ATOM 5546 C CA . THR A 1 754 ? -6.613 31.647 49.856 1.00 24.38 754 THR A CA 1
ATOM 5547 C C . THR A 1 754 ? -6.882 31.546 51.355 1.00 24.38 754 THR A C 1
ATOM 5549 O O . THR A 1 754 ? -6.362 32.353 52.125 1.00 24.38 754 THR A O 1
ATOM 5552 N N . THR A 1 755 ? -7.585 30.499 51.791 1.00 23.30 755 THR A N 1
ATOM 5553 C CA . THR A 1 755 ? -7.481 29.984 53.164 1.00 23.30 755 THR A CA 1
ATOM 5554 C C . THR A 1 755 ? -6.750 28.647 53.142 1.00 23.30 755 THR A C 1
ATOM 5556 O O . THR A 1 755 ? -7.125 27.711 52.444 1.00 23.30 755 THR A O 1
ATOM 5559 N N . LYS A 1 756 ? -5.658 28.593 53.904 1.00 27.66 756 LYS A N 1
ATOM 5560 C CA . LYS A 1 756 ? -4.848 27.414 54.210 1.00 27.66 756 LYS A CA 1
ATOM 5561 C C . LYS A 1 756 ? -4.974 27.207 55.716 1.00 27.66 756 LYS A C 1
ATOM 5563 O O . LYS A 1 756 ? -4.955 28.193 56.450 1.00 27.66 756 LYS A O 1
ATOM 5568 N N . SER A 1 757 ? -5.034 25.969 56.190 1.00 23.03 757 SER A N 1
ATOM 5569 C CA . SER A 1 757 ? -4.612 25.692 57.561 1.00 23.03 757 SER A CA 1
ATOM 5570 C C . SER A 1 757 ? -3.915 24.344 57.650 1.00 23.03 757 SER A C 1
ATOM 5572 O O . SER A 1 757 ? -4.452 23.299 57.301 1.00 23.03 757 SER A O 1
ATOM 5574 N N . THR A 1 758 ? -2.664 24.444 58.070 1.00 26.48 758 THR A N 1
ATOM 5575 C CA . THR A 1 758 ? -1.717 23.416 58.488 1.00 26.48 758 THR A CA 1
ATOM 5576 C C . THR A 1 758 ? -1.968 23.010 59.934 1.00 26.48 758 THR A C 1
ATOM 5578 O O . THR A 1 758 ? -2.273 23.885 60.743 1.00 26.48 758 THR A O 1
ATOM 5581 N N . THR A 1 759 ? -1.626 21.779 60.326 1.00 24.64 759 THR A N 1
ATOM 5582 C CA . THR A 1 759 ? -0.834 21.592 61.559 1.00 24.64 759 THR A CA 1
ATOM 5583 C C . THR A 1 759 ? -0.083 20.260 61.596 1.00 24.64 759 THR A C 1
ATOM 5585 O O . THR A 1 759 ? -0.575 19.218 61.181 1.00 24.64 759 THR A O 1
ATOM 5588 N N . THR A 1 760 ? 1.144 20.360 62.094 1.00 26.59 760 THR A N 1
ATOM 5589 C CA . THR A 1 760 ? 2.172 19.360 62.393 1.00 26.59 760 THR A CA 1
ATOM 5590 C C . THR A 1 760 ? 2.022 18.806 63.814 1.00 26.59 760 THR A C 1
ATOM 5592 O O . THR A 1 760 ? 1.636 19.566 64.696 1.00 26.59 760 THR A O 1
ATOM 5595 N N . THR A 1 761 ? 2.456 17.564 64.093 1.00 24.55 761 THR A N 1
ATOM 5596 C CA . THR A 1 761 ? 3.219 17.213 65.324 1.00 24.55 761 THR A CA 1
ATOM 5597 C C . THR A 1 761 ? 3.935 15.853 65.202 1.00 24.55 761 THR A C 1
ATOM 5599 O O . THR A 1 761 ? 3.617 15.044 64.337 1.00 24.55 761 THR A O 1
ATOM 5602 N N . ALA A 1 762 ? 4.951 15.645 66.045 1.00 24.25 762 ALA A N 1
ATOM 5603 C CA . ALA A 1 762 ? 6.074 14.722 65.898 1.00 24.25 762 ALA A CA 1
ATOM 5604 C C . ALA A 1 762 ? 6.018 13.422 66.744 1.00 24.25 762 ALA A C 1
ATOM 5606 O O . ALA A 1 762 ? 5.460 13.405 67.833 1.00 24.25 762 ALA A O 1
ATOM 5607 N N . LYS A 1 763 ? 6.709 12.391 66.221 1.00 32.72 763 LYS A N 1
ATOM 5608 C CA . LYS A 1 763 ? 7.535 11.309 66.827 1.00 32.72 763 LYS A CA 1
ATOM 5609 C C . LYS A 1 763 ? 7.169 10.689 68.195 1.00 32.72 763 LYS A C 1
ATOM 5611 O O . LYS A 1 763 ? 7.279 11.343 69.227 1.00 32.72 763 LYS A O 1
ATOM 5616 N N . THR A 1 764 ? 7.041 9.353 68.238 1.00 22.53 764 THR A N 1
ATOM 5617 C CA . THR A 1 764 ? 7.556 8.508 69.346 1.00 22.53 764 THR A CA 1
ATOM 5618 C C . THR A 1 764 ? 7.785 7.054 68.894 1.00 22.53 764 THR A C 1
ATOM 5620 O O . THR A 1 764 ? 7.028 6.522 68.089 1.00 22.53 764 THR A O 1
ATOM 5623 N N . THR A 1 765 ? 8.848 6.432 69.407 1.00 30.27 765 THR A N 1
ATOM 5624 C CA . THR A 1 765 ? 9.311 5.058 69.137 1.00 30.27 765 THR A CA 1
ATOM 5625 C C . THR A 1 765 ? 8.812 4.100 70.225 1.00 30.27 765 THR A C 1
ATOM 5627 O O . THR A 1 765 ? 8.864 4.454 71.403 1.00 30.27 765 THR A O 1
ATOM 5630 N N . THR A 1 766 ? 8.420 2.865 69.890 1.00 24.20 766 THR A N 1
ATOM 5631 C CA . THR A 1 766 ? 8.409 1.741 70.851 1.00 24.20 766 THR A CA 1
ATOM 5632 C C . THR A 1 766 ? 8.572 0.402 70.128 1.00 24.20 766 THR A C 1
ATOM 5634 O O . THR A 1 766 ? 7.932 0.148 69.113 1.00 24.20 766 THR A O 1
ATOM 5637 N N . THR A 1 767 ? 9.465 -0.436 70.650 1.00 30.28 767 THR A N 1
ATOM 5638 C CA . THR A 1 767 ? 9.842 -1.765 70.151 1.00 30.28 767 THR A CA 1
ATOM 5639 C C . THR A 1 767 ? 8.979 -2.845 70.812 1.00 30.28 767 THR A C 1
ATOM 5641 O O . THR A 1 767 ? 8.794 -2.814 72.029 1.00 30.28 767 THR A O 1
ATOM 5644 N N . THR A 1 768 ? 8.503 -3.848 70.068 1.00 26.08 768 THR A N 1
ATOM 5645 C CA . THR A 1 768 ? 8.075 -5.140 70.644 1.00 26.08 768 THR A CA 1
ATOM 5646 C C . THR A 1 768 ? 8.227 -6.261 69.615 1.00 26.08 768 THR A C 1
ATOM 5648 O O . THR A 1 768 ? 7.778 -6.150 68.479 1.00 26.08 768 THR A O 1
ATOM 5651 N N . THR A 1 769 ? 8.908 -7.330 70.014 1.00 33.22 769 THR A N 1
ATOM 5652 C CA . THR A 1 769 ? 9.188 -8.556 69.260 1.00 33.22 769 THR A CA 1
ATOM 5653 C C . THR A 1 769 ? 8.011 -9.533 69.333 1.00 33.22 769 THR A C 1
ATOM 5655 O O . THR A 1 769 ? 7.520 -9.811 70.421 1.00 33.22 769 THR A O 1
ATOM 5658 N N . THR A 1 770 ? 7.602 -10.125 68.205 1.00 27.05 770 THR A N 1
ATOM 5659 C CA . THR A 1 770 ? 6.956 -11.456 68.142 1.00 27.05 770 THR A CA 1
ATOM 5660 C C . THR A 1 770 ? 7.113 -12.070 66.746 1.00 27.05 770 THR A C 1
ATOM 5662 O O . THR A 1 770 ? 7.147 -11.387 65.728 1.00 27.05 770 THR A O 1
ATOM 5665 N N . THR A 1 771 ? 7.300 -13.385 66.723 1.00 26.58 771 THR A N 1
ATOM 5666 C CA . THR A 1 771 ? 7.769 -14.217 65.610 1.00 26.58 771 THR A CA 1
ATOM 5667 C C . THR A 1 771 ? 6.676 -14.668 64.628 1.00 26.58 771 THR A C 1
ATOM 5669 O O . THR A 1 771 ? 5.713 -15.304 65.034 1.00 26.58 771 THR A O 1
ATOM 5672 N N . LYS A 1 772 ? 6.956 -14.446 63.333 1.00 30.89 772 LYS A N 1
ATOM 5673 C CA . LYS A 1 772 ? 6.842 -15.353 62.164 1.00 30.89 772 LYS A CA 1
ATOM 5674 C C . LYS A 1 772 ? 5.496 -16.048 61.858 1.00 30.89 772 LYS A C 1
ATOM 5676 O O . LYS A 1 772 ? 5.246 -17.130 62.366 1.00 30.89 772 LYS A O 1
ATOM 5681 N N . VAL A 1 773 ? 4.803 -15.551 60.824 1.00 27.69 773 VAL A N 1
ATOM 5682 C CA . VAL A 1 773 ? 4.455 -16.316 59.602 1.00 27.69 773 VAL A CA 1
ATOM 5683 C C . VAL A 1 773 ? 4.517 -15.334 58.425 1.00 27.69 773 VAL A C 1
ATOM 5685 O O . VAL A 1 773 ? 3.661 -14.466 58.302 1.00 27.69 773 VAL A O 1
ATOM 5688 N N . ALA A 1 774 ? 5.552 -15.427 57.588 1.00 30.36 774 ALA A N 1
ATOM 5689 C CA . ALA A 1 774 ? 5.630 -14.657 56.349 1.00 30.36 774 ALA A CA 1
ATOM 5690 C C . ALA A 1 774 ? 5.005 -15.489 55.226 1.00 30.36 774 ALA A C 1
ATOM 5692 O O . ALA A 1 774 ? 5.630 -16.408 54.700 1.00 30.36 774 ALA A O 1
ATOM 5693 N N . THR A 1 775 ? 3.759 -15.179 54.882 1.00 28.94 775 THR A N 1
ATOM 5694 C CA . THR A 1 775 ? 3.258 -15.388 53.525 1.00 28.94 775 THR A CA 1
ATOM 5695 C C . THR A 1 775 ? 4.094 -14.519 52.593 1.00 28.94 775 THR A C 1
ATOM 5697 O O . THR A 1 775 ? 4.170 -13.308 52.787 1.00 28.94 775 THR A O 1
ATOM 5700 N N . THR A 1 776 ? 4.750 -15.130 51.610 1.00 30.69 776 THR A N 1
ATOM 5701 C CA . THR A 1 776 ? 5.448 -14.426 50.533 1.00 30.69 776 THR A CA 1
ATOM 5702 C C . THR A 1 776 ? 4.424 -13.660 49.702 1.00 30.69 776 THR A C 1
ATOM 5704 O O . THR A 1 776 ? 3.839 -14.196 48.764 1.00 30.69 776 THR A O 1
ATOM 5707 N N . THR A 1 777 ? 4.172 -12.405 50.061 1.00 32.12 777 THR A N 1
ATOM 5708 C CA . THR A 1 777 ? 3.601 -11.426 49.139 1.00 32.12 777 THR A CA 1
ATOM 5709 C C . THR A 1 777 ? 4.632 -11.204 48.044 1.00 32.12 777 THR A C 1
ATOM 5711 O O . THR A 1 777 ? 5.685 -10.620 48.301 1.00 32.12 777 THR A O 1
ATOM 5714 N N . ALA A 1 778 ? 4.357 -11.716 46.844 1.00 39.75 778 ALA A N 1
ATOM 5715 C CA . ALA A 1 778 ? 5.075 -11.316 45.646 1.00 39.75 778 ALA A CA 1
ATOM 5716 C C . ALA A 1 778 ? 5.013 -9.785 45.559 1.00 39.75 778 ALA A C 1
ATOM 5718 O O . ALA A 1 778 ? 3.928 -9.205 45.518 1.00 39.75 778 ALA A O 1
ATOM 5719 N N . SER A 1 779 ? 6.172 -9.130 45.621 1.00 42.56 779 SER A N 1
ATOM 5720 C CA . SER A 1 779 ? 6.281 -7.710 45.313 1.00 42.56 779 SER A CA 1
ATOM 5721 C C . SER A 1 779 ? 5.921 -7.566 43.837 1.00 42.56 779 SER A C 1
ATOM 5723 O O . SER A 1 779 ? 6.653 -8.041 42.975 1.00 42.56 779 SER A O 1
ATOM 5725 N N . SER A 1 780 ? 4.743 -7.015 43.547 1.00 51.38 780 SER A N 1
ATOM 5726 C CA . SER A 1 780 ? 4.340 -6.694 42.181 1.00 51.38 780 SER A CA 1
ATOM 5727 C C . SER A 1 780 ? 5.281 -5.617 41.648 1.00 51.38 780 SER A C 1
ATOM 5729 O O . SER A 1 780 ? 5.330 -4.526 42.222 1.00 51.38 780 SER A O 1
ATOM 5731 N N . SER A 1 781 ? 6.032 -5.919 40.589 1.00 64.62 781 SER A N 1
ATOM 5732 C CA . SER A 1 781 ? 6.830 -4.913 39.887 1.00 64.62 781 SER A CA 1
ATOM 5733 C C . SER A 1 781 ? 5.917 -3.820 39.320 1.00 64.62 781 SER A C 1
ATOM 5735 O O . SER A 1 781 ? 4.844 -4.117 38.791 1.00 64.62 781 SER A O 1
ATOM 5737 N N . SER A 1 782 ? 6.332 -2.558 39.448 1.00 76.00 782 SER A N 1
ATOM 5738 C CA . SER A 1 782 ? 5.691 -1.430 38.766 1.00 76.00 782 SER A CA 1
ATOM 5739 C C . SER A 1 782 ? 6.126 -1.307 37.304 1.00 76.00 782 SER A C 1
ATOM 5741 O O . SER A 1 782 ? 5.458 -0.626 36.543 1.00 76.00 782 SER A O 1
ATOM 5743 N N . PHE A 1 783 ? 7.220 -1.964 36.908 1.00 85.19 783 PHE A N 1
ATOM 5744 C CA . PHE A 1 783 ? 7.751 -1.921 35.551 1.00 85.19 783 PHE A CA 1
ATOM 5745 C C . PHE A 1 783 ? 7.007 -2.906 34.644 1.00 85.19 783 PHE A C 1
ATOM 5747 O O . PHE A 1 783 ? 7.014 -4.116 34.872 1.00 85.19 783 PHE A O 1
ATOM 5754 N N . GLN A 1 784 ? 6.385 -2.380 33.595 1.00 90.12 784 GLN A N 1
ATOM 5755 C CA . GLN A 1 784 ? 5.717 -3.133 32.541 1.00 90.12 784 GLN A CA 1
ATOM 5756 C C . GLN A 1 784 ? 6.616 -3.217 31.315 1.00 90.12 784 GLN A C 1
ATOM 5758 O O . GLN A 1 784 ? 7.244 -2.232 30.933 1.00 90.12 784 GLN A O 1
ATOM 5763 N N . LEU A 1 785 ? 6.675 -4.394 30.696 1.00 94.25 785 LEU A N 1
ATOM 5764 C CA . LEU A 1 785 ? 7.412 -4.597 29.454 1.00 94.25 785 LEU A CA 1
ATOM 5765 C C . LEU A 1 785 ? 6.746 -3.786 28.338 1.00 94.25 785 LEU A C 1
ATOM 5767 O O . LEU A 1 785 ? 5.566 -3.990 28.058 1.00 94.25 785 LEU A O 1
ATOM 5771 N N . ILE A 1 786 ? 7.503 -2.897 27.702 1.00 93.31 786 ILE A N 1
ATOM 5772 C CA . ILE A 1 786 ? 7.027 -2.085 26.573 1.00 93.31 786 ILE A CA 1
ATOM 5773 C C . ILE A 1 786 ? 7.683 -2.474 25.255 1.00 93.31 786 ILE A C 1
ATOM 5775 O O . ILE A 1 786 ? 7.098 -2.247 24.203 1.00 93.31 786 ILE A O 1
ATOM 5779 N N . ASP A 1 787 ? 8.867 -3.088 25.299 1.00 94.50 787 ASP A N 1
ATOM 5780 C CA . ASP A 1 787 ? 9.561 -3.522 24.094 1.00 94.50 787 ASP A CA 1
ATOM 5781 C C . ASP A 1 787 ? 10.472 -4.723 24.341 1.00 94.50 787 ASP A C 1
ATOM 5783 O O . ASP A 1 787 ? 11.039 -4.911 25.418 1.00 94.50 787 ASP A O 1
ATOM 5787 N N . THR A 1 788 ? 10.626 -5.550 23.312 1.00 96.50 788 THR A N 1
ATOM 5788 C CA . THR A 1 788 ? 11.572 -6.672 23.272 1.00 96.50 788 THR A CA 1
ATOM 5789 C C . THR A 1 788 ? 12.253 -6.704 21.913 1.00 96.50 788 THR A C 1
ATOM 5791 O O . THR A 1 788 ? 11.570 -6.608 20.890 1.00 96.50 788 THR A O 1
ATOM 5794 N N . TYR A 1 789 ? 13.575 -6.849 21.940 1.00 97.50 789 TYR A N 1
ATOM 5795 C CA . TYR A 1 789 ? 14.459 -7.127 20.818 1.00 97.50 789 TYR A CA 1
ATOM 5796 C C . TYR A 1 789 ? 15.132 -8.464 21.106 1.00 97.50 789 TYR A C 1
ATOM 5798 O O . TYR A 1 789 ? 15.964 -8.567 22.002 1.00 97.50 789 TYR A O 1
ATOM 5806 N N . ASP A 1 790 ? 14.762 -9.510 20.396 1.00 93.38 790 ASP A N 1
ATOM 5807 C CA . ASP A 1 790 ? 15.391 -10.818 20.531 1.00 93.38 790 ASP A CA 1
ATOM 5808 C C . ASP A 1 790 ? 15.604 -11.435 19.152 1.00 93.38 790 ASP A C 1
ATOM 5810 O O . ASP A 1 790 ? 15.417 -10.785 18.120 1.00 93.38 790 ASP A O 1
ATOM 5814 N N . TYR A 1 791 ? 16.013 -12.698 19.133 1.00 88.69 791 TYR A N 1
ATOM 5815 C CA . TYR A 1 791 ? 16.277 -13.446 17.911 1.00 88.69 791 TYR A CA 1
ATOM 5816 C C . TYR A 1 791 ? 15.113 -13.468 16.907 1.00 88.69 791 TYR A C 1
ATOM 5818 O O . TYR A 1 791 ? 15.331 -13.813 15.752 1.00 88.69 791 TYR A O 1
ATOM 5826 N N . THR A 1 792 ? 13.891 -13.115 17.313 1.00 81.06 792 THR A N 1
ATOM 5827 C CA . THR A 1 792 ? 12.724 -13.123 16.425 1.00 81.06 792 THR A CA 1
ATOM 5828 C C . THR A 1 792 ? 12.419 -11.798 15.757 1.00 81.06 792 THR A C 1
ATOM 5830 O O . THR A 1 792 ? 11.681 -11.783 14.780 1.00 81.06 792 THR A O 1
ATOM 5833 N N . ASN A 1 793 ? 12.961 -10.686 16.256 1.00 86.31 793 ASN A N 1
ATOM 5834 C CA . ASN A 1 793 ? 12.551 -9.368 15.775 1.00 86.31 793 ASN A CA 1
ATOM 5835 C C . ASN A 1 793 ? 13.655 -8.306 15.760 1.00 86.31 793 ASN A C 1
ATOM 5837 O O . ASN A 1 793 ? 13.421 -7.230 15.211 1.00 86.31 793 ASN A O 1
ATOM 5841 N N . ILE A 1 794 ? 14.840 -8.563 16.328 1.00 93.75 794 ILE A N 1
ATOM 5842 C CA . ILE A 1 794 ? 15.862 -7.522 16.489 1.00 93.75 794 ILE A CA 1
ATOM 5843 C C . ILE A 1 794 ? 16.276 -6.897 15.154 1.00 93.75 794 ILE A C 1
ATOM 5845 O O . ILE A 1 794 ? 16.319 -5.677 15.085 1.00 93.75 794 ILE A O 1
ATOM 5849 N N . LEU A 1 795 ? 16.468 -7.692 14.093 1.00 88.31 795 LEU A N 1
ATOM 5850 C CA . LEU A 1 795 ? 16.843 -7.192 12.761 1.00 88.31 795 LEU A CA 1
ATOM 5851 C C . LEU A 1 795 ? 15.772 -6.248 12.185 1.00 88.31 795 LEU A C 1
ATOM 5853 O O . LEU A 1 795 ? 16.083 -5.148 11.754 1.00 88.31 795 LEU A O 1
ATOM 5857 N N . SER A 1 796 ? 14.488 -6.583 12.346 1.00 87.44 796 SER A N 1
ATOM 5858 C CA . SER A 1 796 ? 13.369 -5.734 11.893 1.00 87.44 796 SER A CA 1
ATOM 5859 C C . SER A 1 796 ? 13.152 -4.449 12.709 1.00 87.44 796 SER A C 1
ATOM 5861 O O . SER A 1 796 ? 12.420 -3.551 12.292 1.00 87.44 796 SER A O 1
ATOM 5863 N N . LYS A 1 797 ? 13.740 -4.362 13.908 1.00 92.50 797 LYS A N 1
ATOM 5864 C CA . LYS A 1 797 ? 13.542 -3.244 14.841 1.00 92.50 797 LYS A CA 1
ATOM 5865 C C . LYS A 1 797 ? 14.725 -2.283 14.890 1.00 92.50 797 LYS A C 1
ATOM 5867 O O . LYS A 1 797 ? 14.703 -1.343 15.689 1.00 92.50 797 LYS A O 1
ATOM 5872 N N . VAL A 1 798 ? 15.744 -2.503 14.069 1.00 96.38 798 VAL A N 1
ATOM 5873 C CA . VAL A 1 798 ? 16.954 -1.685 14.035 1.00 96.38 798 VAL A CA 1
ATOM 5874 C C . VAL A 1 798 ? 17.222 -1.204 12.614 1.00 96.38 798 VAL A C 1
ATOM 5876 O O . VAL A 1 798 ? 16.794 -1.815 11.644 1.00 96.38 798 VAL A O 1
ATOM 5879 N N . THR A 1 799 ? 17.930 -0.090 12.491 1.00 95.25 799 THR A N 1
ATOM 5880 C CA . THR A 1 799 ? 18.409 0.456 11.222 1.00 95.25 799 THR A CA 1
ATOM 5881 C C . THR A 1 799 ? 19.928 0.376 11.205 1.00 95.25 799 THR A C 1
ATOM 5883 O O . THR A 1 799 ? 20.578 0.908 12.107 1.00 95.25 799 THR A O 1
ATOM 5886 N N . PHE A 1 800 ? 20.501 -0.260 10.182 1.00 97.00 800 PHE A N 1
ATOM 5887 C CA . PHE A 1 800 ? 21.951 -0.338 9.999 1.00 97.00 800 PHE A CA 1
ATOM 5888 C C . PHE A 1 800 ? 22.510 0.996 9.488 1.00 97.00 800 PHE A C 1
ATOM 5890 O O . PHE A 1 800 ? 22.019 1.582 8.525 1.00 97.00 800 PHE A O 1
ATOM 5897 N N . PHE A 1 801 ? 23.563 1.474 10.139 1.00 94.62 801 PHE A N 1
ATOM 5898 C CA . PHE A 1 801 ? 24.320 2.659 9.771 1.00 94.62 801 PHE A CA 1
ATOM 5899 C C . PHE A 1 801 ? 25.440 2.270 8.808 1.00 94.62 801 PHE A C 1
ATOM 5901 O O . PHE A 1 801 ? 26.198 1.353 9.093 1.00 94.62 801 PHE A O 1
ATOM 5908 N N . THR A 1 802 ? 25.581 2.992 7.698 1.00 94.12 802 THR A N 1
ATOM 5909 C CA . THR A 1 802 ? 26.638 2.753 6.693 1.00 94.12 802 THR A CA 1
ATOM 5910 C C . THR A 1 802 ? 27.484 3.996 6.419 1.00 94.12 802 THR A C 1
ATOM 5912 O O . THR A 1 802 ? 28.178 4.081 5.406 1.00 94.12 802 THR A O 1
ATOM 5915 N N . GLY A 1 803 ? 27.358 5.019 7.268 1.00 87.06 803 GLY A N 1
ATOM 5916 C CA . GLY A 1 803 ? 28.153 6.236 7.163 1.00 87.06 803 GLY A CA 1
ATOM 5917 C C . GLY A 1 803 ? 29.599 6.013 7.604 1.00 87.06 803 GLY A C 1
ATOM 5918 O O . GLY A 1 803 ? 29.951 4.969 8.153 1.00 87.06 803 GLY A O 1
ATOM 5919 N N . GLY A 1 804 ? 30.438 7.029 7.390 1.00 91.31 804 GLY A N 1
ATOM 5920 C CA . GLY A 1 804 ? 31.771 7.054 7.989 1.00 91.31 804 GLY A CA 1
ATOM 5921 C C . GLY A 1 804 ? 31.671 7.040 9.512 1.00 91.31 804 GLY A C 1
ATOM 5922 O O . GLY A 1 804 ? 30.774 7.671 10.075 1.00 91.31 804 GLY A O 1
ATOM 5923 N N . ASP A 1 805 ? 32.575 6.314 10.163 1.00 95.44 805 ASP A N 1
ATOM 5924 C CA . ASP A 1 805 ? 32.586 6.208 11.616 1.00 95.44 805 ASP A CA 1
ATOM 5925 C C . ASP A 1 805 ? 32.822 7.586 12.261 1.00 95.44 805 ASP A C 1
ATOM 5927 O O . ASP A 1 805 ? 33.863 8.198 11.998 1.00 95.44 805 ASP A O 1
ATOM 5931 N N . PRO A 1 806 ? 31.893 8.098 13.093 1.00 90.25 806 PRO A N 1
ATOM 5932 C CA . PRO A 1 806 ? 32.046 9.404 13.740 1.00 90.25 806 PRO A CA 1
ATOM 5933 C C . PRO A 1 806 ? 33.288 9.507 14.634 1.00 90.25 806 PRO A C 1
ATOM 5935 O O . PRO A 1 806 ? 33.777 10.608 14.868 1.00 90.25 806 PRO A O 1
ATOM 5938 N N . THR A 1 807 ? 33.792 8.363 15.099 1.00 91.69 807 THR A N 1
ATOM 5939 C CA . THR A 1 807 ? 34.999 8.209 15.924 1.00 91.69 807 THR A CA 1
ATOM 5940 C C . THR A 1 807 ? 36.258 7.876 15.114 1.00 91.69 807 THR A C 1
ATOM 5942 O O . THR A 1 807 ? 37.273 7.443 15.665 1.00 91.69 807 THR A O 1
ATOM 5945 N N . HIS A 1 808 ? 36.199 8.067 13.792 1.00 95.50 808 HIS A N 1
ATOM 5946 C CA . HIS A 1 808 ? 37.323 7.936 12.860 1.00 95.50 808 HIS A CA 1
ATOM 5947 C C . HIS A 1 808 ? 38.001 6.555 12.866 1.00 95.50 808 HIS A C 1
ATOM 5949 O O . HIS A 1 808 ? 39.209 6.443 12.629 1.00 95.50 808 HIS A O 1
ATOM 5955 N N . GLY A 1 809 ? 37.241 5.498 13.149 1.00 96.88 809 GLY A N 1
ATOM 5956 C CA . GLY A 1 809 ? 37.745 4.135 13.188 1.00 96.88 809 GLY A CA 1
ATOM 5957 C C . GLY A 1 809 ? 38.167 3.567 11.833 1.00 96.88 809 GLY A C 1
ATOM 5958 O O . GLY A 1 809 ? 37.695 3.978 10.773 1.00 96.88 809 GLY A O 1
ATOM 5959 N N . GLU A 1 810 ? 39.039 2.557 11.873 1.00 98.06 810 GLU A N 1
ATOM 5960 C CA . GLU A 1 810 ? 39.444 1.751 10.713 1.00 98.06 810 GLU A CA 1
ATOM 5961 C C . GLU A 1 810 ? 38.381 0.678 10.428 1.00 98.06 810 GLU A C 1
ATOM 5963 O O . GLU A 1 810 ? 38.623 -0.530 10.495 1.00 98.06 810 GLU A O 1
ATOM 5968 N N . VAL A 1 811 ? 37.167 1.138 10.135 1.00 98.12 811 VAL A N 1
ATOM 5969 C CA . VAL A 1 811 ? 35.970 0.315 9.971 1.00 98.12 811 VAL A CA 1
ATOM 5970 C C . VAL A 1 811 ? 35.229 0.691 8.692 1.00 98.12 811 VAL A C 1
ATOM 5972 O O . VAL A 1 811 ? 35.208 1.851 8.284 1.00 98.12 811 VAL A O 1
ATOM 5975 N N . THR A 1 812 ? 34.589 -0.297 8.076 1.00 98.06 812 THR A N 1
ATOM 5976 C CA . THR A 1 812 ? 33.582 -0.083 7.036 1.00 98.06 812 THR A CA 1
ATOM 5977 C C . THR A 1 812 ? 32.260 -0.612 7.567 1.00 98.06 812 THR A C 1
ATOM 5979 O O . THR A 1 812 ? 32.053 -1.824 7.600 1.00 98.06 812 THR A O 1
ATOM 5982 N N . TYR A 1 813 ? 31.361 0.268 8.012 1.00 98.00 813 TYR A N 1
ATOM 5983 C CA . TYR A 1 813 ? 30.029 -0.187 8.398 1.00 98.00 813 TYR A CA 1
ATOM 5984 C C . TYR A 1 813 ? 29.211 -0.547 7.166 1.00 98.00 813 TYR A C 1
ATOM 5986 O O . TYR A 1 813 ? 29.052 0.261 6.248 1.00 98.00 813 TYR A O 1
ATOM 5994 N N . VAL A 1 814 ? 28.708 -1.775 7.142 1.00 95.88 814 VAL A N 1
ATOM 5995 C CA . VAL A 1 814 ? 27.986 -2.307 5.991 1.00 95.88 814 VAL A CA 1
ATOM 5996 C C . VAL A 1 814 ? 26.477 -2.302 6.218 1.00 95.88 814 VAL A C 1
ATOM 5998 O O . VAL A 1 814 ? 25.998 -2.291 7.352 1.00 95.88 814 VAL A O 1
ATOM 6001 N N . SER A 1 815 ? 25.718 -2.297 5.120 1.00 93.81 815 SER A N 1
ATOM 6002 C CA . SER A 1 815 ? 24.255 -2.400 5.178 1.00 93.81 815 SER A CA 1
ATOM 6003 C C . SER A 1 815 ? 23.818 -3.730 5.793 1.00 93.81 815 SER A C 1
ATOM 6005 O O . SER A 1 815 ? 24.579 -4.696 5.749 1.00 93.81 815 SER A O 1
ATOM 6007 N N . GLU A 1 816 ? 22.580 -3.811 6.281 1.00 88.19 816 GLU A N 1
ATOM 6008 C CA . GLU A 1 816 ? 21.980 -5.062 6.769 1.00 88.19 816 GLU A CA 1
ATOM 6009 C C . GLU A 1 816 ? 22.147 -6.201 5.755 1.00 88.19 816 GLU A C 1
ATOM 6011 O O . GLU A 1 816 ? 22.736 -7.228 6.071 1.00 88.19 816 GLU A O 1
ATOM 6016 N N . SER A 1 817 ? 21.771 -5.967 4.493 1.00 83.94 817 SER A N 1
ATOM 6017 C CA . SER A 1 817 ? 21.901 -6.967 3.422 1.00 83.94 817 SER A CA 1
ATOM 6018 C C . SER A 1 817 ? 23.342 -7.458 3.218 1.00 83.94 817 SER A C 1
ATOM 6020 O O . SER A 1 817 ? 23.596 -8.643 2.984 1.00 83.94 817 SER A O 1
ATOM 6022 N N . THR A 1 818 ? 24.321 -6.557 3.325 1.00 86.88 818 THR A N 1
ATOM 6023 C CA . THR A 1 818 ? 25.742 -6.905 3.220 1.00 86.88 818 THR A CA 1
ATOM 6024 C C . THR A 1 818 ? 26.204 -7.662 4.458 1.00 86.88 818 THR A C 1
ATOM 6026 O O . THR A 1 818 ? 26.964 -8.619 4.330 1.00 86.88 818 THR A O 1
ATOM 6029 N N . ALA A 1 819 ? 25.733 -7.266 5.640 1.00 89.25 819 ALA A N 1
ATOM 6030 C CA . ALA A 1 819 ? 26.033 -7.945 6.886 1.00 89.25 819 ALA A CA 1
ATOM 6031 C C . ALA A 1 819 ? 25.489 -9.377 6.872 1.00 89.25 819 ALA A C 1
ATOM 6033 O O . ALA A 1 819 ? 26.223 -10.299 7.205 1.00 89.25 819 ALA A O 1
ATOM 6034 N N . GLU A 1 820 ? 24.257 -9.591 6.418 1.00 87.50 820 GLU A N 1
ATOM 6035 C CA . GLU A 1 820 ? 23.661 -10.924 6.305 1.00 87.50 820 GLU A CA 1
ATOM 6036 C C . GLU A 1 820 ? 24.382 -11.792 5.273 1.00 87.50 820 GLU A C 1
ATOM 6038 O O . GLU A 1 820 ? 24.830 -12.899 5.581 1.00 87.50 820 GLU A O 1
ATOM 6043 N N . SER A 1 821 ? 24.572 -11.274 4.058 1.00 84.19 821 SER A N 1
ATOM 6044 C CA . SER A 1 821 ? 25.237 -12.019 2.978 1.00 84.19 821 SER A CA 1
ATOM 6045 C C . SER A 1 821 ? 26.711 -12.324 3.260 1.00 84.19 821 SER A C 1
ATOM 6047 O O . SER A 1 821 ? 27.229 -13.331 2.776 1.00 84.19 821 SER A O 1
ATOM 6049 N N . SER A 1 822 ? 27.374 -11.495 4.070 1.00 84.94 822 SER A N 1
ATOM 6050 C CA . SER A 1 822 ? 28.773 -11.680 4.479 1.00 84.94 822 SER A CA 1
ATOM 6051 C C . SER A 1 822 ? 28.917 -12.382 5.837 1.00 84.94 822 SER A C 1
ATOM 6053 O O . SER A 1 822 ? 30.030 -12.514 6.341 1.00 84.94 822 SER A O 1
ATOM 6055 N N . GLY A 1 823 ? 27.814 -12.836 6.448 1.00 91.31 823 GLY A N 1
ATOM 6056 C CA . GLY A 1 823 ? 27.822 -13.555 7.728 1.00 91.31 823 GLY A CA 1
ATOM 6057 C C . GLY A 1 823 ? 28.187 -12.701 8.950 1.00 91.31 823 GLY A C 1
ATOM 6058 O O . GLY A 1 823 ? 28.568 -13.243 9.986 1.00 91.31 823 GLY A O 1
ATOM 6059 N N . LEU A 1 824 ? 28.080 -11.377 8.841 1.00 95.12 824 LEU A N 1
ATOM 6060 C CA . LEU A 1 824 ? 28.311 -10.412 9.918 1.00 95.12 824 LEU A CA 1
ATOM 6061 C C . LEU A 1 824 ? 27.059 -10.172 10.767 1.00 95.12 824 LEU A C 1
ATOM 6063 O O . LEU A 1 824 ? 27.183 -9.771 11.916 1.00 95.12 824 LEU A O 1
ATOM 6067 N N . ALA A 1 825 ? 25.861 -10.428 10.245 1.00 95.81 825 ALA A N 1
ATOM 6068 C CA . ALA A 1 825 ? 24.626 -10.402 11.022 1.00 95.81 825 ALA A CA 1
ATOM 6069 C C . ALA A 1 825 ? 23.761 -11.607 10.660 1.00 95.81 825 ALA A C 1
ATOM 6071 O O . ALA A 1 825 ? 23.559 -11.878 9.484 1.00 95.81 825 ALA A O 1
ATOM 6072 N N . TYR A 1 826 ? 23.285 -12.363 11.646 1.00 92.88 826 TYR A N 1
ATOM 6073 C CA . TYR A 1 826 ? 22.339 -13.459 11.413 1.00 92.88 826 TYR A CA 1
ATOM 6074 C C . TYR A 1 826 ? 21.708 -13.930 12.722 1.00 92.88 826 TYR A C 1
ATOM 6076 O O . TYR A 1 826 ? 22.193 -13.647 13.819 1.00 92.88 826 TYR A O 1
ATOM 6084 N N . ILE A 1 827 ? 20.634 -14.706 12.609 1.00 92.56 827 ILE A N 1
ATOM 6085 C CA . ILE A 1 827 ? 20.008 -15.384 13.743 1.00 92.56 827 ILE A CA 1
ATOM 6086 C C . ILE A 1 827 ? 20.439 -16.849 13.770 1.00 92.56 827 ILE A C 1
ATOM 6088 O O . ILE A 1 827 ? 20.343 -17.554 12.766 1.00 92.56 827 ILE A O 1
ATOM 6092 N N . SER A 1 828 ? 20.896 -17.335 14.926 1.00 82.31 828 SER A N 1
ATOM 6093 C CA . SER A 1 828 ? 21.242 -18.747 15.111 1.00 82.31 828 SER A CA 1
ATOM 6094 C C . SER A 1 828 ? 20.993 -19.199 16.544 1.00 82.31 828 SER A C 1
ATOM 6096 O O . SER A 1 828 ? 21.356 -18.511 17.491 1.00 82.31 828 SER A O 1
ATOM 6098 N N . ASN A 1 829 ? 20.376 -20.374 16.713 1.00 86.06 829 ASN A N 1
ATOM 6099 C CA . ASN A 1 829 ? 20.105 -20.989 18.020 1.00 86.06 829 ASN A CA 1
ATOM 6100 C C . ASN A 1 829 ? 19.420 -20.050 19.033 1.00 86.06 829 ASN A C 1
ATOM 6102 O O . ASN A 1 829 ? 19.789 -20.027 20.205 1.00 86.06 829 ASN A O 1
ATOM 6106 N N . ASN A 1 830 ? 18.417 -19.289 18.585 1.00 88.69 830 ASN A N 1
ATOM 6107 C CA . ASN A 1 830 ? 17.686 -18.300 19.390 1.00 88.69 830 ASN A CA 1
ATOM 6108 C C . ASN A 1 830 ? 18.554 -17.154 19.941 1.00 88.69 830 ASN A C 1
ATOM 6110 O O . ASN A 1 830 ? 18.215 -16.543 20.954 1.00 88.69 830 ASN A O 1
ATOM 6114 N N . VAL A 1 831 ? 19.666 -16.856 19.271 1.00 91.31 831 VAL A N 1
ATOM 6115 C CA . VAL A 1 831 ? 20.577 -15.760 19.598 1.00 91.31 831 VAL A CA 1
ATOM 6116 C C . VAL A 1 831 ? 20.793 -14.917 18.348 1.00 91.31 831 VAL A C 1
ATOM 6118 O O . VAL A 1 831 ? 20.972 -15.452 17.251 1.00 91.31 831 VAL A O 1
ATOM 6121 N N . ALA A 1 832 ? 20.771 -13.597 18.507 1.00 95.88 832 ALA A N 1
ATOM 6122 C CA . ALA A 1 832 ? 21.119 -12.683 17.429 1.00 95.88 832 ALA A CA 1
ATOM 6123 C C . ALA A 1 832 ? 22.626 -12.424 17.419 1.00 95.88 832 ALA A C 1
ATOM 6125 O O . ALA A 1 832 ? 23.197 -12.010 18.431 1.00 95.88 832 ALA A O 1
ATOM 6126 N N . TYR A 1 833 ? 23.260 -12.698 16.282 1.00 98.12 833 TYR A N 1
ATOM 6127 C CA . TYR A 1 833 ? 24.690 -12.540 16.067 1.00 98.12 833 TYR A CA 1
ATOM 6128 C C . TYR A 1 833 ? 24.968 -11.243 15.308 1.00 98.12 833 TYR A C 1
ATOM 6130 O O . TYR A 1 833 ? 24.367 -11.010 14.262 1.00 98.12 833 TYR A O 1
ATOM 6138 N N . PHE A 1 834 ? 25.911 -10.443 15.806 1.00 98.44 834 PHE A N 1
ATOM 6139 C CA . PHE A 1 834 ? 26.434 -9.249 15.137 1.00 98.44 834 PHE A CA 1
ATOM 6140 C C . PHE A 1 834 ? 27.955 -9.224 15.277 1.00 98.44 834 PHE A C 1
ATOM 6142 O O . PHE A 1 834 ? 28.475 -9.019 16.371 1.00 98.44 834 PHE A O 1
ATOM 6149 N N . GLY A 1 835 ? 28.677 -9.472 14.194 1.00 97.88 835 GLY A N 1
ATOM 6150 C CA . GLY A 1 835 ? 30.125 -9.601 14.172 1.00 97.88 835 GLY A CA 1
ATOM 6151 C C . GLY A 1 835 ? 30.791 -8.719 13.129 1.00 97.88 835 GLY A C 1
ATOM 6152 O O . GLY A 1 835 ? 30.196 -7.814 12.546 1.00 97.88 835 GLY A O 1
ATOM 6153 N N . VAL A 1 836 ? 32.063 -9.017 12.911 1.00 98.31 836 VAL A N 1
ATOM 6154 C CA . VAL A 1 836 ? 32.957 -8.292 12.007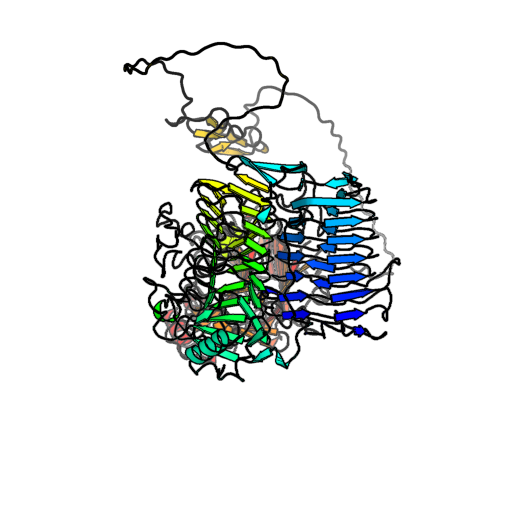 1.00 98.31 836 VAL A CA 1
ATOM 6155 C C . VAL A 1 836 ? 33.626 -9.269 11.050 1.00 98.31 836 VAL A C 1
ATOM 6157 O O . VAL A 1 836 ? 33.701 -10.475 11.328 1.00 98.31 836 VAL A O 1
ATOM 6160 N N . ASP A 1 837 ? 34.146 -8.759 9.935 1.00 97.81 837 ASP A N 1
ATOM 6161 C CA . ASP A 1 837 ? 34.976 -9.581 9.063 1.00 97.81 837 ASP A CA 1
ATOM 6162 C C . ASP A 1 837 ? 36.192 -10.076 9.851 1.00 97.81 837 ASP A C 1
ATOM 6164 O O . ASP A 1 837 ? 36.968 -9.290 10.398 1.00 97.81 837 ASP A O 1
ATOM 6168 N N . HIS A 1 838 ? 36.375 -11.390 9.880 1.00 97.12 838 HIS A N 1
ATOM 6169 C CA . HIS A 1 838 ? 37.513 -12.050 10.510 1.00 97.12 838 HIS A CA 1
ATOM 6170 C C . HIS A 1 838 ? 38.200 -13.040 9.558 1.00 97.12 838 HIS A C 1
ATOM 6172 O O . HIS A 1 838 ? 38.892 -13.964 9.994 1.00 97.12 838 HIS A O 1
ATOM 6178 N N . THR A 1 839 ? 38.025 -12.849 8.247 1.00 94.94 839 THR A N 1
ATOM 6179 C CA . THR A 1 839 ? 38.537 -13.753 7.206 1.00 94.94 839 THR A CA 1
ATOM 6180 C C . THR A 1 839 ? 39.426 -13.057 6.179 1.00 94.94 839 THR A C 1
ATOM 6182 O O . THR A 1 839 ? 40.414 -13.650 5.741 1.00 94.94 839 THR A O 1
ATOM 6185 N N . ASN A 1 840 ? 39.152 -11.794 5.852 1.00 95.12 840 ASN A N 1
ATOM 6186 C CA . ASN A 1 840 ? 39.792 -11.077 4.759 1.00 95.12 840 ASN A CA 1
ATOM 6187 C C . ASN A 1 840 ? 40.859 -10.082 5.241 1.00 95.12 840 ASN A C 1
ATOM 6189 O O . ASN A 1 840 ? 40.738 -9.410 6.275 1.00 95.12 840 ASN A O 1
ATOM 6193 N N . VAL A 1 841 ? 41.948 -10.009 4.471 1.00 96.12 841 VAL A N 1
ATOM 6194 C CA . VAL A 1 841 ? 42.915 -8.911 4.566 1.00 96.12 841 VAL A CA 1
ATOM 6195 C C . VAL A 1 841 ? 42.329 -7.730 3.809 1.00 96.12 841 VAL A C 1
ATOM 6197 O O . VAL A 1 841 ? 41.997 -7.861 2.633 1.00 96.12 841 VAL A O 1
ATOM 6200 N N . GLU A 1 842 ? 42.229 -6.593 4.482 1.00 94.44 842 GLU A N 1
ATOM 6201 C CA . GLU A 1 842 ? 41.524 -5.418 3.979 1.00 94.44 842 GLU A CA 1
ATOM 6202 C C . GLU A 1 842 ? 42.496 -4.334 3.518 1.00 94.44 842 GLU A C 1
ATOM 6204 O O . GLU A 1 842 ? 43.599 -4.193 4.046 1.00 94.44 842 GLU A O 1
ATOM 6209 N N . THR A 1 843 ? 42.087 -3.540 2.530 1.00 88.12 843 THR A N 1
ATOM 6210 C CA . THR A 1 843 ? 42.879 -2.390 2.057 1.00 88.12 843 THR A CA 1
ATOM 6211 C C . THR A 1 843 ? 42.475 -1.073 2.709 1.00 88.12 843 THR A C 1
ATOM 6213 O O . THR A 1 843 ? 43.244 -0.114 2.669 1.00 88.12 843 THR A O 1
ATOM 6216 N N . SER A 1 844 ? 41.274 -1.020 3.281 1.00 88.69 844 SER A N 1
ATOM 6217 C CA . SER A 1 844 ? 40.712 0.138 3.978 1.00 88.69 844 SER A CA 1
ATOM 6218 C C . SER A 1 844 ? 39.469 -0.299 4.744 1.00 88.69 844 SER A C 1
ATOM 6220 O O . SER A 1 844 ? 38.604 -0.909 4.125 1.00 88.69 844 SER A O 1
ATOM 6222 N N . GLY A 1 845 ? 39.373 0.048 6.026 1.00 94.81 845 GLY A N 1
ATOM 6223 C CA . GLY A 1 845 ? 38.213 -0.165 6.892 1.00 94.81 845 GLY A CA 1
ATOM 6224 C C . GLY A 1 845 ? 37.731 -1.617 6.987 1.00 94.81 845 GLY A C 1
ATOM 6225 O O . GLY A 1 845 ? 37.121 -2.140 6.057 1.00 94.81 845 GLY A O 1
ATOM 6226 N N . ARG A 1 846 ? 37.905 -2.269 8.141 1.00 98.12 846 ARG A N 1
ATOM 6227 C CA . ARG A 1 846 ? 37.408 -3.644 8.326 1.00 98.12 846 ARG A CA 1
ATOM 6228 C C . ARG A 1 846 ? 35.870 -3.686 8.322 1.00 98.12 846 ARG A C 1
ATOM 6230 O O . ARG A 1 846 ? 35.273 -2.931 9.092 1.00 98.12 846 ARG A O 1
ATOM 6237 N N . PRO A 1 847 ? 35.216 -4.541 7.506 1.00 98.44 847 PRO A N 1
ATOM 6238 C CA . PRO A 1 847 ? 33.761 -4.648 7.502 1.00 98.44 847 PRO A CA 1
ATOM 6239 C C . PRO A 1 847 ? 33.192 -4.999 8.880 1.00 98.44 847 PRO A C 1
ATOM 6241 O O . PRO A 1 847 ? 33.652 -5.934 9.539 1.00 98.44 847 PRO A O 1
ATOM 6244 N N . SER A 1 848 ? 32.193 -4.235 9.310 1.00 98.56 848 SER A N 1
ATOM 6245 C CA . SER A 1 848 ? 31.527 -4.364 10.607 1.00 98.56 848 SER A CA 1
ATOM 6246 C C . SER A 1 848 ? 30.085 -3.870 10.517 1.00 98.56 848 SER A C 1
ATOM 6248 O O . SER A 1 848 ? 29.643 -3.375 9.477 1.00 98.56 848 SER A O 1
ATOM 6250 N N . VAL A 1 849 ? 29.351 -3.970 11.618 1.00 98.00 849 VAL A N 1
ATOM 6251 C CA . VAL A 1 849 ? 27.974 -3.503 11.737 1.00 98.00 849 VAL A CA 1
ATOM 6252 C C . VAL A 1 849 ? 27.861 -2.432 12.816 1.00 98.00 849 VAL A C 1
ATOM 6254 O O . VAL A 1 849 ? 28.492 -2.512 13.870 1.00 98.00 849 VAL A O 1
ATOM 6257 N N . ARG A 1 850 ? 27.029 -1.432 12.536 1.00 98.44 850 ARG A N 1
ATOM 6258 C CA . ARG A 1 850 ? 26.475 -0.493 13.509 1.00 98.44 850 ARG A CA 1
ATOM 6259 C C . ARG A 1 850 ? 24.995 -0.403 13.228 1.00 98.44 850 ARG A C 1
ATOM 6261 O O . ARG A 1 850 ? 24.620 -0.189 12.079 1.00 98.44 850 ARG A O 1
ATOM 6268 N N . TRP A 1 851 ? 24.159 -0.535 14.242 1.00 98.38 851 TRP A N 1
ATOM 6269 C CA . TRP A 1 851 ? 22.726 -0.336 14.082 1.00 98.38 851 TRP A CA 1
ATOM 6270 C C . TRP A 1 851 ? 22.145 0.476 15.227 1.00 98.38 851 TRP A C 1
ATOM 6272 O O . TRP A 1 851 ? 22.708 0.548 16.316 1.00 98.38 851 TRP A O 1
ATOM 6282 N N . THR A 1 852 ? 21.005 1.106 14.967 1.00 97.81 852 THR A N 1
ATOM 6283 C CA . THR A 1 852 ? 20.265 1.918 15.934 1.00 97.81 852 THR A CA 1
ATOM 6284 C C . THR A 1 852 ? 18.812 1.465 15.973 1.00 97.81 852 THR A C 1
ATOM 6286 O O . THR A 1 852 ? 18.225 1.224 14.923 1.00 97.81 852 THR A O 1
ATOM 6289 N N . SER A 1 853 ? 18.209 1.329 17.154 1.00 97.94 853 SER A N 1
ATOM 6290 C CA . SER A 1 853 ? 16.808 0.935 17.284 1.00 97.94 853 SER A CA 1
ATOM 6291 C C . SER A 1 853 ? 15.880 1.956 16.638 1.00 97.94 853 SER A C 1
ATOM 6293 O O . SER A 1 853 ? 16.039 3.161 16.817 1.00 97.94 853 SER A O 1
ATOM 6295 N N . ASN A 1 854 ? 14.850 1.477 15.949 1.00 93.75 854 ASN A N 1
ATOM 6296 C CA . ASN A 1 854 ? 13.856 2.333 15.302 1.00 93.75 854 ASN A CA 1
ATOM 6297 C C . ASN A 1 854 ? 13.019 3.103 16.340 1.00 93.75 854 ASN A C 1
ATOM 6299 O O . ASN A 1 854 ? 12.594 4.230 16.090 1.00 93.75 854 ASN A O 1
ATOM 6303 N N . THR A 1 855 ? 12.827 2.520 17.527 1.00 94.38 855 THR A N 1
ATOM 6304 C CA . THR A 1 855 ? 12.154 3.167 18.659 1.00 94.38 855 THR A CA 1
ATOM 6305 C C . THR A 1 855 ? 13.123 4.050 19.443 1.00 94.38 855 THR A C 1
ATOM 6307 O O . THR A 1 855 ? 14.236 3.628 19.765 1.00 94.38 855 THR A O 1
ATOM 6310 N N . ALA A 1 856 ? 12.659 5.249 19.800 1.00 94.88 856 ALA A N 1
ATOM 6311 C CA . ALA A 1 856 ? 13.299 6.147 20.753 1.00 94.88 856 ALA A CA 1
ATOM 6312 C C . ALA A 1 856 ? 12.508 6.179 22.071 1.00 94.88 856 ALA A C 1
ATOM 6314 O O . ALA A 1 856 ? 11.276 6.203 22.069 1.00 94.88 856 ALA A O 1
ATOM 6315 N N . TYR A 1 857 ? 13.214 6.211 23.196 1.00 95.38 857 TYR A N 1
ATOM 6316 C CA . TYR A 1 857 ? 12.653 6.124 24.541 1.00 95.38 857 TYR A CA 1
ATOM 6317 C C . TYR A 1 857 ? 12.875 7.427 25.318 1.00 95.38 857 TYR A C 1
ATOM 6319 O O . TYR A 1 857 ? 13.863 8.129 25.104 1.00 95.38 857 TYR A O 1
ATOM 6327 N N . GLN A 1 858 ? 11.960 7.745 26.238 1.00 91.94 858 GLN A N 1
ATOM 6328 C CA . GLN A 1 858 ? 12.021 8.972 27.052 1.00 91.94 858 GLN A CA 1
ATOM 6329 C C . GLN A 1 858 ? 12.533 8.752 28.472 1.00 91.94 858 GLN A C 1
ATOM 6331 O O . GLN A 1 858 ? 13.129 9.650 29.049 1.00 91.94 858 GLN A O 1
ATOM 6336 N N . THR A 1 859 ? 12.262 7.580 29.030 1.00 94.44 859 THR A N 1
ATOM 6337 C CA . THR A 1 859 ? 12.783 7.024 30.281 1.00 94.44 859 THR A CA 1
ATOM 6338 C C . THR A 1 859 ? 12.531 5.518 30.214 1.00 94.44 859 THR A C 1
ATOM 6340 O O . THR A 1 859 ? 11.765 5.053 29.363 1.00 94.44 859 THR A O 1
ATOM 6343 N N . GLY A 1 860 ? 13.139 4.736 31.100 1.00 96.06 860 GLY A N 1
ATOM 6344 C CA . GLY A 1 860 ? 12.829 3.314 31.181 1.00 96.06 860 GLY A CA 1
ATOM 6345 C C . GLY A 1 860 ? 13.876 2.497 31.913 1.00 96.06 860 GLY A C 1
ATOM 6346 O O . GLY A 1 860 ? 14.917 3.002 32.327 1.00 96.06 860 GLY A O 1
ATOM 6347 N N . LEU A 1 861 ? 13.578 1.212 32.053 1.00 98.19 861 LEU A N 1
ATOM 6348 C CA . LEU A 1 861 ? 14.510 0.193 32.501 1.00 98.19 861 LEU A CA 1
ATOM 6349 C C . LEU A 1 861 ? 14.851 -0.706 31.314 1.00 98.19 861 LEU A C 1
ATOM 6351 O O . LEU A 1 861 ? 13.995 -1.423 30.799 1.00 98.19 861 LEU A O 1
ATOM 6355 N N . PHE A 1 862 ? 16.104 -0.665 30.892 1.00 98.62 862 PHE A N 1
ATOM 6356 C CA . PHE A 1 862 ? 16.645 -1.435 29.783 1.00 98.62 862 PHE A CA 1
ATOM 6357 C C . PHE A 1 862 ? 17.398 -2.632 30.347 1.00 98.62 862 PHE A C 1
ATOM 6359 O O . PHE A 1 862 ? 18.255 -2.471 31.207 1.00 98.62 862 PHE A O 1
ATOM 6366 N N . VAL A 1 863 ? 17.079 -3.834 29.890 1.00 98.75 863 VAL A N 1
ATOM 6367 C CA . VAL A 1 863 ? 17.690 -5.082 30.348 1.00 98.75 863 VAL A CA 1
ATOM 6368 C C . VAL A 1 863 ? 18.291 -5.789 29.143 1.00 98.75 863 VAL A C 1
ATOM 6370 O O . VAL A 1 863 ? 17.566 -6.315 28.299 1.00 98.75 863 VAL A O 1
ATOM 6373 N N . PHE A 1 864 ? 19.617 -5.804 29.074 1.00 98.62 864 PHE A N 1
ATOM 6374 C CA . PHE A 1 864 ? 20.399 -6.387 27.992 1.00 98.62 864 PHE A CA 1
ATOM 6375 C C . PHE A 1 864 ? 21.006 -7.712 28.442 1.00 98.62 864 PHE A C 1
ATOM 6377 O O . PHE A 1 864 ? 21.952 -7.735 29.227 1.00 98.62 864 PHE A O 1
ATOM 6384 N N . ASP A 1 865 ? 20.450 -8.819 27.955 1.00 98.50 865 ASP A N 1
ATOM 6385 C CA . ASP A 1 865 ? 20.968 -10.166 28.168 1.00 98.50 865 ASP A CA 1
ATOM 6386 C C . ASP A 1 865 ? 21.878 -10.568 26.999 1.00 98.50 865 ASP A C 1
ATOM 6388 O O . ASP A 1 865 ? 21.419 -10.801 25.875 1.00 98.50 865 ASP A O 1
ATOM 6392 N N . ILE A 1 866 ? 23.176 -10.661 27.285 1.00 98.50 866 ILE A N 1
ATOM 6393 C CA . ILE A 1 866 ? 24.229 -10.855 26.291 1.00 98.50 866 ILE A CA 1
ATOM 6394 C C . ILE A 1 866 ? 24.981 -12.144 26.617 1.00 98.50 866 ILE A C 1
ATOM 6396 O O . ILE A 1 866 ? 25.504 -12.325 27.720 1.00 98.50 866 ILE A O 1
ATOM 6400 N N . ALA A 1 867 ? 25.033 -13.061 25.655 1.00 97.75 867 ALA A N 1
ATOM 6401 C CA . ALA A 1 867 ? 25.760 -14.322 25.759 1.00 97.75 867 ALA A CA 1
ATOM 6402 C C . ALA A 1 867 ? 27.257 -14.155 25.449 1.00 97.75 867 ALA A C 1
ATOM 6404 O O . ALA A 1 867 ? 28.085 -14.840 26.048 1.00 97.75 867 ALA A O 1
ATOM 6405 N N . HIS A 1 868 ? 27.599 -13.243 24.536 1.00 98.50 868 HIS A N 1
ATOM 6406 C CA . HIS A 1 868 ? 28.971 -12.950 24.116 1.00 98.50 868 HIS A CA 1
ATOM 6407 C C . HIS A 1 868 ? 29.093 -11.494 23.642 1.00 98.50 868 HIS A C 1
ATOM 6409 O O . HIS A 1 868 ? 28.148 -10.969 23.054 1.00 98.50 868 HIS A O 1
ATOM 6415 N N . MET A 1 869 ? 30.244 -10.859 23.863 1.00 98.19 869 MET A N 1
ATOM 6416 C CA . MET A 1 869 ? 30.579 -9.525 23.351 1.00 98.19 869 MET A CA 1
ATOM 6417 C C . MET A 1 869 ? 31.956 -9.495 22.661 1.00 98.19 869 MET A C 1
ATOM 6419 O O . MET A 1 869 ? 32.818 -10.317 22.998 1.00 98.19 869 MET A O 1
ATOM 6423 N N . PRO A 1 870 ? 32.201 -8.557 21.728 1.00 98.12 870 PRO A N 1
ATOM 6424 C CA . PRO A 1 870 ? 33.490 -8.419 21.064 1.00 98.12 870 PRO A CA 1
ATOM 6425 C C . PRO A 1 870 ? 34.609 -8.034 22.038 1.00 98.12 870 PRO A C 1
ATOM 6427 O O . PRO A 1 870 ? 34.391 -7.320 23.014 1.00 98.12 870 PRO A O 1
ATOM 6430 N N . PHE A 1 871 ? 35.831 -8.488 21.760 1.00 96.25 871 PHE A N 1
ATOM 6431 C CA . PHE A 1 871 ? 37.053 -7.984 22.391 1.00 96.25 871 PHE A CA 1
ATOM 6432 C C . PHE A 1 871 ? 38.277 -8.341 21.548 1.00 96.25 871 PHE A C 1
ATOM 6434 O O . PHE A 1 871 ? 38.229 -9.256 20.722 1.00 96.25 871 PHE A O 1
ATOM 6441 N N . GLY A 1 872 ? 39.403 -7.686 21.822 1.00 96.25 872 GLY A N 1
ATOM 6442 C CA . GLY A 1 872 ? 40.684 -8.002 21.205 1.00 96.25 872 GLY A CA 1
ATOM 6443 C C . GLY A 1 872 ? 41.423 -6.761 20.734 1.00 96.25 872 GLY A C 1
ATOM 6444 O O . GLY A 1 872 ? 40.898 -5.654 20.697 1.00 96.25 872 GLY A O 1
ATOM 6445 N N . CYS A 1 873 ? 42.688 -6.939 20.372 1.00 97.38 873 CYS A N 1
ATOM 6446 C CA . CYS A 1 873 ? 43.516 -5.826 19.930 1.00 97.38 873 CYS A CA 1
ATOM 6447 C C . CYS A 1 873 ? 42.917 -5.100 18.727 1.00 97.38 873 CYS A C 1
ATOM 6449 O O . CYS A 1 873 ? 42.605 -5.719 17.717 1.00 97.38 873 CYS A O 1
ATOM 6451 N N . GLY A 1 874 ? 42.774 -3.782 18.851 1.00 96.69 874 GLY A N 1
ATOM 6452 C CA . GLY A 1 874 ? 42.206 -2.914 17.831 1.00 96.69 874 GLY A CA 1
ATOM 6453 C C . GLY A 1 874 ? 40.683 -2.786 17.850 1.00 96.69 874 GLY A C 1
ATOM 6454 O O . GLY A 1 874 ? 40.195 -1.872 17.201 1.00 96.69 874 GLY A O 1
ATOM 6455 N N . THR A 1 875 ? 39.928 -3.618 18.579 1.00 98.25 875 THR A N 1
ATOM 6456 C CA . THR A 1 875 ? 38.456 -3.496 18.643 1.00 98.25 875 THR A CA 1
ATOM 6457 C C . THR A 1 875 ? 38.019 -2.375 19.583 1.00 98.25 875 THR A C 1
ATOM 6459 O O . THR A 1 875 ? 38.625 -2.203 20.645 1.00 98.25 875 THR A O 1
ATOM 6462 N N . TRP A 1 876 ? 36.916 -1.710 19.247 1.00 98.19 876 TRP A N 1
ATOM 6463 C CA . TRP A 1 876 ? 36.155 -0.811 20.117 1.00 98.19 876 TRP A CA 1
ATOM 6464 C C . TRP A 1 876 ? 34.654 -1.090 19.935 1.00 98.19 876 TRP A C 1
ATOM 6466 O O . TRP A 1 876 ? 34.013 -0.513 19.061 1.00 98.19 876 TRP A O 1
ATOM 6476 N N . PRO A 1 877 ? 34.100 -2.064 20.672 1.00 98.19 877 PRO A N 1
ATOM 6477 C CA . PRO A 1 877 ? 32.674 -2.350 20.668 1.00 98.19 877 PRO A CA 1
ATOM 6478 C C . PRO A 1 877 ? 31.911 -1.512 21.696 1.00 98.19 877 PRO A C 1
ATOM 6480 O O . PRO A 1 877 ? 32.397 -1.282 22.808 1.00 98.19 877 PRO A O 1
ATOM 6483 N N . ALA A 1 878 ? 30.681 -1.145 21.337 1.00 98.38 878 ALA A N 1
ATOM 6484 C CA . ALA A 1 878 ? 29.778 -0.417 22.215 1.00 98.38 878 ALA A CA 1
ATOM 6485 C C . ALA A 1 878 ? 28.333 -0.946 22.135 1.00 98.38 878 ALA A C 1
ATOM 6487 O O . ALA A 1 878 ? 27.838 -1.300 21.062 1.00 98.38 878 ALA A O 1
ATOM 6488 N N . LEU A 1 879 ? 27.651 -0.975 23.284 1.00 98.69 879 LEU A N 1
ATOM 6489 C CA . LEU A 1 879 ? 26.191 -1.047 23.412 1.00 98.69 879 LEU A CA 1
ATOM 6490 C C . LEU A 1 879 ? 25.750 0.122 24.294 1.00 98.69 879 LEU A C 1
ATOM 6492 O O . LEU A 1 879 ? 26.130 0.201 25.465 1.00 98.69 879 LEU A O 1
ATOM 6496 N N . TRP A 1 880 ? 24.960 1.025 23.730 1.00 98.62 880 TRP A N 1
ATOM 6497 C CA . TRP A 1 880 ? 24.764 2.363 24.279 1.00 98.62 880 TRP A CA 1
ATOM 6498 C C . TRP A 1 880 ? 23.397 2.941 23.903 1.00 98.62 880 TRP A C 1
ATOM 6500 O O . TRP A 1 880 ? 22.643 2.344 23.132 1.00 98.62 880 TRP A O 1
ATOM 6510 N N . LEU A 1 881 ? 23.036 4.074 24.504 1.00 98.62 881 LEU A N 1
ATOM 6511 C CA . LEU A 1 881 ? 21.845 4.845 24.160 1.00 98.62 881 LEU A CA 1
ATOM 6512 C C . LEU A 1 881 ? 22.249 6.211 23.606 1.00 98.62 881 LEU A C 1
ATOM 6514 O O . LEU A 1 881 ? 23.013 6.925 24.250 1.00 98.62 881 LEU A O 1
ATOM 6518 N N . LEU A 1 882 ? 21.677 6.603 22.468 1.00 98.06 882 LEU A N 1
ATOM 6519 C CA . LEU A 1 882 ? 21.956 7.882 21.816 1.00 98.06 882 LEU A CA 1
ATOM 6520 C C . LEU A 1 882 ? 20.684 8.713 21.650 1.00 98.06 882 LEU A C 1
ATOM 6522 O O . LEU A 1 882 ? 19.691 8.249 21.083 1.00 98.06 882 LEU A O 1
ATOM 6526 N N . GLY A 1 883 ? 20.724 9.961 22.116 1.00 95.88 883 GLY A N 1
ATOM 6527 C CA . GLY A 1 883 ? 19.622 10.900 21.983 1.00 95.88 883 GLY A CA 1
ATOM 6528 C C . GLY A 1 883 ? 19.447 11.381 20.545 1.00 95.88 883 GLY A C 1
ATOM 6529 O O . GLY A 1 883 ? 20.398 11.810 19.891 1.00 95.88 883 GLY A O 1
ATOM 6530 N N . SER A 1 884 ? 18.209 11.354 20.056 1.00 89.00 884 SER A N 1
ATOM 6531 C CA . SER A 1 884 ? 17.856 11.763 18.692 1.00 89.00 884 SER A CA 1
ATOM 6532 C C . SER A 1 884 ? 17.162 13.133 18.635 1.00 89.00 884 SER A C 1
ATOM 6534 O O . SER A 1 884 ? 16.596 13.632 19.612 1.00 89.00 884 SER A O 1
ATOM 6536 N N . GLY A 1 885 ? 17.203 13.769 17.458 1.00 80.62 885 GLY A N 1
ATOM 6537 C CA . GLY A 1 885 ? 16.517 15.041 17.187 1.00 80.62 885 GLY A CA 1
ATOM 6538 C C . GLY A 1 885 ? 17.313 16.311 17.517 1.00 80.62 885 GLY A C 1
ATOM 6539 O O . GLY A 1 885 ? 16.808 17.412 17.302 1.00 80.62 885 GLY A O 1
ATOM 6540 N N . GLN A 1 886 ? 18.554 16.184 17.992 1.00 83.25 886 GLN A N 1
ATOM 6541 C CA . GLN A 1 886 ? 19.498 17.293 18.163 1.00 83.25 886 GLN A CA 1
ATOM 6542 C C . GLN A 1 886 ? 20.891 16.875 17.686 1.00 83.25 886 GLN A C 1
ATOM 6544 O O . GLN A 1 886 ? 21.202 15.687 17.635 1.00 83.25 886 GLN A O 1
ATOM 6549 N N . THR A 1 887 ? 21.745 17.843 17.350 1.00 87.25 887 THR A N 1
ATOM 6550 C CA . THR A 1 887 ? 23.166 17.562 17.108 1.00 87.25 887 THR A CA 1
ATOM 6551 C C . THR A 1 887 ? 23.780 16.982 18.380 1.00 87.25 887 THR A C 1
ATOM 6553 O O . THR A 1 887 ? 23.512 17.473 19.477 1.00 87.25 887 THR A O 1
ATOM 6556 N N . TRP A 1 888 ? 24.603 15.946 18.259 1.00 92.69 888 TRP A N 1
ATOM 6557 C CA . TRP A 1 888 ? 25.341 15.407 19.399 1.00 92.69 888 TRP A CA 1
ATOM 6558 C C . TRP A 1 888 ? 26.232 16.489 20.053 1.00 92.69 888 TRP A C 1
ATOM 6560 O O . TRP A 1 888 ? 26.800 17.312 19.325 1.00 92.69 888 TRP A O 1
ATOM 6570 N N . PRO A 1 889 ? 26.357 16.544 21.397 1.00 93.50 889 PRO A N 1
ATOM 6571 C CA . PRO A 1 889 ? 25.762 15.672 22.426 1.00 93.50 889 PRO A CA 1
ATOM 6572 C C . PRO A 1 889 ? 24.509 16.274 23.104 1.00 93.50 889 PRO A C 1
ATOM 6574 O O . PRO A 1 889 ? 24.230 16.012 24.274 1.00 93.50 889 PRO A O 1
ATOM 6577 N N . TYR A 1 890 ? 23.757 17.146 22.424 1.00 93.56 890 TYR A N 1
ATOM 6578 C CA . TYR A 1 890 ? 22.727 17.984 23.063 1.00 93.56 890 TYR A CA 1
ATOM 6579 C C . TYR A 1 890 ? 21.437 17.243 23.464 1.00 93.56 890 TYR A C 1
ATOM 6581 O O . TYR A 1 890 ? 20.660 17.767 24.263 1.00 93.56 890 TYR A O 1
ATOM 6589 N N . ALA A 1 891 ? 21.228 16.028 22.951 1.00 95.06 891 ALA A N 1
ATOM 6590 C CA . ALA A 1 891 ? 20.176 15.108 23.396 1.00 95.06 891 ALA A CA 1
ATOM 6591 C C . ALA A 1 891 ? 20.698 13.986 24.320 1.00 95.06 891 ALA A C 1
ATOM 6593 O O . ALA A 1 891 ? 19.910 13.128 24.720 1.00 95.06 891 AL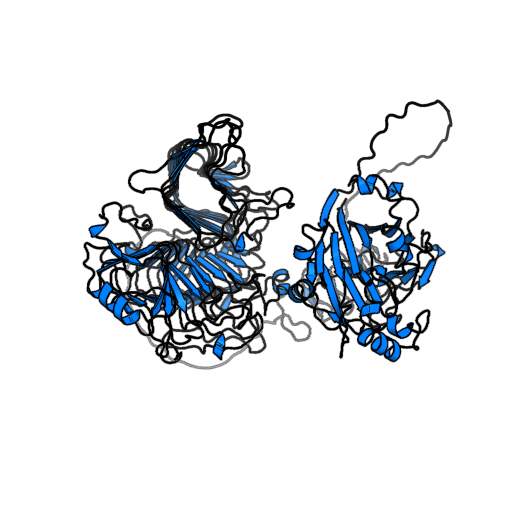A A O 1
ATOM 6594 N N . GLY A 1 892 ? 21.988 14.026 24.673 1.00 97.38 892 GLY A N 1
ATOM 6595 C CA . GLY A 1 892 ? 22.646 13.099 25.589 1.00 97.38 892 GLY A CA 1
ATOM 6596 C C . GLY A 1 892 ? 23.064 11.769 24.957 1.00 97.38 892 GLY A C 1
ATOM 6597 O O . GLY A 1 892 ? 22.574 11.380 23.896 1.00 97.38 892 GLY A O 1
ATOM 6598 N N . GLU A 1 893 ? 23.938 11.062 25.666 1.00 98.31 893 GLU A N 1
ATOM 6599 C CA . GLU A 1 893 ? 24.445 9.724 25.347 1.00 98.31 893 GLU A CA 1
ATOM 6600 C C . GLU A 1 893 ? 24.687 8.938 26.642 1.00 98.31 893 GLU A C 1
ATOM 6602 O O . GLU A 1 893 ? 25.090 9.533 27.648 1.00 98.31 893 GLU A O 1
ATOM 6607 N N . ILE A 1 894 ? 24.416 7.630 26.631 1.00 98.69 894 ILE A N 1
ATOM 6608 C CA . ILE A 1 894 ? 24.604 6.728 27.775 1.00 98.69 894 ILE A CA 1
ATOM 6609 C C . ILE A 1 894 ? 25.304 5.450 27.301 1.00 98.69 894 ILE A C 1
ATOM 6611 O O . ILE A 1 894 ? 24.650 4.545 26.774 1.00 98.69 894 ILE A O 1
ATOM 6615 N N . ASP A 1 895 ? 26.599 5.332 27.570 1.00 98.44 895 ASP A N 1
ATOM 6616 C CA . ASP A 1 895 ? 27.386 4.147 27.237 1.00 98.44 895 ASP A CA 1
ATOM 6617 C C . ASP A 1 895 ? 27.267 3.109 28.339 1.00 98.44 895 ASP A C 1
ATOM 6619 O O . ASP A 1 895 ? 27.655 3.310 29.495 1.00 98.44 895 ASP A O 1
ATOM 6623 N N . ILE A 1 896 ? 26.661 1.980 27.984 1.00 98.75 896 ILE A N 1
ATOM 6624 C CA . ILE A 1 896 ? 26.286 0.944 28.945 1.00 98.75 896 ILE A CA 1
ATOM 6625 C C . ILE A 1 896 ? 27.367 -0.122 28.985 1.00 98.75 896 ILE A C 1
ATOM 6627 O O . ILE A 1 896 ? 27.787 -0.537 30.073 1.00 98.75 896 ILE A O 1
ATOM 6631 N N . ILE A 1 897 ? 27.811 -0.548 27.802 1.00 98.56 897 ILE A N 1
ATOM 6632 C CA . ILE A 1 897 ? 28.947 -1.437 27.604 1.00 98.56 897 ILE A CA 1
ATOM 6633 C C . ILE A 1 897 ? 29.879 -0.775 26.609 1.00 98.56 897 ILE A C 1
ATOM 6635 O O . ILE A 1 897 ? 29.491 -0.580 25.463 1.00 98.56 897 ILE A O 1
ATOM 6639 N N . GLU A 1 898 ? 31.094 -0.475 27.040 1.00 97.31 898 GLU A N 1
ATOM 6640 C CA . GLU A 1 898 ? 32.107 0.138 26.201 1.00 97.31 898 GLU A CA 1
ATOM 6641 C C . GLU A 1 898 ? 33.505 -0.248 26.688 1.00 97.31 898 GLU A C 1
ATOM 6643 O O . GLU A 1 898 ? 33.796 -0.343 27.889 1.00 97.31 898 GLU A O 1
ATOM 6648 N N . GLY A 1 899 ? 34.397 -0.488 25.738 1.00 95.81 899 GLY A N 1
ATOM 6649 C CA . GLY A 1 899 ? 35.800 -0.706 26.023 1.00 95.81 899 GLY A CA 1
ATOM 6650 C C . GLY A 1 899 ? 36.621 -0.798 24.751 1.00 95.81 899 GLY A C 1
ATOM 6651 O O . GLY A 1 899 ? 36.105 -0.860 23.640 1.00 95.81 899 GLY A O 1
ATOM 6652 N N . VAL A 1 900 ? 37.938 -0.832 24.924 1.00 96.81 900 VAL A N 1
ATOM 6653 C CA . VAL A 1 900 ? 38.879 -0.874 23.807 1.00 96.81 900 VAL A CA 1
ATOM 6654 C C . VAL A 1 900 ? 39.914 -1.965 24.006 1.00 96.81 900 VAL A C 1
ATOM 6656 O O . VAL A 1 900 ? 40.276 -2.316 25.132 1.00 96.81 900 VAL A O 1
ATOM 6659 N N . ASN A 1 901 ? 40.441 -2.481 22.900 1.00 96.12 901 ASN A N 1
ATOM 6660 C CA . ASN A 1 901 ? 41.565 -3.410 22.894 1.00 96.12 901 ASN A CA 1
ATOM 6661 C C . ASN A 1 901 ? 41.331 -4.635 23.812 1.00 96.12 901 ASN A C 1
ATOM 6663 O O . ASN A 1 901 ? 40.376 -5.396 23.653 1.00 96.12 901 ASN A O 1
ATOM 6667 N N . VAL A 1 902 ? 42.233 -4.840 24.775 1.00 93.56 902 VAL A N 1
ATOM 6668 C CA . VAL A 1 902 ? 42.252 -5.979 25.706 1.00 93.56 902 VAL A CA 1
ATOM 6669 C C . VAL A 1 902 ? 41.729 -5.613 27.098 1.00 93.56 902 VAL A C 1
ATOM 6671 O O . VAL A 1 902 ? 42.102 -6.256 28.081 1.00 93.56 902 VAL A O 1
ATOM 6674 N N . ASN A 1 903 ? 40.885 -4.579 27.202 1.00 94.25 903 ASN A N 1
ATOM 6675 C CA . ASN A 1 903 ? 40.225 -4.231 28.458 1.00 94.25 903 ASN A CA 1
ATOM 6676 C C . ASN A 1 903 ? 39.525 -5.459 29.065 1.00 94.25 903 ASN A C 1
ATOM 6678 O O . ASN A 1 903 ? 38.955 -6.292 28.362 1.00 94.25 903 ASN A O 1
ATOM 6682 N N . THR A 1 904 ? 39.576 -5.571 30.392 1.00 93.06 904 THR A N 1
ATOM 6683 C CA . THR A 1 904 ? 38.909 -6.644 31.157 1.00 93.06 904 THR A CA 1
ATOM 6684 C C . THR A 1 904 ? 37.762 -6.119 32.016 1.00 93.06 904 THR A C 1
ATOM 6686 O O . THR A 1 904 ? 36.949 -6.884 32.522 1.00 93.06 904 THR A O 1
ATOM 6689 N N . ALA A 1 905 ? 37.706 -4.806 32.210 1.00 94.75 905 ALA A N 1
ATOM 6690 C CA . ALA A 1 905 ? 36.645 -4.129 32.929 1.00 94.75 905 ALA A CA 1
ATOM 6691 C C . ALA A 1 905 ? 35.896 -3.209 31.970 1.00 94.75 905 ALA A C 1
ATOM 6693 O O . ALA A 1 905 ? 36.519 -2.538 31.147 1.00 94.75 905 ALA A O 1
ATOM 6694 N N . ASN A 1 906 ? 34.574 -3.197 32.096 1.00 97.88 906 ASN A N 1
ATOM 6695 C CA . ASN A 1 906 ? 33.706 -2.329 31.319 1.00 97.88 906 ASN A CA 1
ATOM 6696 C C . ASN A 1 906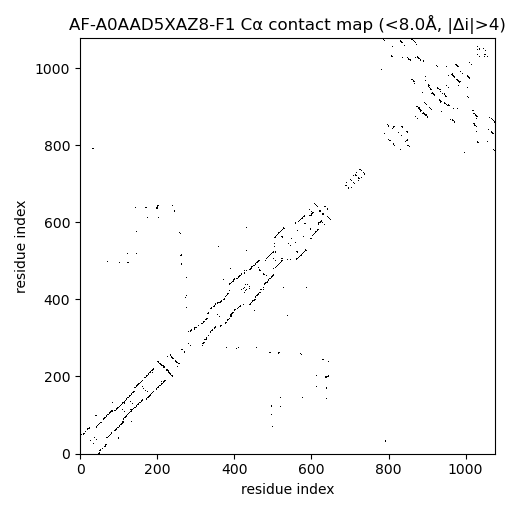 ? 33.857 -0.871 31.757 1.00 97.88 906 ASN A C 1
ATOM 6698 O O . ASN A 1 906 ? 33.936 -0.606 32.963 1.00 97.88 906 ASN A O 1
ATOM 6702 N N . GLN A 1 907 ? 33.816 0.055 30.805 1.00 96.62 907 GLN A N 1
ATOM 6703 C CA . GLN A 1 907 ? 33.678 1.480 31.069 1.00 96.62 907 GLN A CA 1
ATOM 6704 C C . GLN A 1 907 ? 32.252 1.919 30.724 1.00 96.62 907 GLN A C 1
ATOM 6706 O O . GLN A 1 907 ? 31.680 1.476 29.736 1.00 96.62 907 GLN A O 1
ATOM 6711 N N . GLN A 1 908 ? 31.647 2.707 31.609 1.00 98.19 908 GLN A N 1
ATOM 6712 C CA . GLN A 1 908 ? 30.275 3.200 31.480 1.00 98.19 908 GLN A CA 1
ATOM 6713 C C . GLN A 1 908 ? 30.331 4.718 31.525 1.00 98.19 908 GLN A C 1
ATOM 6715 O O . GLN A 1 908 ? 30.895 5.248 32.482 1.00 98.19 908 GLN A O 1
ATOM 6720 N N . THR A 1 909 ? 29.771 5.416 30.547 1.00 98.12 909 THR A N 1
ATOM 6721 C CA . THR A 1 909 ? 30.044 6.849 30.353 1.00 98.12 909 THR A CA 1
ATOM 6722 C C . THR A 1 909 ? 28.762 7.601 30.007 1.00 98.12 909 THR A C 1
ATOM 6724 O O . THR A 1 909 ? 27.848 7.039 29.412 1.00 98.12 909 THR A O 1
ATOM 6727 N N . LEU A 1 910 ? 28.661 8.869 30.421 1.00 98.31 910 LEU A N 1
ATOM 6728 C CA . LEU A 1 910 ? 27.651 9.789 29.892 1.00 98.31 910 LEU A CA 1
ATOM 6729 C C . LEU A 1 910 ? 28.323 10.910 29.102 1.00 98.31 910 LEU A C 1
ATOM 6731 O O . LEU A 1 910 ? 29.295 11.509 29.582 1.00 98.31 910 LEU A O 1
ATOM 6735 N N . HIS A 1 911 ? 27.716 11.272 27.971 1.00 97.81 911 HIS A N 1
ATOM 6736 C CA . HIS A 1 911 ? 28.073 12.461 27.199 1.00 97.81 911 HIS A CA 1
ATOM 6737 C C . HIS A 1 911 ? 26.893 13.426 27.144 1.00 97.81 911 HIS A C 1
ATOM 6739 O O . HIS A 1 911 ? 25.767 13.055 26.815 1.00 97.81 911 HIS A O 1
ATOM 6745 N N . THR A 1 912 ? 27.138 14.691 27.478 1.00 96.81 912 THR A N 1
ATOM 6746 C CA . THR A 1 912 ? 26.100 15.726 27.509 1.00 96.81 912 THR A CA 1
ATOM 6747 C C . THR A 1 912 ? 26.603 17.055 26.961 1.00 96.81 912 THR A C 1
ATOM 6749 O O . THR A 1 912 ? 27.791 17.265 26.714 1.00 96.81 912 THR A O 1
ATOM 6752 N N . GLN A 1 913 ? 25.682 18.005 26.833 1.00 93.31 913 GLN A N 1
ATOM 6753 C CA . GLN A 1 913 ? 25.992 19.434 26.755 1.00 93.31 913 GLN A CA 1
ATOM 6754 C C . GLN A 1 913 ? 26.566 19.989 28.088 1.00 93.31 913 GLN A C 1
ATOM 6756 O O . GLN A 1 913 ? 26.570 19.269 29.094 1.00 93.31 913 GLN A O 1
ATOM 6761 N N . PRO A 1 914 ? 27.027 21.261 28.141 1.00 93.94 914 PRO A N 1
ATOM 6762 C CA . PRO A 1 914 ? 27.604 21.846 29.351 1.00 93.94 914 PRO A CA 1
ATOM 6763 C C . PRO A 1 914 ? 26.628 21.899 30.533 1.00 93.94 914 PRO A C 1
ATOM 6765 O O . PRO A 1 914 ? 25.454 22.226 30.365 1.00 93.94 914 PRO A O 1
ATOM 6768 N N . GLY A 1 915 ? 27.149 21.672 31.743 1.00 92.44 915 GLY A N 1
ATOM 6769 C CA . GLY A 1 915 ? 26.382 21.769 32.994 1.00 92.44 915 GLY A CA 1
ATOM 6770 C C . GLY A 1 915 ? 26.045 20.428 33.653 1.00 92.44 915 GLY A C 1
ATOM 6771 O O . GLY A 1 915 ? 25.041 20.345 34.355 1.00 92.44 915 GLY A O 1
ATOM 6772 N N . CYS A 1 916 ? 26.853 19.394 33.407 1.00 95.19 916 CYS A N 1
ATOM 6773 C CA . CYS A 1 916 ? 26.713 18.061 33.989 1.00 95.19 916 CYS A CA 1
ATOM 6774 C C . CYS A 1 916 ? 28.093 17.562 34.442 1.00 95.19 916 CYS A C 1
ATOM 6776 O O . CYS A 1 916 ? 28.962 17.335 33.601 1.00 95.19 916 CYS A O 1
ATOM 6778 N N . ALA A 1 917 ? 28.322 17.449 35.753 1.00 95.31 917 ALA A N 1
ATOM 6779 C CA . ALA A 1 917 ? 29.598 16.981 36.299 1.00 95.31 917 ALA A CA 1
ATOM 6780 C C . ALA A 1 917 ? 29.446 16.372 37.700 1.00 95.31 917 ALA A C 1
ATOM 6782 O O . ALA A 1 917 ? 28.548 16.750 38.455 1.00 95.31 917 ALA A O 1
ATOM 6783 N N . TYR A 1 918 ? 30.360 15.465 38.048 1.00 96.25 918 TYR A N 1
ATOM 6784 C CA . TYR A 1 918 ? 30.305 14.651 39.257 1.00 96.25 918 TYR A CA 1
ATOM 6785 C C . TYR A 1 918 ? 31.665 14.489 39.939 1.00 96.25 918 TYR A C 1
ATOM 6787 O O . TYR A 1 918 ? 32.721 14.442 39.308 1.00 96.25 918 TYR A O 1
ATOM 6795 N N . THR A 1 919 ? 31.619 14.319 41.255 1.00 96.44 919 THR A N 1
ATOM 6796 C CA . THR A 1 919 ? 32.716 13.849 42.103 1.00 96.44 919 THR A CA 1
ATOM 6797 C C . THR A 1 919 ? 32.375 12.488 42.707 1.00 96.44 919 THR A C 1
ATOM 6799 O O . THR A 1 919 ? 31.210 12.137 42.892 1.00 96.44 919 THR A O 1
ATOM 6802 N N . ALA A 1 920 ? 33.395 11.718 43.097 1.00 92.19 920 ALA A N 1
ATOM 6803 C CA . ALA A 1 920 ? 33.194 10.375 43.649 1.00 92.19 920 ALA A CA 1
ATOM 6804 C C . ALA A 1 920 ? 32.301 10.346 44.909 1.00 92.19 920 ALA A C 1
ATOM 6806 O O . ALA A 1 920 ? 31.635 9.349 45.159 1.00 92.19 920 ALA A O 1
ATOM 6807 N N . SER A 1 921 ? 32.259 11.426 45.700 1.00 94.19 921 SER A N 1
ATOM 6808 C CA . SER A 1 921 ? 31.401 11.521 46.892 1.00 94.19 921 SER A CA 1
ATOM 6809 C C . SER A 1 921 ? 29.915 11.727 46.589 1.00 94.19 921 SER A C 1
ATOM 6811 O O . SER A 1 921 ? 29.092 11.553 47.485 1.00 94.19 921 SER A O 1
ATOM 6813 N N . GLU A 1 922 ? 29.568 12.123 45.364 1.00 94.56 922 GLU A N 1
ATOM 6814 C CA . GLU A 1 922 ? 28.184 12.377 44.944 1.00 94.56 922 GLU A CA 1
ATOM 6815 C C . GLU A 1 922 ? 27.520 11.133 44.340 1.00 94.56 922 GLU A C 1
ATOM 6817 O O . GLU A 1 922 ? 26.296 11.076 44.256 1.00 94.56 922 GLU A O 1
ATOM 6822 N N . MET A 1 923 ? 28.306 10.125 43.954 1.00 94.38 923 MET A N 1
ATOM 6823 C CA . MET A 1 923 ? 27.845 8.938 43.231 1.00 94.38 923 MET A CA 1
ATOM 6824 C C . MET A 1 923 ? 27.772 7.728 44.164 1.00 94.38 923 MET A C 1
ATOM 6826 O O . MET A 1 923 ? 28.744 7.368 44.826 1.00 94.38 923 MET A O 1
ATOM 6830 N N . SER A 1 924 ? 26.616 7.066 44.206 1.00 95.44 924 SER A N 1
ATOM 6831 C CA . SER A 1 924 ? 26.401 5.859 45.016 1.00 95.44 924 SER A CA 1
ATOM 6832 C C . SER A 1 924 ? 26.541 4.607 44.155 1.00 95.44 924 SER A C 1
ATOM 6834 O O . SER A 1 924 ? 25.553 4.060 43.672 1.00 95.44 924 SER A O 1
ATOM 6836 N N . GLN A 1 925 ? 27.781 4.158 43.962 1.00 96.94 925 GLN A N 1
ATOM 6837 C CA . GLN A 1 925 ? 28.133 3.083 43.029 1.00 96.94 925 GLN A CA 1
ATOM 6838 C C . GLN A 1 925 ? 29.251 2.176 43.556 1.00 96.94 925 GLN A C 1
ATOM 6840 O O . GLN A 1 925 ? 29.985 2.550 44.471 1.00 96.94 925 GLN A O 1
ATOM 6845 N N . THR A 1 926 ? 29.400 0.987 42.968 1.00 97.50 926 THR A N 1
ATOM 6846 C CA . THR A 1 926 ? 30.532 0.081 43.249 1.00 97.50 926 THR A CA 1
ATOM 6847 C C . THR A 1 926 ? 31.714 0.260 42.289 1.00 97.50 926 THR A C 1
ATOM 6849 O O . THR A 1 926 ? 32.794 -0.276 42.547 1.00 97.50 926 THR A O 1
ATOM 6852 N N . GLY A 1 927 ? 31.505 0.943 41.160 1.00 96.94 927 GLY A N 1
ATOM 6853 C CA . GLY A 1 927 ? 32.540 1.301 40.192 1.00 96.94 927 GLY A CA 1
ATOM 6854 C C . GLY A 1 927 ? 33.414 2.468 40.652 1.00 96.94 927 GLY A C 1
ATOM 6855 O O . GLY A 1 927 ? 33.140 3.131 41.652 1.00 96.94 927 GLY A O 1
ATOM 6856 N N . THR A 1 928 ? 34.492 2.719 39.912 1.00 97.25 928 THR A N 1
ATOM 6857 C CA . THR A 1 928 ? 35.425 3.822 40.177 1.00 97.25 928 THR A CA 1
ATOM 6858 C C . THR A 1 928 ? 35.232 4.916 39.133 1.00 97.25 928 THR A C 1
ATOM 6860 O O . THR A 1 928 ? 35.371 4.647 37.944 1.00 97.25 928 THR A O 1
ATOM 6863 N N . LEU A 1 929 ? 34.929 6.142 39.571 1.00 96.69 929 LEU A N 1
ATOM 6864 C CA . LEU A 1 929 ? 34.857 7.319 38.696 1.00 96.69 929 LEU A CA 1
ATOM 6865 C C . LEU A 1 929 ? 36.230 7.560 38.051 1.00 96.69 929 LEU A C 1
ATOM 6867 O O . LEU A 1 929 ? 37.210 7.765 38.771 1.00 96.69 929 LEU A O 1
ATOM 6871 N N . THR A 1 930 ? 36.301 7.521 36.723 1.00 94.00 930 THR A N 1
ATOM 6872 C CA . THR A 1 930 ? 37.530 7.790 35.961 1.00 94.00 930 THR A CA 1
ATOM 6873 C C . THR A 1 930 ? 37.621 9.264 35.593 1.00 94.00 930 THR A C 1
ATOM 6875 O O . THR A 1 930 ? 38.665 9.880 35.806 1.00 94.00 930 THR A O 1
ATOM 6878 N N . PHE A 1 931 ? 36.508 9.845 35.139 1.00 92.56 931 PHE A N 1
ATOM 6879 C CA . PHE A 1 931 ? 36.402 11.256 34.792 1.00 92.56 931 PHE A CA 1
ATOM 6880 C C . PHE A 1 931 ? 35.044 11.826 35.211 1.00 92.56 931 PHE A C 1
ATOM 6882 O O . PHE A 1 931 ? 34.021 11.157 35.116 1.00 92.56 931 PHE A O 1
ATOM 6889 N N . GLY A 1 932 ? 35.036 13.055 35.733 1.00 94.25 932 GLY A N 1
ATOM 6890 C CA . GLY A 1 932 ? 33.855 13.639 36.376 1.00 94.25 932 GLY A CA 1
ATOM 6891 C C . GLY A 1 932 ? 32.987 14.527 35.485 1.00 94.25 932 GLY A C 1
ATOM 6892 O O . GLY A 1 932 ? 31.808 14.682 35.781 1.00 94.25 932 GLY A O 1
ATOM 6893 N N . ASP A 1 933 ? 33.534 15.130 34.427 1.00 95.44 933 ASP A N 1
ATOM 6894 C CA . ASP A 1 933 ? 32.815 16.102 33.587 1.00 95.44 933 ASP A CA 1
ATOM 6895 C C . ASP A 1 933 ? 32.220 15.429 32.345 1.00 95.44 933 ASP A C 1
ATOM 6897 O O . ASP A 1 933 ? 32.948 14.875 31.526 1.00 95.44 933 ASP A O 1
ATOM 6901 N N . CYS A 1 934 ? 30.893 15.486 32.206 1.00 97.06 934 CYS A N 1
ATOM 6902 C CA . CYS A 1 934 ? 30.158 14.826 31.126 1.00 97.06 934 CYS A CA 1
ATOM 6903 C C . CYS A 1 934 ? 30.100 15.672 29.839 1.00 97.06 934 CYS A C 1
ATOM 6905 O O . CYS A 1 934 ? 29.640 15.198 28.798 1.00 97.06 934 CYS A O 1
ATOM 6907 N N . ASN A 1 935 ? 30.535 16.935 29.886 1.00 94.88 935 ASN A N 1
ATOM 6908 C CA . ASN A 1 935 ? 30.385 17.875 28.782 1.00 94.88 935 ASN A CA 1
ATOM 6909 C C . ASN A 1 935 ? 31.268 17.529 27.573 1.00 94.88 935 ASN A C 1
ATOM 6911 O O . ASN A 1 935 ? 32.449 17.870 27.534 1.00 94.88 935 ASN A O 1
ATOM 6915 N N . SER A 1 936 ? 30.650 16.974 26.534 1.00 93.06 936 SER A N 1
ATOM 6916 C CA . SER A 1 936 ? 31.313 16.645 25.264 1.00 93.06 936 SER A CA 1
ATOM 6917 C C . SER A 1 936 ? 31.026 17.673 24.160 1.00 93.06 936 SER A C 1
ATOM 6919 O O . SER A 1 936 ? 31.477 17.531 23.025 1.00 93.06 936 SER A O 1
ATOM 6921 N N . ALA A 1 937 ? 30.278 18.745 24.457 1.00 87.38 937 ALA A N 1
ATOM 6922 C CA . ALA A 1 937 ? 29.915 19.728 23.442 1.00 87.38 937 ALA A CA 1
ATOM 6923 C C . ALA A 1 937 ? 31.160 20.439 22.901 1.00 87.38 937 ALA A C 1
ATOM 6925 O O . ALA A 1 937 ? 31.938 21.025 23.655 1.00 87.38 937 ALA A O 1
ATOM 6926 N N . ASN A 1 938 ? 31.318 20.428 21.576 1.00 82.56 938 ASN A N 1
ATOM 6927 C CA . ASN A 1 938 ? 32.464 21.017 20.876 1.00 82.56 938 ASN A CA 1
ATOM 6928 C C . ASN A 1 938 ? 33.828 20.474 21.352 1.00 82.56 938 ASN A C 1
ATOM 6930 O O . ASN A 1 938 ? 34.814 21.212 21.322 1.00 82.56 938 ASN A O 1
ATOM 6934 N N . GLY A 1 939 ? 33.897 19.223 21.823 1.00 78.31 939 GLY A N 1
ATOM 6935 C CA . GLY A 1 939 ? 35.153 18.631 22.293 1.00 78.31 939 GLY A CA 1
ATOM 6936 C C . GLY A 1 939 ? 35.674 19.205 23.607 1.00 78.31 939 GLY A C 1
ATOM 6937 O O . GLY A 1 939 ? 36.874 19.131 23.861 1.00 78.31 939 GLY A O 1
ATOM 6938 N N . ALA A 1 940 ? 34.804 19.795 24.434 1.00 78.44 940 ALA A N 1
ATOM 6939 C CA . ALA A 1 940 ? 35.197 20.531 25.637 1.00 78.44 940 ALA A CA 1
ATOM 6940 C C . ALA A 1 940 ? 36.076 19.730 26.618 1.00 78.44 940 ALA A C 1
ATOM 6942 O O . ALA A 1 940 ? 36.976 20.310 27.224 1.00 78.44 940 ALA A O 1
ATOM 6943 N N . ASN A 1 941 ? 35.858 18.419 26.735 1.00 83.81 941 ASN A N 1
ATOM 6944 C CA . ASN A 1 941 ? 36.673 17.497 27.530 1.00 83.81 941 ASN A CA 1
ATOM 6945 C C . ASN A 1 941 ? 37.404 16.449 26.666 1.00 83.81 941 ASN A C 1
ATOM 6947 O O . ASN A 1 941 ? 37.693 15.357 27.137 1.00 83.81 941 ASN A O 1
ATOM 6951 N N . GLY A 1 942 ? 37.656 16.736 25.384 1.00 80.88 942 GLY A N 1
ATOM 6952 C CA . GLY A 1 942 ? 38.206 15.740 24.458 1.00 80.88 942 GLY A CA 1
ATOM 6953 C C . GLY A 1 942 ? 37.231 14.610 24.110 1.00 80.88 942 GLY A C 1
ATOM 6954 O O . GLY A 1 942 ? 37.676 13.570 23.640 1.00 80.88 942 GLY A O 1
ATOM 6955 N N . ASN A 1 943 ? 35.926 14.827 24.324 1.00 84.62 943 ASN A N 1
ATOM 6956 C CA . ASN A 1 943 ? 34.848 13.844 24.172 1.00 84.62 943 ASN A CA 1
ATOM 6957 C C . ASN A 1 943 ? 34.934 12.666 25.156 1.00 84.62 943 ASN A C 1
ATOM 6959 O O . ASN A 1 943 ? 34.331 11.634 24.909 1.00 84.62 943 ASN A O 1
ATOM 6963 N N . GLU A 1 944 ? 35.663 12.807 26.267 1.00 85.44 944 GLU A N 1
ATOM 6964 C CA . GLU A 1 944 ? 35.896 11.717 27.228 1.00 85.44 944 GLU A CA 1
ATOM 6965 C C . GLU A 1 944 ? 34.636 11.332 28.026 1.00 85.44 944 GLU A C 1
ATOM 6967 O O . GLU A 1 944 ? 34.505 10.193 28.464 1.00 85.44 944 GLU A O 1
ATOM 6972 N N . GLY A 1 945 ? 33.699 12.274 28.195 1.00 94.56 945 GLY A N 1
ATOM 6973 C CA . GLY A 1 945 ? 32.492 12.090 29.012 1.00 94.56 945 GLY A CA 1
ATOM 6974 C C . GLY A 1 945 ? 32.797 11.796 30.487 1.00 94.56 945 GLY A C 1
ATOM 6975 O O . GLY A 1 945 ? 33.947 11.784 30.917 1.00 94.56 945 GLY A O 1
ATOM 6976 N N . CYS A 1 946 ? 31.768 11.570 31.307 1.00 96.31 946 CYS A N 1
ATOM 6977 C CA . CYS A 1 946 ? 31.964 11.267 32.730 1.00 96.31 946 CYS A CA 1
ATOM 6978 C C . CYS A 1 946 ? 31.917 9.758 33.006 1.00 96.31 946 CYS A C 1
ATOM 6980 O O . CYS A 1 946 ? 30.873 9.200 33.348 1.00 96.31 946 CYS A O 1
ATOM 6982 N N . GLY A 1 947 ? 33.065 9.104 32.826 1.00 96.19 947 GLY A N 1
ATOM 6983 C CA . GLY A 1 947 ? 33.206 7.649 32.866 1.00 96.19 947 GLY A CA 1
ATOM 6984 C C . GLY A 1 947 ? 33.292 7.026 34.265 1.00 96.19 947 GLY A C 1
ATOM 6985 O O . GLY A 1 947 ? 33.876 7.574 35.202 1.00 96.19 947 GLY A O 1
ATOM 6986 N N . VAL A 1 948 ? 32.766 5.812 34.395 1.00 97.94 948 VAL A N 1
ATOM 6987 C CA . VAL A 1 948 ? 32.871 4.936 35.564 1.00 97.94 948 VAL A CA 1
ATOM 6988 C C . VAL A 1 948 ? 33.398 3.577 35.112 1.00 97.94 948 VAL A C 1
ATOM 6990 O O . VAL A 1 948 ? 32.771 2.878 34.318 1.00 97.94 948 VAL A O 1
ATOM 6993 N N . ALA A 1 949 ? 34.550 3.174 35.646 1.00 96.69 949 ALA A N 1
ATOM 6994 C CA . ALA A 1 949 ? 35.126 1.857 35.405 1.00 96.69 949 ALA A CA 1
ATOM 6995 C C . ALA A 1 949 ? 34.546 0.824 36.380 1.00 96.69 949 ALA A C 1
ATOM 6997 O O . ALA A 1 949 ? 34.573 1.005 37.605 1.00 96.69 949 ALA A O 1
ATOM 6998 N N . ASN A 1 950 ? 34.053 -0.292 35.846 1.00 96.25 950 ASN A N 1
ATOM 6999 C CA . ASN A 1 950 ? 33.560 -1.399 36.655 1.00 96.25 950 ASN A CA 1
ATOM 7000 C C . ASN A 1 950 ? 34.724 -2.085 37.398 1.00 96.25 950 ASN A C 1
ATOM 7002 O O . ASN A 1 950 ? 35.807 -2.282 36.854 1.00 96.25 950 ASN A O 1
ATOM 7006 N N . THR A 1 951 ? 34.519 -2.473 38.656 1.00 95.25 951 THR A N 1
ATOM 7007 C CA . THR A 1 951 ? 35.550 -3.141 39.470 1.00 95.25 951 THR A CA 1
ATOM 7008 C C . THR A 1 951 ? 35.592 -4.660 39.264 1.00 95.25 951 THR A C 1
ATOM 7010 O O . THR A 1 951 ? 36.550 -5.313 39.681 1.00 95.25 951 THR A O 1
ATOM 7013 N N . GLN A 1 952 ? 34.587 -5.240 38.599 1.00 92.50 952 GLN A N 1
ATOM 7014 C CA . GLN A 1 952 ? 34.536 -6.663 38.267 1.00 92.50 952 GLN A CA 1
ATOM 7015 C C . GLN A 1 952 ? 35.291 -6.945 36.959 1.00 92.50 952 GLN A C 1
ATOM 7017 O O . GLN A 1 952 ? 34.895 -6.490 35.888 1.00 92.50 952 GLN A O 1
ATOM 7022 N N . ALA A 1 953 ? 36.352 -7.753 37.023 1.00 84.06 953 ALA A N 1
ATOM 7023 C CA . ALA A 1 953 ? 37.202 -8.087 35.870 1.00 84.06 953 ALA A CA 1
ATOM 7024 C C . ALA A 1 953 ? 36.555 -9.037 34.835 1.00 84.06 953 ALA A C 1
ATOM 7026 O O . ALA A 1 953 ? 37.179 -9.384 33.837 1.00 84.06 953 ALA A O 1
ATOM 7027 N N . ASN A 1 954 ? 35.332 -9.505 35.084 1.00 93.12 954 ASN A N 1
ATOM 7028 C CA . ASN A 1 954 ? 34.512 -10.272 34.143 1.00 93.12 954 ASN A CA 1
ATOM 7029 C C . ASN A 1 954 ? 33.328 -9.455 33.602 1.00 93.12 954 ASN A C 1
ATOM 7031 O O . ASN A 1 954 ? 32.405 -10.033 33.035 1.00 93.12 954 ASN A O 1
ATOM 7035 N N . SER A 1 955 ? 33.334 -8.134 33.799 1.00 97.00 955 SER A N 1
ATOM 7036 C CA . SER A 1 955 ? 32.301 -7.240 33.264 1.00 97.00 955 SER A CA 1
ATOM 7037 C C . SER A 1 955 ? 32.451 -6.988 31.764 1.00 97.00 955 SER A C 1
ATOM 7039 O O . SER A 1 955 ? 31.489 -6.589 31.124 1.00 97.00 955 SER A O 1
ATOM 7041 N N . TYR A 1 956 ? 33.620 -7.263 31.182 1.00 97.88 956 TYR A N 1
ATOM 7042 C CA . TYR A 1 956 ? 33.877 -6.995 29.772 1.00 97.88 956 TYR A CA 1
ATOM 7043 C C . TYR A 1 956 ? 34.778 -8.053 29.119 1.00 97.88 956 TYR A C 1
ATOM 7045 O O . TYR A 1 956 ? 35.592 -8.712 29.777 1.00 97.88 956 TYR A O 1
ATOM 7053 N N . GLY A 1 957 ? 34.618 -8.216 27.806 1.00 96.00 957 GLY A N 1
ATOM 7054 C CA . GLY A 1 957 ? 35.488 -8.994 26.928 1.00 96.00 957 GLY A CA 1
ATOM 7055 C C . GLY A 1 957 ? 35.682 -10.457 27.334 1.00 96.00 957 GLY A C 1
ATOM 7056 O O . GLY A 1 957 ? 34.729 -11.168 27.648 1.00 96.00 957 GLY A O 1
ATOM 7057 N N . ALA A 1 958 ? 36.932 -10.934 27.326 1.00 95.31 958 ALA A N 1
ATOM 7058 C CA . ALA A 1 958 ? 37.251 -12.354 27.524 1.00 95.31 958 ALA A CA 1
ATOM 7059 C C . ALA A 1 958 ? 36.686 -12.942 28.831 1.00 95.31 958 ALA A C 1
ATOM 7061 O O . ALA A 1 958 ? 36.219 -14.084 28.849 1.00 95.31 958 ALA A O 1
ATOM 7062 N N . GLY A 1 959 ? 36.729 -12.170 29.923 1.00 96.25 959 GLY A N 1
ATOM 7063 C CA . GLY A 1 959 ? 36.205 -12.586 31.224 1.00 96.25 959 GLY A CA 1
ATOM 7064 C C . GLY A 1 959 ? 34.680 -12.701 31.228 1.00 96.25 959 GLY A C 1
ATOM 7065 O O . GLY A 1 959 ? 34.146 -13.668 31.773 1.00 96.25 959 GLY A O 1
ATOM 7066 N N . PHE A 1 960 ? 33.993 -11.764 30.567 1.00 97.88 960 PHE A N 1
ATOM 7067 C CA . PHE A 1 960 ? 32.542 -11.803 30.364 1.00 97.88 960 PHE A CA 1
ATOM 7068 C C . PHE A 1 960 ? 32.136 -13.035 29.545 1.00 97.88 960 PHE A C 1
ATOM 7070 O O . PHE A 1 960 ? 31.302 -13.834 29.976 1.00 97.88 960 PHE A O 1
ATOM 7077 N N . ASN A 1 961 ? 32.800 -13.255 28.410 1.00 97.75 961 ASN A N 1
ATOM 7078 C CA . ASN A 1 961 ? 32.500 -14.359 27.496 1.00 97.75 961 ASN A CA 1
ATOM 7079 C C . ASN A 1 961 ? 32.760 -15.731 28.138 1.00 97.75 961 ASN A C 1
ATOM 7081 O O . ASN A 1 961 ? 31.932 -16.634 28.031 1.00 97.75 961 ASN A O 1
ATOM 7085 N N . SER A 1 962 ? 33.860 -15.879 28.887 1.00 96.25 962 SER A N 1
ATOM 7086 C CA . SER A 1 962 ? 34.192 -17.127 29.601 1.00 96.25 962 SER A CA 1
ATOM 7087 C C . SER A 1 962 ? 33.173 -17.493 30.686 1.00 96.25 962 SER A C 1
ATOM 7089 O O . SER A 1 962 ? 33.085 -18.650 31.092 1.00 96.25 962 SER A O 1
ATOM 7091 N N . ASN A 1 963 ? 32.390 -16.518 31.152 1.00 94.56 963 ASN A N 1
ATOM 7092 C CA . ASN A 1 963 ? 31.327 -16.708 32.132 1.00 94.56 963 ASN A CA 1
ATOM 7093 C C . ASN A 1 963 ? 29.961 -17.043 31.488 1.00 94.56 963 ASN A C 1
ATOM 7095 O O . ASN A 1 963 ? 28.952 -17.110 32.188 1.00 94.56 963 ASN A O 1
ATOM 7099 N N . GLY A 1 964 ? 29.897 -17.239 30.163 1.00 95.88 964 GLY A N 1
ATOM 7100 C CA . GLY A 1 964 ? 28.631 -17.373 29.426 1.00 95.88 964 GLY A CA 1
ATOM 7101 C C . GLY A 1 964 ? 27.860 -16.050 29.334 1.00 95.88 964 GLY A C 1
ATOM 7102 O O . GLY A 1 964 ? 26.627 -16.034 29.267 1.00 95.88 964 GLY A O 1
ATOM 7103 N N . GLY A 1 965 ? 28.589 -14.940 29.424 1.00 97.50 965 GLY A N 1
ATOM 7104 C CA . GLY A 1 965 ? 28.075 -13.586 29.399 1.00 97.50 965 GLY A CA 1
ATOM 7105 C C . GLY A 1 965 ? 27.416 -13.123 30.699 1.00 97.50 965 GLY A C 1
ATOM 7106 O O . GLY A 1 965 ? 27.855 -13.457 31.809 1.00 97.50 965 GLY A O 1
ATOM 7107 N N . GLY A 1 966 ? 26.358 -12.325 30.569 1.00 97.81 966 GLY A N 1
ATOM 7108 C CA . GLY A 1 966 ? 25.685 -11.680 31.692 1.00 97.81 966 GLY A CA 1
ATOM 7109 C C . GLY A 1 966 ? 24.590 -10.708 31.263 1.00 97.81 966 GLY A C 1
ATOM 7110 O O . GLY A 1 966 ? 24.259 -10.603 30.082 1.00 97.81 966 GLY A O 1
ATOM 7111 N N . VAL A 1 967 ? 24.023 -10.016 32.251 1.00 98.69 967 VAL A N 1
ATOM 7112 C CA . VAL A 1 967 ? 22.974 -9.012 32.055 1.00 98.69 967 VAL A CA 1
ATOM 7113 C C . VAL A 1 967 ? 23.478 -7.642 32.479 1.00 98.69 967 VAL A C 1
ATOM 7115 O O . VAL A 1 967 ? 23.950 -7.476 33.605 1.00 98.69 967 VAL A O 1
ATOM 7118 N N . TYR A 1 968 ? 23.316 -6.664 31.594 1.00 98.81 968 TYR A N 1
ATOM 7119 C CA . TYR A 1 968 ? 23.401 -5.247 31.927 1.00 98.81 968 TYR A CA 1
ATOM 7120 C C . TYR A 1 968 ? 21.995 -4.679 32.070 1.00 98.81 968 TYR A C 1
ATOM 7122 O O . TYR A 1 968 ? 21.180 -4.817 31.161 1.00 98.81 968 TYR A O 1
ATOM 7130 N N . ALA A 1 969 ? 21.697 -4.061 33.210 1.00 98.56 969 ALA A N 1
ATOM 7131 C CA . ALA A 1 969 ? 20.418 -3.404 33.446 1.00 98.56 969 ALA A CA 1
ATOM 7132 C C . ALA A 1 969 ? 20.639 -1.905 33.656 1.00 98.56 969 ALA A C 1
ATOM 7134 O O . ALA A 1 969 ? 21.360 -1.528 34.576 1.00 98.56 969 ALA A O 1
ATOM 7135 N N . THR A 1 970 ? 20.016 -1.072 32.828 1.00 98.69 970 THR A N 1
ATOM 7136 C CA . THR A 1 970 ? 20.134 0.389 32.851 1.00 98.69 970 THR A CA 1
ATOM 7137 C C . THR A 1 970 ? 18.789 1.000 33.191 1.00 98.69 970 THR A C 1
ATOM 7139 O O . THR A 1 970 ? 17.846 0.912 32.411 1.00 98.69 970 THR A O 1
ATOM 7142 N N . GLU A 1 971 ? 18.684 1.622 34.355 1.00 98.06 971 GLU A N 1
ATOM 7143 C CA . GLU A 1 971 ? 17.509 2.380 34.762 1.00 98.06 971 GLU A CA 1
ATOM 7144 C C . GLU A 1 971 ? 17.759 3.865 34.497 1.00 98.06 971 GLU A C 1
ATOM 7146 O O . GLU A 1 971 ? 18.636 4.477 35.104 1.00 98.06 971 GLU A O 1
ATOM 7151 N N . TRP A 1 972 ? 16.967 4.452 33.605 1.00 97.75 972 TRP A N 1
ATOM 7152 C CA . TRP A 1 972 ? 16.983 5.874 33.299 1.00 97.75 972 TRP A CA 1
ATOM 7153 C C . TRP A 1 972 ? 15.669 6.515 33.743 1.00 97.75 972 TRP A C 1
ATOM 7155 O O . TRP A 1 972 ? 14.594 6.240 33.206 1.00 97.75 972 TRP A O 1
ATOM 7165 N N . THR A 1 973 ? 15.766 7.389 34.744 1.00 94.81 973 THR A N 1
ATOM 7166 C CA . THR A 1 973 ? 14.646 8.144 35.320 1.00 94.81 973 THR A CA 1
ATOM 7167 C C . THR A 1 973 ? 14.961 9.636 35.330 1.00 94.81 973 THR A C 1
ATOM 7169 O O . THR A 1 973 ? 16.085 10.042 35.068 1.00 94.81 973 THR A O 1
ATOM 7172 N N . ASN A 1 974 ? 14.007 10.472 35.742 1.00 92.88 974 ASN A N 1
ATOM 7173 C CA . ASN A 1 974 ? 14.273 11.898 35.976 1.00 92.88 974 ASN A CA 1
ATOM 7174 C C . ASN A 1 974 ? 15.160 12.174 37.207 1.00 92.88 974 ASN A C 1
ATOM 7176 O O . ASN A 1 974 ? 15.548 13.319 37.431 1.00 92.88 974 ASN A O 1
ATOM 7180 N N . SER A 1 975 ? 15.439 11.159 38.030 1.00 94.44 975 SER A N 1
ATOM 7181 C CA . SER A 1 975 ? 16.206 11.284 39.277 1.00 94.44 975 SER A CA 1
ATOM 7182 C C . SER A 1 975 ? 17.625 10.735 39.195 1.00 94.44 975 SER A C 1
ATOM 7184 O O . SER A 1 975 ? 18.484 11.187 39.945 1.00 94.44 975 SER A O 1
ATOM 7186 N N . ALA A 1 976 ? 17.879 9.755 38.333 1.00 97.12 976 ALA A N 1
ATOM 7187 C CA . ALA A 1 976 ? 19.194 9.150 38.166 1.00 97.12 976 ALA A CA 1
ATOM 7188 C C . ALA A 1 976 ? 19.251 8.305 36.889 1.00 97.12 976 ALA A C 1
ATOM 7190 O O . ALA A 1 976 ? 18.217 7.824 36.410 1.00 97.12 976 ALA A O 1
ATOM 7191 N N . ILE A 1 977 ? 20.476 8.081 36.418 1.00 98.56 977 ILE A N 1
ATOM 7192 C CA . ILE A 1 977 ? 20.833 6.962 35.545 1.00 98.56 977 ILE A CA 1
ATOM 7193 C C . ILE A 1 977 ? 21.630 5.966 36.391 1.00 98.56 977 ILE A C 1
ATOM 7195 O O . ILE A 1 977 ? 22.659 6.319 36.969 1.00 98.56 977 ILE A O 1
ATOM 7199 N N . ASN A 1 978 ? 21.137 4.736 36.488 1.00 98.50 978 ASN A N 1
ATOM 7200 C CA . ASN A 1 978 ? 21.772 3.643 37.217 1.00 98.50 978 ASN A CA 1
ATOM 7201 C C . ASN A 1 978 ? 22.077 2.504 36.253 1.00 98.50 978 ASN A C 1
ATOM 7203 O O . ASN A 1 978 ? 21.212 2.138 35.460 1.00 98.50 978 ASN A O 1
ATOM 7207 N N . ILE A 1 979 ? 23.259 1.902 36.357 1.00 98.69 979 ILE A N 1
ATOM 7208 C CA . ILE A 1 979 ? 23.595 0.707 35.586 1.00 98.69 979 ILE A CA 1
ATOM 7209 C C . ILE A 1 979 ? 24.119 -0.383 36.512 1.00 98.69 979 ILE A C 1
ATOM 7211 O O . ILE A 1 979 ? 25.040 -0.156 37.295 1.00 98.69 979 ILE A O 1
ATOM 7215 N N . TRP A 1 980 ? 23.547 -1.579 36.401 1.00 98.69 980 TRP A N 1
ATOM 7216 C CA . TRP A 1 980 ? 24.010 -2.793 37.064 1.00 98.69 980 TRP A CA 1
ATOM 7217 C C . TRP A 1 980 ? 24.599 -3.760 36.044 1.00 98.69 980 TRP A C 1
ATOM 7219 O O . TRP A 1 980 ? 24.071 -3.914 34.943 1.00 98.69 980 TRP A O 1
ATOM 7229 N N . PHE A 1 981 ? 25.642 -4.472 36.459 1.00 98.31 981 PHE A N 1
ATOM 7230 C CA . PHE A 1 981 ? 26.131 -5.664 35.779 1.00 98.31 981 PHE A CA 1
ATOM 7231 C C . PHE A 1 981 ? 25.908 -6.885 36.671 1.00 98.31 981 PHE A C 1
ATOM 7233 O O . PHE A 1 981 ? 26.402 -6.936 37.803 1.00 98.31 981 PHE A O 1
ATOM 7240 N N . PHE A 1 982 ? 25.212 -7.884 36.133 1.00 98.12 982 PHE A N 1
ATOM 7241 C CA . PHE A 1 982 ? 25.039 -9.189 36.754 1.00 98.12 982 PHE A CA 1
ATOM 7242 C C . PHE A 1 982 ? 25.756 -10.258 35.921 1.00 98.12 982 PHE A C 1
ATOM 7244 O O . PHE A 1 982 ? 25.372 -10.488 34.767 1.00 98.12 982 PHE A O 1
ATOM 7251 N N . PRO A 1 983 ? 26.764 -10.959 36.472 1.00 96.94 983 PRO A N 1
ATOM 7252 C CA . PRO A 1 983 ? 27.335 -12.112 35.787 1.00 96.94 983 PRO A CA 1
ATOM 7253 C C . PRO A 1 983 ? 26.262 -13.194 35.607 1.00 96.94 983 PRO A C 1
ATOM 7255 O O . PRO A 1 983 ? 25.353 -13.313 36.429 1.00 96.94 983 PRO A O 1
ATOM 7258 N N . ARG A 1 984 ? 26.367 -14.011 34.549 1.00 96.38 984 ARG A N 1
ATOM 7259 C CA . ARG A 1 984 ? 25.370 -15.033 34.163 1.00 96.38 984 ARG A CA 1
ATOM 7260 C C . ARG A 1 984 ? 24.790 -15.860 35.319 1.00 96.38 984 ARG A C 1
ATOM 7262 O O . ARG A 1 984 ? 23.599 -16.151 35.325 1.00 96.38 984 ARG A O 1
ATOM 7269 N N . ASN A 1 985 ? 25.614 -16.246 36.291 1.00 94.31 985 ASN A N 1
ATOM 7270 C CA . ASN A 1 985 ? 25.233 -17.077 37.440 1.00 94.31 985 ASN A CA 1
ATOM 7271 C C . ASN A 1 985 ? 24.609 -16.305 38.621 1.00 94.31 985 ASN A C 1
ATOM 7273 O O . ASN A 1 985 ? 24.250 -16.926 39.620 1.00 94.31 985 ASN A O 1
ATOM 7277 N N . ALA A 1 986 ? 24.497 -14.981 38.525 1.00 95.75 986 ALA A N 1
ATOM 7278 C CA . ALA A 1 986 ? 23.973 -14.099 39.565 1.00 95.75 986 ALA A CA 1
ATOM 7279 C C . ALA A 1 986 ? 22.899 -13.131 39.034 1.00 95.75 986 ALA A C 1
ATOM 7281 O O . ALA A 1 986 ? 22.656 -12.096 39.651 1.00 95.75 986 ALA A O 1
ATOM 7282 N N . ILE A 1 987 ? 22.260 -13.452 37.901 1.00 97.19 987 ILE A N 1
ATOM 7283 C CA . ILE A 1 987 ? 21.136 -12.671 37.371 1.00 97.19 987 ILE A CA 1
ATOM 7284 C C . ILE A 1 987 ? 19.969 -12.745 38.375 1.00 97.19 987 ILE A C 1
ATOM 7286 O O . ILE A 1 987 ? 19.539 -13.853 38.715 1.00 97.19 987 ILE A O 1
ATOM 7290 N N . PRO A 1 988 ? 19.445 -11.602 38.855 1.00 97.31 988 PRO A N 1
ATOM 7291 C CA . PRO A 1 988 ? 18.281 -11.563 39.732 1.00 97.31 988 PRO A CA 1
ATOM 7292 C C . PRO A 1 988 ? 17.080 -12.339 39.169 1.00 97.31 988 PRO A C 1
ATOM 7294 O O . PRO A 1 988 ? 16.755 -12.264 37.981 1.00 97.31 988 PRO A O 1
ATOM 7297 N N . SER A 1 989 ? 16.397 -13.103 40.027 1.00 95.31 989 SER A N 1
ATOM 7298 C CA . SER A 1 989 ? 15.315 -14.000 39.595 1.00 95.31 989 SER A CA 1
ATOM 7299 C C . SER A 1 989 ? 14.122 -13.255 38.988 1.00 95.31 989 SER A C 1
ATOM 7301 O O . SER A 1 989 ? 13.435 -13.779 38.117 1.00 95.31 989 SER A O 1
ATOM 7303 N N . ASP A 1 990 ? 13.871 -12.033 39.443 1.00 94.38 990 ASP A N 1
ATOM 7304 C CA . ASP A 1 990 ? 12.826 -11.143 38.937 1.00 94.38 990 ASP A CA 1
ATOM 7305 C C . ASP A 1 990 ? 13.091 -10.680 37.494 1.00 94.38 990 ASP A C 1
ATOM 7307 O O . ASP A 1 990 ? 12.149 -10.611 36.704 1.00 94.38 990 ASP A O 1
ATOM 7311 N N . ILE A 1 991 ? 14.358 -10.477 37.105 1.00 95.50 991 ILE A N 1
ATOM 7312 C CA . ILE A 1 991 ? 14.743 -10.264 35.700 1.00 95.50 991 ILE A CA 1
ATOM 7313 C C . ILE A 1 991 ? 14.397 -11.502 34.868 1.00 95.50 991 ILE A C 1
ATOM 7315 O O . ILE A 1 991 ? 13.729 -11.390 33.839 1.00 95.50 991 ILE A O 1
ATOM 7319 N N . THR A 1 992 ? 14.792 -12.695 35.326 1.00 90.56 992 THR A N 1
ATOM 7320 C CA . THR A 1 992 ? 14.498 -13.943 34.596 1.00 90.56 992 THR A CA 1
ATOM 7321 C C . THR A 1 992 ? 13.002 -14.264 34.533 1.00 90.56 992 THR A C 1
ATOM 7323 O O . THR A 1 992 ? 12.547 -14.881 33.574 1.00 90.56 992 THR A O 1
ATOM 7326 N N . ALA A 1 993 ? 12.222 -13.806 35.517 1.00 90.00 993 ALA A N 1
ATOM 7327 C CA . ALA A 1 993 ? 10.769 -13.939 35.552 1.00 90.00 993 ALA A CA 1
ATOM 7328 C C . ALA A 1 993 ? 10.029 -12.882 34.707 1.00 90.00 993 ALA A C 1
ATOM 7330 O O . ALA A 1 993 ? 8.805 -12.940 34.616 1.00 90.00 993 ALA A O 1
ATOM 7331 N N . GLY A 1 994 ? 10.738 -11.917 34.105 1.00 89.25 994 GLY A N 1
ATOM 7332 C CA . GLY A 1 994 ? 10.136 -10.842 33.307 1.00 89.25 994 GLY A CA 1
ATOM 7333 C C . GLY A 1 994 ? 9.392 -9.784 34.129 1.00 89.25 994 GLY A C 1
ATOM 7334 O O . GLY A 1 994 ? 8.542 -9.086 33.586 1.00 89.25 994 GLY A O 1
ATOM 7335 N N . ALA A 1 995 ? 9.694 -9.664 35.424 1.00 93.00 995 ALA A N 1
ATOM 7336 C CA . ALA A 1 995 ? 9.069 -8.709 36.340 1.00 93.00 995 ALA A CA 1
ATOM 7337 C C . ALA A 1 995 ? 10.136 -7.949 37.153 1.00 93.00 995 ALA A C 1
ATOM 7339 O O . ALA A 1 995 ? 10.144 -8.041 38.383 1.00 93.00 995 ALA A O 1
ATOM 7340 N N . PRO A 1 996 ? 11.064 -7.234 36.490 1.00 95.62 996 PRO A N 1
ATOM 7341 C CA . PRO A 1 996 ? 12.236 -6.658 37.139 1.00 95.62 996 PRO A CA 1
ATOM 7342 C C . PRO A 1 996 ? 11.862 -5.606 38.190 1.00 95.62 996 PRO A C 1
ATOM 7344 O O . PRO A 1 996 ? 10.952 -4.801 37.986 1.00 95.62 996 PRO A O 1
ATOM 7347 N N . ASN A 1 997 ? 12.580 -5.594 39.308 1.00 93.62 997 ASN A N 1
ATOM 7348 C CA . ASN A 1 997 ? 12.411 -4.660 40.411 1.00 93.62 997 ASN A CA 1
ATOM 7349 C C . ASN A 1 997 ? 13.783 -4.192 40.944 1.00 93.62 997 ASN A C 1
ATOM 7351 O O . ASN A 1 997 ? 14.343 -4.816 41.856 1.00 93.62 997 ASN A O 1
ATOM 7355 N N . PRO A 1 998 ? 14.294 -3.048 40.444 1.00 94.50 998 PRO A N 1
ATOM 7356 C CA . PRO A 1 998 ? 15.603 -2.514 40.823 1.00 94.50 998 PRO A CA 1
ATOM 7357 C C . PRO A 1 998 ? 15.812 -2.288 42.326 1.00 94.50 998 PRO A C 1
ATOM 7359 O O . PRO A 1 998 ? 16.940 -2.372 42.812 1.00 94.50 998 PRO A O 1
ATOM 7362 N N . ALA A 1 999 ? 14.741 -2.079 43.104 1.00 90.19 999 ALA A N 1
ATOM 7363 C CA . ALA A 1 999 ? 14.839 -1.849 44.547 1.00 90.19 999 ALA A CA 1
ATOM 7364 C C . ALA A 1 999 ? 15.488 -3.021 45.314 1.00 90.19 999 ALA A C 1
ATOM 7366 O O . ALA A 1 999 ? 16.003 -2.825 46.416 1.00 90.19 999 ALA A O 1
ATOM 7367 N N . GLY A 1 1000 ? 15.459 -4.236 44.751 1.00 89.94 1000 GLY A N 1
ATOM 7368 C CA . GLY A 1 1000 ? 16.054 -5.438 45.340 1.00 89.94 1000 GLY A CA 1
ATOM 7369 C C . GLY A 1 1000 ? 17.482 -5.754 44.885 1.00 89.94 1000 GLY A C 1
ATOM 7370 O O . GLY A 1 1000 ? 18.074 -6.694 45.409 1.00 89.94 1000 GLY A O 1
ATOM 7371 N N . TRP A 1 1001 ? 18.041 -5.016 43.922 1.00 95.25 1001 TRP A N 1
ATOM 7372 C CA . TRP A 1 1001 ? 19.292 -5.393 43.247 1.00 95.25 1001 TRP A CA 1
ATOM 7373 C C . TRP A 1 1001 ? 20.571 -4.910 43.944 1.00 95.25 1001 TRP A C 1
ATOM 7375 O O . TRP A 1 1001 ? 21.664 -5.366 43.615 1.00 95.25 1001 TRP A O 1
ATOM 7385 N N . GLY A 1 1002 ? 20.447 -4.027 44.938 1.00 94.75 1002 GLY A N 1
ATOM 7386 C CA . GLY A 1 1002 ? 21.585 -3.439 45.645 1.00 94.75 1002 GLY A CA 1
ATOM 7387 C C . GLY A 1 1002 ? 22.244 -2.291 44.874 1.00 94.75 1002 GLY A C 1
ATOM 7388 O O . GLY A 1 1002 ? 21.655 -1.717 43.960 1.00 94.75 1002 GLY A O 1
ATOM 7389 N N . THR A 1 1003 ? 23.459 -1.919 45.277 1.00 97.38 1003 THR A N 1
ATOM 7390 C CA . THR A 1 1003 ? 24.178 -0.766 44.714 1.00 97.38 1003 THR A CA 1
ATOM 7391 C C . THR A 1 1003 ? 24.567 -1.009 43.244 1.00 97.38 1003 THR A C 1
ATOM 7393 O O . THR A 1 1003 ? 25.166 -2.049 42.964 1.00 97.38 1003 THR A O 1
ATOM 7396 N N . PRO A 1 1004 ? 24.272 -0.079 42.314 1.00 98.19 1004 PRO A N 1
ATOM 7397 C CA . PRO A 1 1004 ? 24.653 -0.202 40.904 1.00 98.19 1004 PRO A CA 1
ATOM 7398 C C . PRO A 1 1004 ? 26.171 -0.138 40.686 1.00 98.19 1004 PRO A C 1
ATOM 7400 O O . PRO A 1 1004 ? 26.915 0.403 41.511 1.00 98.19 1004 PRO A O 1
ATOM 7403 N N . SER A 1 1005 ? 26.640 -0.662 39.547 1.00 97.56 1005 SER A N 1
ATOM 7404 C CA . SER A 1 1005 ? 28.045 -0.536 39.146 1.00 97.56 1005 SER A CA 1
ATOM 7405 C C . SER A 1 1005 ? 28.397 0.886 38.723 1.00 97.56 1005 SER A C 1
ATOM 7407 O O . SER A 1 1005 ? 29.506 1.326 39.022 1.00 97.56 1005 SER A O 1
ATOM 7409 N N . ALA A 1 1006 ? 27.448 1.611 38.127 1.00 98.12 1006 ALA A N 1
ATOM 7410 C CA . ALA A 1 1006 ? 27.551 3.039 37.849 1.00 98.12 1006 ALA A CA 1
ATOM 7411 C C . ALA A 1 1006 ? 26.259 3.778 38.230 1.00 98.12 1006 ALA A C 1
ATOM 7413 O O . ALA A 1 1006 ? 25.157 3.271 38.012 1.00 98.12 1006 ALA A O 1
ATOM 7414 N N . ASN A 1 1007 ? 26.389 4.969 38.813 1.00 97.88 1007 ASN A N 1
ATOM 7415 C CA . ASN A 1 1007 ? 25.271 5.816 39.224 1.00 97.88 1007 ASN A CA 1
ATOM 7416 C C . ASN A 1 1007 ? 25.581 7.288 38.959 1.00 97.88 1007 ASN A C 1
ATOM 7418 O O . ASN A 1 1007 ? 26.510 7.834 39.547 1.00 97.88 1007 ASN A O 1
ATOM 7422 N N . TRP A 1 1008 ? 24.722 7.946 38.185 1.00 98.31 1008 TRP A N 1
ATOM 7423 C CA . TRP A 1 1008 ? 24.740 9.392 37.985 1.00 98.31 1008 TRP A CA 1
ATOM 7424 C C . TRP A 1 1008 ? 23.425 9.999 38.484 1.00 98.31 1008 TRP A C 1
ATOM 7426 O O . TRP A 1 1008 ? 22.391 9.878 37.817 1.00 98.31 1008 TRP A O 1
ATOM 7436 N N . PRO A 1 1009 ? 23.418 10.642 39.666 1.00 97.38 1009 PRO A N 1
ATOM 7437 C CA . PRO A 1 1009 ? 22.247 11.364 40.149 1.00 97.38 1009 PRO A CA 1
ATOM 7438 C C . PRO A 1 1009 ? 21.894 12.535 39.225 1.00 97.38 1009 PRO A C 1
ATOM 7440 O O . PRO A 1 1009 ? 22.748 13.356 38.892 1.00 97.38 1009 PRO A O 1
ATOM 7443 N N . LEU A 1 1010 ? 20.628 12.651 38.838 1.00 95.75 1010 LEU A N 1
ATOM 7444 C CA . LEU A 1 1010 ? 20.116 13.758 38.031 1.00 95.75 1010 LEU A CA 1
ATOM 7445 C C . LEU A 1 1010 ? 19.410 14.788 38.925 1.00 95.75 1010 LEU A C 1
ATOM 7447 O O . LEU A 1 1010 ? 18.951 14.489 40.028 1.00 95.75 1010 LEU A O 1
ATOM 7451 N N . GLY A 1 1011 ? 19.349 16.034 38.464 1.00 93.12 1011 GLY A N 1
ATOM 7452 C CA . GLY A 1 1011 ? 18.829 17.174 39.213 1.00 93.12 1011 GLY A CA 1
ATOM 7453 C C . GLY A 1 1011 ? 19.785 18.360 39.155 1.00 93.12 1011 GLY A C 1
ATOM 7454 O O . GLY A 1 1011 ? 20.041 18.903 38.086 1.00 93.12 1011 GLY A O 1
ATOM 7455 N N . SER A 1 1012 ? 20.299 18.793 40.308 1.00 89.44 1012 SER A N 1
ATOM 7456 C CA . SER A 1 1012 ? 21.156 19.985 40.391 1.00 89.44 1012 SER A CA 1
ATOM 7457 C C . SER A 1 1012 ? 22.563 19.795 39.821 1.00 89.44 1012 SER A C 1
ATOM 7459 O O . SER A 1 1012 ? 23.182 20.784 39.448 1.00 89.44 1012 SER A O 1
ATOM 7461 N N . LEU A 1 1013 ? 23.072 18.557 39.793 1.00 92.00 1013 LEU A N 1
ATOM 7462 C CA . LEU A 1 1013 ? 24.406 18.232 39.265 1.00 92.00 1013 LEU A CA 1
ATOM 7463 C C . LEU A 1 1013 ? 24.400 18.015 37.750 1.00 92.00 1013 LEU A C 1
ATOM 7465 O O . LEU A 1 1013 ? 25.394 18.283 37.086 1.00 92.00 1013 LEU A O 1
ATOM 7469 N N . CYS A 1 1014 ? 23.275 17.538 37.219 1.00 95.75 1014 CYS A N 1
ATOM 7470 C CA . CYS A 1 1014 ? 23.065 17.281 35.804 1.00 95.75 1014 CYS A CA 1
ATOM 7471 C C . CYS A 1 1014 ? 21.568 17.310 35.510 1.00 95.75 1014 CYS A C 1
ATOM 7473 O O . CYS A 1 1014 ? 20.796 16.594 36.155 1.00 95.75 1014 CYS A O 1
ATOM 7475 N N . SER A 1 1015 ? 21.134 18.138 34.560 1.00 96.19 1015 SER A N 1
ATOM 7476 C CA . SER A 1 1015 ? 19.705 18.253 34.264 1.00 96.19 1015 SER A CA 1
ATOM 7477 C C . SER A 1 1015 ? 19.176 16.960 33.631 1.00 96.19 1015 SER A C 1
ATOM 7479 O O . SER A 1 1015 ? 19.751 16.503 32.643 1.00 96.19 1015 SER A O 1
ATOM 7481 N N . PRO A 1 1016 ? 18.033 16.410 34.087 1.00 93.69 1016 PRO A N 1
ATOM 7482 C CA . PRO A 1 1016 ? 17.414 15.263 33.422 1.00 93.69 1016 PRO A CA 1
ATOM 7483 C C . PRO A 1 1016 ? 16.995 15.574 31.979 1.00 93.69 1016 PRO A C 1
ATOM 7485 O O . PRO A 1 1016 ? 16.902 14.671 31.160 1.00 93.69 1016 PRO A O 1
ATOM 7488 N N . THR A 1 1017 ? 16.807 16.853 31.635 1.00 93.56 1017 THR A N 1
ATOM 7489 C CA . THR A 1 1017 ? 16.469 17.288 30.270 1.00 93.56 1017 THR A CA 1
ATOM 7490 C C . THR A 1 1017 ? 17.634 17.196 29.286 1.00 93.56 1017 THR A C 1
ATOM 7492 O O . THR A 1 1017 ? 17.460 17.548 28.124 1.00 93.56 1017 THR A O 1
ATOM 7495 N N . PHE A 1 1018 ? 18.836 16.830 29.739 1.00 97.00 1018 PHE A N 1
ATOM 7496 C CA . PHE A 1 1018 ? 19.987 16.633 28.854 1.00 97.00 1018 PHE A CA 1
ATOM 7497 C C . PHE A 1 1018 ? 19.916 15.310 28.099 1.00 97.00 1018 PHE A C 1
ATOM 7499 O O . PHE A 1 1018 ? 20.650 15.142 27.136 1.00 97.00 1018 PHE A O 1
ATOM 7506 N N . PHE A 1 1019 ? 19.023 14.416 28.516 1.00 97.56 1019 PHE A N 1
ATOM 7507 C CA . PHE A 1 1019 ? 18.784 13.124 27.901 1.00 97.56 1019 PHE A CA 1
ATOM 7508 C C . PHE A 1 1019 ? 17.355 13.121 27.352 1.00 97.56 1019 PHE A C 1
ATOM 7510 O O . PHE A 1 1019 ? 16.407 13.431 28.077 1.00 97.56 1019 PHE A O 1
ATOM 7517 N N . SER A 1 1020 ? 17.180 12.813 26.070 1.00 95.25 1020 SER A N 1
ATOM 7518 C CA . SER A 1 1020 ? 15.853 12.749 25.446 1.00 95.25 1020 SER A CA 1
ATOM 7519 C C . SER A 1 1020 ? 15.877 11.920 24.168 1.00 95.25 1020 SER A C 1
ATOM 7521 O O . SER A 1 1020 ? 16.860 11.974 23.435 1.00 95.25 1020 SER A O 1
ATOM 7523 N N . ASN A 1 1021 ? 14.774 11.236 23.862 1.00 94.50 1021 ASN A N 1
ATOM 7524 C CA . ASN A 1 1021 ? 14.574 10.434 22.654 1.00 94.50 1021 ASN A CA 1
ATOM 7525 C C . ASN A 1 1021 ? 15.735 9.457 22.400 1.00 94.50 1021 ASN A C 1
ATOM 7527 O O . ASN A 1 1021 ? 16.318 9.445 21.313 1.00 94.50 1021 ASN A O 1
ATOM 7531 N N . MET A 1 1022 ? 16.078 8.668 23.415 1.00 97.38 1022 MET A N 1
ATOM 7532 C CA . MET A 1 1022 ? 17.202 7.736 23.388 1.00 97.38 1022 MET A CA 1
ATOM 7533 C C . MET A 1 1022 ? 16.894 6.503 22.551 1.00 97.38 1022 MET A C 1
ATOM 7535 O O . MET A 1 1022 ? 15.948 5.778 22.854 1.00 97.38 1022 MET A O 1
ATOM 7539 N N . GLN A 1 1023 ? 17.709 6.232 21.541 1.00 98.31 1023 GLN A N 1
ATOM 7540 C CA . GLN A 1 1023 ? 17.670 4.996 20.762 1.00 98.31 1023 GLN A CA 1
ATOM 7541 C C . GLN A 1 1023 ? 18.800 4.068 21.214 1.00 98.31 1023 GLN A C 1
ATOM 7543 O O . GLN A 1 1023 ? 19.881 4.537 21.557 1.00 98.31 1023 GLN A O 1
ATOM 7548 N N . ILE A 1 1024 ? 18.562 2.758 21.214 1.00 98.75 1024 ILE A N 1
ATOM 7549 C CA . ILE A 1 1024 ? 19.582 1.745 21.504 1.00 98.75 1024 ILE A CA 1
ATOM 7550 C C . ILE A 1 1024 ? 20.520 1.653 20.304 1.00 98.75 1024 ILE A C 1
ATOM 7552 O O . ILE A 1 1024 ? 20.051 1.506 19.179 1.00 98.75 1024 ILE A O 1
ATOM 7556 N N . VAL A 1 1025 ? 21.827 1.700 20.528 1.00 98.62 1025 VAL A N 1
ATOM 7557 C CA . VAL A 1 1025 ? 22.853 1.565 19.491 1.00 98.62 1025 VAL A CA 1
ATOM 7558 C C . VAL A 1 1025 ? 23.784 0.417 19.855 1.00 98.62 1025 VAL A C 1
ATOM 7560 O O . VAL A 1 1025 ? 24.182 0.283 21.011 1.00 98.62 1025 VAL A O 1
ATOM 7563 N N . LEU A 1 1026 ? 24.123 -0.412 18.870 1.00 98.69 1026 LEU A N 1
ATOM 7564 C CA . LEU A 1 1026 ? 25.158 -1.435 18.988 1.00 98.69 1026 LEU A CA 1
ATOM 7565 C C . LEU A 1 1026 ? 26.098 -1.322 17.799 1.00 98.69 1026 LEU A C 1
ATOM 7567 O O . LEU A 1 1026 ? 25.650 -1.257 16.651 1.00 98.69 1026 LEU A O 1
ATOM 7571 N N . ASP A 1 1027 ? 27.394 -1.344 18.077 1.00 98.62 1027 ASP A N 1
ATOM 7572 C CA . ASP A 1 1027 ? 28.417 -1.350 17.043 1.00 98.62 1027 ASP A CA 1
ATOM 7573 C C . ASP A 1 1027 ? 29.695 -2.081 17.462 1.00 98.62 1027 ASP A C 1
ATOM 7575 O O . ASP A 1 1027 ? 29.867 -2.570 18.587 1.00 98.62 1027 ASP A O 1
ATOM 7579 N N . THR A 1 1028 ? 30.588 -2.235 16.490 1.00 98.50 1028 THR A N 1
ATOM 7580 C CA . THR A 1 1028 ? 31.993 -2.564 16.720 1.00 98.50 1028 THR A CA 1
ATOM 7581 C C . THR A 1 1028 ? 32.846 -1.784 15.738 1.00 98.50 1028 THR A C 1
ATOM 7583 O O . THR A 1 1028 ? 33.003 -2.196 14.587 1.00 98.50 1028 THR A O 1
ATOM 7586 N N . THR A 1 1029 ? 33.405 -0.661 16.181 1.00 98.56 1029 THR A N 1
ATOM 7587 C CA . THR A 1 1029 ? 34.448 0.043 15.431 1.00 98.56 1029 THR A CA 1
ATOM 7588 C C . THR A 1 1029 ? 35.835 -0.529 15.739 1.00 98.56 1029 THR A C 1
ATOM 7590 O O . THR A 1 1029 ? 36.011 -1.463 16.534 1.00 98.56 1029 THR A O 1
ATOM 7593 N N . PHE A 1 1030 ? 36.846 0.022 15.075 1.00 98.50 1030 PHE A N 1
ATOM 7594 C CA . PHE A 1 1030 ? 38.238 -0.349 15.253 1.00 98.50 1030 PHE A CA 1
ATOM 7595 C C . PHE A 1 1030 ? 39.129 0.874 15.355 1.00 98.50 1030 PHE A C 1
ATOM 7597 O O . PHE A 1 1030 ? 38.982 1.821 14.592 1.00 98.50 1030 PHE A O 1
ATOM 7604 N N . CYS A 1 1031 ? 40.140 0.810 16.215 1.00 97.88 1031 CYS A N 1
ATOM 7605 C CA . CYS A 1 1031 ? 41.144 1.856 16.352 1.00 97.88 1031 CYS A CA 1
ATOM 7606 C C . CYS A 1 1031 ? 40.519 3.231 16.647 1.00 97.88 1031 CYS A C 1
ATOM 7608 O O . CYS A 1 1031 ? 40.058 3.450 17.765 1.00 97.88 1031 CYS A O 1
ATOM 7610 N N . GLY A 1 1032 ? 40.543 4.156 15.687 1.00 95.44 1032 GLY A N 1
ATOM 7611 C CA . GLY A 1 1032 ? 39.906 5.461 15.828 1.00 95.44 1032 GLY A CA 1
ATOM 7612 C C . GLY A 1 1032 ? 40.430 6.279 17.002 1.00 95.44 1032 GLY A C 1
ATOM 7613 O O . GLY A 1 1032 ? 41.543 6.060 17.502 1.00 95.44 1032 GLY A O 1
ATOM 7614 N N . ASP A 1 1033 ? 39.604 7.229 17.423 1.00 92.94 1033 ASP A N 1
ATOM 7615 C CA . ASP A 1 1033 ? 39.960 8.261 18.393 1.00 92.94 1033 ASP A CA 1
ATOM 7616 C C . ASP A 1 1033 ? 40.413 7.685 19.745 1.00 92.94 1033 ASP A C 1
ATOM 7618 O O . ASP A 1 1033 ? 41.331 8.230 20.363 1.00 92.94 1033 ASP A O 1
ATOM 7622 N N . TRP A 1 1034 ? 39.852 6.545 20.174 1.00 94.31 1034 TRP A N 1
ATOM 7623 C CA . TRP A 1 1034 ? 40.194 5.922 21.454 1.00 94.31 1034 TRP A CA 1
ATOM 7624 C C . TRP A 1 1034 ? 41.078 4.675 21.331 1.00 94.31 1034 TRP A C 1
ATOM 7626 O O . TRP A 1 1034 ? 42.236 4.703 21.765 1.00 94.31 1034 TRP A O 1
ATOM 7636 N N . ALA A 1 1035 ? 40.588 3.573 20.745 1.00 96.06 1035 ALA A N 1
ATOM 7637 C CA . ALA A 1 1035 ? 41.329 2.304 20.737 1.00 96.06 1035 ALA A CA 1
ATOM 7638 C C . ALA A 1 1035 ? 42.684 2.420 20.027 1.00 96.06 1035 ALA A C 1
ATOM 7640 O O . ALA A 1 1035 ? 43.666 1.814 20.467 1.00 96.06 1035 ALA A O 1
ATOM 7641 N N . GLY A 1 1036 ? 42.756 3.241 18.976 1.00 96.06 1036 GLY A N 1
ATOM 7642 C CA . GLY A 1 1036 ? 43.983 3.526 18.238 1.00 96.06 1036 GLY A CA 1
ATOM 7643 C C . GLY A 1 1036 ? 44.984 4.334 19.063 1.00 96.06 1036 GLY A C 1
ATOM 7644 O O . GLY A 1 1036 ? 46.181 4.029 19.053 1.00 96.06 1036 GLY A O 1
ATOM 7645 N N . ALA A 1 1037 ? 44.506 5.320 19.828 1.00 93.56 1037 ALA A N 1
ATOM 7646 C CA . ALA A 1 1037 ? 45.343 6.151 20.691 1.00 93.56 1037 ALA A CA 1
ATOM 7647 C C . ALA A 1 1037 ? 46.031 5.332 21.796 1.00 93.56 1037 ALA A C 1
ATOM 7649 O O . ALA A 1 1037 ? 47.211 5.549 22.082 1.00 93.56 1037 ALA A O 1
ATOM 7650 N N . VAL A 1 1038 ? 45.332 4.343 22.365 1.00 94.00 1038 VAL A N 1
ATOM 7651 C CA . VAL A 1 1038 ? 45.848 3.509 23.466 1.00 94.00 1038 VAL A CA 1
ATOM 7652 C C . VAL A 1 1038 ? 46.291 2.106 23.041 1.00 94.00 1038 VAL A C 1
ATOM 7654 O O . VAL A 1 1038 ? 46.562 1.270 23.899 1.00 94.00 1038 VAL A O 1
ATOM 7657 N N . TYR A 1 1039 ? 46.438 1.840 21.737 1.00 95.44 1039 TYR A N 1
ATOM 7658 C CA . TYR A 1 1039 ? 46.781 0.510 21.209 1.00 95.44 1039 TYR A CA 1
ATOM 7659 C C . TYR A 1 1039 ? 48.052 -0.095 21.834 1.00 95.44 1039 TYR A C 1
ATOM 7661 O O . TYR A 1 1039 ? 48.108 -1.287 22.104 1.00 95.44 1039 TYR A O 1
ATOM 7669 N N . GLY A 1 1040 ? 49.069 0.716 22.149 1.00 91.31 1040 GLY A N 1
ATOM 7670 C CA . GLY A 1 1040 ? 50.307 0.224 22.780 1.00 91.31 1040 GLY A CA 1
ATOM 7671 C C . GLY A 1 1040 ? 50.128 -0.329 24.204 1.00 91.31 1040 GLY A C 1
ATOM 7672 O O . GLY A 1 1040 ? 51.051 -0.933 24.753 1.00 91.31 1040 GLY A O 1
ATOM 7673 N N . THR A 1 1041 ? 48.957 -0.138 24.811 1.00 87.56 1041 THR A N 1
ATOM 7674 C CA . THR A 1 1041 ? 48.633 -0.594 26.162 1.00 87.56 1041 THR A CA 1
ATOM 7675 C C . THR A 1 1041 ? 47.966 -1.965 26.093 1.00 87.56 1041 THR A C 1
ATOM 7677 O O . THR A 1 1041 ? 46.750 -2.089 25.995 1.00 87.56 1041 THR A O 1
ATOM 7680 N N . GLY A 1 1042 ? 48.783 -3.018 26.138 1.00 84.25 1042 GLY A N 1
ATOM 7681 C CA . GLY A 1 1042 ? 48.312 -4.407 26.195 1.00 84.25 1042 GLY A CA 1
ATOM 7682 C C . GLY A 1 1042 ? 48.228 -5.127 24.846 1.00 84.25 1042 GLY A C 1
ATOM 7683 O O . GLY A 1 1042 ? 48.097 -6.350 24.844 1.00 84.25 1042 GLY A O 1
ATOM 7684 N N . CYS A 1 1043 ? 48.394 -4.425 23.719 1.00 92.38 1043 CYS A N 1
ATOM 7685 C CA . CYS A 1 1043 ? 48.525 -5.047 22.399 1.00 92.38 1043 CYS A CA 1
ATOM 7686 C C . CYS A 1 1043 ? 49.967 -5.084 21.903 1.00 92.38 1043 CYS A C 1
ATOM 7688 O O . CYS A 1 1043 ? 50.780 -4.202 22.170 1.00 92.38 1043 CYS A O 1
ATOM 7690 N N . THR A 1 1044 ? 50.296 -6.156 21.184 1.00 82.44 1044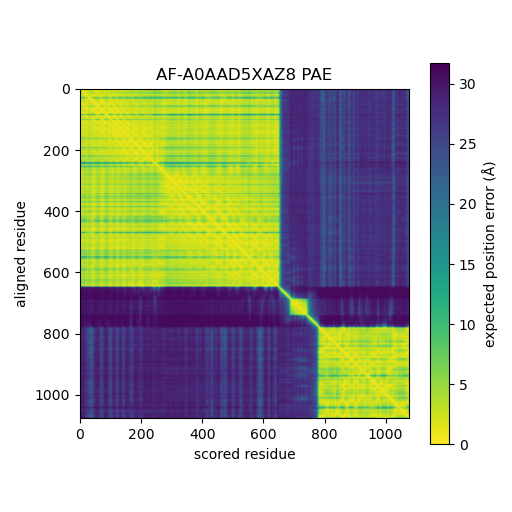 THR A N 1
ATOM 7691 C CA . THR A 1 1044 ? 51.635 -6.377 20.624 1.00 82.44 1044 THR A CA 1
ATOM 7692 C C . THR A 1 1044 ? 51.671 -5.953 19.153 1.00 82.44 1044 THR A C 1
ATOM 7694 O O . THR A 1 1044 ? 50.645 -5.954 18.476 1.00 82.44 1044 THR A O 1
ATOM 7697 N N . GLY A 1 1045 ? 52.846 -5.558 18.649 1.00 76.06 1045 GLY A N 1
ATOM 7698 C CA . GLY A 1 1045 ? 53.025 -5.179 17.236 1.00 76.06 1045 GLY A CA 1
ATOM 7699 C C . GLY A 1 1045 ? 53.161 -3.678 16.950 1.00 76.06 1045 GLY A C 1
ATOM 7700 O O . GLY A 1 1045 ? 53.229 -3.298 15.786 1.00 76.06 1045 GLY A O 1
ATOM 7701 N N . GLY A 1 1046 ? 53.248 -2.826 17.977 1.00 87.44 1046 GLY A N 1
ATOM 7702 C CA . GLY A 1 1046 ? 53.508 -1.388 17.837 1.00 87.44 1046 GLY A CA 1
ATOM 7703 C C . GLY A 1 1046 ? 52.678 -0.545 18.804 1.00 87.44 1046 GLY A C 1
ATOM 7704 O O . GLY A 1 1046 ? 52.049 -1.075 19.713 1.00 87.44 1046 GLY A O 1
ATOM 7705 N N . SER A 1 1047 ? 52.680 0.773 18.610 1.00 90.88 1047 SER A N 1
ATOM 7706 C CA . SER A 1 1047 ? 51.914 1.730 19.419 1.00 90.88 1047 SER A CA 1
ATOM 7707 C C . SER A 1 1047 ? 51.319 2.834 18.547 1.00 90.88 1047 SER A C 1
ATOM 7709 O O . SER A 1 1047 ? 51.971 3.282 17.603 1.00 90.88 1047 SER A O 1
ATOM 7711 N N . GLY A 1 1048 ? 50.128 3.313 18.912 1.00 92.19 1048 GLY A N 1
ATOM 7712 C CA . GLY A 1 1048 ? 49.427 4.408 18.238 1.00 92.19 1048 GLY A CA 1
ATOM 7713 C C . GLY A 1 1048 ? 48.574 3.976 17.039 1.00 92.19 1048 GLY A C 1
ATOM 7714 O O . GLY A 1 1048 ? 48.625 2.826 16.595 1.00 92.19 1048 GLY A O 1
ATOM 7715 N N . LEU A 1 1049 ? 47.811 4.935 16.501 1.00 94.44 1049 LEU A N 1
ATOM 7716 C CA . LEU A 1 1049 ? 46.769 4.718 15.490 1.00 94.44 1049 LEU A CA 1
ATOM 7717 C C . LEU A 1 1049 ? 47.275 3.969 14.248 1.00 94.44 1049 LEU A C 1
ATOM 7719 O O . LEU A 1 1049 ? 46.671 2.990 13.833 1.00 94.44 1049 LEU A O 1
ATOM 7723 N N . ALA A 1 1050 ? 48.428 4.357 13.695 1.00 94.88 1050 ALA A N 1
ATOM 7724 C CA . ALA A 1 1050 ? 48.970 3.717 12.493 1.00 94.88 1050 ALA A CA 1
ATOM 7725 C C . ALA A 1 1050 ? 49.291 2.223 12.696 1.00 94.88 1050 ALA A C 1
ATOM 7727 O O . ALA A 1 1050 ? 49.042 1.407 11.806 1.00 94.88 1050 ALA A O 1
ATOM 7728 N N . ALA A 1 1051 ? 49.824 1.856 13.868 1.00 95.69 1051 ALA A N 1
ATOM 7729 C CA . ALA A 1 1051 ? 50.090 0.459 14.205 1.00 95.69 1051 ALA A CA 1
ATOM 7730 C C . ALA A 1 1051 ? 48.782 -0.323 14.397 1.00 95.69 1051 ALA A C 1
ATOM 7732 O O . ALA A 1 1051 ? 48.684 -1.459 13.938 1.00 95.69 1051 ALA A O 1
ATOM 7733 N N . CYS A 1 1052 ? 47.774 0.308 15.006 1.00 97.75 1052 CYS A N 1
ATOM 7734 C CA . CYS A 1 1052 ? 46.443 -0.267 15.163 1.00 97.75 1052 CYS A CA 1
ATOM 7735 C C . CYS A 1 1052 ? 45.781 -0.540 13.805 1.00 97.75 1052 CYS A C 1
ATOM 7737 O O . CYS A 1 1052 ? 45.422 -1.683 13.529 1.00 97.75 1052 CYS A O 1
ATOM 7739 N N . ASN A 1 1053 ? 45.699 0.459 12.920 1.00 97.44 1053 ASN A N 1
ATOM 7740 C CA . ASN A 1 1053 ? 45.066 0.308 11.605 1.00 97.44 1053 ASN A CA 1
ATOM 7741 C C . ASN A 1 1053 ? 45.792 -0.762 10.779 1.00 97.44 1053 ASN A C 1
ATOM 7743 O O . ASN A 1 1053 ? 45.166 -1.637 10.187 1.00 97.44 1053 ASN A O 1
ATOM 7747 N N . THR A 1 1054 ? 47.131 -0.771 10.822 1.00 96.25 1054 THR A N 1
ATOM 7748 C CA . THR A 1 1054 ? 47.936 -1.818 10.172 1.00 96.25 1054 THR A CA 1
ATOM 7749 C C . THR A 1 1054 ? 47.597 -3.207 10.715 1.00 96.25 1054 THR A C 1
ATOM 7751 O O . THR A 1 1054 ? 47.481 -4.156 9.938 1.00 96.25 1054 THR A O 1
ATOM 7754 N N . PHE A 1 1055 ? 47.436 -3.350 12.032 1.00 97.31 1055 PHE A N 1
ATOM 7755 C CA . PHE A 1 1055 ? 47.056 -4.619 12.641 1.00 97.31 1055 PHE A CA 1
ATOM 7756 C C . PHE A 1 1055 ? 45.654 -5.054 12.199 1.00 97.31 1055 PHE A C 1
ATOM 7758 O O . PHE A 1 1055 ? 45.495 -6.183 11.731 1.00 97.31 1055 PHE A O 1
ATOM 7765 N N . VAL A 1 1056 ? 44.673 -4.151 12.281 1.00 97.62 1056 VAL A N 1
ATOM 7766 C CA . VAL A 1 1056 ? 43.271 -4.415 11.935 1.00 97.62 1056 VAL A CA 1
ATOM 7767 C C . VAL A 1 1056 ? 43.114 -4.834 10.484 1.00 97.62 1056 VAL A C 1
ATOM 7769 O O . VAL A 1 1056 ? 42.430 -5.817 10.215 1.00 97.62 1056 VAL A O 1
ATOM 7772 N N . LEU A 1 1057 ? 43.795 -4.182 9.548 1.00 97.12 1057 LEU A N 1
ATOM 7773 C CA . LEU A 1 1057 ? 43.695 -4.519 8.128 1.00 97.12 1057 LEU A CA 1
ATOM 7774 C C . LEU A 1 1057 ? 44.349 -5.868 7.784 1.00 97.12 1057 LEU A C 1
ATOM 7776 O O . LEU A 1 1057 ? 43.807 -6.628 6.985 1.00 97.12 1057 LEU A O 1
ATOM 7780 N N . ASN A 1 1058 ? 45.471 -6.211 8.427 1.00 97.06 1058 ASN A N 1
ATOM 7781 C CA . ASN A 1 1058 ? 46.301 -7.353 8.019 1.00 97.06 1058 ASN A CA 1
ATOM 7782 C C . ASN A 1 1058 ? 46.099 -8.649 8.821 1.00 97.06 1058 ASN A C 1
ATOM 7784 O O . ASN A 1 1058 ? 46.682 -9.668 8.454 1.00 97.06 1058 ASN A O 1
ATOM 7788 N N . ASN A 1 1059 ? 45.314 -8.644 9.906 1.00 97.19 1059 ASN A N 1
ATOM 7789 C CA . ASN A 1 1059 ? 45.184 -9.804 10.803 1.00 97.19 1059 ASN A CA 1
ATOM 7790 C C . ASN A 1 1059 ? 43.722 -10.248 11.013 1.00 97.19 1059 ASN A C 1
ATOM 7792 O O . ASN A 1 1059 ? 43.269 -10.284 12.156 1.00 97.19 1059 ASN A O 1
ATOM 7796 N N . PRO A 1 1060 ? 42.976 -10.629 9.956 1.00 96.69 1060 PRO A N 1
ATOM 7797 C CA . PRO A 1 1060 ? 41.561 -11.008 10.059 1.00 96.69 1060 PRO A CA 1
ATOM 7798 C C . PRO A 1 1060 ? 41.253 -12.027 11.161 1.00 96.69 1060 PRO A C 1
ATOM 7800 O O . PRO A 1 1060 ? 40.333 -11.837 11.950 1.00 96.69 1060 PRO A O 1
ATOM 7803 N N . SER A 1 1061 ? 42.069 -13.077 11.290 1.00 96.81 1061 SER A N 1
ATOM 7804 C CA . SER A 1 1061 ? 41.826 -14.149 12.263 1.00 96.81 1061 SER A CA 1
ATOM 7805 C C . SER A 1 1061 ? 41.850 -13.681 13.724 1.00 96.81 1061 SER A C 1
ATOM 7807 O O . SER A 1 1061 ? 41.304 -14.368 14.590 1.00 96.81 1061 SER A O 1
ATOM 7809 N N . ALA A 1 1062 ? 42.456 -12.522 14.021 1.00 96.44 1062 ALA A N 1
ATOM 7810 C CA . ALA A 1 1062 ? 42.446 -11.929 15.359 1.00 96.44 1062 ALA A CA 1
ATOM 7811 C C . ALA A 1 1062 ? 41.031 -11.523 15.815 1.00 96.44 1062 ALA A C 1
ATOM 7813 O O . ALA A 1 1062 ? 40.788 -11.420 17.016 1.00 96.44 1062 ALA A O 1
ATOM 7814 N N . PHE A 1 1063 ? 40.095 -11.362 14.876 1.00 98.06 1063 PHE A N 1
ATOM 7815 C CA . PHE A 1 1063 ? 38.734 -10.879 15.115 1.00 98.06 1063 PHE A CA 1
ATOM 7816 C C . PHE A 1 1063 ? 37.686 -11.996 15.180 1.00 98.06 1063 PHE A C 1
ATOM 7818 O O . PHE A 1 1063 ? 36.493 -11.726 15.218 1.00 98.06 1063 PHE A O 1
ATOM 7825 N N . THR A 1 1064 ? 38.109 -13.261 15.276 1.00 96.88 1064 THR A N 1
ATOM 7826 C CA . THR A 1 1064 ? 37.189 -14.412 15.411 1.00 96.88 1064 THR A CA 1
ATOM 7827 C C . THR A 1 1064 ? 36.275 -14.295 16.643 1.00 96.88 1064 THR A C 1
ATOM 7829 O O . THR A 1 1064 ? 35.145 -14.771 16.633 1.00 96.88 1064 THR A O 1
ATOM 7832 N N . ASN A 1 1065 ? 36.750 -13.639 17.710 1.00 94.88 1065 ASN A N 1
ATOM 7833 C CA . ASN A 1 1065 ? 35.968 -13.375 18.925 1.00 94.88 1065 ASN A CA 1
ATOM 7834 C C . ASN A 1 1065 ? 35.393 -11.948 18.974 1.00 94.88 1065 ASN A C 1
ATOM 7836 O O . ASN A 1 1065 ? 34.928 -11.512 20.025 1.00 94.88 1065 ASN A O 1
ATOM 7840 N N . ALA A 1 1066 ? 35.430 -11.203 17.870 1.00 97.94 1066 ALA A N 1
ATOM 7841 C CA . ALA A 1 1066 ? 34.877 -9.859 17.798 1.00 97.94 1066 ALA A CA 1
ATOM 7842 C C . ALA A 1 1066 ? 33.419 -9.912 17.309 1.00 97.94 1066 ALA A C 1
ATOM 7844 O O . ALA A 1 1066 ? 33.113 -9.554 16.175 1.00 97.94 1066 ALA A O 1
ATOM 7845 N N . TYR A 1 1067 ? 32.526 -10.420 18.163 1.00 98.50 1067 TYR A N 1
ATOM 7846 C CA . TYR A 1 1067 ? 31.094 -10.469 17.876 1.00 98.50 1067 TYR A CA 1
ATOM 7847 C C . TYR A 1 1067 ? 30.233 -10.362 19.133 1.00 98.50 1067 TYR A C 1
ATOM 7849 O O . TYR A 1 1067 ? 30.597 -10.824 20.220 1.00 98.50 1067 TYR A O 1
ATOM 7857 N N . TRP A 1 1068 ? 29.056 -9.788 18.945 1.00 98.69 1068 TRP A N 1
ATOM 7858 C CA . TRP A 1 1068 ? 27.950 -9.796 19.878 1.00 98.69 1068 TRP A CA 1
ATOM 7859 C C . TRP A 1 1068 ? 27.066 -11.015 19.642 1.00 98.69 1068 TRP A C 1
ATOM 7861 O O . TRP A 1 1068 ? 26.733 -11.352 18.506 1.00 98.69 1068 TRP A O 1
ATOM 7871 N N . ALA A 1 1069 ? 26.651 -11.647 20.733 1.00 97.94 1069 ALA A N 1
ATOM 7872 C CA . ALA A 1 1069 ? 25.634 -12.683 20.746 1.00 97.94 1069 ALA A CA 1
ATOM 7873 C C . ALA A 1 1069 ? 24.565 -12.279 21.763 1.00 97.94 1069 ALA A C 1
ATOM 7875 O O . ALA A 1 1069 ? 24.793 -12.323 22.975 1.00 97.94 1069 ALA A O 1
ATOM 7876 N N . ILE A 1 1070 ? 23.422 -11.824 21.263 1.00 98.19 1070 ILE A N 1
ATOM 7877 C CA . ILE A 1 1070 ? 22.353 -11.211 22.050 1.00 98.19 1070 ILE A CA 1
ATOM 7878 C C . ILE A 1 1070 ? 21.242 -12.233 22.293 1.00 98.19 1070 ILE A C 1
ATOM 7880 O O . ILE A 1 1070 ? 20.621 -12.708 21.341 1.00 98.19 1070 ILE A O 1
ATOM 7884 N N . ASN A 1 1071 ? 20.968 -12.548 23.563 1.00 97.12 1071 ASN A N 1
ATOM 7885 C CA . ASN A 1 1071 ? 19.814 -13.375 23.928 1.00 97.12 1071 ASN A CA 1
ATOM 7886 C C . ASN A 1 1071 ? 18.527 -12.545 23.842 1.00 97.12 1071 ASN A C 1
ATOM 7888 O O . ASN A 1 1071 ? 17.553 -12.963 23.222 1.00 97.12 1071 ASN A O 1
ATOM 7892 N N . SER A 1 1072 ? 18.522 -11.361 24.469 1.00 96.94 1072 SER A N 1
ATOM 7893 C CA . SER A 1 1072 ? 17.426 -10.391 24.363 1.00 96.94 1072 SER A CA 1
ATOM 7894 C C . SER A 1 1072 ? 17.826 -9.011 24.887 1.00 96.94 1072 SER A C 1
ATOM 7896 O O . SER A 1 1072 ? 18.591 -8.915 25.843 1.00 96.94 1072 SER A O 1
ATOM 7898 N N . LEU A 1 1073 ? 17.224 -7.959 24.345 1.00 98.25 1073 LEU A N 1
ATOM 7899 C CA . LEU A 1 1073 ? 17.199 -6.601 24.878 1.00 98.25 1073 LEU A CA 1
ATOM 7900 C C . LEU A 1 1073 ? 15.737 -6.278 25.202 1.00 98.25 1073 LEU A C 1
ATOM 7902 O O . LEU A 1 1073 ? 14.876 -6.341 24.327 1.00 98.25 1073 LEU A O 1
ATOM 7906 N N . LYS A 1 1074 ? 15.421 -5.973 26.456 1.00 98.06 1074 LYS A N 1
ATOM 7907 C CA . LYS A 1 1074 ? 14.047 -5.697 26.898 1.00 98.06 1074 LYS A CA 1
ATOM 7908 C C . LYS A 1 1074 ? 13.957 -4.313 27.503 1.00 98.06 1074 LYS A C 1
ATOM 7910 O O . LYS A 1 1074 ? 14.828 -3.936 28.281 1.00 98.06 1074 LYS A O 1
ATOM 7915 N N . VAL A 1 1075 ? 12.897 -3.583 27.182 1.00 98.00 1075 VAL A N 1
ATOM 7916 C CA . VAL A 1 1075 ? 12.650 -2.242 27.717 1.00 98.00 1075 VAL A CA 1
ATOM 7917 C C . VAL A 1 1075 ? 11.354 -2.255 28.507 1.00 98.00 1075 VAL A C 1
ATOM 7919 O O . VAL A 1 1075 ? 10.332 -2.752 28.031 1.00 98.00 1075 VAL A O 1
ATOM 7922 N N . TYR A 1 1076 ? 11.404 -1.707 29.715 1.00 96.38 1076 TYR A N 1
ATOM 7923 C CA . TYR A 1 1076 ? 10.270 -1.593 30.618 1.00 96.38 1076 TYR A CA 1
ATOM 7924 C C . TYR A 1 1076 ? 10.012 -0.127 30.980 1.00 96.38 1076 TYR A C 1
ATOM 7926 O O . TYR A 1 1076 ? 10.951 0.662 31.095 1.00 96.38 1076 TYR A O 1
ATOM 7934 N N . SER A 1 1077 ? 8.754 0.227 31.232 1.00 90.19 1077 SER A N 1
ATOM 7935 C CA . SER A 1 1077 ? 8.358 1.532 31.778 1.00 90.19 1077 SER A CA 1
ATOM 7936 C C . SER A 1 1077 ? 7.473 1.369 33.009 1.00 90.19 1077 SER A C 1
ATOM 7938 O O . SER A 1 1077 ? 6.829 0.335 33.175 1.00 90.19 1077 SER A O 1
ATOM 7940 N N . VAL A 1 1078 ? 7.443 2.389 33.868 1.00 79.19 1078 VAL A N 1
ATOM 7941 C CA . VAL A 1 1078 ? 6.537 2.462 35.031 1.00 79.19 1078 VAL A CA 1
ATOM 7942 C C . VAL A 1 1078 ? 5.176 3.012 34.632 1.00 79.19 1078 VAL A C 1
ATOM 7944 O O . VAL A 1 1078 ? 5.159 3.925 33.775 1.00 79.19 1078 VAL A O 1
#

Radius of gyration: 34.21 Å; Cα contacts (8 Å, |Δi|>4): 3088; chains: 1; bounding box: 95×94×107 Å

Nearest PDB structures (foldseek):
  3eqo-assembly2_B  TM=9.615E-01  e=2.368E-60  Phanerodontia chrysosporium
  8jhh-assembly1_A  TM=8.993E-01  e=6.227E-36  Microdochium nivale
  8jhh-assembly1_B  TM=8.953E-01  e=1.729E-35  Microdochium nivale
  3wdu-assembly2_B  TM=9.197E-01  e=4.471E-29  Paecilomyces sp. 'thermophila'
  3wdy-assembly2_B  TM=9.210E-01  e=6.482E-29  Paecilomyces sp. 'thermophila'

Organism: NCBI:txid109957

InterPro domains:
  IPR000757 Beta-glucanase-like, N-terminal domain [PS51762] (789-1043)
  IPR011050 Pectin lyase fold/virulence factor [SSF51126] (4-271)
  IPR011050 Pectin lyase fold/virulence factor [SSF51126] (284-626)
  IPR012334 Pectin lyase fold [G3DSA:2.160.20.10] (1-254)
  IPR012334 Pectin lyase fold [G3DSA:2.160.20.10] (285-651)
  IPR013320 Concanavalin A-like lectin/glucanase domain superfamily [SSF49899] (848-1077)
  IPR018909 Endo-1,3(4)-beta-glucanase 1, carbohydrate binding [PF10645] (691-735)
  IPR024535 Rhamnogalacturonase A/B/Epimerase-like, pectate lyase domain [PF12708] (1-161)
  IPR024535 Rhamnogalacturonase A/B/Epimerase-like, pectate lyase domain [PF12708] (289-403)
  IPR050546 Glycosyl Hydrolase Family 16 [PTHR10963] (743-1076)

Solvent-accessible surface area (backbone atoms only — not comparable to full-atom values): 53303 Å² total; per-residue (Å²): 90,77,40,47,80,88,58,58,44,72,52,67,46,52,65,82,67,82,74,85,28,80,39,67,67,53,51,68,42,86,92,38,86,79,38,50,76,49,60,35,71,72,36,51,71,45,52,44,32,19,32,29,37,32,43,62,49,34,58,62,62,42,51,31,40,30,32,57,35,27,5,45,59,26,39,41,34,49,35,37,31,40,36,54,65,55,70,92,70,38,42,21,26,34,33,39,21,82,41,27,37,33,28,32,39,38,46,36,37,30,34,14,11,32,23,29,27,38,37,16,28,44,30,37,16,37,33,41,36,38,32,37,39,11,41,27,32,33,37,38,48,27,27,43,36,37,27,39,31,37,39,40,39,33,52,17,49,29,38,37,36,43,54,20,68,42,45,78,46,28,31,23,9,27,42,34,41,30,51,25,38,34,34,47,17,58,30,35,30,39,34,46,54,51,101,83,28,24,32,61,10,21,41,15,34,42,38,33,46,31,34,22,41,71,8,65,25,37,28,31,33,90,91,38,78,75,34,78,27,59,40,72,42,62,30,33,33,26,25,29,26,64,76,49,80,70,38,69,48,79,49,76,44,82,44,85,69,80,88,73,62,68,80,51,32,39,98,85,71,36,74,60,80,78,78,75,84,78,65,77,89,60,54,76,91,35,50,43,46,36,55,86,53,66,26,73,33,72,64,74,55,76,24,40,68,30,49,41,50,46,57,72,68,57,51,81,84,32,35,41,29,37,54,63,27,29,31,24,25,46,54,65,37,73,39,61,39,54,38,36,39,38,33,46,83,60,16,34,45,26,41,31,72,72,65,23,52,42,57,93,62,57,42,40,39,36,26,34,26,49,81,74,37,65,23,36,29,41,39,28,29,40,35,39,35,34,48,29,44,22,36,1,21,23,50,33,30,38,15,26,17,42,72,46,94,71,38,16,33,37,26,48,33,32,34,48,37,32,16,37,85,83,15,66,30,30,42,94,74,13,30,57,84,45,85,51,60,83,53,20,19,27,34,37,25,48,33,38,35,37,50,61,8,23,40,30,39,31,37,26,32,35,36,34,28,57,35,17,74,68,55,90,82,48,42,46,26,35,46,49,22,33,28,18,38,40,35,25,18,58,35,43,35,39,36,34,27,28,36,19,25,21,13,34,47,20,15,30,35,36,42,63,15,25,43,35,42,34,36,18,42,39,25,40,43,36,44,40,29,41,62,59,34,26,59,52,94,46,66,65,44,74,94,75,66,44,78,74,55,84,86,46,55,92,85,44,56,35,50,37,44,28,24,36,36,34,37,32,54,20,39,57,36,40,34,40,31,34,40,35,34,25,66,26,44,53,73,38,50,75,37,47,86,71,29,46,24,24,41,51,35,28,41,42,28,78,42,29,41,38,39,32,40,41,27,34,29,21,31,39,17,51,34,25,50,71,87,41,84,32,31,62,23,78,86,18,35,19,52,84,28,21,26,38,27,37,44,76,44,86,72,88,82,67,95,74,92,79,80,83,92,79,82,92,84,90,82,89,81,88,88,79,89,83,85,90,83,90,82,90,79,90,85,87,82,90,78,88,72,54,62,34,77,87,41,75,56,58,75,91,55,32,34,66,20,92,65,32,81,13,44,63,84,16,51,39,52,32,81,83,44,60,38,32,78,88,58,28,43,68,56,97,64,37,78,36,50,47,93,74,55,76,97,80,83,88,83,80,86,84,90,86,89,86,90,82,87,86,87,88,88,82,89,87,87,86,89,83,91,84,87,86,83,83,76,83,72,77,80,77,46,68,41,43,81,75,47,75,34,30,46,80,43,38,76,84,43,39,45,56,42,57,61,80,54,93,55,62,28,47,37,32,35,34,45,60,71,54,24,43,78,68,70,22,32,52,71,56,95,69,22,30,36,44,27,38,63,31,78,58,72,45,94,69,36,43,48,21,43,29,34,33,35,72,62,61,39,77,60,31,40,37,40,38,34,31,44,32,49,41,38,29,74,26,31,30,35,38,39,31,32,41,25,50,98,46,68,86,27,54,16,15,35,41,36,67,41,29,49,39,24,69,46,36,39,26,35,29,33,32,31,18,38,81,69,28,52,54,55,73,91,73,36,69,43,69,27,46,72,74,36,38,50,13,25,26,42,94,47,69,54,75,56,62,18,27,23,26,37,38,74,48,59,46,64,18,25,70,44,13,38,77,53,57,13,28,35,42,37,37,39,38,52,71,56,29,41,35,31,36,76,27,53,49,93,61,56,59,67,39,54,79,69,73,40,46,52,72,90,77,69,65,77,24,36,35,38,49,62,33,45,96,45,20,54,46,79,37,48,36,38,31,18,50,33,42,38,47,44,20,18,24,73,56,25,1,61,49,29,46,66,84,35,88,86,54,59,27,44,71,38,24,41,54,47,55,25,68,42,15,68,68,31,72,54,29,30,36,28,33,49,33,39,34,34,24,39,114

Foldseek 3Di:
DEAQQVDFEEDADAQPDDDPASAELWDQDVVLVRDIPDDLQLSAQEEDERHEYEPQSYDQQDHEHYADSHAALYEYYHYEYHHDADDDNRNYEHYEYDEHHDDEYDQYEYEHTQEPYAYEYQEYFYEQYEYERHQEDYEYQAYQEYEYEAYEAEQYQEDYEQAHDAQAARRYQEYEYFQYEHANYQAYYEFQDDCRGPPQRRGKYKYAQYAYDNHQANYDHPNHRLDGHNGGQHIFIFGWADDFFADTDTDGTGDDHQDAPCQQADPVRGGDDDDADPPSVADPVQEAELVVQPFDLALPDACQVSQLVSQVPHDLSHAYEYEAHEHEHADAREHAQRHHYEYDSEREYEYDHDQQQDLVQADENYEHHDAPAEYAYHYENYEYEYQWARARYADYEFRYAYPDPARAEYYSYEYEYDLEPSNQQACVNFAAPDPPCVGQETYNEDYHHDARYEYEYESYEYDHFQFHDPDPPGGGGDHEHAEAYEHLYQDDYEAGRYEAEQYLQAREEYEPYENYEDRAYEYEWRAQAVVPFSCPPPHDDVVSPTDNLPVDDPVRRQSRTYAHYEYENYESAEHEAYEYEYQHHSNDRPLQVVLPSHAEHYEYYNYWYKYAKQWYGSYQADYDYNNHRRGGQVSQDYNSTRIHGIDTDDDPPDDDDDDDDDDDDDDDDDDDDDDDDDDDDDDDDDDDFDDQLNHGDDPQFWEHEPSATEGPCQHHDQLNDGHDCVFWDHDPSDTGGNVPDDPDDDDDDDDDDDDDDDDDDDDDDDDDDDDDDDDPPDPFFPWDFDDKQWLSPVLVFKFWDQDQDPLNFQAGADGPVCCVVVVQWHRDPRWTKHFWQLDAQAPTHTYGIKIWGPAFDFFWKKKFDFQAAFEAQFKWWWKWKAADDDPPPQQKIWTQATDAHHQQWGKIFIAFAPQAFDDPVVWQAPWAWPGTARYCVPCPVPNPGGITTFPDSLQDDPSQNVQSHWMWMWGGDQFKTFIATDRPVGPDVCVVVVRDDVVPVPHGNTMGTDDNNHGSSRHGRIIIMIIMGGQGPPNQQASVPPHPQDHHNVSRSVCSNGRSNRRPRNMIITSMMIIIDD

Secondary structure (DSSP, 8-state):
-B--SSS--EEEPPTT--SS-SEESSPBPTTSTT-BSS-GGG--S-EEEEEEEE-TTS-TT--EEEE--B-SS-EEEEEEEE-----TT---EEEEE--BS--EEEEEEEESSSEEEEEEEEEEEEEEEEEES-SEEEEEEEEEEEEEEEEEEES-SEEEEE--EETTEE-B-EEEEEEEEEES-SEEEEE---TT-SSTTTTEEEEEEEEEES-SEEEEETTEEEEE-SSEEEEEEEEEEEEETTEEEEEEEE-PPPP--GGGB-TTSSBP--PPP--TT--GGGEEETGGGT---EEEEE-HHHHHHHHHH--TTSEEEE-SEEEEESS-EEE-SEEEEEESS-EEEEE-SSTT--TTS-EEEEEES-TT-EEEEEEEEEEEEESS-EEEEEEEEE-PEESSTTSEEEEEEEEEESSSTTSS-SHHHHBTT---HHHHB-EEEEEEE-TT--EEEES-EEEEPSB-SSSTT--BB--BEEEEEEE---S-EEEEEEEEESEEEEEEEEES-EEEEEEEEEEE--TTTTSS-TTSSS---GGGT----TTS-TT-TTTSS-EEEEEES-EEEEEEEEEEE---BTTB-GGGTTT-SEEEEEEEES--EEEEEEEEESEEEEEEETTEEEEESGGGB-SSSEEEEEEEE---S-------------------------------------EETTEE--TTTEEEETTEEEETTS-EEETTEEE-TTTEEEETTEEEEGGG--SSS------------------------------------SPEEEEEEETTTTGGGEEE--SPPTT--SEEEPPHHHHHHTTSEEEETTEEEEE---S---SSSEEE-EEEEEEEESSEEEEEEEEE---STTEEEEEEEEE-SSSTTTT-EEEEEE--TT--S-EEEEEBSSS-B--TTT---SSEES--B-B-GGGTTTT--S-EE-S-TTSSHHHHHHTT-EEEEEEE-SSEEEEEEEEGGG--HHHHTT---GGGS-S-SEEEE-SSSS-GGG--SEEEEEEEEESIIIIITTTTTT-SS-SSHHHHHHHHHH-GGGGTT-EEEEEEEEEEE-

Mean predicted aligned error: 16.77 Å

pLDDT: mean 90.16, std 18.03, range [20.09, 98.94]

Sequence (1078 aa):
MIGDANSLPVLKASASFSGIALIDADVYIPGGNGAEWYTNQNNFFRQVRNFVIDLTGLSLTTGTGIHWQVSQATSLQNIIFQMIVGGSGNGQQGIYMENGSGGFFGNLTFNGGNYGMSIGNQQFTTRNLIFNNVNTAINVIWDWGWTFKGLTINNCGTGITMSGGSTAAQQVGSAIVLDSVFTNVGVGITTLFTSGSLPTGAGSLRIDNVNFVNTPIAVSSSGSTVLAGNQLIGAWGQGSVYSSPSTTSRVQGTLPSVSKPSILLDSSGNVFQRNKPQYQSYSASQILSAKANGCAGDGVTDDTAAIQALLNSATTSQVVFFDHGAYLVSNTIKVPANIKITGEIWPIIIASGTAFQNAAAPIPVWQVGQSGQTGNVEISDLIFETLGPQPGAILIEWNVQQSSQGSAGLWDVHGRIGGSAGTKLLSTNCIAGNLNYQSCSGPFLQIHVTSSAGIYMENTWFWTADHDLDTAGHSQVSIFTGRGVLIESQGPVWLYGTAAEHNQLYNYQFSNAQNIFVAMIQTETPYYQSVPNALTPFAANSVYNDPTFSGCASSDLTCAMSWGLRVVNSNNVIIYGIGTYSFFQNYTQTCLTTYNCQKNIVSIESSTVAISGLSTVGTANMISLNGAQVLPSTPLLSTFASTLEFFSVSDFAGISTSKASTTTVTTTTTAAKTTTTTTTSTTTSAASGNTCNGATYNPAQYVCANNVLCPVSAPNSCNGACYSATSYCCQNNVLTQISQCSASSVAAQVTTTTTKSTTTTAKTTTTTTTTKVATTTASSSSFQLIDTYDYTNILSKVTFFTGGDPTHGEVTYVSESTAESSGLAYISNNVAYFGVDHTNVETSGRPSVRWTSNTAYQTGLFVFDIAHMPFGCGTWPALWLLGSGQTWPYAGEIDIIEGVNVNTANQQTLHTQPGCAYTASEMSQTGTLTFGDCNSANGANGNEGCGVANTQANSYGAGFNSNGGGVYATEWTNSAINIWFFPRNAIPSDITAGAPNPAGWGTPSANWPLGSLCSPTFFSNMQIVLDTTFCGDWAGAVYGTGCTGGSGLAACNTFVLNNPSAFTNAYWAINSLKVYSV

=== Feature glossary ===
Key to the feature types in this record:

— What the protein is —

Primary structure: the covalent order of the twenty standard amino acids along the backbone. Two proteins with the same sequence will (almost always) fold to the same structure; two with 30% identity often share a fold but not the details.

Database cross-references. InterPro integrates a dozen domain/family signature databases into unified entries with residue-range hits. GO terms attach function/process/location labels with evidence codes. CATH codes position the fold in a four-level structural taxonomy. Organism is the NCBI-taxonomy species name.

— Where its atoms are —

The mmCIF block holds the 3D Cartesian coordinates of each backbone atom (N, Cα, C, O) in ångströms. mmCIF is the PDB's canonical archive format — a tagged-loop text representation of the atomic model.

Six rendered views show the 3D structure from the faces of a cube — i.e. along ±x, ±y, ±z. Rendering representation is drawn randomly per protein from cartoon (secondary-structure ribbons), sticks (backbone bonds), or molecular surface; coloring is either N→C rainbow (blue at the N-terminus through red at the C-terminus) or one color per chain.

— Local backbone conformation —

DSSP 8-state secondary structure assigns each residue one of H (α-helix), G (3₁₀-helix), I (π-helix), E (extended β-strand), B (isolated β-bridge), T (hydrogen-bonded turn), S (bend), or '-' (coil). The assignment is computed from backbone hydrogen-bond geometry via the Kabsch–Sander algorithm.

P-SEA three-state annotation labels each residue as helix, strand, or coil based purely on the geometry of the Cα trace. It serves as a fallback when the full backbone (and thus DSSP) is unavailable.

The φ/ψ torsion pair specifies the backbone conformation at each residue. φ rotates about the N–Cα bond, ψ about the Cα–C bond. Steric clashes forbid most of the (φ, ψ) plane — the allowed regions (α-helix basin, β-sheet basin, left-handed helix) are the Ramachandran-allowed regions.

— Global shape and packing —

The geometric summary reports three shape descriptors. Rg (radius of gyration) measures how spread out the Cα atoms are about their centre of mass; compact globular proteins have small Rg, elongated or unfolded ones large. Cα contacts (<8 Å, |i−j|>4) count long-range residue pairs in spatial proximity — high for tightly packed folds, near zero for rods or random coil. The bounding-box extents give the protein's footprint along x, y, z in Å.

Accessible surface area quantifies burial. A residue with SASA near zero is packed into the hydrophobic core; one with SASA >100 Å² sits on the surface. Computed here via the Shrake–Rupley numerical algorithm with a 1.4 Å probe.

Plot images: a contact map (which residues are close in 3D, as an N×N binary image), a Ramachandran scatter (backbone torsion angles, revealing secondary-structure composition at a glance), and — for AlphaFold structures — a PAE heatmap (pairwise prediction confidence).

— Structural neighborhood —

The Foldseek 3Di string encodes local tertiary geometry as a 20-letter alphabet — one character per residue — derived from the relative positions of nearby Cα atoms. Unlike the amino-acid sequence, 3Di is a direct function of the 3D structure, so two proteins with the same fold have similar 3Di strings even at low sequence identity.

Nearest PDB neighbors are the top structural matches found by Foldseek when searching this structure against the entire Protein Data Bank. Each hit reports a TM-score (0 to 1; >0.5 almost always implies the same fold) and an E-value. These are *structural* homologs — they may share no detectable sequence similarity.

— Confidence and disorder —

For AlphaFold models, the B-factor field carries pLDDT — the model's own estimate of local accuracy on a 0–100 scale. Regions with pLDDT<50 should be treated as essentially unmodeled; they often correspond to intrinsically disordered segments.

B-factor (Debye–Waller factor) reflects atomic displacement in the crystal lattice. It is an experimental observable (units Å²), not a prediction; low values mean the atom is pinned down, high values mean it moves or is heterogeneous across the crystal.

Predicted aligned error is AlphaFold's pairwise confidence. Unlike pLDDT (per-residue), PAE is per-residue-pair and captures whether two parts of the structure are correctly placed relative to each other. Units are ångströms of expected positional error.